Protein 8V1X (pdb70)

Structure (mmCIF, N/CA/C/O backbone):
data_8V1X
#
_entry.id   8V1X
#
_cell.length_a   49.635
_cell.length_b   103.546
_cell.length_c   148.316
_cell.angle_alpha   90.000
_cell.angle_beta   90.000
_cell.angle_gamma   90.000
#
_symmetry.space_group_name_H-M   'P 21 21 21'
#
loop_
_entity.id
_entity.type
_entity.pdbx_description
1 polymer 'Type I polyketide synthase'
2 non-polymer 'NADPH DIHYDRO-NICOTINAMIDE-ADENINE-DINUCLEOTIDE PHOSPHATE'
3 non-polymer GLYCEROL
4 non-polymer 2-[BIS-(2-HYDROXY-ETHYL)-AMINO]-2-HYDROXYMETHYL-PROPANE-1,3-DIOL
5 water water
#
loop_
_atom_site.group_PDB
_atom_site.id
_atom_site.type_symbol
_atom_site.label_atom_id
_atom_site.label_alt_id
_atom_site.label_comp_id
_atom_site.label_asym_id
_atom_site.label_entity_id
_atom_site.label_seq_id
_atom_site.pdbx_PDB_ins_code
_atom_site.Cartn_x
_atom_site.Cartn_y
_atom_site.Cartn_z
_atom_site.occupancy
_atom_site.B_iso_or_equiv
_atom_site.auth_seq_id
_atom_site.auth_comp_id
_atom_site.auth_asym_id
_atom_site.auth_atom_id
_atom_site.pdbx_PDB_model_num
ATOM 1 N N . GLY A 1 14 ? -23.53400 20.04200 -8.62500 1.000 70.39528 1765 GLY A N 1
ATOM 2 C CA . GLY A 1 14 ? -23.30000 19.68400 -10.01300 1.000 64.03136 1765 GLY A CA 1
ATOM 3 C C . GLY A 1 14 ? -23.00000 20.90100 -10.86300 1.000 60.45198 1765 GLY A C 1
ATOM 4 O O . GLY A 1 14 ? -23.58700 21.97200 -10.65900 1.000 62.26010 1765 GLY A O 1
ATOM 7 N N . VAL A 1 15 ? -22.06300 20.75000 -11.78600 1.000 45.84760 1766 VAL A N 1
ATOM 8 C CA . VAL A 1 15 ? -21.67300 21.83200 -12.67300 1.000 38.82308 1766 VAL A CA 1
ATOM 9 C C . VAL A 1 15 ? -22.63600 21.88500 -13.85200 1.000 44.49481 1766 VAL A C 1
ATOM 10 O O . VAL A 1 15 ? -22.94200 20.85400 -14.47500 1.000 44.63430 1766 VAL A O 1
ATOM 23 N N . ASP A 1 16 ? -23.08000 23.09700 -14.18500 1.000 42.34718 1767 ASP A N 1
ATOM 24 C CA . ASP A 1 16 ? -23.94100 23.33800 -15.33600 1.000 41.71026 1767 ASP A CA 1
ATOM 25 C C . ASP A 1 16 ? -23.04400 23.52300 -16.54200 1.000 38.03877 1767 ASP A C 1
ATOM 26 O O . ASP A 1 16 ? -22.66000 24.64600 -16.87500 1.000 36.51754 1767 ASP A O 1
ATOM 35 N N . PHE A 1 17 ? -22.72500 22.40200 -17.21900 1.000 38.95467 1768 PHE A N 1
ATOM 36 C CA . PHE A 1 17 ? -21.69700 22.45500 -18.25700 1.000 37.23868 1768 PHE A CA 1
ATOM 37 C C . PHE A 1 17 ? -22.20100 23.18800 -19.47800 1.000 36.04380 1768 PHE A C 1
ATOM 38 O O . PHE A 1 17 ? -21.40100 23.76000 -20.21400 1.000 35.16474 1768 PHE A O 1
ATOM 55 N N . ALA A 1 18 ? -23.51700 23.19100 -19.70900 1.000 38.00192 1769 ALA A N 1
ATOM 56 C CA . ALA A 1 18 ? -24.05000 23.96000 -20.83000 1.000 41.46550 1769 ALA A CA 1
ATOM 57 C C . ALA A 1 18 ? -23.77700 25.43400 -20.60100 1.000 39.91268 1769 ALA A C 1
ATOM 58 O O . ALA A 1 18 ? -23.48300 26.17100 -21.53600 1.000 39.10995 1769 ALA A O 1
ATOM 65 N N . ALA A 1 19 ? -23.78500 25.86200 -19.34700 1.000 39.38104 1770 ALA A N 1
ATOM 66 C CA . ALA A 1 19 ? -23.54200 27.25400 -19.02900 1.000 39.00468 1770 ALA A CA 1
ATOM 67 C C . ALA A 1 19 ? -22.06900 27.56800 -19.03600 1.000 38.49935 1770 ALA A C 1
ATOM 68 O O . ALA A 1 19 ? -21.71100 28.72600 -19.21700 1.000 42.86567 1770 ALA A O 1
ATOM 75 N N . GLU A 1 20 ? -21.20700 26.56400 -18.84900 1.000 35.32002 1771 GLU A N 1
ATOM 76 C CA . GLU A 1 20 ? -19.77700 26.82500 -18.90100 1.000 34.02250 1771 GLU A CA 1
ATOM 77 C C . GLU A 1 20 ? -19.28100 27.10900 -20.30800 1.000 34.89892 1771 GLU A C 1
ATOM 78 O O . GLU A 1 20 ? -18.19300 27.66000 -20.46200 1.000 34.21200 1771 GLU A O 1
ATOM 90 N N . VAL A 1 21 ? -20.03100 26.72300 -21.33500 1.000 32.44073 1772 VAL A N 1
ATOM 91 C CA . VAL A 1 21 ? -19.62700 26.95400 -22.71300 1.000 32.89342 1772 VAL A CA 1
ATOM 92 C C . VAL A 1 21 ? -19.99900 28.37300 -23.07400 1.000 39.60212 1772 VAL A C 1
ATOM 93 O O . VAL A 1 21 ? -21.12000 28.62700 -23.53000 1.000 41.14177 1772 VAL A O 1
ATOM 106 N N . ARG A 1 22 ? -19.09100 29.30400 -22.82300 1.000 36.60439 1773 ARG A N 1
ATOM 107 C CA . ARG A 1 22 ? -19.30300 30.69600 -23.17100 1.000 39.16785 1773 ARG A CA 1
ATOM 108 C C . ARG A 1 22 ? -17.93700 31.31200 -23.42500 1.000 38.54146 1773 ARG A C 1
ATOM 109 O O . ARG A 1 22 ? -16.95400 30.95100 -22.77100 1.000 36.49911 1773 ARG A O 1
ATOM 130 N N . LEU A 1 23 ? -17.87100 32.22100 -24.39000 1.000 35.79113 1774 LEU A N 1
ATOM 131 C CA . LEU A 1 23 ? -16.64700 32.94300 -24.69900 1.000 31.85119 1774 LEU A CA 1
ATOM 132 C C . LEU A 1 23 ? -16.94800 34.39800 -24.46500 1.000 27.73754 1774 LEU A C 1
ATOM 133 O O . LEU A 1 23 ? -17.95100 34.89200 -24.97200 1.000 28.39288 1774 LEU A O 1
ATOM 149 N N . ALA A 1 24 ? -16.09700 35.06900 -23.70500 1.000 27.16378 1775 ALA A N 1
ATOM 150 C CA . ALA A 1 24 ? -16.29100 36.48200 -23.40700 1.000 29.86937 1775 ALA A CA 1
ATOM 151 C C . ALA A 1 24 ? -16.47800 37.27100 -24.69500 1.000 29.87463 1775 ALA A C 1
ATOM 152 O O . ALA A 1 24 ? -15.78000 37.04600 -25.68600 1.000 31.30112 1775 ALA A O 1
ATOM 159 N N . ASP A 1 25 ? -17.46500 38.16200 -24.69300 1.000 31.66432 1776 ASP A N 1
ATOM 160 C CA . ASP A 1 25 ? -17.88500 38.85000 -25.91400 1.000 34.20673 1776 ASP A CA 1
ATOM 161 C C . ASP A 1 25 ? -16.82600 39.80300 -26.47700 1.000 36.54386 1776 ASP A C 1
ATOM 162 O O . ASP A 1 25 ? -17.03000 40.36500 -27.56300 1.000 39.07837 1776 ASP A O 1
ATOM 171 N N . ASP A 1 26 ? -15.74100 40.06400 -25.74800 1.000 33.40927 1777 ASP A N 1
ATOM 172 C CA . ASP A 1 26 ? -14.67300 40.89300 -26.29100 1.000 33.61719 1777 ASP A CA 1
ATOM 173 C C . ASP A 1 26 ? -13.71500 40.09900 -27.16000 1.000 32.59075 1777 ASP A C 1
ATOM 174 O O . ASP A 1 26 ? -12.85400 40.69400 -27.81300 1.000 31.66959 1777 ASP A O 1
ATOM 183 N N . VAL A 1 27 ? -13.85600 38.77800 -27.21300 1.000 31.89067 1778 VAL A N 1
ATOM 184 C CA . VAL A 1 27 ? -12.90600 37.93600 -27.92700 1.000 29.90622 1778 VAL A CA 1
ATOM 185 C C . VAL A 1 27 ? -13.48200 37.78800 -29.32500 1.000 30.19309 1778 VAL A C 1
ATOM 186 O O . VAL A 1 27 ? -14.35000 36.95700 -29.58900 1.000 28.81924 1778 VAL A O 1
ATOM 199 N N . ARG A 1 28 ? -13.01900 38.64400 -30.21900 1.000 31.77486 1779 ARG A N 1
ATOM 200 C CA . ARG A 1 28 ? -13.58100 38.73700 -31.55600 1.000 32.86973 1779 ARG A CA 1
ATOM 201 C C . ARG A 1 28 ? -12.47400 39.08900 -32.53200 1.000 33.03817 1779 ARG A C 1
ATOM 202 O O . ARG A 1 28 ? -11.43100 39.60100 -32.12900 1.000 31.17479 1779 ARG A O 1
ATOM 223 N N . PRO A 1 29 ? -12.68000 38.88200 -33.81800 1.000 34.57257 1780 PRO A N 1
ATOM 224 C CA . PRO A 1 29 ? -11.58100 39.14900 -34.75300 1.000 33.33031 1780 PRO A CA 1
ATOM 225 C C . PRO A 1 29 ? -11.31300 40.64800 -34.82200 1.000 35.10684 1780 PRO A C 1
ATOM 226 O O . PRO A 1 29 ? -12.22600 41.47400 -34.77500 1.000 36.88074 1780 PRO A O 1
ATOM 237 N N . ALA A 1 30 ? -10.03600 40.99400 -34.89400 1.000 34.80417 1781 ALA A N 1
ATOM 238 C CA . ALA A 1 30 ? -9.62200 42.35700 -35.18900 1.000 39.60475 1781 ALA A CA 1
ATOM 239 C C . ALA A 1 30 ? -9.91000 42.69000 -36.65800 1.000 39.30998 1781 ALA A C 1
ATOM 240 O O . ALA A 1 30 ? -10.35600 41.86400 -37.45000 1.000 40.75489 1781 ALA A O 1
ATOM 247 N N . ASP A 1 31 ? -9.64300 43.92300 -37.04200 1.000 41.53919 1782 ASP A N 1
ATOM 248 C CA . ASP A 1 31 ? -9.82500 44.26700 -38.44300 1.000 44.15793 1782 ASP A CA 1
ATOM 249 C C . ASP A 1 31 ? -8.93500 43.41900 -39.34200 1.000 43.73156 1782 ASP A C 1
ATOM 250 O O . ASP A 1 31 ? -9.35100 42.99900 -40.42000 1.000 45.54493 1782 ASP A O 1
ATOM 259 N N . GLU A 1 32 ? -7.72800 43.12100 -38.89700 1.000 44.87380 1783 GLU A N 1
ATOM 260 C CA . GLU A 1 32 ? -6.79600 42.27000 -39.62700 1.000 47.63466 1783 GLU A CA 1
ATOM 261 C C . GLU A 1 32 ? -6.82700 40.86200 -39.04100 1.000 44.97118 1783 GLU A C 1
ATOM 262 O O . GLU A 1 32 ? -6.56500 40.66900 -37.84200 1.000 41.26021 1783 GLU A O 1
ATOM 274 N N . VAL A 1 33 ? -7.15000 39.88600 -39.88800 1.000 42.06557 1784 VAL A N 1
ATOM 275 C CA . VAL A 1 33 ? -7.21200 38.48600 -39.49900 1.000 40.74962 1784 VAL A CA 1
ATOM 276 C C . VAL A 1 33 ? -6.25600 37.72900 -40.39400 1.000 38.63095 1784 VAL A C 1
ATOM 277 O O . VAL A 1 33 ? -6.49400 37.63000 -41.59600 1.000 39.63896 1784 VAL A O 1
ATOM 290 N N . ILE A 1 34 ? -5.19500 37.18200 -39.81700 1.000 39.66528 1785 ILE A N 1
ATOM 291 C CA . ILE A 1 34 ? -4.25500 36.32200 -40.51900 1.000 43.25519 1785 ILE A CA 1
ATOM 292 C C . ILE A 1 34 ? -4.61100 34.87300 -40.22900 1.000 44.18951 1785 ILE A C 1
ATOM 293 O O . ILE A 1 34 ? -4.75000 34.49200 -39.07300 1.000 35.87535 1785 ILE A O 1
ATOM 309 N N . THR A 1 35 ? -4.77000 34.06300 -41.26900 1.000 46.91615 1786 THR A N 1
ATOM 310 C CA . THR A 1 35 ? -5.20400 32.68100 -41.11400 1.000 50.15865 1786 THR A CA 1
ATOM 311 C C . THR A 1 35 ? -4.08400 31.67200 -41.27600 1.000 50.15075 1786 THR A C 1
ATOM 312 O O . THR A 1 35 ? -4.25400 30.53100 -40.85000 1.000 54.10122 1786 THR A O 1
ATOM 323 N N . THR A 1 36 ? -2.96200 32.04700 -41.87700 1.000 50.24287 1787 THR A N 1
ATOM 324 C CA . THR A 1 36 ? -1.80200 31.17700 -41.99100 1.000 55.55929 1787 THR A CA 1
ATOM 325 C C . THR A 1 36 ? -0.61700 31.77700 -41.25400 1.000 56.98841 1787 THR A C 1
ATOM 326 O O . THR A 1 36 ? -0.62200 32.94300 -40.86600 1.000 59.29395 1787 THR A O 1
ATOM 337 N N . ALA A 1 37 ? 0.40000 30.94800 -41.04000 1.000 61.26787 1788 ALA A N 1
ATOM 338 C CA . ALA A 1 37 ? 1.65100 31.38600 -40.44200 1.000 65.42100 1788 ALA A CA 1
ATOM 339 C C . ALA A 1 37 ? 2.81800 30.65700 -41.11100 1.000 63.51551 1788 ALA A C 1
ATOM 340 O O . ALA A 1 37 ? 3.52100 29.84100 -40.51300 1.000 62.82595 1788 ALA A O 1
ATOM 347 N N . ALA A 1 38 ? 2.98600 30.91000 -42.39900 1.000 61.15470 1789 ALA A N 1
ATOM 348 C CA . ALA A 1 38 ? 4.17400 30.46600 -43.09800 1.000 62.08902 1789 ALA A CA 1
ATOM 349 C C . ALA A 1 38 ? 5.31500 31.39400 -42.72900 1.000 59.32817 1789 ALA A C 1
ATOM 350 O O . ALA A 1 38 ? 5.15000 32.61400 -42.69700 1.000 64.02610 1789 ALA A O 1
ATOM 357 N N . ASP A 1 39 ? 6.46800 30.81900 -42.43200 1.000 57.13053 1790 ASP A N 1
ATOM 358 C CA . ASP A 1 39 ? 7.66900 31.58700 -42.11100 1.000 55.81722 1790 ASP A CA 1
ATOM 359 C C . ASP A 1 39 ? 7.38200 32.55800 -40.99000 1.000 49.59279 1790 ASP A C 1
ATOM 360 O O . ASP A 1 39 ? 7.61900 33.77600 -41.10000 1.000 46.71086 1790 ASP A O 1
ATOM 369 N N . PRO A 1 40 ? 6.85500 32.10200 -39.86900 1.000 45.90550 1791 PRO A N 1
ATOM 370 C CA . PRO A 1 40 ? 6.58500 33.01800 -38.76200 1.000 43.17360 1791 PRO A CA 1
ATOM 371 C C . PRO A 1 40 ? 7.86600 33.59700 -38.19600 1.000 44.13424 1791 PRO A C 1
ATOM 372 O O . PRO A 1 40 ? 8.91400 32.94000 -38.20000 1.000 42.18401 1791 PRO A O 1
ATOM 383 N N . LYS A 1 41 ? 7.76700 34.84100 -37.68600 1.000 39.76529 1792 LYS A N 1
ATOM 384 C CA . LYS A 1 41 ? 8.90300 35.48500 -37.03600 1.000 38.60726 1792 LYS A CA 1
ATOM 385 C C . LYS A 1 41 ? 8.80700 35.51500 -35.52000 1.000 36.05169 1792 LYS A C 1
ATOM 386 O O . LYS A 1 41 ? 9.84700 35.48300 -34.86400 1.000 36.35699 1792 LYS A O 1
ATOM 405 N N . GLU A 1 42 ? 7.59100 35.52100 -34.96100 1.000 34.53309 1793 GLU A N 1
ATOM 406 C CA . GLU A 1 42 ? 7.35300 35.53900 -33.51800 1.000 32.42494 1793 GLU A CA 1
ATOM 407 C C . GLU A 1 42 ? 6.27000 34.52300 -33.17500 1.000 29.71935 1793 GLU A C 1
ATOM 408 O O . GLU A 1 42 ? 5.18000 34.54000 -33.75000 1.000 30.40101 1793 GLU A O 1
ATOM 420 N N . ILE A 1 43 ? 6.57600 33.59600 -32.28600 1.000 28.69555 1794 ILE A N 1
ATOM 421 C CA . ILE A 1 43 ? 5.63300 32.53600 -31.94300 1.000 26.12155 1794 ILE A CA 1
ATOM 422 C C . ILE A 1 43 ? 5.41600 32.58100 -30.44600 1.000 28.09811 1794 ILE A C 1
ATOM 423 O O . ILE A 1 43 ? 6.37100 32.78400 -29.68800 1.000 31.04320 1794 ILE A O 1
ATOM 439 N N . LEU A 1 44 ? 4.17100 32.38200 -30.01800 1.000 25.88205 1795 LEU A N 1
ATOM 440 C CA . LEU A 1 44 ? 3.87900 32.14100 -28.60700 1.000 24.91878 1795 LEU A CA 1
ATOM 441 C C . LEU A 1 44 ? 3.56600 30.66400 -28.39200 1.000 27.27169 1795 LEU A C 1
ATOM 442 O O . LEU A 1 44 ? 2.67200 30.12500 -29.06300 1.000 25.51622 1795 LEU A O 1
ATOM 458 N N . LEU A 1 45 ? 4.30800 30.01800 -27.47700 1.000 25.43200 1796 LEU A N 1
ATOM 459 C CA . LEU A 1 45 ? 4.11200 28.62700 -27.10500 1.000 24.58189 1796 LEU A CA 1
ATOM 460 C C . LEU A 1 45 ? 3.79700 28.54900 -25.62200 1.000 23.80022 1796 LEU A C 1
ATOM 461 O O . LEU A 1 45 ? 4.51500 29.13800 -24.80400 1.000 26.69004 1796 LEU A O 1
ATOM 477 N N . THR A 1 46 ? 2.66300 27.94600 -25.28600 1.000 23.06066 1797 THR A N 1
ATOM 478 C CA . THR A 1 46 ? 2.33600 27.67500 -23.89300 1.000 24.35292 1797 THR A CA 1
ATOM 479 C C . THR A 1 46 ? 2.69000 26.21500 -23.56400 1.000 24.13447 1797 THR A C 1
ATOM 480 O O . THR A 1 46 ? 2.69200 25.33900 -24.43800 1.000 23.31332 1797 THR A O 1
ATOM 491 N N . GLY A 1 47 ? 3.08800 25.96800 -22.31400 1.000 26.13471 1798 GLY A N 1
ATOM 492 C CA . GLY A 1 47 ? 3.37300 24.60000 -21.93300 1.000 24.62137 1798 GLY A CA 1
ATOM 493 C C . GLY A 1 47 ? 4.73500 24.14000 -22.36500 1.000 24.13974 1798 GLY A C 1
ATOM 494 O O . GLY A 1 47 ? 4.98000 22.93300 -22.38500 1.000 27.74543 1798 GLY A O 1
ATOM 498 N N . ALA A 1 48 ? 5.65000 25.07000 -22.68500 1.000 24.43451 1799 ALA A N 1
ATOM 499 C CA . ALA A 1 48 ? 6.98700 24.65900 -23.11900 1.000 24.62137 1799 ALA A CA 1
ATOM 500 C C . ALA A 1 48 ? 7.81300 24.00800 -22.01800 1.000 27.67963 1799 ALA A C 1
ATOM 501 O O . ALA A 1 48 ? 8.81300 23.32900 -22.32400 1.000 27.32170 1799 ALA A O 1
ATOM 508 N N . SER A 1 49 ? 7.44200 24.21400 -20.75800 1.000 26.24525 1800 SER A N 1
ATOM 509 C CA . SER A 1 49 ? 8.14400 23.58200 -19.64600 1.000 28.64817 1800 SER A CA 1
ATOM 510 C C . SER A 1 49 ? 7.62600 22.16700 -19.33800 1.000 28.21391 1800 SER A C 1
ATOM 511 O O . SER A 1 49 ? 8.07100 21.56000 -18.35000 1.000 24.27396 1800 SER A O 1
ATOM 519 N N . GLY A 1 50 ? 6.77400 21.60200 -20.20500 1.000 27.81386 1801 GLY A N 1
ATOM 520 C CA . GLY A 1 50 ? 6.25300 20.27000 -20.04900 1.000 26.89533 1801 GLY A CA 1
ATOM 521 C C . GLY A 1 50 ? 6.75600 19.28900 -21.09500 1.000 26.95060 1801 GLY A C 1
ATOM 522 O O . GLY A 1 50 ? 7.78400 19.49600 -21.75000 1.000 24.31607 1801 GLY A O 1
ATOM 526 N N . PHE A 1 51 ? 6.05300 18.16100 -21.20200 1.000 27.59015 1802 PHE A N 1
ATOM 527 C CA . PHE A 1 51 ? 6.46500 17.01700 -22.00000 1.000 25.52674 1802 PHE A CA 1
ATOM 528 C C . PHE A 1 51 ? 6.33700 17.32800 -23.48100 1.000 26.37421 1802 PHE A C 1
ATOM 529 O O . PHE A 1 51 ? 7.33600 17.53100 -24.16400 1.000 25.61360 1802 PHE A O 1
ATOM 546 N N . LEU A 1 52 ? 5.11900 17.39700 -23.99700 1.000 24.54242 1803 LEU A N 1
ATOM 547 C CA . LEU A 1 52 ? 4.96000 17.73200 -25.40500 1.000 22.12107 1803 LEU A CA 1
ATOM 548 C C . LEU A 1 52 ? 5.56500 19.08700 -25.71000 1.000 25.52674 1803 LEU A C 1
ATOM 549 O O . LEU A 1 52 ? 6.10200 19.27500 -26.81600 1.000 24.65822 1803 LEU A O 1
ATOM 565 N N . GLY A 1 53 ? 5.56800 20.01000 -24.72700 1.000 22.41848 1804 GLY A N 1
ATOM 566 C CA . GLY A 1 53 ? 5.95700 21.37300 -25.03500 1.000 24.94510 1804 GLY A CA 1
ATOM 567 C C . GLY A 1 53 ? 7.43000 21.46200 -25.34200 1.000 24.11079 1804 GLY A C 1
ATOM 568 O O . GLY A 1 53 ? 7.86000 22.30200 -26.13400 1.000 24.50820 1804 GLY A O 1
ATOM 572 N N . ALA A 1 54 ? 8.22600 20.61100 -24.70600 1.000 22.47375 1805 ALA A N 1
ATOM 573 C CA . ALA A 1 54 ? 9.64900 20.60000 -24.97200 1.000 24.61874 1805 ALA A CA 1
ATOM 574 C C . ALA A 1 54 ? 9.88000 20.19600 -26.41200 1.000 24.62137 1805 ALA A C 1
ATOM 575 O O . ALA A 1 54 ? 10.74100 20.75100 -27.09000 1.000 26.19788 1805 ALA A O 1
ATOM 582 N N . PHE A 1 55 ? 9.11100 19.21900 -26.90200 1.000 21.00252 1806 PHE A N 1
ATOM 583 C CA . PHE A 1 55 ? 9.27300 18.76700 -28.27600 1.000 24.76613 1806 PHE A CA 1
ATOM 584 C C . PHE A 1 55 ? 8.65400 19.73700 -29.28100 1.000 23.72916 1806 PHE A C 1
ATOM 585 O O . PHE A 1 55 ? 9.19000 19.88800 -30.38900 1.000 24.96352 1806 PHE A O 1
ATOM 602 N N . LEU A 1 56 ? 7.58000 20.43300 -28.89900 1.000 24.28975 1807 LEU A N 1
ATOM 603 C CA . LEU A 1 56 ? 7.04900 21.47900 -29.76100 1.000 24.93457 1807 LEU A CA 1
ATOM 604 C C . LEU A 1 56 ? 8.06100 22.59000 -29.91000 1.000 24.54505 1807 LEU A C 1
ATOM 605 O O . LEU A 1 56 ? 8.24600 23.12100 -31.00800 1.000 25.88995 1807 LEU A O 1
ATOM 621 N N . LEU A 1 57 ? 8.69700 22.97300 -28.80000 1.000 25.09775 1808 LEU A N 1
ATOM 622 C CA . LEU A 1 57 ? 9.73500 23.99000 -28.83400 1.000 24.32397 1808 LEU A CA 1
ATOM 623 C C . LEU A 1 57 ? 10.88100 23.55600 -29.73700 1.000 26.75321 1808 LEU A C 1
ATOM 624 O O . LEU A 1 57 ? 11.32400 24.31100 -30.60100 1.000 28.71923 1808 LEU A O 1
ATOM 640 N N . ARG A 1 58 ? 11.36800 22.33000 -29.57300 1.000 24.31871 1809 ARG A N 1
ATOM 641 C CA . ARG A 1 58 ? 12.43600 21.85500 -30.45100 1.000 28.88767 1809 ARG A CA 1
ATOM 642 C C . ARG A 1 58 ? 12.02100 21.90400 -31.93100 1.000 29.20350 1809 ARG A C 1
ATOM 643 O O . ARG A 1 58 ? 12.79200 22.34000 -32.81200 1.000 29.66408 1809 ARG A O 1
ATOM 664 N N . ASP A 1 59 ? 10.81200 21.42700 -32.23000 1.000 28.64817 1810 ASP A N 1
ATOM 665 C CA . ASP A 1 59 ? 10.41100 21.33200 -33.62800 1.000 31.81171 1810 ASP A CA 1
ATOM 666 C C . ASP A 1 59 ? 10.20400 22.71400 -34.22000 1.000 29.71409 1810 ASP A C 1
ATOM 667 O O . ASP A 1 59 ? 10.47400 22.91700 -35.39800 1.000 31.21164 1810 ASP A O 1
ATOM 676 N N . LEU A 1 60 ? 9.74700 23.68600 -33.42400 1.000 28.23760 1811 LEU A N 1
ATOM 677 C CA . LEU A 1 60 ? 9.62200 25.03600 -33.96800 1.000 28.98505 1811 LEU A CA 1
ATOM 678 C C . LEU A 1 60 ? 10.99000 25.63200 -34.24400 1.000 31.01951 1811 LEU A C 1
ATOM 679 O O . LEU A 1 60 ? 11.16400 26.37500 -35.20800 1.000 31.58010 1811 LEU A O 1
ATOM 695 N N . MET A 1 61 ? 11.97600 25.29700 -33.42800 1.000 29.94043 1812 MET A N 1
ATOM 696 C CA . MET A 1 61 ? 13.34400 25.68900 -33.73200 1.000 33.88564 1812 MET A CA 1
ATOM 697 C C . MET A 1 61 ? 13.80400 25.09800 -35.06200 1.000 32.47231 1812 MET A C 1
ATOM 698 O O . MET A 1 61 ? 14.52800 25.74600 -35.82300 1.000 35.34898 1812 MET A O 1
ATOM 712 N N . ARG A 1 62 ? 13.41100 23.85900 -35.35300 1.000 33.26978 1813 ARG A N 1
ATOM 713 C CA . ARG A 1 62 ? 13.89800 23.18500 -36.54500 1.000 33.98565 1813 ARG A CA 1
ATOM 714 C C . ARG A 1 62 ? 13.12800 23.55800 -37.79900 1.000 35.15685 1813 ARG A C 1
ATOM 715 O O . ARG A 1 62 ? 13.66000 23.37300 -38.88600 1.000 39.33366 1813 ARG A O 1
ATOM 736 N N . THR A 1 63 ? 11.90900 24.07300 -37.66900 1.000 33.81195 1814 THR A N 1
ATOM 737 C CA . THR A 1 63 ? 11.00900 24.24700 -38.78600 1.000 33.76194 1814 THR A CA 1
ATOM 738 C C . THR A 1 63 ? 10.65700 25.70000 -39.05200 1.000 36.48332 1814 THR A C 1
ATOM 739 O O . THR A 1 63 ? 9.88500 25.97500 -39.98200 1.000 34.50151 1814 THR A O 1
ATOM 750 N N . THR A 1 64 ? 11.20200 26.63300 -38.27900 1.000 35.53321 1815 THR A N 1
ATOM 751 C CA . THR A 1 64 ? 11.01600 28.04800 -38.52700 1.000 33.02764 1815 THR A CA 1
ATOM 752 C C . THR A 1 64 ? 12.32300 28.76300 -38.22300 1.000 34.66468 1815 THR A C 1
ATOM 753 O O . THR A 1 64 ? 13.22600 28.19500 -37.60700 1.000 36.75704 1815 THR A O 1
ATOM 764 N N . THR A 1 65 ? 12.38000 30.05300 -38.55900 1.000 35.75165 1816 THR A N 1
ATOM 765 C CA . THR A 1 65 ? 13.44000 30.92400 -38.06300 1.000 35.01472 1816 THR A CA 1
ATOM 766 C C . THR A 1 65 ? 12.95200 31.86100 -36.95600 1.000 32.27755 1816 THR A C 1
ATOM 767 O O . THR A 1 65 ? 13.63100 32.83500 -36.63200 1.000 31.51167 1816 THR A O 1
ATOM 778 N N . ALA A 1 66 ? 11.79700 31.56900 -36.37500 1.000 35.77797 1817 ALA A N 1
ATOM 779 C CA . ALA A 1 66 ? 11.11800 32.47300 -35.46600 1.000 33.11976 1817 ALA A CA 1
ATOM 780 C C . ALA A 1 66 ? 11.73200 32.47500 -34.07300 1.000 37.41238 1817 ALA A C 1
ATOM 781 O O . ALA A 1 66 ? 12.30900 31.48400 -33.61200 1.000 35.44109 1817 ALA A O 1
ATOM 788 N N . ARG A 1 67 ? 11.57100 33.60500 -33.38600 1.000 36.85442 1818 ARG A N 1
ATOM 789 C CA . ARG A 1 67 ? 11.70600 33.63300 -31.93400 1.000 32.45389 1818 ARG A CA 1
ATOM 790 C C . ARG A 1 67 ? 10.47600 32.99800 -31.30400 1.000 31.56957 1818 ARG A C 1
ATOM 791 O O . ARG A 1 67 ? 9.35300 33.21400 -31.75600 1.000 32.55654 1818 ARG A O 1
ATOM 812 N N . VAL A 1 68 ? 10.68000 32.21200 -30.26300 1.000 27.90598 1819 VAL A N 1
ATOM 813 C CA . VAL A 1 68 ? 9.59300 31.46800 -29.63700 1.000 29.79041 1819 VAL A CA 1
ATOM 814 C C . VAL A 1 68 ? 9.46100 32.00800 -28.21800 1.000 30.70895 1819 VAL A C 1
ATOM 815 O O . VAL A 1 68 ? 10.33200 31.77300 -27.36800 1.000 31.33797 1819 VAL A O 1
ATOM 828 N N . HIS A 1 69 ? 8.41600 32.80000 -27.99100 1.000 29.41142 1820 HIS A N 1
ATOM 829 C CA . HIS A 1 69 ? 8.06500 33.28100 -26.66500 1.000 29.39300 1820 HIS A CA 1
ATOM 830 C C . HIS A 1 69 ? 7.34800 32.16100 -25.92600 1.000 28.66659 1820 HIS A C 1
ATOM 831 O O . HIS A 1 69 ? 6.32500 31.64400 -26.39800 1.000 28.90610 1820 HIS A O 1
ATOM 845 N N . CYS A 1 70 ? 7.90200 31.77300 -24.79200 1.000 27.45066 1821 CYS A N 1
ATOM 846 C CA . CYS A 1 70 ? 7.42000 30.65800 -23.97700 1.000 29.28772 1821 CYS A CA 1
ATOM 847 C C . CYS A 1 70 ? 6.79800 31.19300 -22.69200 1.000 27.77438 1821 CYS A C 1
ATOM 848 O O . CYS A 1 70 ? 7.49400 31.77100 -21.86200 1.000 27.55857 1821 CYS A O 1
ATOM 856 N N . LEU A 1 71 ? 5.49100 31.04200 -22.54800 1.000 26.28210 1822 LEU A N 1
ATOM 857 C CA . LEU A 1 71 ? 4.80700 31.37300 -21.30400 1.000 26.45844 1822 LEU A CA 1
ATOM 858 C C . LEU A 1 71 ? 5.17900 30.35000 -20.25500 1.000 26.81901 1822 LEU A C 1
ATOM 859 O O . LEU A 1 71 ? 4.85900 29.17400 -20.42600 1.000 25.22145 1822 LEU A O 1
ATOM 875 N N . VAL A 1 72 ? 5.84400 30.79400 -19.18800 1.000 25.70571 1823 VAL A N 1
ATOM 876 C CA . VAL A 1 72 ? 6.33400 29.94600 -18.11500 1.000 25.69782 1823 VAL A CA 1
ATOM 877 C C . VAL A 1 72 ? 6.03700 30.62900 -16.77700 1.000 27.60331 1823 VAL A C 1
ATOM 878 O O . VAL A 1 72 ? 6.27600 31.83200 -16.60100 1.000 28.72976 1823 VAL A O 1
ATOM 891 N N . ARG A 1 73 ? 5.53200 29.85600 -15.82400 1.000 25.46884 1824 ARG A N 1
ATOM 892 C CA . ARG A 1 73 ? 5.35900 30.33900 -14.45200 1.000 31.84329 1824 ARG A CA 1
ATOM 893 C C . ARG A 1 73 ? 6.69100 30.40100 -13.70700 1.000 35.05157 1824 ARG A C 1
ATOM 894 O O . ARG A 1 73 ? 7.57500 29.56700 -13.90600 1.000 35.20422 1824 ARG A O 1
ATOM 915 N N . GLY A 1 74 ? 6.82500 31.38600 -12.82700 1.000 40.14955 1825 GLY A N 1
ATOM 916 C CA . GLY A 1 74 ? 8.02000 31.46200 -12.00700 1.000 41.44444 1825 GLY A CA 1
ATOM 917 C C . GLY A 1 74 ? 8.14000 32.78900 -11.29900 1.000 44.49218 1825 GLY A C 1
ATOM 918 O O . GLY A 1 74 ? 7.40900 33.74800 -11.57700 1.000 43.33151 1825 GLY A O 1
ATOM 922 N N . ALA A 1 75 ? 9.11400 32.82500 -10.38300 1.000 48.96640 1826 ALA A N 1
ATOM 923 C CA . ALA A 1 75 ? 9.37100 34.02000 -9.59700 1.000 53.33271 1826 ALA A CA 1
ATOM 924 C C . ALA A 1 75 ? 9.93800 35.13000 -10.46700 1.000 52.33785 1826 ALA A C 1
ATOM 925 O O . ALA A 1 75 ? 9.52200 36.29000 -10.35800 1.000 55.05397 1826 ALA A O 1
ATOM 932 N N . ASP A 1 76 ? 10.90500 34.79800 -11.31900 1.000 47.41358 1827 ASP A N 1
ATOM 933 C CA . ASP A 1 76 ? 11.51400 35.76300 -12.22600 1.000 46.48189 1827 ASP A CA 1
ATOM 934 C C . ASP A 1 76 ? 11.89600 35.03800 -13.49900 1.000 43.38152 1827 ASP A C 1
ATOM 935 O O . ASP A 1 76 ? 11.89300 33.81000 -13.54400 1.000 38.52304 1827 ASP A O 1
ATOM 944 N N . GLU A 1 77 ? 12.23900 35.82700 -14.52400 1.000 45.65284 1828 GLU A N 1
ATOM 945 C CA . GLU A 1 77 ? 12.57900 35.27600 -15.82800 1.000 46.32134 1828 GLU A CA 1
ATOM 946 C C . GLU A 1 77 ? 13.72800 34.29600 -15.74400 1.000 43.29466 1828 GLU A C 1
ATOM 947 O O . GLU A 1 77 ? 13.69500 33.26300 -16.40400 1.000 37.33869 1828 GLU A O 1
ATOM 959 N N . ALA A 1 78 ? 14.76900 34.61700 -14.97400 1.000 40.63645 1829 ALA A N 1
ATOM 960 C CA . ALA A 1 78 ? 15.92500 33.73500 -14.88000 1.000 40.03901 1829 ALA A CA 1
ATOM 961 C C . ALA A 1 78 ? 15.54900 32.39400 -14.27400 1.000 39.56527 1829 ALA A C 1
ATOM 962 O O . ALA A 1 78 ? 15.96600 31.34800 -14.77500 1.000 39.66528 1829 ALA A O 1
ATOM 969 N N . ALA A 1 79 ? 14.74600 32.39300 -13.20900 1.000 41.30495 1830 ALA A N 1
ATOM 970 C CA . ALA A 1 79 ? 14.28700 31.12300 -12.64000 1.000 40.16008 1830 ALA A CA 1
ATOM 971 C C . ALA A 1 79 ? 13.38000 30.36400 -13.60000 1.000 36.47279 1830 ALA A C 1
ATOM 972 O O . ALA A 1 79 ? 13.48900 29.13300 -13.74200 1.000 38.02035 1830 ALA A O 1
ATOM 979 N N . ALA A 1 80 ? 12.47800 31.07900 -14.27800 1.000 35.30950 1831 ALA A N 1
ATOM 980 C CA . ALA A 1 80 ? 11.63800 30.41700 -15.27900 1.000 33.33821 1831 ALA A CA 1
ATOM 981 C C . ALA A 1 80 ? 12.47500 29.82700 -16.40600 1.000 32.11438 1831 ALA A C 1
ATOM 982 O O . ALA A 1 80 ? 12.26800 28.67800 -16.81000 1.000 32.20649 1831 ALA A O 1
ATOM 989 N N . MET A 1 81 ? 13.45500 30.58300 -16.90200 1.000 32.82236 1832 MET A N 1
ATOM 990 C CA . MET A 1 81 ? 14.33900 30.05000 -17.93800 1.000 34.99367 1832 MET A CA 1
ATOM 991 C C . MET A 1 81 ? 15.01200 28.75700 -17.49100 1.000 36.83073 1832 MET A C 1
ATOM 992 O O . MET A 1 81 ? 15.08300 27.79600 -18.26600 1.000 33.82511 1832 MET A O 1
ATOM 1006 N N . GLU A 1 82 ? 15.51400 28.71700 -16.24500 1.000 39.04152 1833 GLU A N 1
ATOM 1007 C CA . GLU A 1 82 ? 16.17800 27.51400 -15.75100 1.000 39.32314 1833 GLU A CA 1
ATOM 1008 C C . GLU A 1 82 ? 15.20500 26.34800 -15.66500 1.000 36.10696 1833 GLU A C 1
ATOM 1009 O O . GLU A 1 82 ? 15.58100 25.19900 -15.91900 1.000 33.36189 1833 GLU A O 1
ATOM 1021 N N . ARG A 1 83 ? 13.95400 26.61300 -15.29700 1.000 34.79101 1834 ARG A N 1
ATOM 1022 C CA . ARG A 1 83 ? 12.95200 25.55300 -15.32100 1.000 34.12251 1834 ARG A CA 1
ATOM 1023 C C . ARG A 1 83 ? 12.74300 25.02600 -16.74700 1.000 32.09595 1834 ARG A C 1
ATOM 1024 O O . ARG A 1 83 ? 12.77000 23.81500 -17.00000 1.000 29.74830 1834 ARG A O 1
ATOM 1045 N N . LEU A 1 84 ? 12.50100 25.92500 -17.69600 1.000 31.78276 1835 LEU A N 1
ATOM 1046 C CA . LEU A 1 84 ? 12.38500 25.50900 -19.08400 1.000 29.37194 1835 LEU A CA 1
ATOM 1047 C C . LEU A 1 84 ? 13.59500 24.69100 -19.49500 1.000 29.07454 1835 LEU A C 1
ATOM 1048 O O . LEU A 1 84 ? 13.44600 23.62400 -20.07400 1.000 29.22192 1835 LEU A O 1
ATOM 1064 N N . LYS A 1 85 ? 14.80100 25.16600 -19.18300 1.000 29.49038 1836 LYS A N 1
ATOM 1065 C CA . LYS A 1 85 ? 16.01700 24.46600 -19.58200 1.000 30.90371 1836 LYS A CA 1
ATOM 1066 C C . LYS A 1 85 ? 16.07700 23.08200 -18.96700 1.000 30.86423 1836 LYS A C 1
ATOM 1067 O O . LYS A 1 85 ? 16.27800 22.07700 -19.66600 1.000 30.31153 1836 LYS A O 1
ATOM 1086 N N . ALA A 1 86 ? 15.86500 23.00700 -17.65100 1.000 30.12730 1837 ALA A N 1
ATOM 1087 C CA . ALA A 1 86 ? 16.00500 21.72000 -16.98600 1.000 29.05875 1837 ALA A CA 1
ATOM 1088 C C . ALA A 1 86 ? 14.99800 20.71800 -17.53100 1.000 29.17192 1837 ALA A C 1
ATOM 1089 O O . ALA A 1 86 ? 15.28200 19.52100 -17.61200 1.000 27.00324 1837 ALA A O 1
ATOM 1096 N N . ASN A 1 87 ? 13.78800 21.16300 -17.83900 1.000 27.40065 1838 ASN A N 1
ATOM 1097 C CA . ASN A 1 87 ? 12.82100 20.25700 -18.45900 1.000 25.33988 1838 ASN A CA 1
ATOM 1098 C C . ASN A 1 87 ? 13.34200 19.75000 -19.80700 1.000 26.74531 1838 ASN A C 1
ATOM 1099 O O . ASN A 1 87 ? 13.32500 18.54800 -20.09900 1.000 28.24023 1838 ASN A O 1
ATOM 1110 N N . ALA A 1 88 ? 13.82700 20.66500 -20.64600 1.000 26.51897 1839 ALA A N 1
ATOM 1111 C CA . ALA A 1 88 ? 14.31100 20.26600 -21.96600 1.000 26.30842 1839 ALA A CA 1
ATOM 1112 C C . ALA A 1 88 ? 15.50500 19.33300 -21.84300 1.000 25.60307 1839 ALA A C 1
ATOM 1113 O O . ALA A 1 88 ? 15.65300 18.40100 -22.63600 1.000 29.08243 1839 ALA A O 1
ATOM 1120 N N . GLU A 1 89 ? 16.36600 19.57200 -20.85400 1.000 27.17168 1840 GLU A N 1
ATOM 1121 C CA . GLU A 1 89 ? 17.51700 18.70400 -20.64600 1.000 31.61432 1840 GLU A CA 1
ATOM 1122 C C . GLU A 1 89 ? 17.08300 17.31900 -20.17600 1.000 31.97225 1840 GLU A C 1
ATOM 1123 O O . GLU A 1 89 ? 17.71800 16.30700 -20.51200 1.000 30.06413 1840 GLU A O 1
ATOM 1135 N N . TRP A 1 90 ? 16.03700 17.25300 -19.35000 1.000 30.09835 1841 TRP A N 1
ATOM 1136 C CA . TRP A 1 90 ? 15.55500 15.94700 -18.90600 1.000 29.77989 1841 TRP A CA 1
ATOM 1137 C C . TRP A 1 90 ? 15.02900 15.14400 -20.08300 1.000 29.66145 1841 TRP A C 1
ATOM 1138 O O . TRP A 1 90 ? 15.28400 13.93600 -20.20500 1.000 26.90323 1841 TRP A O 1
ATOM 1159 N N . TYR A 1 91 ? 14.30000 15.80400 -20.96800 1.000 27.82176 1842 TYR A N 1
ATOM 1160 C CA . TYR A 1 91 ? 13.82700 15.15300 -22.18600 1.000 29.29562 1842 TYR A CA 1
ATOM 1161 C C . TYR A 1 91 ? 14.88300 15.09700 -23.28600 1.000 29.62724 1842 TYR A C 1
ATOM 1162 O O . TYR A 1 91 ? 14.61400 14.53300 -24.37100 1.000 28.85346 1842 TYR A O 1
ATOM 1180 N N . ARG A 1 92 ? 16.07600 15.64700 -23.01200 1.000 27.53488 1843 ARG A N 1
ATOM 1181 C CA . ARG A 1 92 ? 17.22600 15.47000 -23.88100 1.000 28.55869 1843 ARG A CA 1
ATOM 1182 C C . ARG A 1 92 ? 17.01700 16.15500 -25.21100 1.000 30.01939 1843 ARG A C 1
ATOM 1183 O O . ARG A 1 92 ? 17.49400 15.66300 -26.22800 1.000 32.13543 1843 ARG A O 1
ATOM 1204 N N . VAL A 1 93 ? 16.30300 17.28300 -25.19700 1.000 27.46119 1844 VAL A N 1
ATOM 1205 C CA . VAL A 1 93 ? 16.14100 18.10500 -26.39300 1.000 30.22731 1844 VAL A CA 1
ATOM 1206 C C . VAL A 1 93 ? 16.73700 19.49700 -26.27500 1.000 32.03542 1844 VAL A C 1
ATOM 1207 O O . VAL A 1 93 ? 16.72300 20.25100 -27.26900 1.000 33.24609 1844 VAL A O 1
ATOM 1220 N N . TRP A 1 94 ? 17.28100 19.86200 -25.11300 1.000 28.80609 1845 TRP A N 1
ATOM 1221 C CA . TRP A 1 94 ? 17.80600 21.21000 -24.96600 1.000 30.03781 1845 TRP A CA 1
ATOM 1222 C C . TRP A 1 94 ? 18.94100 21.44900 -25.93800 1.000 33.70930 1845 TRP A C 1
ATOM 1223 O O . TRP A 1 94 ? 19.09200 22.55400 -26.46000 1.000 35.73323 1845 TRP A O 1
ATOM 1244 N N . ASP A 1 95 ? 19.77300 20.43400 -26.16300 1.000 32.76972 1846 ASP A N 1
ATOM 1245 C CA . ASP A 1 95 ? 20.87700 20.57400 -27.10100 1.000 41.16283 1846 ASP A CA 1
ATOM 1246 C C . ASP A 1 95 ? 20.37800 20.87100 -28.50800 1.000 39.52842 1846 ASP A C 1
ATOM 1247 O O . ASP A 1 95 ? 21.11200 21.44100 -29.31200 1.000 36.94390 1846 ASP A O 1
ATOM 1256 N N . ASP A 1 96 ? 19.14400 20.50400 -28.82500 1.000 35.53847 1847 ASP A N 1
ATOM 1257 C CA . ASP A 1 96 ? 18.57800 20.77800 -30.12900 1.000 37.05971 1847 ASP A CA 1
ATOM 1258 C C . ASP A 1 96 ? 17.89200 22.13000 -30.17400 1.000 36.52280 1847 ASP A C 1
ATOM 1259 O O . ASP A 1 96 ? 17.33200 22.48400 -31.20600 1.000 38.41513 1847 ASP A O 1
ATOM 1268 N N . ILE A 1 97 ? 17.85700 22.86300 -29.06900 1.000 36.09117 1848 ILE A N 1
ATOM 1269 C CA . ILE A 1 97 ? 17.17700 24.14800 -28.99600 1.000 34.44624 1848 ILE A CA 1
ATOM 1270 C C . ILE A 1 97 ? 18.22500 25.24200 -29.03200 1.000 36.23066 1848 ILE A C 1
ATOM 1271 O O . ILE A 1 97 ? 19.31500 25.09300 -28.46700 1.000 37.81769 1848 ILE A O 1
ATOM 1287 N N . ASP A 1 98 ? 17.89400 26.35000 -29.69900 1.000 34.89366 1849 ASP A N 1
ATOM 1288 C CA . ASP A 1 98 ? 18.74900 27.53000 -29.79100 1.000 38.86519 1849 ASP A CA 1
ATOM 1289 C C . ASP A 1 98 ? 18.33000 28.51300 -28.71000 1.000 40.47591 1849 ASP A C 1
ATOM 1290 O O . ASP A 1 98 ? 17.31300 29.20100 -28.87500 1.000 42.23401 1849 ASP A O 1
ATOM 1299 N N . PRO A 1 99 ? 19.04500 28.60000 -27.58800 1.000 38.58884 1850 PRO A N 1
ATOM 1300 C CA . PRO A 1 99 ? 18.58700 29.48100 -26.49000 1.000 38.24669 1850 PRO A CA 1
ATOM 1301 C C . PRO A 1 99 ? 18.44700 30.94300 -26.90400 1.000 40.49959 1850 PRO A C 1
ATOM 1302 O O . PRO A 1 99 ? 17.64200 31.69200 -26.32400 1.000 40.43906 1850 PRO A O 1
ATOM 1313 N N . GLU A 1 100 ? 19.24800 31.38900 -27.87100 1.000 40.58381 1851 GLU A N 1
ATOM 1314 C CA . GLU A 1 100 ? 19.11400 32.75000 -28.36500 1.000 38.12036 1851 GLU A CA 1
ATOM 1315 C C . GLU A 1 100 ? 17.74900 33.02200 -28.97600 1.000 38.68095 1851 GLU A C 1
ATOM 1316 O O . GLU A 1 100 ? 17.32500 34.17300 -29.01100 1.000 41.73132 1851 GLU A O 1
ATOM 1328 N N . ARG A 1 101 ? 17.03200 31.99600 -29.41100 1.000 40.96807 1852 ARG A N 1
ATOM 1329 C CA . ARG A 1 101 ? 15.68200 32.14300 -29.94200 1.000 39.38104 1852 ARG A CA 1
ATOM 1330 C C . ARG A 1 101 ? 14.59200 31.85900 -28.91300 1.000 35.51742 1852 ARG A C 1
ATOM 1331 O O . ARG A 1 101 ? 13.40000 31.95200 -29.22900 1.000 34.64363 1852 ARG A O 1
ATOM 1352 N N . VAL A 1 102 ? 14.95700 31.53100 -27.69400 1.000 33.50139 1853 VAL A N 1
ATOM 1353 C CA . VAL A 1 102 ? 13.98500 31.30400 -26.64000 1.000 34.91734 1853 VAL A CA 1
ATOM 1354 C C . VAL A 1 102 ? 13.81800 32.58300 -25.84900 1.000 34.85944 1853 VAL A C 1
ATOM 1355 O O . VAL A 1 102 ? 14.80700 33.14500 -25.37100 1.000 36.98601 1853 VAL A O 1
ATOM 1368 N N . SER A 1 103 ? 12.57700 33.05600 -25.73700 1.000 35.39635 1854 SER A N 1
ATOM 1369 C CA . SER A 1 103 ? 12.24500 34.23200 -24.94800 1.000 35.91746 1854 SER A CA 1
ATOM 1370 C C . SER A 1 103 ? 11.21900 33.82700 -23.89700 1.000 37.54398 1854 SER A C 1
ATOM 1371 O O . SER A 1 103 ? 10.11200 33.39500 -24.23000 1.000 34.84628 1854 SER A O 1
ATOM 1379 N N . VAL A 1 104 ? 11.60400 33.91100 -22.63400 1.000 37.50713 1855 VAL A N 1
ATOM 1380 C CA . VAL A 1 104 ? 10.69500 33.57400 -21.54900 1.000 35.42004 1855 VAL A CA 1
ATOM 1381 C C . VAL A 1 104 ? 9.71100 34.71800 -21.33100 1.000 32.65655 1855 VAL A C 1
ATOM 1382 O O . VAL A 1 104 ? 10.10400 35.86900 -21.15700 1.000 35.11210 1855 VAL A O 1
ATOM 1395 N N . VAL A 1 105 ? 8.43300 34.39200 -21.31300 1.000 29.12718 1856 VAL A N 1
ATOM 1396 C CA . VAL A 1 105 ? 7.35700 35.30000 -20.96700 1.000 32.34598 1856 VAL A CA 1
ATOM 1397 C C . VAL A 1 105 ? 6.84200 34.83800 -19.60100 1.000 30.05624 1856 VAL A C 1
ATOM 1398 O O . VAL A 1 105 ? 6.15500 33.81400 -19.48000 1.000 28.48499 1856 VAL A O 1
ATOM 1411 N N . LEU A 1 106 ? 7.19600 35.56600 -18.55200 1.000 33.93828 1857 LEU A N 1
ATOM 1412 C CA . LEU A 1 106 ? 6.71600 35.23900 -17.21300 1.000 32.08279 1857 LEU A CA 1
ATOM 1413 C C . LEU A 1 106 ? 5.22600 35.47500 -17.14600 1.000 30.98003 1857 LEU A C 1
ATOM 1414 O O . LEU A 1 106 ? 4.78400 36.60000 -17.36400 1.000 29.76936 1857 LEU A O 1
ATOM 1430 N N . GLY A 1 107 ? 4.46600 34.44100 -16.81300 1.000 27.96125 1858 GLY A N 1
ATOM 1431 C CA . GLY A 1 107 ? 3.02600 34.56600 -16.68500 1.000 28.54816 1858 GLY A CA 1
ATOM 1432 C C . GLY A 1 107 ? 2.39400 33.27500 -16.20100 1.000 29.81936 1858 GLY A C 1
ATOM 1433 O O . GLY A 1 107 ? 3.07800 32.35700 -15.75900 1.000 32.66181 1858 GLY A O 1
ATOM 1437 N N . ASP A 1 108 ? 1.07000 33.21500 -16.27500 1.000 25.76098 1859 ASP A N 1
ATOM 1438 C CA . ASP A 1 108 ? 0.31500 32.13400 -15.66000 1.000 27.37960 1859 ASP A CA 1
ATOM 1439 C C . ASP A 1 108 ? -0.99900 31.98500 -16.39400 1.000 27.51646 1859 ASP A C 1
ATOM 1440 O O . ASP A 1 108 ? -1.79600 32.93200 -16.43400 1.000 25.45305 1859 ASP A O 1
ATOM 1449 N N . LEU A 1 109 ? -1.22700 30.78400 -16.93300 1.000 26.10839 1860 LEU A N 1
ATOM 1450 C CA . LEU A 1 109 ? -2.46600 30.53200 -17.65500 1.000 25.22671 1860 LEU A CA 1
ATOM 1451 C C . LEU A 1 109 ? -3.68100 30.74400 -16.77400 1.000 29.11928 1860 LEU A C 1
ATOM 1452 O O . LEU A 1 109 ? -4.78400 30.96500 -17.28600 1.000 27.71911 1860 LEU A O 1
ATOM 1468 N N . ALA A 1 110 ? -3.51300 30.61900 -15.46300 1.000 28.63501 1861 ALA A N 1
ATOM 1469 C CA . ALA A 1 110 ? -4.63800 30.67100 -14.52200 1.000 30.72474 1861 ALA A CA 1
ATOM 1470 C C . ALA A 1 110 ? -4.93500 32.07700 -14.02700 1.000 30.68526 1861 ALA A C 1
ATOM 1471 O O . ALA A 1 110 ? -5.77800 32.25900 -13.15900 1.000 32.13543 1861 ALA A O 1
ATOM 1478 N N . GLU A 1 111 ? -4.31500 33.09500 -14.56800 1.000 31.36429 1862 GLU A N 1
ATOM 1479 C CA . GLU A 1 111 ? -4.65900 34.42500 -14.10000 1.000 33.22240 1862 GLU A CA 1
ATOM 1480 C C . GLU A 1 111 ? -4.93300 35.38100 -15.24300 1.000 32.64865 1862 GLU A C 1
ATOM 1481 O O . GLU A 1 111 ? -4.66500 35.07000 -16.41500 1.000 31.07215 1862 GLU A O 1
ATOM 1493 N N . PRO A 1 112 ? -5.59300 36.50200 -14.94200 1.000 30.16414 1863 PRO A N 1
ATOM 1494 C CA . PRO A 1 112 ? -6.13900 37.32800 -16.01100 1.000 27.61384 1863 PRO A CA 1
ATOM 1495 C C . PRO A 1 112 ? -5.04500 37.82700 -16.92900 1.000 29.36668 1863 PRO A C 1
ATOM 1496 O O . PRO A 1 112 ? -3.95600 38.21300 -16.47900 1.000 28.66659 1863 PRO A O 1
ATOM 1507 N N . ARG A 1 113 ? -5.35900 37.80800 -18.23600 1.000 29.66145 1864 ARG A N 1
ATOM 1508 C CA . ARG A 1 113 ? -4.42600 38.25400 -19.27200 1.000 27.24274 1864 ARG A CA 1
ATOM 1509 C C . ARG A 1 113 ? -3.10900 37.52000 -19.13200 1.000 26.77163 1864 ARG A C 1
ATOM 1510 O O . ARG A 1 113 ? -2.02900 38.07700 -19.34000 1.000 28.10863 1864 ARG A O 1
ATOM 1531 N N . LEU A 1 114 ? -3.21500 36.25000 -18.75800 1.000 27.59805 1865 LEU A N 1
ATOM 1532 C CA . LEU A 1 114 ? -2.05900 35.35200 -18.65600 1.000 25.43989 1865 LEU A CA 1
ATOM 1533 C C . LEU A 1 114 ? -1.00100 35.85200 -17.68500 1.000 27.47961 1865 LEU A C 1
ATOM 1534 O O . LEU A 1 114 ? 0.18900 35.46400 -17.76200 1.000 27.55330 1865 LEU A O 1
ATOM 1550 N N . GLY A 1 115 ? -1.43500 36.65400 -16.72000 1.000 28.40867 1866 GLY A N 1
ATOM 1551 C CA . GLY A 1 115 ? -0.50900 37.15300 -15.73100 1.000 31.57221 1866 GLY A CA 1
ATOM 1552 C C . GLY A 1 115 ? 0.46800 38.15100 -16.25600 1.000 32.46968 1866 GLY A C 1
ATOM 1553 O O . GLY A 1 115 ? 1.39900 38.53200 -15.52800 1.000 33.74615 1866 GLY A O 1
ATOM 1557 N N . LEU A 1 116 ? 0.25600 38.61400 -17.47900 1.000 29.19824 1867 LEU A N 1
ATOM 1558 C CA . LEU A 1 116 ? 1.15700 39.58100 -18.09000 1.000 30.22731 1867 LEU A CA 1
ATOM 1559 C C . LEU A 1 116 ? 0.82600 41.00400 -17.66000 1.000 31.38797 1867 LEU A C 1
ATOM 1560 O O . LEU A 1 116 ? -0.29300 41.29300 -17.24000 1.000 30.49313 1867 LEU A O 1
ATOM 1576 N N . ASP A 1 117 ? 1.81800 41.89400 -17.75800 1.000 29.89569 1868 ASP A N 1
ATOM 1577 C CA . ASP A 1 117 ? 1.55000 43.30700 -17.62400 1.000 31.36692 1868 ASP A CA 1
ATOM 1578 C C . ASP A 1 117 ? 1.02000 43.84700 -18.94700 1.000 33.01975 1868 ASP A C 1
ATOM 1579 O O . ASP A 1 117 ? 0.99100 43.14800 -19.94400 1.000 27.82702 1868 ASP A O 1
ATOM 1588 N N . GLU A 1 118 ? 0.54800 45.09100 -18.93400 1.000 30.35101 1869 GLU A N 1
ATOM 1589 C CA . GLU A 1 118 ? -0.09200 45.64500 -20.11900 1.000 33.72246 1869 GLU A CA 1
ATOM 1590 C C . GLU A 1 118 ? 0.88500 45.65200 -21.28900 1.000 33.00396 1869 GLU A C 1
ATOM 1591 O O . GLU A 1 118 ? 0.56000 45.21500 -22.39900 1.000 31.56957 1869 GLU A O 1
ATOM 1603 N N . GLU A 1 119 ? 2.09200 46.16500 -21.05600 1.000 35.60164 1870 GLU A N 1
ATOM 1604 C CA . GLU A 1 119 ? 3.06200 46.26100 -22.13800 1.000 36.67019 1870 GLU A CA 1
ATOM 1605 C C . GLU A 1 119 ? 3.28700 44.90300 -22.79300 1.000 36.88600 1870 GLU A C 1
ATOM 1606 O O . GLU A 1 119 ? 3.31700 44.81000 -24.02700 1.000 38.18879 1870 GLU A O 1
ATOM 1618 N N . SER A 1 120 ? 3.42700 43.83000 -21.99400 1.000 33.28820 1871 SER A N 1
ATOM 1619 C CA . SER A 1 120 ? 3.74700 42.52700 -22.59100 1.000 34.75154 1871 SER A CA 1
ATOM 1620 C C . SER A 1 120 ? 2.54000 41.92300 -23.31200 1.000 31.94594 1871 SER A C 1
ATOM 1621 O O . SER A 1 120 ? 2.66000 41.33300 -24.39900 1.000 30.09571 1871 SER A O 1
ATOM 1629 N N . PHE A 1 121 ? 1.36900 42.02800 -22.69600 1.000 29.64040 1872 PHE A N 1
ATOM 1630 C CA . PHE A 1 121 ? 0.15900 41.53900 -23.33300 1.000 28.66133 1872 PHE A CA 1
ATOM 1631 C C . PHE A 1 121 ? -0.03700 42.22000 -24.66900 1.000 31.42219 1872 PHE A C 1
ATOM 1632 O O . PHE A 1 121 ? -0.21900 41.53600 -25.68400 1.000 29.35089 1872 PHE A O 1
ATOM 1649 N N . ASP A 1 122 ? -0.00900 43.57400 -24.68400 1.000 31.04846 1873 ASP A N 1
ATOM 1650 C CA . ASP A 1 122 ? -0.23400 44.31100 -25.92600 1.000 33.50402 1873 ASP A CA 1
ATOM 1651 C C . ASP A 1 122 ? 0.80200 43.94200 -26.98900 1.000 33.13555 1873 ASP A C 1
ATOM 1652 O O . ASP A 1 122 ? 0.47300 43.76800 -28.17400 1.000 35.15685 1873 ASP A O 1
ATOM 1661 N N . ALA A 1 123 ? 2.06400 43.83400 -26.59300 1.000 30.41680 1874 ALA A N 1
ATOM 1662 C CA . ALA A 1 123 ? 3.10400 43.56900 -27.57900 1.000 32.40389 1874 ALA A CA 1
ATOM 1663 C C . ALA A 1 123 ? 2.95100 42.17000 -28.17200 1.000 33.49086 1874 ALA A C 1
ATOM 1664 O O . ALA A 1 123 ? 3.06500 41.98300 -29.38800 1.000 33.46454 1874 ALA A O 1
ATOM 1671 N N . LEU A 1 124 ? 2.62000 41.18400 -27.34800 1.000 31.62748 1875 LEU A N 1
ATOM 1672 C CA . LEU A 1 124 ? 2.41800 39.85200 -27.89200 1.000 29.06664 1875 LEU A CA 1
ATOM 1673 C C . LEU A 1 124 ? 1.15600 39.82700 -28.74000 1.000 31.82487 1875 LEU A C 1
ATOM 1674 O O . LEU A 1 124 ? 1.12600 39.20000 -29.81200 1.000 30.27468 1875 LEU A O 1
ATOM 1690 N N . ALA A 1 125 ? 0.10900 40.52800 -28.29200 1.000 30.87212 1876 ALA A N 1
ATOM 1691 C CA . ALA A 1 125 ? -1.12300 40.50600 -29.05200 1.000 32.10385 1876 ALA A CA 1
ATOM 1692 C C . ALA A 1 125 ? -0.90700 41.10400 -30.41400 1.000 28.71923 1876 ALA A C 1
ATOM 1693 O O . ALA A 1 125 ? -1.52000 40.64800 -31.37700 1.000 29.85095 1876 ALA A O 1
ATOM 1700 N N . ARG A 1 126 ? -0.01300 42.09000 -30.51700 1.000 28.61659 1877 ARG A N 1
ATOM 1701 C CA . ARG A 1 126 ? 0.20300 42.81100 -31.77100 1.000 35.25949 1877 ARG A CA 1
ATOM 1702 C C . ARG A 1 126 ? 1.19600 42.11200 -32.68500 1.000 34.65679 1877 ARG A C 1
ATOM 1703 O O . ARG A 1 126 ? 1.10400 42.25800 -33.91800 1.000 34.87260 1877 ARG A O 1
ATOM 1724 N N . THR A 1 127 ? 2.17200 41.37800 -32.11500 1.000 33.05396 1878 THR A N 1
ATOM 1725 C CA . THR A 1 127 ? 3.30900 40.91000 -32.90300 1.000 33.29873 1878 THR A CA 1
ATOM 1726 C C . THR A 1 127 ? 3.46100 39.40200 -33.03400 1.000 33.69351 1878 THR A C 1
ATOM 1727 O O . THR A 1 127 ? 4.20700 38.96400 -33.92800 1.000 35.85167 1878 THR A O 1
ATOM 1738 N N . VAL A 1 128 ? 2.83200 38.59400 -32.17900 1.000 29.11928 1879 VAL A N 1
ATOM 1739 C CA . VAL A 1 128 ? 2.97700 37.15300 -32.37200 1.000 31.98541 1879 VAL A CA 1
ATOM 1740 C C . VAL A 1 128 ? 2.23300 36.77000 -33.64600 1.000 31.14321 1879 VAL A C 1
ATOM 1741 O O . VAL A 1 128 ? 1.10800 37.21100 -33.89100 1.000 32.60128 1879 VAL A O 1
ATOM 1754 N N . ASP A 1 129 ? 2.86900 35.96600 -34.47300 1.000 27.09009 1880 ASP A N 1
ATOM 1755 C CA . ASP A 1 129 ? 2.32600 35.52700 -35.74900 1.000 29.29562 1880 ASP A CA 1
ATOM 1756 C C . ASP A 1 129 ? 1.45000 34.27700 -35.63900 1.000 30.85896 1880 ASP A C 1
ATOM 1757 O O . ASP A 1 129 ? 0.63400 33.99600 -36.52800 1.000 30.46681 1880 ASP A O 1
ATOM 1766 N N . VAL A 1 130 ? 1.59600 33.51300 -34.57200 1.000 26.34790 1881 VAL A N 1
ATOM 1767 C CA . VAL A 1 130 ? 0.88600 32.24000 -34.40300 1.000 24.96352 1881 VAL A CA 1
ATOM 1768 C C . VAL A 1 130 ? 1.05900 31.78200 -32.97500 1.000 25.15565 1881 VAL A C 1
ATOM 1769 O O . VAL A 1 130 ? 2.10700 32.01900 -32.37000 1.000 27.16115 1881 VAL A O 1
ATOM 1782 N N . VAL A 1 131 ? 0.04300 31.13100 -32.43000 1.000 24.10026 1882 VAL A N 1
ATOM 1783 C CA . VAL A 1 131 ? 0.06300 30.64300 -31.05800 1.000 23.97919 1882 VAL A CA 1
ATOM 1784 C C . VAL A 1 131 ? -0.08000 29.13100 -31.09000 1.000 22.50270 1882 VAL A C 1
ATOM 1785 O O . VAL A 1 131 ? -0.98400 28.61300 -31.75400 1.000 23.72916 1882 VAL A O 1
ATOM 1798 N N . TYR A 1 132 ? 0.76200 28.42400 -30.32200 1.000 23.76074 1883 TYR A N 1
ATOM 1799 C CA . TYR A 1 132 ? 0.58300 26.99400 -30.06100 1.000 23.41860 1883 TYR A CA 1
ATOM 1800 C C . TYR A 1 132 ? 0.18600 26.89000 -28.60100 1.000 23.06592 1883 TYR A C 1
ATOM 1801 O O . TYR A 1 132 ? 1.02300 27.07000 -27.71300 1.000 21.06568 1883 TYR A O 1
ATOM 1819 N N . HIS A 1 133 ? -1.09600 26.62400 -28.36800 1.000 21.05252 1884 HIS A N 1
ATOM 1820 C CA . HIS A 1 133 ? -1.65300 26.58700 -27.02300 1.000 21.11832 1884 HIS A CA 1
ATOM 1821 C C . HIS A 1 133 ? -1.66200 25.15200 -26.50400 1.000 22.14213 1884 HIS A C 1
ATOM 1822 O O . HIS A 1 133 ? -2.63400 24.41700 -26.63800 1.000 20.24980 1884 HIS A O 1
ATOM 1836 N N . ASN A 1 134 ? -0.52500 24.74900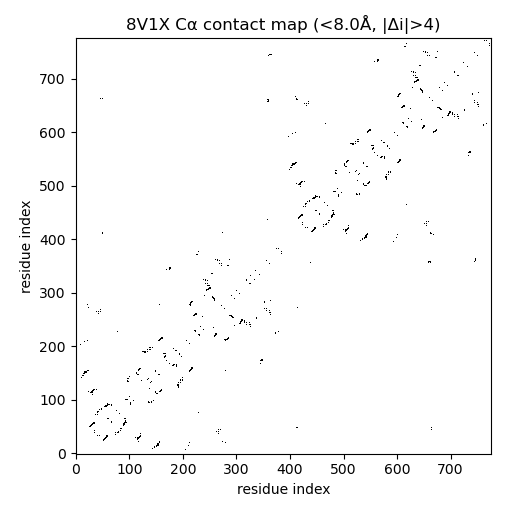 -25.95800 1.000 21.29203 1885 ASN A N 1
ATOM 1837 C CA . ASN A 1 134 ? -0.24000 23.40300 -25.51100 1.000 21.65523 1885 ASN A CA 1
ATOM 1838 C C . ASN A 1 134 ? -0.30300 23.28300 -23.98000 1.000 26.10050 1885 ASN A C 1
ATOM 1839 O O . ASN A 1 134 ? -0.56800 22.20000 -23.44100 1.000 23.16067 1885 ASN A O 1
ATOM 1850 N N . GLY A 1 135 ? -0.09400 24.37600 -23.25900 1.000 24.51083 1886 GLY A N 1
ATOM 1851 C CA . GLY A 1 135 ? -0.08400 24.29700 -21.81900 1.000 22.80273 1886 GLY A CA 1
ATOM 1852 C C . GLY A 1 135 ? -1.47700 24.04300 -21.27400 1.000 22.61324 1886 GLY A C 1
ATOM 1853 O O . GLY A 1 135 ? -2.48800 24.55100 -21.78000 1.000 20.38402 1886 GLY A O 1
ATOM 1857 N N . ALA A 1 136 ? -1.50500 23.23600 -20.21700 1.000 22.75273 1887 ALA A N 1
ATOM 1858 C CA . ALA A 1 136 ? -2.70700 22.91200 -19.48300 1.000 22.05264 1887 ALA A CA 1
ATOM 1859 C C . ALA A 1 136 ? -2.28100 22.20200 -18.22200 1.000 25.30567 1887 ALA A C 1
ATOM 1860 O O . ALA A 1 136 ? -1.17600 21.66800 -18.14700 1.000 22.94749 1887 ALA A O 1
ATOM 1867 N N . ARG A 1 137 ? -3.19300 22.12300 -17.26100 1.000 23.87918 1888 ARG A N 1
ATOM 1868 C CA . ARG A 1 137 ? -2.96000 21.34000 -16.03900 1.000 28.14811 1888 ARG A CA 1
ATOM 1869 C C . ARG A 1 137 ? -3.52600 19.93900 -16.22400 1.000 28.20338 1888 ARG A C 1
ATOM 1870 O O . ARG A 1 137 ? -4.73500 19.78700 -16.40800 1.000 26.60582 1888 ARG A O 1
ATOM 1891 N N . VAL A 1 138 ? -2.65300 18.94100 -16.31900 1.000 25.35041 1889 VAL A N 1
ATOM 1892 C CA . VAL A 1 138 ? -3.06900 17.57900 -16.61400 1.000 29.00348 1889 VAL A CA 1
ATOM 1893 C C . VAL A 1 138 ? -3.01500 16.81300 -15.30400 1.000 32.25913 1889 VAL A C 1
ATOM 1894 O O . VAL A 1 138 ? -1.95300 16.38100 -14.87400 1.000 37.94929 1889 VAL A O 1
ATOM 1907 N N . HIS A 1 139 ? -4.15400 16.66900 -14.64800 1.000 30.51682 1890 HIS A N 1
ATOM 1908 C CA . HIS A 1 139 ? -4.25200 15.94200 -13.39100 1.000 30.13256 1890 HIS A CA 1
ATOM 1909 C C . HIS A 1 139 ? -5.47600 15.06300 -13.48700 1.000 30.13519 1890 HIS A C 1
ATOM 1910 O O . HIS A 1 139 ? -6.57400 15.57200 -13.71600 1.000 29.21929 1890 HIS A O 1
ATOM 1924 N N . TRP A 1 140 ? -5.28600 13.76000 -13.30400 1.000 29.91938 1891 TRP A N 1
ATOM 1925 C CA . TRP A 1 140 ? -6.32300 12.80000 -13.60600 1.000 34.26200 1891 TRP A CA 1
ATOM 1926 C C . TRP A 1 140 ? -7.41200 12.75400 -12.54700 1.000 35.30950 1891 TRP A C 1
ATOM 1927 O O . TRP A 1 140 ? -8.45500 12.13900 -12.79800 1.000 33.96197 1891 TRP A O 1
ATOM 1948 N N . LEU A 1 141 ? -7.20900 13.38400 -11.38800 1.000 32.68813 1892 LEU A N 1
ATOM 1949 C CA . LEU A 1 141 ? -8.18900 13.31900 -10.32000 1.000 34.04092 1892 LEU A CA 1
ATOM 1950 C C . LEU A 1 141 ? -8.85300 14.65300 -10.00600 1.000 35.68323 1892 LEU A C 1
ATOM 1951 O O . LEU A 1 141 ? -9.98100 14.64900 -9.51500 1.000 36.10170 1892 LEU A O 1
ATOM 1967 N N . LEU A 1 142 ? -8.18300 15.77900 -10.22000 1.000 29.75357 1893 LEU A N 1
ATOM 1968 C CA . LEU A 1 142 ? -8.72500 17.04400 -9.74600 1.000 30.42733 1893 LEU A CA 1
ATOM 1969 C C . LEU A 1 142 ? -10.06300 17.32700 -10.43500 1.000 30.16941 1893 LEU A C 1
ATOM 1970 O O . LEU A 1 142 ? -10.22200 17.04600 -11.64100 1.000 27.63226 1893 LEU A O 1
ATOM 1986 N N . PRO A 1 143 ? -11.02100 17.94000 -9.72600 1.000 28.45604 1894 PRO A N 1
ATOM 1987 C CA . PRO A 1 143 ? -12.33200 18.20500 -10.32900 1.000 28.19549 1894 PRO A CA 1
ATOM 1988 C C . PRO A 1 143 ? -12.27000 19.33800 -11.33500 1.000 24.73191 1894 PRO A C 1
ATOM 1989 O O . PRO A 1 143 ? -11.34800 20.14900 -11.35600 1.000 25.92942 1894 PRO A O 1
ATOM 2000 N N . TYR A 1 144 ? -13.29600 19.39100 -12.17400 1.000 28.02704 1895 TYR A N 1
ATOM 2001 C CA . TYR A 1 144 ? -13.37300 20.44800 -13.17100 1.000 27.17694 1895 TYR A CA 1
ATOM 2002 C C . TYR A 1 144 ? -13.19700 21.82700 -12.53600 1.000 26.32421 1895 TYR A C 1
ATOM 2003 O O . TYR A 1 144 ? -12.48800 22.68300 -13.06600 1.000 25.36094 1895 TYR A O 1
ATOM 2021 N N . GLU A 1 145 ? -13.85200 22.06400 -11.40200 1.000 25.11091 1896 GLU A N 1
ATOM 2022 C CA . GLU A 1 145 ? -13.82900 23.39100 -10.79500 1.000 29.53512 1896 GLU A CA 1
ATOM 2023 C C . GLU A 1 145 ? -12.41200 23.87500 -10.52900 1.000 25.95574 1896 GLU A C 1
ATOM 2024 O O . GLU A 1 145 ? -12.11500 25.06200 -10.67400 1.000 26.34263 1896 GLU A O 1
ATOM 2036 N N . THR A 1 146 ? -11.51600 22.96900 -10.17900 1.000 26.90059 1897 THR A N 1
ATOM 2037 C CA . THR A 1 146 ? -10.15700 23.35000 -9.84400 1.000 28.26128 1897 THR A CA 1
ATOM 2038 C C . THR A 1 146 ? -9.32200 23.56200 -11.07400 1.000 25.29514 1897 THR A C 1
ATOM 2039 O O . THR A 1 146 ? -8.43600 24.39500 -11.03600 1.000 28.37445 1897 THR A O 1
ATOM 2050 N N . LEU A 1 147 ? -9.62000 22.86700 -12.17200 1.000 24.33186 1898 LEU A N 1
ATOM 2051 C CA . LEU A 1 147 ? -8.85000 22.93400 -13.40200 1.000 24.10289 1898 LEU A CA 1
ATOM 2052 C C . LEU A 1 147 ? -9.39800 23.98800 -14.35500 1.000 22.48691 1898 LEU A C 1
ATOM 2053 O O . LEU A 1 147 ? -8.76800 24.29000 -15.35500 1.000 23.24752 1898 LEU A O 1
ATOM 2069 N N . LYS A 1 148 ? -10.54000 24.58400 -14.06100 1.000 23.55019 1899 LYS A N 1
ATOM 2070 C CA . LYS A 1 148 ? -11.13700 25.52400 -15.00200 1.000 22.57376 1899 LYS A CA 1
ATOM 2071 C C . LYS A 1 148 ? -10.20600 26.70500 -15.28000 1.000 24.19237 1899 LYS A C 1
ATOM 2072 O O . LYS A 1 148 ? -10.04400 27.14300 -16.42700 1.000 22.78168 1899 LYS A O 1
ATOM 2091 N N . ALA A 1 149 ? -9.60600 27.26600 -14.24100 1.000 24.47399 1900 ALA A N 1
ATOM 2092 C CA . ALA A 1 149 ? -8.84900 28.50000 -14.45800 1.000 26.13208 1900 ALA A CA 1
ATOM 2093 C C . ALA A 1 149 ? -7.70400 28.28700 -15.45600 1.000 24.81877 1900 ALA A C 1
ATOM 2094 O O . ALA A 1 149 ? -7.46800 29.12700 -16.33200 1.000 24.74244 1900 ALA A O 1
ATOM 2101 N N . SER A 1 150 ? -6.95300 27.18800 -15.31800 1.000 22.76852 1901 SER A N 1
ATOM 2102 C CA . SER A 1 150 ? -5.82200 26.94800 -16.21700 1.000 24.72665 1901 SER A CA 1
ATOM 2103 C C . SER A 1 150 ? -6.27700 26.47200 -17.59100 1.000 24.60558 1901 SER A C 1
ATOM 2104 O O . SER A 1 150 ? -5.65700 26.77600 -18.62000 1.000 23.15804 1901 SER A O 1
ATOM 2112 N N . ASN A 1 151 ? -7.31700 25.66300 -17.62100 1.000 22.85011 1902 ASN A N 1
ATOM 2113 C CA . ASN A 1 151 ? -7.60400 24.89200 -18.82600 1.000 20.87619 1902 ASN A CA 1
ATOM 2114 C C . ASN A 1 151 ? -8.69200 25.51700 -19.67400 1.000 22.20529 1902 ASN A C 1
ATOM 2115 O O . ASN A 1 151 ? -8.68800 25.35200 -20.88700 1.000 21.67892 1902 ASN A O 1
ATOM 2126 N N . VAL A 1 152 ? -9.65600 26.17000 -19.05100 1.000 22.48427 1903 VAL A N 1
ATOM 2127 C CA . VAL A 1 152 ? -10.73500 26.83500 -19.76000 1.000 22.29741 1903 VAL A CA 1
ATOM 2128 C C . VAL A 1 152 ? -10.46900 28.32700 -19.81600 1.000 23.15541 1903 VAL A C 1
ATOM 2129 O O . VAL A 1 152 ? -10.2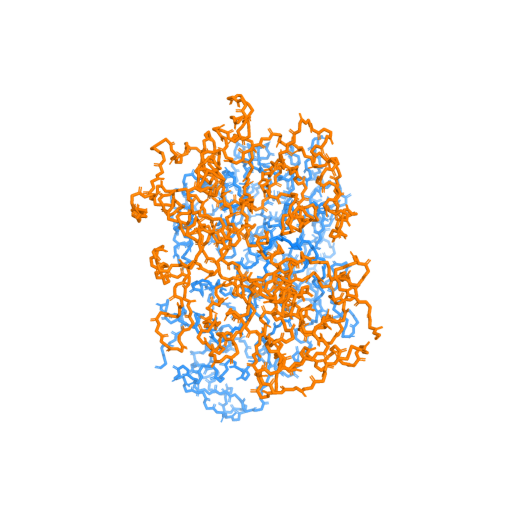8100 28.88900 -20.91100 1.000 22.41585 1903 VAL A O 1
ATOM 2142 N N . THR A 1 153 ? -10.45900 28.99300 -18.65400 1.000 23.11330 1904 THR A N 1
ATOM 2143 C CA . THR A 1 153 ? -10.23300 30.44300 -18.69900 1.000 24.65296 1904 THR A CA 1
ATOM 2144 C C . THR A 1 153 ? -8.87800 30.76800 -19.34000 1.000 24.84772 1904 THR A C 1
ATOM 2145 O O . THR A 1 153 ? -8.73600 31.76200 -20.07900 1.000 25.81362 1904 THR A O 1
ATOM 2156 N N . GLY A 1 154 ? -7.86600 29.94500 -19.04700 1.000 23.23963 1905 GLY A N 1
ATOM 2157 C CA . GLY A 1 154 ? -6.57300 30.13000 -19.67400 1.000 23.84760 1905 GLY A CA 1
ATOM 2158 C C . GLY A 1 154 ? -6.66100 30.02800 -21.18600 1.000 24.65032 1905 GLY A C 1
ATOM 2159 O O . GLY A 1 154 ? -5.96200 30.72600 -21.91700 1.000 21.63417 1905 GLY A O 1
ATOM 2163 N N . THR A 1 155 ? -7.50500 29.14000 -21.67700 1.000 23.62915 1906 THR A N 1
ATOM 2164 C CA . THR A 1 155 ? -7.67300 29.04200 -23.11300 1.000 24.25817 1906 THR A CA 1
ATOM 2165 C C . THR A 1 155 ? -8.37500 30.27400 -23.63600 1.000 22.30267 1906 THR A C 1
ATOM 2166 O O . THR A 1 155 ? -7.94400 30.85000 -24.63200 1.000 23.20278 1906 THR A O 1
ATOM 2177 N N . GLU A 1 156 ? -9.42300 30.72500 -22.95500 1.000 23.56072 1907 GLU A N 1
ATOM 2178 C CA . GLU A 1 156 ? -10.04800 31.98500 -23.33800 1.000 23.74758 1907 GLU A CA 1
ATOM 2179 C C . GLU A 1 156 ? -9.02300 33.12200 -23.35700 1.000 25.61097 1907 GLU A C 1
ATOM 2180 O O . GLU A 1 156 ? -9.03800 33.95100 -24.27300 1.000 22.91064 1907 GLU A O 1
ATOM 2192 N N . GLU A 1 157 ? -8.11300 33.17400 -22.37200 1.000 24.53715 1908 GLU A N 1
ATOM 2193 C CA . GLU A 1 157 ? -7.12600 34.25300 -22.35700 1.000 23.88444 1908 GLU A CA 1
ATOM 2194 C C . GLU A 1 157 ? -6.14900 34.14100 -23.52600 1.000 26.11629 1908 GLU A C 1
ATOM 2195 O O . GLU A 1 157 ? -5.74900 35.15000 -24.13100 1.000 24.44504 1908 GLU A O 1
ATOM 2207 N N . VAL A 1 158 ? -5.77100 32.92500 -23.87600 1.000 23.17646 1909 VAL A N 1
ATOM 2208 C CA . VAL A 1 158 ? -4.92300 32.75000 -25.04400 1.000 23.41860 1909 VAL A CA 1
ATOM 2209 C C . VAL A 1 158 ? -5.64700 33.20500 -26.29600 1.000 23.59493 1909 VAL A C 1
ATOM 2210 O O . VAL A 1 158 ? -5.06600 33.88300 -27.14500 1.000 24.78455 1909 VAL A O 1
ATOM 2223 N N . LEU A 1 159 ? -6.92700 32.85200 -26.42300 1.000 24.14237 1910 LEU A N 1
ATOM 2224 C CA . LEU A 1 159 ? -7.70900 33.28100 -27.57100 1.000 23.95814 1910 LEU A CA 1
ATOM 2225 C C . LEU A 1 159 ? -7.85000 34.79500 -27.59800 1.000 25.56886 1910 LEU A C 1
ATOM 2226 O O . LEU A 1 159 ? -7.80900 35.41600 -28.67700 1.000 25.62149 1910 LEU A O 1
ATOM 2242 N N . ARG A 1 160 ? -8.00800 35.40700 -26.40800 1.000 25.43726 1911 ARG A N 1
ATOM 2243 C CA . ARG A 1 160 ? -8.10800 36.85700 -26.32700 1.000 22.03685 1911 ARG A CA 1
ATOM 2244 C C . ARG A 1 160 ? -6.85600 37.49300 -26.90000 1.000 26.59793 1911 ARG A C 1
ATOM 2245 O O . ARG A 1 160 ? -6.93300 38.43100 -27.70600 1.000 26.70320 1911 ARG A O 1
ATOM 2266 N N . LEU A 1 161 ? -5.69300 37.01600 -26.46100 1.000 26.35316 1912 LEU A N 1
ATOM 2267 C CA . LEU A 1 161 ? -4.43000 37.57000 -26.92700 1.000 26.84532 1912 LEU A CA 1
ATOM 2268 C C . LEU A 1 161 ? -4.26400 37.38300 -28.43200 1.000 28.12179 1912 LEU A C 1
ATOM 2269 O O . LEU A 1 161 ? -3.87300 38.30500 -29.16400 1.000 26.15314 1912 LEU A O 1
ATOM 2285 N N . ALA A 1 162 ? -4.57200 36.19100 -28.92000 1.000 26.77689 1913 ALA A N 1
ATOM 2286 C CA . ALA A 1 162 ? -4.37200 35.95000 -30.34200 1.000 25.07406 1913 ALA A CA 1
ATOM 2287 C C . ALA A 1 162 ? -5.27900 36.84700 -31.16700 1.000 27.45592 1913 ALA A C 1
ATOM 2288 O O . ALA A 1 162 ? -4.88100 37.36500 -32.22200 1.000 29.79568 1913 ALA A O 1
ATOM 2295 N N . ALA A 1 163 ? -6.49100 37.07800 -30.67700 1.000 27.72964 1914 ALA A N 1
ATOM 2296 C CA . ALA A 1 163 ? -7.46900 37.82800 -31.45100 1.000 27.98757 1914 ALA A CA 1
ATOM 2297 C C . ALA A 1 163 ? -7.20800 39.32700 -31.43600 1.000 28.18233 1914 ALA A C 1
ATOM 2298 O O . ALA A 1 163 ? -7.49800 40.02400 -32.41000 1.000 29.84042 1914 ALA A O 1
ATOM 2305 N N . ARG A 1 164 ? -6.74200 39.84500 -30.31900 1.000 28.07442 1915 ARG A N 1
ATOM 2306 C CA . ARG A 1 164 ? -6.75500 41.28000 -30.11000 1.000 28.77187 1915 ARG A CA 1
ATOM 2307 C C . ARG A 1 164 ? -5.69500 41.97300 -30.96100 1.000 31.06951 1915 ARG A C 1
ATOM 2308 O O . ARG A 1 164 ? -4.59100 41.43600 -31.15400 1.000 29.32194 1915 ARG A O 1
ATOM 2329 N N . HIS A 1 165 ? -6.07300 43.16200 -31.49000 1.000 30.93266 1916 HIS A N 1
ATOM 2330 C CA . HIS A 1 165 ? -5.20800 44.06900 -32.25100 1.000 31.63537 1916 HIS A CA 1
ATOM 2331 C C . HIS A 1 165 ? -4.92100 43.58800 -33.66600 1.000 30.65104 1916 HIS A C 1
ATOM 2332 O O . HIS A 1 165 ? -5.17800 44.31400 -34.62900 1.000 33.55665 1916 HIS A O 1
ATOM 2346 N N . ARG A 1 166 ? -4.35500 42.38900 -33.78500 1.000 33.96723 1917 ARG A N 1
ATOM 2347 C CA . ARG A 1 166 ? -4.23200 41.64800 -35.03000 1.000 34.09883 1917 ARG A CA 1
ATOM 2348 C C . ARG A 1 166 ? -4.53400 40.19600 -34.71700 1.000 31.59063 1917 ARG A C 1
ATOM 2349 O O . ARG A 1 166 ? -3.90000 39.62900 -33.82500 1.000 31.02477 1917 ARG A O 1
ATOM 2370 N N . THR A 1 167 ? -5.46600 39.58500 -35.45900 1.000 32.98027 1918 THR A N 1
ATOM 2371 C CA . THR A 1 167 ? -5.91500 38.22500 -35.16900 1.000 31.14847 1918 THR A CA 1
ATOM 2372 C C . THR A 1 167 ? -4.99800 37.23900 -35.86400 1.000 29.65619 1918 THR A C 1
ATOM 2373 O O . THR A 1 167 ? -4.82000 37.31300 -37.07700 1.000 34.63310 1918 THR A O 1
ATOM 2384 N N . VAL A 1 168 ? -4.41700 36.32300 -35.09900 1.000 28.45078 1919 VAL A N 1
ATOM 2385 C CA . VAL A 1 168 ? -3.53500 35.31200 -35.67600 1.000 31.09847 1919 VAL A CA 1
ATOM 2386 C C . VAL A 1 168 ? -4.00400 33.93400 -35.23400 1.000 28.24812 1919 VAL A C 1
ATOM 2387 O O . VAL A 1 168 ? -4.81600 33.79100 -34.30900 1.000 26.05049 1919 VAL A O 1
ATOM 2400 N N . PRO A 1 169 ? -3.56400 32.89900 -35.91800 1.000 30.47734 1920 PRO A N 1
ATOM 2401 C CA . PRO A 1 169 ? -4.08600 31.55700 -35.60900 1.000 29.53249 1920 PRO A CA 1
ATOM 2402 C C . PRO A 1 169 ? -3.63700 31.00300 -34.26600 1.000 26.23472 1920 PRO A C 1
ATOM 2403 O O . PRO A 1 169 ? -2.52100 31.25400 -33.79400 1.000 25.14512 1920 PRO A O 1
ATOM 2414 N N . VAL A 1 170 ? -4.51400 30.18300 -33.67800 1.000 25.51622 1921 VAL A N 1
ATOM 2415 C CA . VAL A 1 170 ? -4.20100 29.43100 -32.47000 1.000 25.81099 1921 VAL A CA 1
ATOM 2416 C C . VAL A 1 170 ? -4.26200 27.97100 -32.83700 1.000 25.85573 1921 VAL A C 1
ATOM 2417 O O . VAL A 1 170 ? -5.20500 27.55100 -33.51300 1.000 25.05564 1921 VAL A O 1
ATOM 2430 N N . HIS A 1 171 ? -3.22300 27.22100 -32.46200 1.000 25.90047 1922 HIS A N 1
ATOM 2431 C CA . HIS A 1 171 ? -3.18700 25.77000 -32.60300 1.000 24.39240 1922 HIS A CA 1
ATOM 2432 C C . HIS A 1 171 ? -3.27200 25.17500 -31.21100 1.000 21.14990 1922 HIS A C 1
ATOM 2433 O O . HIS A 1 171 ? -2.31700 25.26200 -30.44100 1.000 21.36835 1922 HIS A O 1
ATOM 2447 N N . TYR A 1 172 ? -4.41800 24.57200 -30.90700 1.000 21.87894 1923 TYR A N 1
ATOM 2448 C CA . TYR A 1 172 ? -4.79300 24.12900 -29.57400 1.000 22.30531 1923 TYR A CA 1
ATOM 2449 C C . TYR A 1 172 ? -4.64000 22.62100 -29.41200 1.000 23.61862 1923 TYR A C 1
ATOM 2450 O O . TYR A 1 172 ? -5.16400 21.84300 -30.21800 1.000 23.46334 1923 TYR A O 1
ATOM 2468 N N . VAL A 1 173 ? -3.90900 22.21000 -28.38600 1.000 22.52375 1924 VAL A N 1
ATOM 2469 C CA . VAL A 1 173 ? -3.66300 20.79400 -28.16800 1.000 21.96316 1924 VAL A CA 1
ATOM 2470 C C . VAL A 1 173 ? -4.78800 20.28800 -27.30100 1.000 19.60498 1924 VAL A C 1
ATOM 2471 O O . VAL A 1 173 ? -4.97900 20.78100 -26.18700 1.000 20.08399 1924 VAL A O 1
ATOM 2484 N N . SER A 1 174 ? -5.53100 19.30100 -27.81700 1.000 20.15768 1925 SER A N 1
ATOM 2485 C CA . SER A 1 174 ? -6.59300 18.65600 -27.05300 1.000 20.07872 1925 SER A CA 1
ATOM 2486 C C . SER A 1 174 ? -6.38300 17.15800 -26.94200 1.000 22.81326 1925 SER A C 1
ATOM 2487 O O . SER A 1 174 ? -5.25300 16.68100 -27.11000 1.000 21.44731 1925 SER A O 1
ATOM 2495 N N . THR A 1 175 ? -7.44200 16.40900 -26.62100 1.000 20.59721 1926 THR A N 1
ATOM 2496 C CA . THR A 1 175 ? -7.30300 14.98000 -26.34900 1.000 24.53452 1926 THR A CA 1
ATOM 2497 C C . THR A 1 175 ? -8.44900 14.20500 -26.97400 1.000 23.00802 1926 THR A C 1
ATOM 2498 O O . THR A 1 175 ? -9.58900 14.66600 -26.96300 1.000 23.34490 1926 THR A O 1
ATOM 2509 N N . VAL A 1 176 ? -8.16600 13.00100 -27.47400 1.000 22.71062 1927 VAL A N 1
ATOM 2510 C CA . VAL A 1 176 ? -9.26400 12.16800 -27.95200 1.000 25.74256 1927 VAL A CA 1
ATOM 2511 C C . VAL A 1 176 ? -10.20400 11.78300 -26.82400 1.000 27.76649 1927 VAL A C 1
ATOM 2512 O O . VAL A 1 176 ? -11.25300 11.14700 -27.08100 1.000 28.47710 1927 VAL A O 1
ATOM 2525 N N . GLY A 1 177 ? -9.81800 12.08100 -25.57300 1.000 25.32409 1928 GLY A N 1
ATOM 2526 C CA . GLY A 1 177 ? -10.63700 11.76400 -24.41800 1.000 26.87954 1928 GLY A CA 1
ATOM 2527 C C . GLY A 1 177 ? -11.89000 12.60200 -24.28700 1.000 24.71875 1928 GLY A C 1
ATOM 2528 O O . GLY A 1 177 ? -12.73000 12.31700 -23.42900 1.000 27.53225 1928 GLY A O 1
ATOM 2532 N N . VAL A 1 178 ? -12.04600 13.62600 -25.12200 1.000 25.43989 1929 VAL A N 1
ATOM 2533 C CA . VAL A 1 178 ? -13.27600 14.40200 -25.10200 1.000 26.11103 1929 VAL A CA 1
ATOM 2534 C C . VAL A 1 178 ? -14.45000 13.59500 -25.61500 1.000 28.01915 1929 VAL A C 1
ATOM 2535 O O . VAL A 1 178 ? -15.60400 14.02300 -25.44500 1.000 28.04284 1929 VAL A O 1
ATOM 2548 N N . PHE A 1 179 ? -14.18300 12.43500 -26.22300 1.000 27.10325 1930 PHE A N 1
ATOM 2549 C CA . PHE A 1 179 ? -15.25200 11.56800 -26.70700 1.000 29.04822 1930 PHE A CA 1
ATOM 2550 C C . PHE A 1 179 ? -15.68200 10.62100 -25.60000 1.000 33.01185 1930 PHE A C 1
ATOM 2551 O O . PHE A 1 179 ? -14.83600 10.13400 -24.84700 1.000 31.19058 1930 PHE A O 1
ATOM 2568 N N . ASP A 1 180 ? -16.99300 10.37600 -25.50100 1.000 33.28294 1931 ASP A N 1
ATOM 2569 C CA . ASP A 1 180 ? -17.52500 9.35000 -24.61600 1.000 36.37015 1931 ASP A CA 1
ATOM 2570 C C . ASP A 1 180 ? -17.71600 8.06900 -25.41000 1.000 38.34407 1931 ASP A C 1
ATOM 2571 O O . ASP A 1 180 ? -18.81400 7.70400 -25.75700 1.000 37.21236 1931 ASP A O 1
ATOM 2580 N N . GLY A 1 181 ? -16.64200 7.40200 -25.71300 1.000 40.21798 1932 GLY A N 1
ATOM 2581 C CA . GLY A 1 181 ? -16.77400 6.16900 -26.43400 1.000 45.25016 1932 GLY A CA 1
ATOM 2582 C C . GLY A 1 181 ? -17.20700 6.39600 -27.86800 1.000 46.44767 1932 GLY A C 1
ATOM 2583 O O . GLY A 1 181 ? -17.26300 7.51600 -28.37600 1.000 43.19728 1932 GLY A O 1
ATOM 2587 N N . VAL A 1 182 ? -17.54400 5.28300 -28.51500 1.000 45.78970 1933 VAL A N 1
ATOM 2588 C CA . VAL A 1 182 ? -17.78700 5.28500 -29.95200 1.000 46.91089 1933 VAL A CA 1
ATOM 2589 C C . VAL A 1 182 ? -19.20800 5.76400 -30.24800 1.000 52.99846 1933 VAL A C 1
ATOM 2590 O O . VAL A 1 182 ? -20.15300 5.52000 -29.48500 1.000 52.75896 1933 VAL A O 1
ATOM 2603 N N . ARG A 1 183 ? -19.36000 6.46700 -31.37400 1.000 58.41227 1934 ARG A N 1
ATOM 2604 C CA . ARG A 1 183 ? -20.68600 6.89900 -31.80700 1.000 59.60715 1934 ARG A CA 1
ATOM 2605 C C . ARG A 1 183 ? -21.50700 5.70700 -32.28000 1.000 62.24694 1934 ARG A C 1
ATOM 2606 O O . ARG A 1 183 ? -22.56700 5.40800 -31.72400 1.000 61.13365 1934 ARG A O 1
ATOM 2627 N N . GLU A 1 184 ? -21.03900 5.02200 -33.31700 1.000 62.00217 1935 GLU A N 1
ATOM 2628 C CA . GLU A 1 184 ? -21.62700 3.77700 -33.77800 1.000 63.85766 1935 GLU A CA 1
ATOM 2629 C C . GLU A 1 184 ? -20.60100 2.66100 -33.62800 1.000 60.73623 1935 GLU A C 1
ATOM 2630 O O . GLU A 1 184 ? -19.44300 2.83400 -34.03700 1.000 57.69113 1935 GLU A O 1
ATOM 2642 N N . PRO A 1 185 ? -20.96400 1.53100 -33.02500 1.000 66.96329 1936 PRO A N 1
ATOM 2643 C CA . PRO A 1 185 ? -19.96900 0.48400 -32.76900 1.000 64.61038 1936 PRO A CA 1
ATOM 2644 C C . PRO A 1 185 ? -19.13100 0.17100 -33.99600 1.000 58.82284 1936 PRO A C 1
ATOM 2645 O O . PRO A 1 185 ? -19.64500 0.03800 -35.11500 1.000 54.20913 1936 PRO A O 1
ATOM 2656 N N . GLY A 1 186 ? -17.82300 0.05700 -33.77100 1.000 53.09058 1937 GLY A N 1
ATOM 2657 C CA . GLY A 1 186 ? -16.90400 -0.31300 -34.81900 1.000 55.20662 1937 GLY A CA 1
ATOM 2658 C C . GLY A 1 186 ? -16.56600 0.77700 -35.80700 1.000 51.99571 1937 GLY A C 1
ATOM 2659 O O . GLY A 1 186 ? -15.68100 0.57700 -36.65100 1.000 56.27517 1937 GLY A O 1
ATOM 2663 N N . VAL A 1 187 ? -17.22100 1.92700 -35.74000 1.000 45.18963 1938 VAL A N 1
ATOM 2664 C CA . VAL A 1 187 ? -16.97500 3.01800 -36.66500 1.000 40.57855 1938 VAL A CA 1
ATOM 2665 C C . VAL A 1 187 ? -15.95100 3.95800 -36.02100 1.000 38.69148 1938 VAL A C 1
ATOM 2666 O O . VAL A 1 187 ? -16.21300 4.45600 -34.92400 1.000 39.08100 1938 VAL A O 1
ATOM 2679 N N . PRO A 1 188 ? -14.82300 4.20800 -36.65700 1.000 39.30208 1939 PRO A N 1
ATOM 2680 C CA . PRO A 1 188 ? -13.85800 5.14500 -36.07500 1.000 34.25937 1939 PRO A CA 1
ATOM 2681 C C . PRO A 1 188 ? -14.47600 6.52400 -35.85800 1.000 35.87009 1939 PRO A C 1
ATOM 2682 O O . PRO A 1 188 ? -15.21800 7.05600 -36.70000 1.000 37.43870 1939 PRO A O 1
ATOM 2693 N N . LEU A 1 189 ? -14.14800 7.10900 -34.71000 1.000 35.08052 1940 LEU A N 1
ATOM 2694 C CA . LEU A 1 189 ? -14.67400 8.42900 -34.37900 1.000 35.93852 1940 LEU A CA 1
ATOM 2695 C C . LEU A 1 189 ? -14.09400 9.49800 -35.29800 1.000 35.33318 1940 LEU A C 1
ATOM 2696 O O . LEU A 1 189 ? -12.87100 9.61900 -35.42000 1.000 32.44336 1940 LEU A O 1
ATOM 2712 N N . ARG A 1 190 ? -14.97400 10.34500 -35.84400 1.000 36.24908 1941 ARG A N 1
ATOM 2713 C CA . ARG A 1 190 ? -14.60500 11.34500 -36.83100 1.000 37.15709 1941 ARG A CA 1
ATOM 2714 C C . ARG A 1 190 ? -14.38400 12.68500 -36.15400 1.000 33.38032 1941 ARG A C 1
ATOM 2715 O O . ARG A 1 190 ? -14.95100 12.99000 -35.09300 1.000 33.46191 1941 ARG A O 1
ATOM 2736 N N . VAL A 1 191 ? -13.58600 13.52200 -36.81900 1.000 32.04595 1942 VAL A N 1
ATOM 2737 C CA . VAL A 1 191 ? -13.29100 14.80800 -36.21000 1.000 33.18029 1942 VAL A CA 1
ATOM 2738 C C . VAL A 1 191 ? -14.55400 15.64000 -36.05900 1.000 34.39886 1942 VAL A C 1
ATOM 2739 O O . VAL A 1 191 ? -14.60700 16.52300 -35.20800 1.000 36.68861 1942 VAL A O 1
ATOM 2752 N N . THR A 1 192 ? -15.56400 15.38900 -36.86800 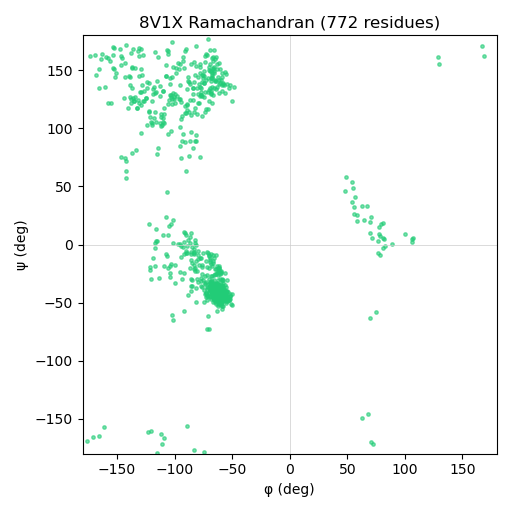1.000 35.17527 1943 THR A N 1
ATOM 2753 C CA . THR A 1 192 ? -16.81100 16.13000 -36.81600 1.000 38.96257 1943 THR A CA 1
ATOM 2754 C C . THR A 1 192 ? -17.83300 15.51900 -35.86800 1.000 37.24131 1943 THR A C 1
ATOM 2755 O O . THR A 1 192 ? -18.92100 16.08100 -35.71300 1.000 36.58860 1943 THR A O 1
ATOM 2766 N N . ASP A 1 193 ? -17.55300 14.36400 -35.28600 1.000 35.03841 1944 ASP A N 1
ATOM 2767 C CA . ASP A 1 193 ? -18.55400 13.70600 -34.47500 1.000 36.29909 1944 ASP A CA 1
ATOM 2768 C C . ASP A 1 193 ? -18.78400 14.48800 -33.18300 1.000 35.63848 1944 ASP A C 1
ATOM 2769 O O . ASP A 1 193 ? -17.88200 15.16600 -32.68100 1.000 34.66205 1944 ASP A O 1
ATOM 2778 N N . PRO A 1 194 ? -19.99000 14.43500 -32.63500 1.000 37.94666 1945 PRO A N 1
ATOM 2779 C CA . PRO A 1 194 ? -20.22600 15.10900 -31.35200 1.000 34.09093 1945 PRO A CA 1
ATOM 2780 C C . PRO A 1 194 ? -19.32600 14.55100 -30.26000 1.000 32.04595 1945 PRO A C 1
ATOM 2781 O O . PRO A 1 194 ? -19.05200 13.35200 -30.18800 1.000 34.97525 1945 PRO A O 1
ATOM 2792 N N . THR A 1 195 ? -18.86000 15.44600 -29.40800 1.000 31.14847 1946 THR A N 1
ATOM 2793 C CA . THR A 1 195 ? -18.05700 15.08600 -28.25300 1.000 31.84329 1946 THR A CA 1
ATOM 2794 C C . THR A 1 195 ? -18.91000 15.11400 -26.99500 1.000 32.28808 1946 THR A C 1
ATOM 2795 O O . THR A 1 195 ? -20.08200 15.48600 -27.01800 1.000 35.12263 1946 THR A O 1
ATOM 2806 N N . GLY A 1 196 ? -18.31400 14.69200 -25.88300 1.000 30.22204 1947 GLY A N 1
ATOM 2807 C CA . GLY A 1 196 ? -19.02400 14.68100 -24.62600 1.000 31.34060 1947 GLY A CA 1
ATOM 2808 C C . GLY A 1 196 ? -20.21200 13.75600 -24.65300 1.000 33.14871 1947 GLY A C 1
ATOM 2809 O O . GLY A 1 196 ? -20.21900 12.73800 -25.35700 1.000 34.70153 1947 GLY A O 1
ATOM 2813 N N . PRO A 1 197 ? -21.25600 14.09000 -23.89300 1.000 33.98039 1948 PRO A N 1
ATOM 2814 C CA . PRO A 1 197 ? -21.42900 15.29500 -23.06600 1.000 36.67282 1948 PRO A CA 1
ATOM 2815 C C . PRO A 1 197 ? -20.41700 15.33100 -21.92800 1.000 34.90418 1948 PRO A C 1
ATOM 2816 O O . PRO A 1 197 ? -19.86100 14.32100 -21.56200 1.000 35.40161 1948 PRO A O 1
ATOM 2827 N N . ALA A 1 198 ? -20.15500 16.50000 -21.34600 1.000 39.71266 1949 ALA A N 1
ATOM 2828 C CA . ALA A 1 198 ? -19.17000 16.58500 -20.26800 1.000 39.36788 1949 ALA A CA 1
ATOM 2829 C C . ALA A 1 198 ? -19.49100 15.61100 -19.14100 1.000 35.84114 1949 ALA A C 1
ATOM 2830 O O . ALA A 1 198 ? -18.58900 14.98100 -18.58100 1.000 34.78575 1949 ALA A O 1
ATOM 2837 N N . GLU A 1 199 ? -20.76800 15.47200 -18.79400 1.000 35.80956 1950 GLU A N 1
ATOM 2838 C CA . GLU A 1 199 ? -21.13900 14.64800 -17.65200 1.000 38.48093 1950 GLU A CA 1
ATOM 2839 C C . GLU A 1 199 ? -20.79800 13.19000 -17.88200 1.000 40.42064 1950 GLU A C 1
ATOM 2840 O O . GLU A 1 199 ? -20.67400 12.44600 -16.91200 1.000 42.04715 1950 GLU A O 1
ATOM 2852 N N . SER A 1 200 ? -20.63200 12.76000 -19.13600 1.000 35.97537 1951 SER A N 1
ATOM 2853 C CA . SER A 1 200 ? -20.26500 11.38500 -19.42700 1.000 35.94905 1951 SER A CA 1
ATOM 2854 C C . SER A 1 200 ? -18.76300 11.15200 -19.38500 1.000 35.17001 1951 SER A C 1
ATOM 2855 O O . SER A 1 200 ? -18.32800 10.01100 -19.48100 1.000 35.58321 1951 SER A O 1
ATOM 2863 N N . LEU A 1 201 ? -17.97100 12.17400 -19.26900 1.000 31.69064 1952 LEU A N 1
ATOM 2864 C CA . LEU A 1 201 ? -16.52400 12.03100 -19.24500 1.000 30.96687 1952 LEU A CA 1
ATOM 2865 C C . LEU A 1 201 ? -16.06200 11.78200 -17.82800 1.000 32.26439 1952 LEU A C 1
ATOM 2866 O O . LEU A 1 201 ? -16.60100 12.37300 -16.91000 1.000 32.35651 1952 LEU A O 1
ATOM 2882 N N . PRO A 1 202 ? -15.09400 10.88100 -17.64300 1.000 35.01736 1953 PRO A N 1
ATOM 2883 C CA . PRO A 1 202 ? -14.84600 10.33300 -16.30200 1.000 36.17539 1953 PRO A CA 1
ATOM 2884 C C . PRO A 1 202 ? -13.97700 11.19700 -15.41200 1.000 36.68861 1953 PRO A C 1
ATOM 2885 O O . PRO A 1 202 ? -13.82500 10.85500 -14.24400 1.000 41.79975 1953 PRO A O 1
ATOM 2896 N N . SER A 1 203 ? -13.37500 12.27300 -15.89800 1.000 31.85908 1954 SER A N 1
ATOM 2897 C CA . SER A 1 203 ? -12.50100 13.08200 -15.06100 1.000 29.91674 1954 SER A CA 1
ATOM 2898 C C . SER A 1 203 ? -12.73400 14.56800 -15.26400 1.000 27.96651 1954 SER A C 1
ATOM 2899 O O . SER A 1 203 ? -13.12500 15.02600 -16.35000 1.000 25.77414 1954 SER A O 1
ATOM 2907 N N . GLY A 1 204 ? -12.45300 15.32500 -14.19700 1.000 26.16366 1955 GLY A N 1
ATOM 2908 C CA . GLY A 1 204 ? -12.51300 16.76000 -14.31200 1.000 27.10062 1955 GLY A CA 1
ATOM 2909 C C . GLY A 1 204 ? -11.57500 17.23600 -15.38900 1.000 25.00826 1955 GLY A C 1
ATOM 2910 O O . GLY A 1 204 ? -11.85900 18.22100 -16.06800 1.000 25.16618 1955 GLY A O 1
ATOM 2914 N N . TYR A 1 205 ? -10.44700 16.54400 -15.57100 1.000 23.10540 1956 TYR A N 1
ATOM 2915 C CA . TYR A 1 205 ? -9.49700 16.97400 -16.59100 1.000 24.06078 1956 TYR A CA 1
ATOM 2916 C C . TYR A 1 205 ? -10.11300 16.86800 -17.98200 1.000 25.47937 1956 TYR A C 1
ATOM 2917 O O . TYR A 1 205 ? -10.07900 17.81600 -18.77900 1.000 25.18460 1956 TYR A O 1
ATOM 2935 N N . LEU A 1 206 ? -10.67100 15.70700 -18.31000 1.000 24.80297 1957 LEU A N 1
ATOM 2936 C CA . LEU A 1 206 ? -11.27800 15.58500 -19.63700 1.000 25.18986 1957 LEU A CA 1
ATOM 2937 C C . LEU A 1 206 ? -12.45200 16.55900 -19.80200 1.000 23.12119 1957 LEU A C 1
ATOM 2938 O O . LEU A 1 206 ? -12.65300 17.15700 -20.86600 1.000 23.31069 1957 LEU A O 1
ATOM 2954 N N . ARG A 1 207 ? -13.20800 16.77800 -18.74500 1.000 24.03183 1958 ARG A N 1
ATOM 2955 C CA . ARG A 1 207 ? -14.29200 17.76000 -18.81300 1.000 23.32122 1958 ARG A CA 1
ATOM 2956 C C . ARG A 1 207 ? -13.77200 19.18200 -19.09900 1.000 23.97919 1958 ARG A C 1
ATOM 2957 O O . ARG A 1 207 ? -14.34200 19.93800 -19.91100 1.000 25.03984 1958 ARG A O 1
ATOM 2978 N N . SER A 1 208 ? -12.64100 19.53500 -18.51700 1.000 23.63441 1959 SER A N 1
ATOM 2979 C CA . SER A 1 208 ? -12.08500 20.85000 -18.80400 1.000 22.87906 1959 SER A CA 1
ATOM 2980 C C . SER A 1 208 ? -11.65600 20.96900 -20.25900 1.000 21.82367 1959 SER A C 1
ATOM 2981 O O . SER A 1 208 ? -11.82500 22.03400 -20.87600 1.000 23.88444 1959 SER A O 1
ATOM 2989 N N . LYS A 1 209 ? -11.07300 19.90400 -20.81900 1.000 21.68944 1960 LYS A N 1
ATOM 2990 C CA . LYS A 1 209 ? -10.68400 19.95200 -22.22900 1.000 21.60259 1960 LYS A CA 1
ATOM 2991 C C . LYS A 1 209 ? -11.90500 20.01000 -23.14100 1.000 21.82893 1960 LYS A C 1
ATOM 2992 O O . LYS A 1 209 ? -11.88300 20.64800 -24.20400 1.000 24.19237 1960 LYS A O 1
ATOM 3011 N N . TRP A 1 210 ? -12.96400 19.32700 -22.74700 1.000 22.19213 1961 TRP A N 1
ATOM 3012 C CA . TRP A 1 210 ? -14.18600 19.36900 -23.51400 1.000 23.58177 1961 TRP A CA 1
ATOM 3013 C C . TRP A 1 210 ? -14.72800 20.77200 -23.53300 1.000 26.21630 1961 TRP A C 1
ATOM 3014 O O . TRP A 1 210 ? -15.09600 21.29100 -24.59200 1.000 27.28222 1961 TRP A O 1
ATOM 3035 N N . VAL A 1 211 ? -14.76300 21.41600 -22.36400 1.000 25.24513 1962 VAL A N 1
ATOM 3036 C CA . VAL A 1 211 ? -15.24500 22.79700 -22.29900 1.000 25.49779 1962 VAL A CA 1
ATOM 3037 C C . VAL A 1 211 ? -14.36400 23.70700 -23.15600 1.000 23.38438 1962 VAL A C 1
ATOM 3038 O O . VAL A 1 211 ? -14.86000 24.48100 -23.98400 1.000 22.19477 1962 VAL A O 1
ATOM 3051 N N . ALA A 1 212 ? -13.04200 23.57900 -23.02200 1.000 23.54756 1963 ALA A N 1
ATOM 3052 C CA . ALA A 1 212 ? -12.15300 24.39000 -23.84600 1.000 22.22635 1963 ALA A CA 1
ATOM 3053 C C . ALA A 1 212 ? -12.49800 24.23900 -25.31700 1.000 23.78443 1963 ALA A C 1
ATOM 3054 O O . ALA A 1 212 ? -12.61800 25.22900 -26.04300 1.000 27.04798 1963 ALA A O 1
ATOM 3061 N N . GLU A 1 213 ? -12.67200 23.00600 -25.77800 1.000 22.83958 1964 GLU A N 1
ATOM 3062 C CA . GLU A 1 213 ? -13.01500 22.79300 -27.18500 1.000 24.04499 1964 GLU A CA 1
ATOM 3063 C C . GLU A 1 213 ? -14.29600 23.52300 -27.57000 1.000 24.38713 1964 GLU A C 1
ATOM 3064 O O . GLU A 1 213 ? -14.40800 24.06900 -28.67600 1.000 26.10839 1964 GLU A O 1
ATOM 3076 N N . GLN A 1 214 ? -15.29900 23.44900 -26.69500 1.000 23.68968 1965 GLN A N 1
ATOM 3077 C CA . GLN A 1 214 ? -16.57700 24.10400 -26.92600 1.000 25.61097 1965 GLN A CA 1
ATOM 3078 C C . GLN A 1 214 ? -16.42500 25.62100 -26.93800 1.000 25.50043 1965 GLN A C 1
ATOM 3079 O O . GLN A 1 214 ? -17.06900 26.32300 -27.72900 1.000 29.24561 1965 GLN A O 1
ATOM 3093 N N . VAL A 1 215 ? -15.58200 26.14200 -26.06500 1.000 24.67401 1966 VAL A N 1
ATOM 3094 C CA . VAL A 1 215 ? -15.28100 27.56000 -26.09100 1.000 26.08734 1966 VAL A CA 1
ATOM 3095 C C . VAL A 1 215 ? -14.63600 27.89600 -27.41400 1.000 27.31643 1966 VAL A C 1
ATOM 3096 O O . VAL A 1 215 ? -14.96100 28.90500 -28.04800 1.000 25.73993 1966 VAL A O 1
ATOM 3109 N N . ILE A 1 216 ? -13.74600 27.02400 -27.88100 1.000 26.66109 1967 ILE A N 1
ATOM 3110 C CA . ILE A 1 216 ? -13.08900 27.26100 -29.16200 1.000 27.74543 1967 ILE A CA 1
ATOM 3111 C C . ILE A 1 216 ? -14.09500 27.21600 -30.32200 1.000 26.12418 1967 ILE A C 1
ATOM 3112 O O . ILE A 1 216 ? -14.01300 27.99600 -31.27300 1.000 27.14273 1967 ILE A O 1
ATOM 3128 N N . GLU A 1 217 ? -15.08900 26.34800 -30.24500 1.000 25.34251 1968 GLU A N 1
ATOM 3129 C CA . GLU A 1 217 ? -16.09100 26.35100 -31.29700 1.000 28.58501 1968 GLU A CA 1
ATOM 3130 C C . GLU A 1 217 ? -16.77700 27.70400 -31.38400 1.000 28.22707 1968 GLU A C 1
ATOM 3131 O O . GLU A 1 217 ? -17.07000 28.18600 -32.48300 1.000 31.66695 1968 GLU A O 1
ATOM 3143 N N . VAL A 1 218 ? -17.02700 28.35100 -30.24800 1.000 29.62197 1969 VAL A N 1
ATOM 3144 C CA . VAL A 1 218 ? -17.62800 29.68500 -30.30600 1.000 30.90371 1969 VAL A CA 1
ATOM 3145 C C . VAL A 1 218 ? -16.67500 30.65300 -31.00200 1.000 30.22994 1969 VAL A C 1
ATOM 3146 O O . VAL A 1 218 ? -17.07200 31.46000 -31.85800 1.000 31.44061 1969 VAL A O 1
ATOM 3159 N N . ALA A 1 219 ? -15.39300 30.58800 -30.62900 1.000 30.45892 1970 ALA A N 1
ATOM 3160 C CA . ALA A 1 219 ? -14.40800 31.44500 -31.26900 1.000 30.98266 1970 ALA A CA 1
ATOM 3161 C C . ALA A 1 219 ? -14.41800 31.22900 -32.76700 1.000 28.43236 1970 ALA A C 1
ATOM 3162 O O . ALA A 1 219 ? -14.38600 32.18600 -33.53800 1.000 30.56945 1970 ALA A O 1
ATOM 3169 N N . ARG A 1 220 ? -14.46700 29.97700 -33.19100 1.000 28.48763 1971 ARG A N 1
ATOM 3170 C CA . ARG A 1 220 ? -14.50200 29.68100 -34.60900 1.000 29.91674 1971 ARG A CA 1
ATOM 3171 C C . ARG A 1 220 ? -15.74100 30.25900 -35.22900 1.000 30.68789 1971 ARG A C 1
ATOM 3172 O O . ARG A 1 220 ? -15.67600 30.79000 -36.32900 1.000 29.37194 1971 ARG A O 1
ATOM 3193 N N . ASP A 1 221 ? -16.87800 30.17500 -34.54200 1.000 29.87200 1972 ASP A N 1
ATOM 3194 C CA . ASP A 1 221 ? -18.11200 30.70100 -35.11700 1.000 34.16199 1972 ASP A CA 1
ATOM 3195 C C . ASP A 1 221 ? -18.03100 32.20500 -35.31600 1.000 34.38307 1972 ASP A C 1
ATOM 3196 O O . ASP A 1 221 ? -18.77900 32.76400 -36.12700 1.000 33.22767 1972 ASP A O 1
ATOM 3205 N N . ARG A 1 222 ? -17.19000 32.88000 -34.53300 1.000 31.19058 1973 ARG A N 1
ATOM 3206 C CA . ARG A 1 222 ? -17.01900 34.31300 -34.64400 1.000 33.02764 1973 ARG A CA 1
ATOM 3207 C C . ARG A 1 222 ? -15.98800 34.69500 -35.67600 1.000 32.11964 1973 ARG A C 1
ATOM 3208 O O . ARG A 1 222 ? -15.74300 35.88600 -35.84200 1.000 32.98290 1973 ARG A O 1
ATOM 3229 N N . GLY A 1 223 ? -15.37600 33.74200 -36.37000 1.000 31.19058 1974 GLY A N 1
ATOM 3230 C CA . GLY A 1 223 ? -14.42600 34.08800 -37.40600 1.000 31.56694 1974 GLY A CA 1
ATOM 3231 C C . GLY A 1 223 ? -12.99000 33.97800 -36.96700 1.000 32.96185 1974 GLY A C 1
ATOM 3232 O O . GLY A 1 223 ? -12.09500 34.38200 -37.72200 1.000 32.14070 1974 GLY A O 1
ATOM 3236 N N . LEU A 1 224 ? -12.73600 33.41100 -35.75900 1.000 28.72186 1975 LEU A N 1
ATOM 3237 C CA . LEU A 1 224 ? -11.36500 33.35800 -35.25200 1.000 28.30339 1975 LEU A CA 1
ATOM 3238 C C . LEU A 1 224 ? -10.70300 32.09500 -35.72900 1.000 27.81386 1975 LEU A C 1
ATOM 3239 O O . LEU A 1 224 ? -11.30300 31.02100 -35.61000 1.000 30.52471 1975 LEU A O 1
ATOM 3255 N N . PRO A 1 225 ? -9.46300 32.17900 -36.23700 1.000 27.54804 1976 PRO A N 1
ATOM 3256 C CA . PRO A 1 225 ? -8.78900 30.98000 -36.75000 1.000 27.98230 1976 PRO A CA 1
ATOM 3257 C C . PRO A 1 225 ? -8.18400 30.16500 -35.61800 1.000 29.27456 1976 PRO A C 1
ATOM 3258 O O . PRO A 1 225 ? -7.18900 30.57300 -35.00200 1.000 30.63525 1976 PRO A O 1
ATOM 3269 N N . VAL A 1 226 ? -8.73500 28.96900 -35.38600 1.000 29.00611 1977 VAL A N 1
ATOM 3270 C CA . VAL A 1 226 ? -8.32500 28.06500 -34.31300 1.000 27.54541 1977 VAL A CA 1
ATOM 3271 C C . VAL A 1 226 ? -8.35800 26.63300 -34.85000 1.000 28.36656 1977 VAL A C 1
ATOM 3272 O O . VAL A 1 226 ? -9.41000 26.15400 -35.29000 1.000 26.27947 1977 VAL A O 1
ATOM 3285 N N . SER A 1 227 ? -7.19500 25.98000 -34.88000 1.000 26.42159 1978 SER A N 1
ATOM 3286 C CA . SER A 1 227 ? -7.10200 24.56100 -35.18000 1.000 26.45054 1978 SER A CA 1
ATOM 3287 C C . SER A 1 227 ? -6.98600 23.79800 -33.86800 1.000 25.70835 1978 SER A C 1
ATOM 3288 O O . SER A 1 227 ? -6.51100 24.33000 -32.85900 1.000 25.66097 1978 SER A O 1
ATOM 3296 N N . VAL A 1 228 ? -7.45900 22.55400 -33.87700 1.000 25.16354 1979 VAL A N 1
ATOM 3297 C CA . VAL A 1 228 ? -7.49600 21.68100 -32.69900 1.000 23.38438 1979 VAL A CA 1
ATOM 3298 C C . VAL A 1 228 ? -6.89000 20.34800 -33.08800 1.000 24.93457 1979 VAL A C 1
ATOM 3299 O O . VAL A 1 228 ? -7.24200 19.79600 -34.13100 1.000 26.60319 1979 VAL A O 1
ATOM 3312 N N . TYR A 1 229 ? -5.97900 19.86100 -32.27700 1.000 22.85274 1980 TYR A N 1
ATOM 3313 C CA . TYR A 1 229 ? -5.32800 18.57500 -32.43600 1.000 22.22109 1980 TYR A CA 1
ATOM 3314 C C . TYR A 1 229 ? -5.61600 17.69400 -31.21300 1.000 21.47626 1980 TYR A C 1
ATOM 3315 O O . TYR A 1 229 ? -5.07300 17.89300 -30.11500 1.000 24.27396 1980 TYR A O 1
ATOM 3333 N N . ARG A 1 230 ? -6.52500 16.75500 -31.38500 1.000 21.70523 1981 ARG A N 1
ATOM 3334 C CA . ARG A 1 230 ? -6.87400 15.82800 -30.31900 1.000 23.64494 1981 ARG A CA 1
ATOM 3335 C C . ARG A 1 230 ? -5.84500 14.71600 -30.31700 1.000 24.21606 1981 ARG A C 1
ATOM 3336 O O . ARG A 1 230 ? -5.75900 13.95400 -31.28800 1.000 24.57663 1981 ARG A O 1
ATOM 3357 N N . VAL A 1 231 ? -5.10100 14.59200 -29.21700 1.000 23.55019 1982 VAL A N 1
ATOM 3358 C CA . VAL A 1 231 ? -3.99500 13.64900 -29.12800 1.000 22.72641 1982 VAL A CA 1
ATOM 3359 C C . VAL A 1 231 ? -4.37600 12.48700 -28.22500 1.000 24.77665 1982 VAL A C 1
ATOM 3360 O O . VAL A 1 231 ? -5.16700 12.63200 -27.29600 1.000 24.44240 1982 VAL A O 1
ATOM 3373 N N . ASP A 1 232 ? -3.88900 11.30600 -28.55700 1.000 25.15038 1983 ASP A N 1
ATOM 3374 C CA . ASP A 1 232 ? -4.07700 10.13300 -27.70800 1.000 27.61384 1983 ASP A CA 1
ATOM 3375 C C . ASP A 1 232 ? -2.91400 10.05300 -26.71300 1.000 30.72210 1983 ASP A C 1
ATOM 3376 O O . ASP A 1 232 ? -2.21400 11.03600 -26.48800 1.000 32.09069 1983 ASP A O 1
ATOM 3385 N N . VAL A 1 233 ? -2.61200 8.86900 -26.19200 1.000 35.99905 1984 VAL A N 1
ATOM 3386 C CA . VAL A 1 233 ? -1.53900 8.71700 -25.21400 1.000 33.81721 1984 VAL A CA 1
ATOM 3387 C C . VAL A 1 233 ? -0.17700 8.90500 -25.88400 1.000 30.03255 1984 VAL A C 1
ATOM 3388 O O . VAL A 1 233 ? 0.10900 8.33500 -26.95000 1.000 30.86423 1984 VAL A O 1
ATOM 3401 N N . ILE A 1 234 ? 0.67000 9.73200 -25.27100 1.000 27.70595 1985 ILE A N 1
ATOM 3402 C CA . ILE A 1 234 ? 1.96200 10.08200 -25.84400 1.000 27.30064 1985 ILE A CA 1
ATOM 3403 C C . ILE A 1 234 ? 3.02600 9.24000 -25.16700 1.000 29.26667 1985 ILE A C 1
ATOM 3404 O O . ILE A 1 234 ? 3.08700 9.19400 -23.95100 1.000 29.82200 1985 ILE A O 1
ATOM 3420 N N . SER A 1 235 ? 3.86400 8.59800 -25.92400 1.000 22.84748 1986 SER A N 1
ATOM 3421 C CA . SER A 1 235 ? 4.97500 7.83400 -25.39100 1.000 25.72940 1986 SER A CA 1
ATOM 3422 C C . SER A 1 235 ? 6.26700 8.55600 -25.75100 1.000 24.49241 1986 SER A C 1
ATOM 3423 O O . SER A 1 235 ? 6.27200 9.63600 -26.31700 1.000 28.15074 1986 SER A O 1
ATOM 3431 N N . GLY A 1 236 ? 7.37500 7.92100 -25.48700 1.000 23.99235 1987 GLY A N 1
ATOM 3432 C CA . GLY A 1 236 ? 8.63900 8.59500 -25.61300 1.000 25.21881 1987 GLY A CA 1
ATOM 3433 C C . GLY A 1 236 ? 9.07700 8.85200 -27.04100 1.000 24.33976 1987 GLY A C 1
ATOM 3434 O O . GLY A 1 236 ? 8.53700 8.33400 -28.00400 1.000 24.52136 1987 GLY A O 1
ATOM 3438 N N . ASP A 1 237 ? 10.05400 9.74700 -27.18000 1.000 26.36369 1988 ASP A N 1
ATOM 3439 C CA . ASP A 1 237 ? 10.61100 10.04500 -28.50000 1.000 23.63968 1988 ASP A CA 1
ATOM 3440 C C . ASP A 1 237 ? 11.41900 8.86100 -29.00900 1.000 24.99247 1988 ASP A C 1
ATOM 3441 O O . ASP A 1 237 ? 11.96800 8.07600 -28.23100 1.000 25.19513 1988 ASP A O 1
ATOM 3450 N N . ARG A 1 238 ? 11.49400 8.75300 -30.33100 1.000 23.66073 1989 ARG A N 1
ATOM 3451 C CA . ARG A 1 238 ? 12.03400 7.58400 -30.98600 1.000 25.46358 1989 ARG A CA 1
ATOM 3452 C C . ARG A 1 238 ? 13.53900 7.57100 -30.95100 1.000 26.86638 1989 ARG A C 1
ATOM 3453 O O . ARG A 1 238 ? 14.12400 6.54800 -31.25300 1.000 27.80070 1989 ARG A O 1
ATOM 3474 N N . VAL A 1 239 ? 14.18100 8.67000 -30.58000 1.000 27.79017 1990 VAL A N 1
ATOM 3475 C CA . VAL A 1 239 ? 15.63800 8.78600 -30.61900 1.000 28.08758 1990 VAL A CA 1
ATOM 3476 C C . VAL A 1 239 ? 16.20100 8.36200 -29.27400 1.000 29.63250 1990 VAL A C 1
ATOM 3477 O O . VAL A 1 239 ? 17.06800 7.48100 -29.19200 1.000 30.68526 1990 VAL A O 1
ATOM 3490 N N . ASN A 1 240 ? 15.74100 9.03600 -28.21100 1.000 27.20589 1991 ASN A N 1
ATOM 3491 C CA . ASN A 1 240 ? 16.23500 8.76100 -26.87100 1.000 26.92691 1991 ASN A CA 1
ATOM 3492 C C . ASN A 1 240 ? 15.25600 8.01800 -25.97000 1.000 26.40843 1991 ASN A C 1
ATOM 3493 O O . ASN A 1 240 ? 15.62200 7.64700 -24.83600 1.000 28.45341 1991 ASN A O 1
ATOM 3504 N N . GLY A 1 241 ? 14.01000 7.87500 -26.39200 1.000 25.90574 1992 GLY A N 1
ATOM 3505 C CA . GLY A 1 241 ? 13.02800 7.20600 -25.57100 1.000 25.07406 1992 GLY A CA 1
ATOM 3506 C C . GLY A 1 241 ? 12.48900 8.05400 -24.45000 1.000 25.07669 1992 GLY A C 1
ATOM 3507 O O . GLY A 1 241 ? 11.88600 7.51900 -23.51600 1.000 25.75046 1992 GLY A O 1
ATOM 3511 N N . ALA A 1 242 ? 12.70600 9.36200 -24.50200 1.000 25.31883 1993 ALA A N 1
ATOM 3512 C CA . ALA A 1 242 ? 12.39200 10.22200 -23.35800 1.000 27.80333 1993 ALA A CA 1
ATOM 3513 C C . ALA A 1 242 ? 10.88800 10.39500 -23.22800 1.000 26.28473 1993 ALA A C 1
ATOM 3514 O O . ALA A 1 242 ? 10.23200 10.71200 -24.21400 1.000 26.26631 1993 ALA A O 1
ATOM 3521 N N . CYS A 1 243 ? 10.33700 10.21000 -22.01600 1.000 27.35065 1994 CYS A N 1
ATOM 3522 C CA . CYS A 1 243 ? 8.88500 10.18500 -21.82600 1.000 25.00563 1994 CYS A CA 1
ATOM 3523 C C . CYS A 1 243 ? 8.55300 10.61000 -20.40600 1.000 27.55594 1994 CYS A C 1
ATOM 3524 O O . CYS A 1 243 ? 9.36300 10.44400 -19.49400 1.000 26.84269 1994 CYS A O 1
ATOM 3532 N N . GLN A 1 244 ? 7.37200 11.18400 -20.23100 1.000 27.75070 1995 GLN A N 1
ATOM 3533 C CA . GLN A 1 244 ? 6.90900 11.50500 -18.90600 1.000 28.26392 1995 GLN A CA 1
ATOM 3534 C C . GLN A 1 244 ? 6.67600 10.20900 -18.14400 1.000 29.85621 1995 GLN A C 1
ATOM 3535 O O . GLN A 1 244 ? 6.54400 9.12800 -18.71900 1.000 28.65080 1995 GLN A O 1
ATOM 3549 N N . THR A 1 245 ? 6.63300 10.32200 -16.83700 1.000 31.77223 1996 THR A N 1
ATOM 3550 C CA . THR A 1 245 ? 6.61400 9.14200 -15.99300 1.000 30.95898 1996 THR A CA 1
ATOM 3551 C C . THR A 1 245 ? 5.21300 8.72900 -15.58300 1.000 36.13854 1996 THR A C 1
ATOM 3552 O O . THR A 1 245 ? 5.00700 7.54800 -15.30200 1.000 41.89976 1996 THR A O 1
ATOM 3563 N N . ARG A 1 246 ? 4.24200 9.64000 -15.57200 1.000 32.44073 1997 ARG A N 1
ATOM 3564 C CA . ARG A 1 246 ? 3.01000 9.42200 -14.82100 1.000 41.58393 1997 ARG A CA 1
ATOM 3565 C C . ARG A 1 246 ? 1.79500 9.11800 -15.70100 1.000 45.45019 1997 ARG A C 1
ATOM 3566 O O . ARG A 1 246 ? 0.69100 9.61100 -15.45200 1.000 55.52771 1997 ARG A O 1
ATOM 3587 N N . ASP A 1 247 ? 1.93400 8.25200 -16.68900 1.000 34.08567 1998 ASP A N 1
ATOM 3588 C CA . ASP A 1 247 ? 0.78900 7.92400 -17.52100 1.000 35.95957 1998 ASP A CA 1
ATOM 3589 C C . ASP A 1 247 ? 0.40800 6.46700 -17.33300 1.000 32.38546 1998 ASP A C 1
ATOM 3590 O O . ASP A 1 247 ? 1.19800 5.65000 -16.86500 1.000 26.87691 1998 ASP A O 1
ATOM 3599 N N . PHE A 1 248 ? -0.82400 6.15900 -17.72200 1.000 31.50378 1999 PHE A N 1
ATOM 3600 C CA . PHE A 1 248 ? -1.41600 4.85200 -17.44400 1.000 31.39587 1999 PHE A CA 1
ATOM 3601 C C . PHE A 1 248 ? -0.56200 3.71400 -18.00400 1.000 30.01676 1999 PHE A C 1
ATOM 3602 O O . PHE A 1 248 ? -0.42100 2.65800 -17.36500 1.000 27.86124 1999 PHE A O 1
ATOM 3619 N N . VAL A 1 249 ? 0.00900 3.90500 -19.19700 1.000 28.25076 2000 VAL A N 1
ATOM 3620 C CA . VAL A 1 249 ? 0.72200 2.80500 -19.82000 1.000 28.56132 2000 VAL A CA 1
ATOM 3621 C C . VAL A 1 249 ? 1.91100 2.40400 -18.96100 1.000 27.60594 2000 VAL A C 1
ATOM 3622 O O . VAL A 1 249 ? 2.06800 1.23800 -18.58700 1.000 29.56933 2000 VAL A O 1
ATOM 3635 N N . TRP A 1 250 ? 2.79500 3.34700 -18.68900 1.000 26.67425 2001 TRP A N 1
ATOM 3636 C CA . TRP A 1 250 ? 4.05700 3.01900 -18.04200 1.000 29.92727 2001 TRP A CA 1
ATOM 3637 C C . TRP A 1 250 ? 3.91600 2.76700 -16.55600 1.000 29.52196 2001 TRP A C 1
ATOM 3638 O O . TRP A 1 250 ? 4.71000 1.98400 -16.00100 1.000 28.17180 2001 TRP A O 1
ATOM 3659 N N . LEU A 1 251 ? 2.93800 3.39900 -15.90200 1.000 26.49002 2002 LEU A N 1
ATOM 3660 C CA . LEU A 1 251 ? 2.63400 2.97700 -14.54400 1.000 28.06652 2002 LEU A CA 1
ATOM 3661 C C . LEU A 1 251 ? 2.02500 1.56300 -14.50900 1.000 27.94809 2002 LEU A C 1
ATOM 3662 O O . LEU A 1 251 ? 2.25500 0.81600 -13.55700 1.000 28.22444 2002 LEU A O 1
ATOM 3678 N N . THR A 1 252 ? 1.21600 1.18000 -15.49600 1.000 26.69267 2003 THR A N 1
ATOM 3679 C CA . THR A 1 252 ? 0.75400 -0.20000 -15.54000 1.000 26.93218 2003 THR A CA 1
ATOM 3680 C C . THR A 1 252 ? 1.94400 -1.13600 -15.62000 1.000 27.32433 2003 THR A C 1
ATOM 3681 O O . THR A 1 252 ? 2.09100 -2.02700 -14.79500 1.000 27.76386 2003 THR A O 1
ATOM 3692 N N . LEU A 1 253 ? 2.83600 -0.91900 -16.58400 1.000 27.08483 2004 LEU A N 1
ATOM 3693 C CA . LEU A 1 253 ? 3.98700 -1.79800 -16.72400 1.000 27.36644 2004 LEU A CA 1
ATOM 3694 C C . LEU A 1 253 ? 4.86800 -1.71400 -15.49400 1.000 28.25865 2004 LEU A C 1
ATOM 3695 O O . LEU A 1 253 ? 5.40000 -2.72800 -15.04500 1.000 27.77965 2004 LEU A O 1
ATOM 3711 N N . LYS A 1 254 ? 5.02300 -0.52100 -14.91600 1.000 27.43487 2005 LYS A N 1
ATOM 3712 C CA . LYS A 1 254 ? 5.81600 -0.40400 -13.68600 1.000 27.35065 2005 LYS A CA 1
ATOM 3713 C C . LYS A 1 254 ? 5.20600 -1.23000 -12.55200 1.000 29.61145 2005 LYS A C 1
ATOM 3714 O O . LYS A 1 254 ? 5.90500 -1.95600 -11.82800 1.000 29.81936 2005 LYS A O 1
ATOM 3733 N N . GLY A 1 255 ? 3.89300 -1.12600 -12.38100 1.000 29.39826 2006 GLY A N 1
ATOM 3734 C CA . GLY A 1 255 ? 3.22900 -1.94800 -11.38100 1.000 30.02202 2006 GLY A CA 1
ATOM 3735 C C . GLY A 1 255 ? 3.47400 -3.43800 -11.55200 1.000 30.80896 2006 GLY A C 1
ATOM 3736 O O . GLY A 1 255 ? 3.70000 -4.16000 -10.57300 1.000 29.24035 2006 GLY A O 1
ATOM 3740 N N . LEU A 1 256 ? 3.34300 -3.93500 -12.78400 1.000 28.96926 2007 LEU A N 1
ATOM 3741 C CA . LEU A 1 256 ? 3.60900 -5.34600 -13.05000 1.000 28.12179 2007 LEU A CA 1
ATOM 3742 C C . LEU A 1 256 ? 5.03300 -5.69000 -12.65200 1.000 30.75369 2007 LEU A C 1
ATOM 3743 O O . LEU A 1 256 ? 5.27900 -6.70700 -12.00400 1.000 31.45904 2007 LEU A O 1
ATOM 3759 N N . ILE A 1 257 ? 6.00000 -4.85700 -13.05400 1.000 28.76134 2008 ILE A N 1
ATOM 3760 C CA . ILE A 1 257 ? 7.39300 -5.08600 -12.64200 1.000 31.14058 2008 ILE A CA 1
ATOM 3761 C C . ILE A 1 257 ? 7.50800 -5.17000 -11.11600 1.000 33.97513 2008 ILE A C 1
ATOM 3762 O O . ILE A 1 257 ? 8.12700 -6.09000 -10.55500 1.000 34.96209 2008 ILE A O 1
ATOM 3778 N N . GLN A 1 258 ? 6.89900 -4.21300 -10.42100 1.000 32.58812 2009 GLN A N 1
ATOM 3779 C CA . GLN A 1 258 ? 6.96200 -4.20500 -8.96300 1.000 36.31225 2009 GLN A CA 1
ATOM 3780 C C . GLN A 1 258 ? 6.29600 -5.44000 -8.37700 1.000 37.08866 2009 GLN A C 1
ATOM 3781 O O . GLN A 1 258 ? 6.79400 -6.02800 -7.40300 1.000 36.61755 2009 GLN A O 1
ATOM 3795 N N . ALA A 1 259 ? 5.11100 -5.78800 -8.88800 1.000 32.92763 2010 ALA A N 1
ATOM 3796 C CA . ALA A 1 259 ? 4.42800 -6.96700 -8.37200 1.000 34.03303 2010 ALA A CA 1
ATOM 3797 C C . ALA A 1 259 ? 5.15100 -8.24500 -8.75000 1.000 38.36776 2010 ALA A C 1
ATOM 3798 O O . ALA A 1 259 ? 4.80800 -9.31000 -8.23300 1.000 36.56754 2010 ALA A O 1
ATOM 3805 N N . ARG A 1 260 ? 6.10100 -8.16100 -9.68200 1.000 37.50450 2011 ARG A N 1
ATOM 3806 C CA . ARG A 1 260 ? 6.87000 -9.30400 -10.16500 1.000 40.69172 2011 ARG A CA 1
ATOM 3807 C C . ARG A 1 260 ? 5.95400 -10.40500 -10.68600 1.000 40.23114 2011 ARG A C 1
ATOM 3808 O O . ARG A 1 260 ? 6.33400 -11.56900 -10.72200 1.000 41.53393 2011 ARG A O 1
ATOM 3829 N N . SER A 1 261 ? 4.75800 -10.02600 -11.13600 1.000 38.10194 2012 SER A N 1
ATOM 3830 C CA . SER A 1 261 ? 3.78300 -10.98800 -11.61100 1.000 37.77821 2012 SER A CA 1
ATOM 3831 C C . SER A 1 261 ? 2.70500 -10.27900 -12.42800 1.000 35.39898 2012 SER A C 1
ATOM 3832 O O . SER A 1 261 ? 2.54600 -9.04700 -12.39800 1.000 31.82750 2012 SER A O 1
ATOM 3840 N N . VAL A 1 262 ? 1.96700 -11.09300 -13.17500 1.000 35.80692 2013 VAL A N 1
ATOM 3841 C CA . VAL A 1 262 ? 0.86200 -10.59600 -13.99400 1.000 34.01987 2013 VAL A CA 1
ATOM 3842 C C . VAL A 1 262 ? -0.30200 -11.54900 -13.90500 1.000 31.31165 2013 VAL A C 1
ATOM 3843 O O . VAL A 1 262 ? -0.13200 -12.78100 -13.80600 1.000 38.22037 2013 VAL A O 1
ATOM 3856 N N . PRO A 1 263 ? -1.51800 -11.03400 -13.93800 1.000 32.10911 2014 PRO A N 1
ATOM 3857 C CA . PRO A 1 263 ? -2.68800 -11.89500 -13.79500 1.000 33.72246 2014 PRO A CA 1
ATOM 3858 C C . PRO A 1 263 ? -2.86800 -12.77400 -15.02000 1.000 35.39635 2014 PRO A C 1
ATOM 3859 O O . PRO A 1 263 ? -2.76800 -12.30200 -16.14700 1.000 35.69639 2014 PRO A O 1
ATOM 3870 N N . LYS A 1 264 ? -3.10300 -14.05800 -14.78100 1.000 41.03913 2015 LYS A N 1
ATOM 3871 C CA . LYS A 1 264 ? -3.30900 -15.02800 -15.84500 1.000 43.44468 2015 LYS A CA 1
ATOM 3872 C C . LYS A 1 264 ? -4.51300 -14.66300 -16.70000 1.000 47.11354 2015 LYS A C 1
ATOM 3873 O O . LYS A 1 264 ? -5.46500 -14.02700 -16.24900 1.000 50.38499 2015 LYS A O 1
ATOM 3892 N N . GLY A 1 265 ? -4.45600 -15.06200 -17.95400 1.000 55.46191 2016 GLY A N 1
ATOM 3893 C CA . GLY A 1 265 ? -5.55200 -14.82700 -18.87100 1.000 61.71266 2016 GLY A CA 1
ATOM 3894 C C . GLY A 1 265 ? -6.09300 -13.41600 -18.88100 1.000 52.90898 2016 GLY A C 1
ATOM 3895 O O . GLY A 1 265 ? -7.30300 -13.20400 -18.81500 1.000 56.42255 2016 GLY A O 1
ATOM 3899 N N . THR A 1 266 ? -5.20100 -12.44400 -18.92900 1.000 44.19477 2017 THR A N 1
ATOM 3900 C CA . THR A 1 266 ? -5.56800 -11.03500 -18.96100 1.000 43.30519 2017 THR A CA 1
ATOM 3901 C C . THR A 1 266 ? -4.81700 -10.39400 -20.11700 1.000 43.00516 2017 THR A C 1
ATOM 3902 O O . THR A 1 266 ? -3.58300 -10.38700 -20.13000 1.000 46.70823 2017 THR A O 1
ATOM 3913 N N . GLU A 1 267 ? -5.55900 -9.83800 -21.06100 1.000 40.84700 2018 GLU A N 1
ATOM 3914 C CA . GLU A 1 267 ? -4.97700 -9.24300 -22.27700 1.000 38.26775 2018 GLU A CA 1
ATOM 3915 C C . GLU A 1 267 ? -5.53400 -7.84500 -22.47500 1.000 38.30722 2018 GLU A C 1
ATOM 3916 O O . GLU A 1 267 ? -6.62300 -7.57800 -22.00200 1.000 35.84377 2018 GLU A O 1
ATOM 3928 N N . GLY A 1 268 ? -4.75600 -6.98300 -23.09600 1.000 36.86758 2019 GLY A N 1
ATOM 3929 C CA . GLY A 1 268 ? -5.16000 -5.65200 -23.47100 1.000 35.28318 2019 GLY A CA 1
ATOM 3930 C C . GLY A 1 268 ? -4.15300 -5.11600 -24.45800 1.000 34.04356 2019 GLY A C 1
ATOM 3931 O O . GLY A 1 268 ? -3.37800 -5.87600 -25.04500 1.000 34.49887 2019 GLY A O 1
ATOM 3935 N N . ARG A 1 269 ? -4.19500 -3.80000 -24.67100 1.000 30.79053 2020 ARG A N 1
ATOM 3936 C CA . ARG A 1 269 ? -3.24000 -3.18400 -25.58500 1.000 31.13794 2020 ARG A CA 1
ATOM 3937 C C . ARG A 1 269 ? -2.99700 -1.72900 -25.19800 1.000 31.90383 2020 ARG A C 1
ATOM 3938 O O . ARG A 1 269 ? -3.68600 -1.16400 -24.35000 1.000 33.12239 2020 ARG A O 1
ATOM 3959 N N . PHE A 1 270 ? -1.98100 -1.13500 -25.82700 1.000 29.58776 2021 PHE A N 1
ATOM 3960 C CA . PHE A 1 270 ? -1.64300 0.26800 -25.64700 1.000 31.30639 2021 PHE A CA 1
ATOM 3961 C C . PHE A 1 270 ? -1.31000 0.84400 -27.01100 1.000 29.76409 2021 PHE A C 1
ATOM 3962 O O . PHE A 1 270 ? -0.49800 0.26300 -27.75600 1.000 29.01927 2021 PHE A O 1
ATOM 3979 N N . HIS A 1 271 ? -2.00600 1.93100 -27.36600 1.000 28.30076 2022 HIS A N 1
ATOM 3980 C CA . HIS A 1 271 ? -1.75700 2.59900 -28.64500 1.000 29.94043 2022 HIS A CA 1
ATOM 3981 C C . HIS A 1 271 ? -0.71100 3.69100 -28.46300 1.000 31.61958 2022 HIS A C 1
ATOM 3982 O O . HIS A 1 271 ? -1.04600 4.82600 -28.22900 1.000 40.31799 2022 HIS A O 1
ATOM 3996 N N . LEU A 1 272 ? 0.57000 3.37400 -28.58000 1.000 31.72486 2023 LEU A N 1
ATOM 3997 C CA . LEU A 1 272 ? 1.61800 4.33600 -28.23300 1.000 32.21176 2023 LEU A CA 1
ATOM 3998 C C . LEU A 1 272 ? 1.84600 5.32900 -29.36200 1.000 32.16701 2023 LEU A C 1
ATOM 3999 O O . LEU A 1 272 ? 1.95600 4.95100 -30.53000 1.000 27.80070 2023 LEU A O 1
ATOM 4015 N N . LEU A 1 273 ? 1.94600 6.60400 -29.01100 1.000 27.77701 2024 LEU A N 1
ATOM 4016 C CA . LEU A 1 273 ? 2.15100 7.67200 -29.98100 1.000 27.70859 2024 LEU A CA 1
ATOM 4017 C C . LEU A 1 273 ? 3.40800 8.41900 -29.57000 1.000 27.31643 2024 LEU A C 1
ATOM 4018 O O . LEU A 1 273 ? 3.37500 9.24700 -28.65100 1.000 25.60044 2024 LEU A O 1
ATOM 4034 N N . PRO A 1 274 ? 4.51900 8.19900 -30.22500 1.000 25.12143 2025 PRO A N 1
ATOM 4035 C CA . PRO A 1 274 ? 5.75300 8.89000 -29.81600 1.000 25.95574 2025 PRO A CA 1
ATOM 4036 C C . PRO A 1 274 ? 5.64600 10.41500 -29.84200 1.000 25.87415 2025 PRO A C 1
ATOM 4037 O O . PRO A 1 274 ? 5.17900 11.02700 -30.80600 1.000 28.55869 2025 PRO A O 1
ATOM 4048 N N . VAL A 1 275 ? 6.21700 11.03600 -28.81000 1.000 24.11079 2026 VAL A N 1
ATOM 4049 C CA . VAL A 1 275 ? 6.03000 12.46600 -28.60300 1.000 25.23987 2026 VAL A CA 1
ATOM 4050 C C . VAL A 1 275 ? 6.59300 13.26100 -29.77300 1.000 25.15302 2026 VAL A C 1
ATOM 4051 O O . VAL A 1 275 ? 6.03400 14.29400 -30.15100 1.000 26.96113 2026 VAL A O 1
ATOM 4064 N N . ASP A 1 276 ? 7.68900 12.79200 -30.38000 1.000 24.99247 2027 ASP A N 1
ATOM 4065 C CA . ASP A 1 276 ? 8.28000 13.53300 -31.48600 1.000 24.44504 2027 ASP A CA 1
ATOM 4066 C C . ASP A 1 276 ? 7.48300 13.36900 -32.76800 1.000 26.47423 2027 ASP A C 1
ATOM 4067 O O . ASP A 1 276 ? 7.59800 14.19900 -33.69100 1.000 26.44264 2027 ASP A O 1
ATOM 4076 N N . TYR A 1 277 ? 6.63100 12.35500 -32.83400 1.000 26.31368 2028 TYR A N 1
ATOM 4077 C CA . TYR A 1 277 ? 5.65300 12.34700 -33.91300 1.000 26.03996 2028 TYR A CA 1
ATOM 4078 C C . TYR A 1 277 ? 4.59500 13.40400 -33.65300 1.000 26.28736 2028 TYR A C 1
ATOM 4079 O O . TYR A 1 277 ? 4.19000 14.14500 -34.55500 1.000 23.08171 2028 TYR A O 1
ATOM 4097 N N . VAL A 1 278 ? 4.12000 13.48100 -32.42000 1.000 23.95287 2029 VAL A N 1
ATOM 4098 C CA . VAL A 1 278 ? 3.04500 14.42100 -32.11900 1.000 24.32660 2029 VAL A CA 1
ATOM 4099 C C . VAL A 1 278 ? 3.50500 15.85100 -32.38000 1.000 23.64231 2029 VAL A C 1
ATOM 4100 O O . VAL A 1 278 ? 2.76000 16.66200 -32.95500 1.000 23.63441 2029 VAL A O 1
ATOM 4113 N N . SER A 1 279 ? 4.72700 16.19800 -31.92400 1.000 22.32373 2030 SER A N 1
ATOM 4114 C CA . SER A 1 279 ? 5.19400 17.56900 -32.10000 1.000 24.21080 2030 SER A CA 1
ATOM 4115 C C . SER A 1 279 ? 5.35000 17.88900 -33.57000 1.000 26.47686 2030 SER A C 1
ATOM 4116 O O . SER A 1 279 ? 4.97600 18.98200 -34.02100 1.000 28.04020 2030 SER A O 1
ATOM 4124 N N . ALA A 1 280 ? 5.94600 16.96000 -34.32500 1.000 23.82654 2031 ALA A N 1
ATOM 4125 C CA . ALA A 1 280 ? 6.15400 17.18700 -35.74800 1.000 26.53476 2031 ALA A CA 1
ATOM 4126 C C . ALA A 1 280 ? 4.83600 17.27300 -36.49100 1.000 24.57137 2031 ALA A C 1
ATOM 4127 O O . ALA A 1 280 ? 4.70200 18.06500 -37.42300 1.000 25.28461 2031 ALA A O 1
ATOM 4134 N N . ALA A 1 281 ? 3.86100 16.46500 -36.09000 1.000 23.51071 2032 ALA A N 1
ATOM 4135 C CA . ALA A 1 281 ? 2.57300 16.45900 -36.75600 1.000 27.77701 2032 ALA A CA 1
ATOM 4136 C C . ALA A 1 281 ? 1.86300 17.76500 -36.52400 1.000 22.98960 2032 ALA A C 1
ATOM 4137 O O . ALA A 1 281 ? 1.40600 18.39400 -37.46900 1.000 25.78993 2032 ALA A O 1
ATOM 4144 N N . ILE A 1 282 ? 1.78700 18.20100 -35.27200 1.000 24.60032 2033 ILE A N 1
ATOM 4145 C CA . ILE A 1 282 ? 1.06200 19.42000 -34.97100 1.000 23.04487 2033 ILE A CA 1
ATOM 4146 C C . ILE A 1 282 ? 1.70200 20.58100 -35.67200 1.000 26.41106 2033 ILE A C 1
ATOM 4147 O O . ILE A 1 282 ? 1.00200 21.40800 -36.24700 1.000 24.44240 2033 ILE A O 1
ATOM 4163 N N . THR A 1 283 ? 3.02700 20.71100 -35.57700 1.000 24.07131 2034 THR A N 1
ATOM 4164 C CA . THR A 1 283 ? 3.65400 21.85100 -36.22700 1.000 26.56108 2034 THR A CA 1
ATOM 4165 C C . THR A 1 283 ? 3.56200 21.73600 -37.74500 1.000 31.45114 2034 THR A C 1
ATOM 4166 O O . THR A 1 283 ? 3.23500 22.71300 -38.43100 1.000 28.85346 2034 THR A O 1
ATOM 4177 N N . GLY A 1 284 ? 3.72300 20.52400 -38.27100 1.000 29.81410 2035 GLY A N 1
ATOM 4178 C CA . GLY A 1 284 ? 3.65000 20.33300 -39.70400 1.000 30.49839 2035 GLY A CA 1
ATOM 4179 C C . GLY A 1 284 ? 2.26900 20.62800 -40.23500 1.000 31.71433 2035 GLY A C 1
ATOM 4180 O O . GLY A 1 284 ? 2.12000 21.36200 -41.20500 1.000 34.75943 2035 GLY A O 1
ATOM 4184 N N . ILE A 1 285 ? 1.23500 20.06300 -39.61400 1.000 29.10086 2036 ILE A N 1
ATOM 4185 C CA . ILE A 1 285 ? -0.10900 20.35000 -40.10600 1.000 27.14536 2036 ILE A CA 1
ATOM 4186 C C . ILE A 1 285 ? -0.37500 21.86000 -40.06900 1.000 30.07992 2036 ILE A C 1
ATOM 4187 O O . ILE A 1 285 ? -1.01700 22.42900 -40.96900 1.000 29.39037 2036 ILE A O 1
ATOM 4203 N N . SER A 1 286 ? 0.12400 22.53600 -39.01900 1.000 29.82200 2037 SER A N 1
ATOM 4204 C CA . SER A 1 286 ? -0.16000 23.95800 -38.81800 1.000 28.73502 2037 SER A CA 1
ATOM 4205 C C . SER A 1 286 ? 0.35300 24.82200 -39.95700 1.000 34.61994 2037 SER A C 1
ATOM 4206 O O . SER A 1 286 ? -0.13600 25.94300 -40.12900 1.000 36.16749 2037 SER A O 1
ATOM 4214 N N . ARG A 1 287 ? 1.28600 24.31300 -40.76600 1.000 39.47052 2038 ARG A N 1
ATOM 4215 C CA . ARG A 1 287 ? 1.74700 25.02900 -41.95100 1.000 41.45760 2038 ARG A CA 1
ATOM 4216 C C . ARG A 1 287 ? 1.17600 24.50200 -43.26600 1.000 42.50246 2038 ARG A C 1
ATOM 4217 O O . ARG A 1 287 ? 1.30800 25.16900 -44.28900 1.000 41.52603 2038 ARG A O 1
ATOM 4238 N N . GLN A 1 288 ? 0.62300 23.29800 -43.28600 1.000 43.73945 2039 GLN A N 1
ATOM 4239 C CA . GLN A 1 288 ? 0.06500 22.75300 -44.50900 1.000 41.85765 2039 GLN A CA 1
ATOM 4240 C C . GLN A 1 288 ? -1.10800 23.63400 -44.93900 1.000 46.55032 2039 GLN A C 1
ATOM 4241 O O . GLN A 1 288 ? -1.76100 24.27500 -44.09400 1.000 47.34778 2039 GLN A O 1
ATOM 4255 N N . PRO A 1 289 ? -1.38800 23.70200 -46.24400 1.000 55.10661 2040 PRO A N 1
ATOM 4256 C CA . PRO A 1 289 ? -2.44900 24.59600 -46.71400 1.000 50.02968 2040 PRO A CA 1
ATOM 4257 C C . PRO A 1 289 ? -3.81400 24.00600 -46.42900 1.000 49.25064 2040 PRO A C 1
ATOM 4258 O O . PRO A 1 289 ? -4.00900 22.78600 -46.42600 1.000 47.73467 2040 PRO A O 1
ATOM 4269 N N . GLY A 1 290 ? -4.75200 24.89600 -46.13400 1.000 47.09775 2041 GLY A N 1
ATOM 4270 C CA . GLY A 1 290 ? -6.12800 24.47900 -45.93800 1.000 48.30842 2041 GLY A CA 1
ATOM 4271 C C . GLY A 1 290 ? -6.38700 23.68900 -44.67300 1.000 41.35233 2041 GLY A C 1
ATOM 4272 O O . GLY A 1 290 ? -7.34200 22.90000 -44.61900 1.000 40.08902 2041 GLY A O 1
ATOM 4276 N N . THR A 1 291 ? -5.54100 23.84900 -43.65800 1.000 41.03124 2042 THR A N 1
ATOM 4277 C CA . THR A 1 291 ? -5.75100 23.17900 -42.38200 1.000 35.60164 2042 THR A CA 1
ATOM 4278 C C . THR A 1 291 ? -6.23900 24.11900 -41.28500 1.000 36.68598 2042 THR A C 1
ATOM 4279 O O . THR A 1 291 ? -6.84000 23.66600 -40.31800 1.000 33.20135 2042 THR A O 1
ATOM 4290 N N . VAL A 1 292 ? -6.04600 25.42200 -41.42600 1.000 39.18101 2043 VAL A N 1
ATOM 4291 C CA . VAL A 1 292 ? -6.42400 26.32800 -40.35800 1.000 35.53584 2043 VAL A CA 1
ATOM 4292 C C . VAL A 1 292 ? -7.91800 26.21300 -40.12000 1.000 33.68035 2043 VAL A C 1
ATOM 4293 O O . VAL A 1 292 ? -8.71900 26.16600 -41.06000 1.000 34.13567 2043 VAL A O 1
ATOM 4306 N N . GLY A 1 293 ? -8.30000 26.20100 -38.85800 1.000 34.68311 2044 GLY A N 1
ATOM 4307 C CA . GLY A 1 293 ? -9.68700 26.20400 -38.46900 1.000 33.53823 2044 GLY A CA 1
ATOM 4308 C C . GLY A 1 293 ? -10.27300 24.83000 -38.35300 1.000 34.30411 2044 GLY A C 1
ATOM 4309 O O . GLY A 1 293 ? -11.47100 24.72500 -38.06700 1.000 35.56479 2044 GLY A O 1
ATOM 4313 N N . ARG A 1 294 ? -9.48200 23.78600 -38.60900 1.000 29.11665 2045 ARG A N 1
ATOM 4314 C CA . ARG A 1 294 ? -9.95200 22.41400 -38.63900 1.000 30.64052 2045 ARG A CA 1
ATOM 4315 C C . ARG A 1 294 ? -9.47100 21.67800 -37.39700 1.000 30.66157 2045 ARG A C 1
ATOM 4316 O O . ARG A 1 294 ? -8.63100 22.15300 -36.62500 1.000 29.40616 2045 ARG A O 1
ATOM 4337 N N . THR A 1 295 ? -10.04600 20.51200 -37.18900 1.000 30.48787 2046 THR A N 1
ATOM 4338 C CA . THR A 1 295 ? -9.71500 19.65700 -36.05800 1.000 26.35842 2046 THR A CA 1
ATOM 4339 C C . THR A 1 295 ? -9.10200 18.39100 -36.59900 1.000 27.54541 2046 THR A C 1
ATOM 4340 O O . THR A 1 295 ? -9.54500 17.91900 -37.61900 1.000 26.72689 2046 THR A O 1
ATOM 4351 N N . PHE A 1 296 ? -8.07600 17.86800 -35.94800 1.000 28.60343 2047 PHE A N 1
ATOM 4352 C CA . PHE A 1 296 ? -7.32200 16.70000 -36.38100 1.000 25.83731 2047 PHE A CA 1
ATOM 4353 C C . PHE A 1 296 ? -7.17600 15.69500 -35.24200 1.000 24.56084 2047 PHE A C 1
ATOM 4354 O O . PHE A 1 296 ? -7.05200 16.07600 -34.08200 1.000 22.86853 2047 PHE A O 1
ATOM 4371 N N . HIS A 1 297 ? -7.18500 14.40700 -35.56400 1.000 24.12921 2048 HIS A N 1
ATOM 4372 C CA . HIS A 1 297 ? -6.94900 13.33900 -34.59500 1.000 25.04774 2048 HIS A CA 1
ATOM 4373 C C . HIS A 1 297 ? -5.53100 12.78900 -34.79000 1.000 24.96878 2048 HIS A C 1
ATOM 4374 O O . HIS A 1 297 ? -5.14000 12.41300 -35.90800 1.000 27.75333 2048 HIS A O 1
ATOM 4388 N N . LEU A 1 298 ? -4.78800 12.72300 -33.70100 1.000 23.47124 2049 LEU A N 1
ATOM 4389 C CA . LEU A 1 298 ? -3.45200 12.14400 -33.65500 1.000 25.48990 2049 LEU A CA 1
ATOM 4390 C C . LEU A 1 298 ? -3.60600 10.87900 -32.82400 1.000 24.41082 2049 LEU A C 1
ATOM 4391 O O . LEU A 1 298 ? -3.73700 10.94200 -31.59800 1.000 24.80034 2049 LEU A O 1
ATOM 4407 N N . PHE A 1 299 ? -3.49600 9.72900 -33.48100 1.000 27.95072 2050 PHE A N 1
ATOM 4408 C CA . PHE A 1 299 ? -3.81600 8.46400 -32.83500 1.000 27.49277 2050 PHE A CA 1
ATOM 4409 C C . PHE A 1 299 ? -3.15500 7.36700 -33.62200 1.000 27.30064 2050 PHE A C 1
ATOM 4410 O O . PHE A 1 299 ? -3.21400 7.39400 -34.83000 1.000 26.25315 2050 PHE A O 1
ATOM 4427 N N . ASN A 1 300 ? -2.52300 6.43200 -32.94200 1.000 26.62951 2051 ASN A N 1
ATOM 4428 C CA . ASN A 1 300 ? -1.82300 5.31800 -33.57300 1.000 25.94522 2051 ASN A CA 1
ATOM 4429 C C . ASN A 1 300 ? -2.79300 4.15700 -33.70900 1.000 29.60355 2051 ASN A C 1
ATOM 4430 O O . ASN A 1 300 ? -3.23600 3.58200 -32.70900 1.000 27.46645 2051 ASN A O 1
ATOM 4441 N N . GLN A 1 301 ? -3.13000 3.81500 -34.94300 1.000 29.50617 2052 GLN A N 1
ATOM 4442 C CA . GLN A 1 301 ? -3.95300 2.63000 -35.18100 1.000 31.38797 2052 GLN A CA 1
ATOM 4443 C C . GLN A 1 301 ? -3.26600 1.36900 -34.67700 1.000 31.15900 2052 GLN A C 1
ATOM 4444 O O . GLN A 1 301 ? -3.92900 0.37400 -34.38300 1.000 32.82499 2052 GLN A O 1
ATOM 4458 N N . SER A 1 302 ? -1.94400 1.35200 -34.67500 1.000 30.37206 2053 SER A N 1
ATOM 4459 C CA . SER A 1 302 ? -1.20800 0.17700 -34.25100 1.000 30.07203 2053 SER A CA 1
ATOM 4460 C C . SER A 1 302 ? -1.04100 0.20900 -32.74000 1.000 26.97429 2053 SER A C 1
ATOM 4461 O O . SER A 1 302 ? -1.13500 1.25200 -32.09800 1.000 28.01125 2053 SER A O 1
ATOM 4469 N N . SER A 1 303 ? -0.85700 -0.96700 -32.16200 1.000 32.23808 2054 SER A N 1
ATOM 4470 C CA . SER A 1 303 ? -0.78800 -1.06000 -30.71900 1.000 30.77474 2054 SER A CA 1
ATOM 4471 C C . SER A 1 303 ? 0.18500 -2.15700 -30.32800 1.000 34.61731 2054 SER A C 1
ATOM 4472 O O . SER A 1 303 ? 0.51800 -3.02700 -31.13300 1.000 30.74842 2054 SER A O 1
ATOM 4480 N N . LEU A 1 304 ? 0.65000 -2.09800 -29.07500 1.000 34.20147 2055 LEU A N 1
ATOM 4481 C CA . LEU A 1 304 ? 1.40300 -3.18300 -28.45500 1.000 35.69902 2055 LEU A CA 1
ATOM 4482 C C . LEU A 1 304 ? 0.47200 -3.86000 -27.45900 1.000 33.68035 2055 LEU A C 1
ATOM 4483 O O . LEU A 1 304 ? -0.07100 -3.18000 -26.58400 1.000 35.19369 2055 LEU A O 1
ATOM 4499 N N . ALA A 1 305 ? 0.23000 -5.16400 -27.63900 1.000 34.78312 2056 ALA A N 1
ATOM 4500 C CA . ALA A 1 305 ? -0.61800 -5.92000 -26.72300 1.000 35.83851 2056 ALA A CA 1
ATOM 4501 C C . ALA A 1 305 ? 0.04300 -6.02400 -25.34600 1.000 36.37541 2056 ALA A C 1
ATOM 4502 O O . ALA A 1 305 ? 1.26900 -5.96000 -25.19800 1.000 35.53584 2056 ALA A O 1
ATOM 4509 N N . LEU A 1 306 ? -0.78500 -6.14800 -24.31500 1.000 33.58034 2057 LEU A N 1
ATOM 4510 C CA . LEU A 1 306 ? -0.23600 -6.27100 -22.96800 1.000 33.13818 2057 LEU A CA 1
ATOM 4511 C C . LEU A 1 306 ? 0.69700 -7.46700 -22.89200 1.000 32.39599 2057 LEU A C 1
ATOM 4512 O O . LEU A 1 306 ? 1.80500 -7.36900 -22.35700 1.000 32.79604 2057 LEU A O 1
ATOM 4528 N N . SER A 1 307 ? 0.29500 -8.57700 -23.51100 1.000 31.79329 2058 SER A N 1
ATOM 4529 C CA . SER A 1 307 ? 1.12800 -9.77100 -23.52300 1.000 33.55929 2058 SER A CA 1
ATOM 4530 C C . SER A 1 307 ? 2.44900 -9.51700 -24.22900 1.000 36.89390 2058 SER A C 1
ATOM 4531 O O . SER A 1 307 ? 3.47800 -10.08200 -23.83800 1.000 33.35400 2058 SER A O 1
ATOM 4539 N N . GLN A 1 308 ? 2.45000 -8.66300 -25.26600 1.000 36.00432 2059 GLN A N 1
ATOM 4540 C CA . GLN A 1 308 ? 3.70400 -8.35200 -25.94900 1.000 37.38080 2059 GLN A CA 1
ATOM 4541 C C . GLN A 1 308 ? 4.64000 -7.58100 -25.02800 1.000 32.55917 2059 GLN A C 1
ATOM 4542 O O . GLN A 1 308 ? 5.83500 -7.87400 -24.94600 1.000 33.05133 2059 GLN A O 1
ATOM 4556 N N . CYS A 1 309 ? 4.11400 -6.56800 -24.34900 1.000 29.28772 2060 CYS A N 1
ATOM 4557 C CA . CYS A 1 309 ? 4.91300 -5.81900 -23.39100 1.000 31.49062 2060 CYS A CA 1
ATOM 4558 C C . CYS A 1 309 ? 5.49500 -6.73100 -22.32300 1.000 31.92751 2060 CYS A C 1
ATOM 4559 O O . CYS A 1 309 ? 6.67400 -6.61800 -21.98200 1.000 32.66707 2060 CYS A O 1
ATOM 4567 N N . VAL A 1 310 ? 4.67300 -7.60400 -21.74500 1.000 29.98781 2061 VAL A N 1
ATOM 4568 C CA . VAL A 1 310 ? 5.16600 -8.53000 -20.72800 1.000 30.81159 2061 VAL A CA 1
ATOM 4569 C C . VAL A 1 310 ? 6.25300 -9.42700 -21.29800 1.000 33.48559 2061 VAL A C 1
ATOM 4570 O O . VAL A 1 310 ? 7.27700 -9.66700 -20.65000 1.000 36.64387 2061 VAL A O 1
ATOM 4583 N N . GLU A 1 311 ? 6.05800 -9.94400 -22.51400 1.000 33.49349 2062 GLU A N 1
ATOM 4584 C CA . GLU A 1 311 ? 7.09700 -10.79500 -23.07900 1.000 38.88361 2062 GLU A CA 1
ATOM 4585 C C . GLU A 1 311 ? 8.37400 -9.99800 -23.26300 1.000 33.73299 2062 GLU A C 1
ATOM 4586 O O . GLU A 1 311 ? 9.46300 -10.48700 -22.98100 1.000 36.11486 2062 GLU A O 1
ATOM 4598 N N . LEU A 1 312 ? 8.26500 -8.78400 -23.79300 1.000 36.15433 2063 LEU A N 1
ATOM 4599 C CA . LEU A 1 312 ? 9.43300 -7.91500 -23.95100 1.000 34.77522 2063 LEU A CA 1
ATOM 4600 C C . LEU A 1 312 ? 10.13500 -7.66300 -22.61100 1.000 37.68873 2063 LEU A C 1
ATOM 4601 O O . LEU A 1 312 ? 11.36600 -7.77800 -22.49900 1.000 38.50988 2063 LEU A O 1
ATOM 4617 N N . LEU A 1 313 ? 9.36500 -7.34400 -21.56600 1.000 33.28294 2064 LEU A N 1
ATOM 4618 C CA . LEU A 1 313 ? 9.98300 -7.13700 -20.25900 1.000 32.82499 2064 LEU A CA 1
ATOM 4619 C C . LEU A 1 313 ? 10.66000 -8.41800 -19.76700 1.000 35.63848 2064 LEU A C 1
ATOM 4620 O O . LEU A 1 313 ? 11.77600 -8.37600 -19.22700 1.000 36.04906 2064 LEU A O 1
ATOM 4636 N N . ARG A 1 314 ? 10.01500 -9.57300 -19.96400 1.000 34.10935 2065 ARG A N 1
ATOM 4637 C CA . ARG A 1 314 ? 10.64300 -10.81800 -19.54800 1.000 37.18867 2065 ARG A CA 1
ATOM 4638 C C . ARG A 1 314 ? 11.98100 -11.00900 -20.24500 1.000 41.71026 2065 ARG A C 1
ATOM 4639 O O . ARG A 1 314 ? 12.95300 -11.48400 -19.63500 1.00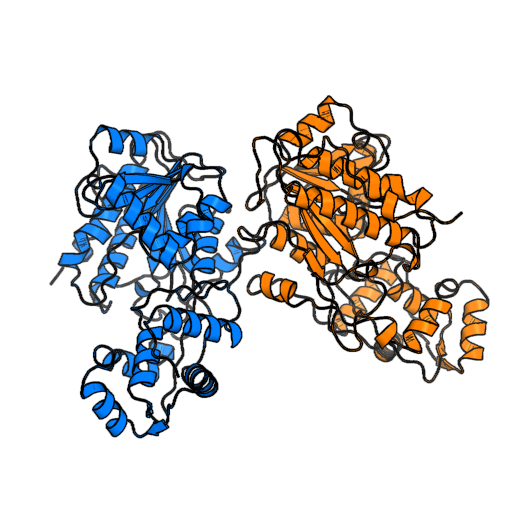0 40.80226 2065 ARG A O 1
ATOM 4660 N N . SER A 1 315 ? 12.03300 -10.67800 -21.54100 1.000 42.05504 2066 SER A N 1
ATOM 4661 C CA . SER A 1 315 ? 13.27100 -10.81800 -22.30500 1.000 45.85023 2066 SER A CA 1
ATOM 4662 C C . SER A 1 315 ? 14.35100 -9.86400 -21.80700 1.000 45.74759 2066 SER A C 1
ATOM 4663 O O . SER A 1 315 ? 15.54200 -10.15200 -21.95300 1.000 42.46299 2066 SER A O 1
ATOM 4671 N N . LEU A 1 316 ? 13.96200 -8.74200 -21.20300 1.000 43.51311 2067 LEU A N 1
ATOM 4672 C CA . LEU A 1 316 ? 14.92600 -7.83000 -20.60600 1.000 41.92082 2067 LEU A CA 1
ATOM 4673 C C . LEU A 1 316 ? 15.40000 -8.29600 -19.23700 1.000 44.73957 2067 LEU A C 1
ATOM 4674 O O . LEU A 1 316 ? 16.27700 -7.65900 -18.62900 1.000 44.71589 2067 LEU A O 1
ATOM 4690 N N . GLY A 1 317 ? 14.82200 -9.36800 -18.72000 1.000 41.84975 2068 GLY A N 1
ATOM 4691 C CA . GLY A 1 317 ? 15.24600 -9.91200 -17.45200 1.000 38.02561 2068 GLY A CA 1
ATOM 4692 C C . GLY A 1 317 ? 14.30600 -9.70000 -16.29200 1.000 38.87045 2068 GLY A C 1
ATOM 4693 O O . GLY A 1 317 ? 14.67100 -10.03400 -15.16800 1.000 37.25973 2068 GLY A O 1
ATOM 4697 N N . TYR A 1 318 ? 13.12600 -9.14200 -16.51100 1.000 36.20697 2069 TYR A N 1
ATOM 4698 C CA . TYR A 1 318 ? 12.20200 -8.89600 -15.41700 1.000 34.93840 2069 TYR A CA 1
ATOM 4699 C C . TYR A 1 318 ? 11.41400 -10.15500 -15.10400 1.000 36.47279 2069 TYR A C 1
ATOM 4700 O O . TYR A 1 318 ? 10.98600 -10.87000 -16.00500 1.000 39.37051 2069 TYR A O 1
ATOM 4718 N N . GLU A 1 319 ? 11.21100 -10.40600 -13.82400 1.000 37.03076 2070 GLU A N 1
ATOM 4719 C CA . GLU A 1 319 ? 10.41000 -11.52600 -13.35600 1.000 43.63155 2070 GLU A CA 1
ATOM 4720 C C . GLU A 1 319 ? 8.95000 -11.10300 -13.38900 1.000 42.00240 2070 GLU A C 1
ATOM 4721 O O . GLU A 1 319 ? 8.54200 -10.20400 -12.65400 1.000 40.46011 2070 GLU A O 1
ATOM 4733 N N . LEU A 1 320 ? 8.16500 -11.73500 -14.25500 1.000 42.48404 2071 LEU A N 1
ATOM 4734 C CA . LEU A 1 320 ? 6.72600 -11.50500 -14.33200 1.000 41.35496 2071 LEU A CA 1
ATOM 4735 C C . LEU A 1 320 ? 6.00900 -12.85700 -14.38700 1.000 44.05265 2071 LEU A C 1
ATOM 4736 O O . LEU A 1 320 ? 5.61400 -13.30800 -15.46600 1.000 43.91316 2071 LEU A O 1
ATOM 4752 N N . ASP A 1 321 ? 5.82300 -13.48100 -13.22300 1.000 45.41334 2072 ASP A N 1
ATOM 4753 C CA . ASP A 1 321 ? 5.13800 -14.76100 -13.16700 1.000 50.06127 2072 ASP A CA 1
ATOM 4754 C C . ASP A 1 321 ? 3.64200 -14.57300 -13.37000 1.000 46.83193 2072 ASP A C 1
ATOM 4755 O O . ASP A 1 321 ? 3.06100 -13.57400 -12.96800 1.000 45.08962 2072 ASP A O 1
ATOM 4764 N N . GLU A 1 322 ? 3.02600 -15.53300 -14.03600 1.000 47.17408 2073 GLU A N 1
ATOM 4765 C CA . GLU A 1 322 ? 1.58600 -15.52500 -14.25500 1.000 47.57413 2073 GLU A CA 1
ATOM 4766 C C . GLU A 1 322 ? 0.90900 -16.12100 -13.02300 1.000 47.71362 2073 GLU A C 1
ATOM 4767 O O . GLU A 1 322 ? 1.21100 -17.25600 -12.61300 1.000 44.63693 2073 GLU A O 1
ATOM 4779 N N . VAL A 1 323 ? -0.01300 -15.36900 -12.42900 1.000 42.22875 2074 VAL A N 1
ATOM 4780 C CA . VAL A 1 323 ? -0.71200 -15.81900 -11.23200 1.000 46.16869 2074 VAL A CA 1
ATOM 4781 C C . VAL A 1 323 ? -2.18700 -15.49700 -11.36600 1.000 45.83444 2074 VAL A C 1
ATOM 4782 O O . VAL A 1 323 ? -2.60300 -14.77900 -12.26600 1.000 42.50510 2074 VAL A O 1
ATOM 4795 N N . ASP A 1 324 ? -2.98300 -16.05700 -10.46900 1.000 44.66851 2075 ASP A N 1
ATOM 4796 C CA . ASP A 1 324 ? -4.41500 -15.80300 -10.50700 1.000 49.56121 2075 ASP A CA 1
ATOM 4797 C C . ASP A 1 324 ? -4.71500 -14.33900 -10.17700 1.000 47.73730 2075 ASP A C 1
ATOM 4798 O O . ASP A 1 324 ? -3.90800 -13.62300 -9.55300 1.000 43.22887 2075 ASP A O 1
ATOM 4807 N N . TRP A 1 325 ? -5.89900 -13.89100 -10.61600 1.000 44.24478 2076 TRP A N 1
ATOM 4808 C CA . TRP A 1 325 ? -6.24100 -12.47900 -10.46300 1.000 43.00516 2076 TRP A CA 1
ATOM 4809 C C . TRP A 1 325 ? -6.20600 -12.05100 -8.99300 1.000 43.00779 2076 TRP A C 1
ATOM 4810 O O . TRP A 1 325 ? -5.66900 -10.98200 -8.65700 1.000 39.03363 2076 TRP A O 1
ATOM 4831 N N . ASP A 1 326 ? -6.77600 -12.87700 -8.10300 1.000 45.05803 2077 ASP A N 1
ATOM 4832 C CA . ASP A 1 326 ? -6.87400 -12.50900 -6.69000 1.000 43.77367 2077 ASP A CA 1
ATOM 4833 C C . ASP A 1 326 ? -5.49400 -12.41000 -6.05600 1.000 40.94175 2077 ASP A C 1
ATOM 4834 O O . ASP A 1 326 ? -5.17300 -11.42600 -5.39300 1.000 41.52603 2077 ASP A O 1
ATOM 4843 N N . THR A 1 327 ? -4.64800 -13.40700 -6.27900 1.000 41.34443 2078 THR A N 1
ATOM 4844 C CA . THR A 1 327 ? -3.28400 -13.32900 -5.78200 1.000 39.48631 2078 THR A CA 1
ATOM 4845 C C . THR A 1 327 ? -2.60200 -12.06500 -6.27000 1.000 39.45736 2078 THR A C 1
ATOM 4846 O O . THR A 1 327 ? -1.85000 -11.42700 -5.52200 1.000 34.48308 2078 THR A O 1
ATOM 4857 N N . TRP A 1 328 ? -2.82500 -11.70900 -7.54200 1.000 35.82535 2079 TRP A N 1
ATOM 4858 C CA . TRP A 1 328 ? -2.15100 -10.55900 -8.13300 1.000 32.99080 2079 TRP A CA 1
ATOM 4859 C C . TRP A 1 328 ? -2.65000 -9.27200 -7.50900 1.000 32.63549 2079 TRP A C 1
ATOM 4860 O O . TRP A 1 328 ? -1.84000 -8.42200 -7.10400 1.000 34.51993 2079 TRP A O 1
ATOM 4881 N N . THR A 1 329 ? -3.98100 -9.13100 -7.38500 1.000 31.20111 2080 THR A N 1
ATOM 4882 C CA . THR A 1 329 ? -4.51300 -7.88400 -6.85700 1.000 32.86973 2080 THR A CA 1
ATOM 4883 C C . THR A 1 329 ? -4.16500 -7.71000 -5.38500 1.000 34.83049 2080 THR A C 1
ATOM 4884 O O . THR A 1 329 ? -4.03200 -6.57700 -4.90900 1.000 36.80441 2080 THR A O 1
ATOM 4895 N N . GLN A 1 330 ? -4.05500 -8.80500 -4.63800 1.000 35.24370 2081 GLN A N 1
ATOM 4896 C CA . GLN A 1 330 ? -3.58400 -8.68900 -3.25700 1.000 37.03865 2081 GLN A CA 1
ATOM 4897 C C . GLN A 1 330 ? -2.13000 -8.21400 -3.20000 1.000 37.48607 2081 GLN A C 1
ATOM 4898 O O . GLN A 1 330 ? -1.75100 -7.47200 -2.28600 1.000 34.69100 2081 GLN A O 1
ATOM 4912 N N . VAL A 1 331 ? -1.29600 -8.63100 -4.15600 1.000 33.36716 2082 VAL A N 1
ATOM 4913 C CA . VAL A 1 331 ? 0.06200 -8.09000 -4.22000 1.000 35.59901 2082 VAL A CA 1
ATOM 4914 C C . VAL A 1 331 ? 0.03400 -6.59700 -4.51200 1.000 35.89904 2082 VAL A C 1
ATOM 4915 O O . VAL A 1 331 ? 0.70800 -5.80800 -3.83500 1.000 36.93864 2082 VAL A O 1
ATOM 4928 N N . VAL A 1 332 ? -0.77600 -6.18100 -5.49100 1.000 33.02764 2083 VAL A N 1
ATOM 4929 C CA . VAL A 1 332 ? -0.80900 -4.77100 -5.86800 1.000 33.20135 2083 VAL A CA 1
ATOM 4930 C C . VAL A 1 332 ? -1.34200 -3.90400 -4.73800 1.000 34.26990 2083 VAL A C 1
ATOM 4931 O O . VAL A 1 332 ? -0.80400 -2.82000 -4.47100 1.000 36.27803 2083 VAL A O 1
ATOM 4944 N N . THR A 1 333 ? -2.38600 -4.36200 -4.04400 1.000 35.54900 2084 THR A N 1
ATOM 4945 C CA . THR A 1 333 ? -2.99400 -3.57000 -2.97900 1.000 38.03351 2084 THR A CA 1
ATOM 4946 C C . THR A 1 333 ? -2.25100 -3.69900 -1.65400 1.000 39.39420 2084 THR A C 1
ATOM 4947 O O . THR A 1 333 ? -2.67000 -3.11400 -0.64300 1.000 37.78085 2084 THR A O 1
ATOM 4958 N N . SER A 1 334 ? -1.16900 -4.46600 -1.61300 1.000 38.23353 2085 SER A N 1
ATOM 4959 C CA . SER A 1 334 ? -0.46600 -4.63000 -0.34100 1.000 40.04691 2085 SER A CA 1
ATOM 4960 C C . SER A 1 334 ? 0.43200 -3.43400 -0.02900 1.000 43.04990 2085 SER A C 1
ATOM 4961 O O . SER A 1 334 ? 0.87300 -3.29500 1.12400 1.000 41.88660 2085 SER A O 1
ATOM 4969 N N . GLY A 1 335 ? 0.66100 -2.55300 -1.01300 1.000 39.73634 2086 GLY A N 1
ATOM 4970 C CA . GLY A 1 335 ? 1.42900 -1.33500 -0.81900 1.000 38.97573 2086 GLY A CA 1
ATOM 4971 C C . GLY A 1 335 ? 2.53000 -1.12000 -1.85000 1.000 38.53883 2086 GLY A C 1
ATOM 4972 O O . GLY A 1 335 ? 3.02000 -2.07100 -2.48400 1.000 40.68383 2086 GLY A O 1
ATOM 4976 N N . ASP A 1 336 ? 2.91500 0.14300 -2.04300 1.000 37.62293 2087 ASP A N 1
ATOM 4977 C CA . ASP A 1 336 ? 4.09200 0.50300 -2.84100 1.000 34.73838 2087 ASP A CA 1
ATOM 4978 C C . ASP A 1 336 ? 4.01900 -0.08800 -4.24400 1.000 37.14130 2087 ASP A C 1
ATOM 4979 O O . ASP A 1 336 ? 4.96900 -0.67000 -4.76600 1.000 35.77534 2087 ASP A O 1
ATOM 4988 N N . ASN A 1 337 ? 2.88100 0.09400 -4.88800 1.000 31.58800 2088 ASN A N 1
ATOM 4989 C CA . ASN A 1 337 ? 2.71900 -0.40600 -6.25000 1.000 34.21726 2088 ASN A CA 1
ATOM 4990 C C . ASN A 1 337 ? 2.04900 0.66500 -7.08000 1.000 33.02764 2088 ASN A C 1
ATOM 4991 O O . ASN A 1 337 ? 1.01700 1.19600 -6.65900 1.000 34.03040 2088 ASN A O 1
ATOM 5002 N N . ALA A 1 338 ? 2.68100 1.03000 -8.20700 1.000 30.55630 2089 ALA A N 1
ATOM 5003 C CA . ALA A 1 338 ? 2.17300 2.10300 -9.05700 1.000 35.42267 2089 ALA A CA 1
ATOM 5004 C C . ALA A 1 338 ? 0.79600 1.81300 -9.62500 1.000 33.84353 2089 ALA A C 1
ATOM 5005 O O . ALA A 1 338 ? 0.12000 2.74900 -10.03700 1.000 34.56204 2089 ALA A O 1
ATOM 5012 N N . LEU A 1 339 ? 0.36600 0.55000 -9.67200 1.000 32.90921 2090 LEU A N 1
ATOM 5013 C CA . LEU A 1 339 ? -0.94400 0.21600 -10.23400 1.000 34.22252 2090 LEU A CA 1
ATOM 5014 C C . LEU A 1 339 ? -2.09200 0.39900 -9.23800 1.000 36.80968 2090 LEU A C 1
ATOM 5015 O O . LEU A 1 339 ? -3.26100 0.45200 -9.65600 1.000 37.01760 2090 LEU A O 1
ATOM 5031 N N . LEU A 1 340 ? -1.79700 0.47400 -7.93900 1.000 35.64375 2091 LEU A N 1
ATOM 5032 C CA . LEU A 1 340 ? -2.85600 0.44100 -6.93300 1.000 37.22288 2091 LEU A CA 1
ATOM 5033 C C . LEU A 1 340 ? -3.96000 1.44200 -7.24200 1.000 38.92309 2091 LEU A C 1
ATOM 5034 O O . LEU A 1 340 ? -5.13900 1.04700 -7.24500 1.000 38.44671 2091 LEU A O 1
ATOM 5050 N N . PRO A 1 341 ? -3.66800 2.73100 -7.47700 1.000 39.93637 2092 PRO A N 1
ATOM 5051 C CA . PRO A 1 341 ? -4.74700 3.68000 -7.81800 1.000 42.45509 2092 PRO A CA 1
ATOM 5052 C C . PRO A 1 341 ? -5.34600 3.46500 -9.19800 1.000 39.34945 2092 PRO A C 1
ATOM 5053 O O . PRO A 1 341 ? -6.38100 4.07900 -9.51000 1.000 38.90993 2092 PRO A O 1
ATOM 5064 N N . LEU A 1 342 ? -4.75100 2.60300 -10.02300 1.000 37.61240 2093 LEU A N 1
ATOM 5065 C CA . LEU A 1 342 ? -5.22500 2.36500 -11.38000 1.000 36.22276 2093 LEU A CA 1
ATOM 5066 C C . LEU A 1 342 ? -5.84500 0.98900 -11.57600 1.000 35.74376 2093 LEU A C 1
ATOM 5067 O O . LEU A 1 342 ? -6.19300 0.62000 -12.71200 1.000 31.39061 2093 LEU A O 1
ATOM 5083 N N . LEU A 1 343 ? -6.03500 0.24200 -10.49800 1.000 33.68035 2094 LEU A N 1
ATOM 5084 C CA . LEU A 1 343 ? -6.56400 -1.10900 -10.62800 1.000 36.69651 2094 LEU A CA 1
ATOM 5085 C C . LEU A 1 343 ? -7.89300 -1.11600 -11.36000 1.000 34.18831 2094 LEU A C 1
ATOM 5086 O O . LEU A 1 343 ? -8.12400 -1.94300 -12.24300 1.000 33.52507 2094 LEU A O 1
ATOM 5102 N N . ASP A 1 344 ? -8.78800 -0.20500 -11.01100 1.000 34.13304 2095 ASP A N 1
ATOM 5103 C CA . ASP A 1 344 ? -10.08200 -0.17300 -11.68700 1.000 36.29646 2095 ASP A CA 1
ATOM 5104 C C . ASP A 1 344 ? -9.89800 0.06500 -13.17900 1.000 36.06748 2095 ASP A C 1
ATOM 5105 O O . ASP A 1 344 ? -10.49900 -0.62600 -14.00900 1.000 33.46717 2095 ASP A O 1
ATOM 5114 N N . ALA A 1 345 ? -9.05200 1.03600 -13.53700 1.000 33.45401 2096 ALA A N 1
ATOM 5115 C CA . ALA A 1 345 ? -8.80100 1.31900 -14.94400 1.000 34.26727 2096 ALA A CA 1
ATOM 5116 C C . ALA A 1 345 ? -8.13000 0.15200 -15.64000 1.000 33.19082 2096 ALA A C 1
ATOM 5117 O O . ALA A 1 345 ? -8.45000 -0.16500 -16.79800 1.000 33.93828 2096 ALA A O 1
ATOM 5124 N N . PHE A 1 346 ? -7.20000 -0.50700 -14.95800 1.000 30.83001 2097 PHE A N 1
ATOM 5125 C CA . PHE A 1 346 ? -6.54800 -1.65900 -15.57500 1.000 31.98541 2097 PHE A CA 1
ATOM 5126 C C . PHE A 1 346 ? -7.55800 -2.78900 -15.81300 1.000 31.91435 2097 PHE A C 1
ATOM 5127 O O . PHE A 1 346 ? -7.49400 -3.52200 -16.81800 1.000 30.51155 2097 PHE A O 1
ATOM 5144 N N . GLU A 1 347 ? -8.52400 -2.92600 -14.90900 1.000 32.54074 2098 GLU A N 1
ATOM 5145 C CA . GLU A 1 347 ? -9.49300 -4.00800 -15.06200 1.000 33.00659 2098 GLU A CA 1
ATOM 5146 C C . GLU A 1 347 ? -10.45800 -3.70000 -16.19700 1.000 34.85681 2098 GLU A C 1
ATOM 5147 O O . GLU A 1 347 ? -10.82800 -4.58700 -16.99500 1.000 34.81470 2098 GLU A O 1
ATOM 5159 N N . MET A 1 348 ? -10.89200 -2.44200 -16.26200 1.000 31.18269 2099 MET A N 1
ATOM 5160 C CA . MET A 1 348 ? -11.77000 -2.03100 -17.34700 1.000 36.89653 2099 MET A CA 1
ATOM 5161 C C . MET A 1 348 ? -11.07200 -2.18500 -18.69000 1.000 32.05648 2099 MET A C 1
ATOM 5162 O O . MET A 1 348 ? -11.65000 -2.72300 -19.63900 1.000 36.83073 2099 MET A O 1
ATOM 5176 N N . MET A 1 349 ? -9.81200 -1.76400 -18.77900 1.000 32.34335 2100 MET A N 1
ATOM 5177 C CA . MET A 1 349 ? -9.09800 -1.82900 -20.04900 1.000 31.67748 2100 MET A CA 1
ATOM 5178 C C . MET A 1 349 ? -8.90900 -3.26700 -20.50200 1.000 34.06987 2100 MET A C 1
ATOM 5179 O O . MET A 1 349 ? -9.00800 -3.56000 -21.69900 1.000 34.32517 2100 MET A O 1
ATOM 5193 N N . THR A 1 350 ? -8.66400 -4.19100 -19.56200 1.000 32.18017 2101 THR A N 1
ATOM 5194 C CA . THR A 1 350 ? -8.41100 -5.56300 -19.98800 1.000 31.12742 2101 THR A CA 1
ATOM 5195 C C . THR A 1 350 ? -9.69100 -6.33600 -20.19800 1.000 33.40401 2101 THR A C 1
ATOM 5196 O O . THR A 1 350 ? -9.75400 -7.17900 -21.09100 1.000 35.33845 2101 THR A O 1
ATOM 5207 N N . SER A 1 351 ? -10.73600 -6.02100 -19.45900 1.000 34.51730 2102 SER A N 1
ATOM 5208 C CA . SER A 1 351 ? -11.96800 -6.79600 -19.57800 1.000 35.54900 2102 SER A CA 1
ATOM 5209 C C . SER A 1 351 ? -12.81100 -6.34500 -20.76000 1.000 38.36249 2102 SER A C 1
ATOM 5210 O O . SER A 1 351 ? -13.60000 -7.13800 -21.26100 1.000 37.31763 2102 SER A O 1
ATOM 5218 N N . ASP A 1 352 ? -12.63700 -5.11000 -21.24500 1.000 34.38307 2103 ASP A N 1
ATOM 5219 C CA . ASP A 1 352 ? -13.34300 -4.63000 -22.43700 1.000 35.09631 2103 ASP A CA 1
ATOM 5220 C C . ASP A 1 352 ? -12.41400 -3.67100 -23.17200 1.000 34.30148 2103 ASP A C 1
ATOM 5221 O O . ASP A 1 352 ? -12.59700 -2.45000 -23.16400 1.000 36.57807 2103 ASP A O 1
ATOM 5230 N N . THR A 1 353 ? -11.41300 -4.23200 -23.84900 1.000 32.01436 2104 THR A N 1
ATOM 5231 C CA . THR A 1 353 ? -10.37200 -3.39000 -24.42600 1.000 32.24071 2104 THR A CA 1
ATOM 5232 C C . THR A 1 353 ? -10.91500 -2.57800 -25.59600 1.000 35.75165 2104 THR A C 1
ATOM 5233 O O . THR A 1 353 ? -10.59700 -1.39000 -25.74200 1.000 34.25148 2104 THR A O 1
ATOM 5244 N N . ASP A 1 354 ? -11.74100 -3.19900 -26.43800 1.000 34.78312 2105 ASP A N 1
ATOM 5245 C CA . ASP A 1 354 ? -12.29900 -2.46100 -27.56000 1.000 37.39659 2105 ASP A CA 1
ATOM 5246 C C . ASP A 1 354 ? -13.15600 -1.30800 -27.05900 1.000 36.75967 2105 ASP A C 1
ATOM 5247 O O . ASP A 1 354 ? -13.18600 -0.23200 -27.66900 1.000 36.88337 2105 ASP A O 1
ATOM 5256 N N . GLY A 1 355 ? -13.88500 -1.53000 -25.96400 1.000 34.93314 2106 GLY A N 1
ATOM 5257 C CA . GLY A 1 355 ? -14.66600 -0.46300 -25.36400 1.000 40.07323 2106 GLY A CA 1
ATOM 5258 C C . GLY A 1 355 ? -13.78900 0.59000 -24.71000 1.000 35.80692 2106 GLY A C 1
ATOM 5259 O O . GLY A 1 355 ? -14.09500 1.78400 -24.74700 1.000 36.60439 2106 GLY A O 1
ATOM 5263 N N . PHE A 1 356 ? -12.66100 0.17400 -24.15500 1.000 35.92010 2107 PHE A N 1
ATOM 5264 C CA . PHE A 1 356 ? -11.78000 1.10500 -23.45900 1.000 32.79077 2107 PHE A CA 1
ATOM 5265 C C . PHE A 1 356 ? -11.07100 2.02600 -24.44400 1.000 36.77020 2107 PHE A C 1
ATOM 5266 O O . PHE A 1 356 ? -10.88400 3.21500 -24.16500 1.000 31.92225 2107 PHE A O 1
ATOM 5283 N N . TYR A 1 357 ? -10.66900 1.49100 -25.60700 1.000 35.84640 2108 TYR A N 1
ATOM 5284 C CA . TYR A 1 357 ? -10.00900 2.27000 -26.65500 1.000 33.36716 2108 TYR A CA 1
ATOM 5285 C C . TYR A 1 357 ? -10.86000 2.37900 -27.92200 1.000 36.60439 2108 TYR A C 1
ATOM 5286 O O . TYR A 1 357 ? -10.67900 1.62400 -28.90400 1.000 33.66983 2108 TYR A O 1
ATOM 5304 N N . PRO A 1 358 ? -11.80400 3.31200 -27.95900 1.000 38.19405 2109 PRO A N 1
ATOM 5305 C CA . PRO A 1 358 ? -12.65000 3.41100 -29.14700 1.000 36.06222 2109 PRO A CA 1
ATOM 5306 C C . PRO A 1 358 ? -11.81000 3.67000 -30.37700 1.000 35.83851 2109 PRO A C 1
ATOM 5307 O O . PRO A 1 358 ? -10.76700 4.34600 -30.30500 1.000 33.53560 2109 PRO A O 1
ATOM 5318 N N . PRO A 1 359 ? -12.22400 3.16300 -31.53900 1.000 35.28581 2110 PRO A N 1
ATOM 5319 C CA . PRO A 1 359 ? -11.46200 3.44700 -32.76100 1.000 30.91686 2110 PRO A CA 1
ATOM 5320 C C . PRO A 1 359 ? -11.58900 4.92300 -33.10700 1.000 32.81709 2110 PRO A C 1
ATOM 5321 O O . PRO A 1 359 ? -12.64600 5.52300 -32.90700 1.000 32.09069 2110 PRO A O 1
ATOM 5332 N N . ILE A 1 360 ? -10.50000 5.49700 -33.62100 1.000 32.97764 2111 ILE A N 1
ATOM 5333 C CA . ILE A 1 360 ? -10.37300 6.91700 -33.90600 1.000 32.25913 2111 ILE A CA 1
ATOM 5334 C C . ILE A 1 360 ? -9.97900 7.09800 -35.36200 1.000 31.91962 2111 ILE A C 1
ATOM 5335 O O . ILE A 1 360 ? -8.96600 6.55800 -35.80100 1.000 30.53261 2111 ILE A O 1
ATOM 5351 N N . ASP A 1 361 ? -10.74200 7.89300 -36.09100 1.000 31.23796 2112 ASP A N 1
ATOM 5352 C CA . ASP A 1 361 ? -10.42300 8.18800 -37.47800 1.000 31.61432 2112 ASP A CA 1
ATOM 5353 C C . ASP A 1 361 ? -9.27900 9.19400 -37.58400 1.000 32.76182 2112 ASP A C 1
ATOM 5354 O O . ASP A 1 361 ? -9.33500 10.27200 -36.99600 1.000 30.97477 2112 ASP A O 1
ATOM 5363 N N . THR A 1 362 ? -8.24600 8.86000 -38.35700 1.000 33.16450 2113 THR A N 1
ATOM 5364 C CA . THR A 1 362 ? -7.10300 9.75100 -38.54000 1.000 29.89569 2113 THR A CA 1
ATOM 5365 C C . THR A 1 362 ? -6.87500 10.09400 -40.00400 1.000 35.74113 2113 THR A C 1
ATOM 5366 O O . THR A 1 362 ? -5.80300 10.57800 -40.38000 1.000 34.09619 2113 THR A O 1
ATOM 5377 N N . ALA A 1 363 ? -7.87600 9.87600 -40.84700 1.000 39.90215 2114 ALA A N 1
ATOM 5378 C CA . ALA A 1 363 ? -7.66500 10.04000 -42.28500 1.000 41.98398 2114 ALA A CA 1
ATOM 5379 C C . ALA A 1 363 ? -7.28100 11.47900 -42.63800 1.000 38.26775 2114 ALA A C 1
ATOM 5380 O O . ALA A 1 363 ? -6.38300 11.71400 -43.45600 1.000 37.80453 2114 ALA A O 1
ATOM 5387 N N . GLU A 1 364 ? -7.97200 12.45500 -42.06500 1.000 38.24932 2115 GLU A N 1
ATOM 5388 C CA . GLU A 1 364 ? -7.61300 13.84700 -42.31700 1.000 40.68909 2115 GLU A CA 1
ATOM 5389 C C . GLU A 1 364 ? -6.16200 14.12500 -41.92200 1.000 37.53608 2115 GLU A C 1
ATOM 5390 O O . GLU A 1 364 ? -5.50300 14.99800 -42.51400 1.000 34.01724 2115 GLU A O 1
ATOM 5402 N N . THR A 1 365 ? -5.66200 13.40700 -40.90800 1.000 34.96998 2116 THR A N 1
ATOM 5403 C CA . THR A 1 365 ? -4.30700 13.61500 -40.41500 1.000 31.13005 2116 THR A CA 1
ATOM 5404 C C . THR A 1 365 ? -3.28200 13.03000 -41.36800 1.000 32.79341 2116 THR A C 1
ATOM 5405 O O . THR A 1 365 ? -2.30500 13.69600 -41.71600 1.000 31.81697 2116 THR A O 1
ATOM 5416 N N . VAL A 1 366 ? -3.47800 11.77700 -41.78000 1.000 32.47495 2117 VAL A N 1
ATOM 5417 C CA . VAL A 1 366 ? -2.57900 11.18200 -42.76900 1.000 34.44624 2117 VAL A CA 1
ATOM 5418 C C . VAL A 1 366 ? -2.58300 12.00200 -44.06200 1.000 35.17527 2117 VAL A C 1
ATOM 5419 O O . VAL A 1 366 ? -1.53700 12.21500 -44.69700 1.000 33.14345 2117 VAL A O 1
ATOM 5432 N N . ALA A 1 367 ? -3.75900 12.47800 -44.47200 1.000 35.02525 2118 ALA A N 1
ATOM 5433 C CA . ALA A 1 367 ? -3.84100 13.23800 -45.71600 1.000 35.46478 2118 ALA A CA 1
ATOM 5434 C C . ALA A 1 367 ? -3.09600 14.55900 -45.58700 1.000 37.34395 2118 ALA A C 1
ATOM 5435 O O . ALA A 1 367 ? -2.33300 14.95100 -46.48000 1.000 33.91459 2118 ALA A O 1
ATOM 5442 N N . ALA A 1 368 ? -3.25400 15.24400 -44.44800 1.000 34.61204 2119 ALA A N 1
ATOM 5443 C CA . ALA A 1 368 ? -2.58300 16.52800 -44.31400 1.000 34.22779 2119 ALA A CA 1
ATOM 5444 C C . ALA A 1 368 ? -1.07100 16.36000 -44.24100 1.000 35.20685 2119 ALA A C 1
ATOM 5445 O O . ALA A 1 368 ? -0.32600 17.26800 -44.63100 1.000 34.81733 2119 ALA A O 1
ATOM 5452 N N . LEU A 1 369 ? -0.60100 15.21000 -43.75600 1.000 33.89880 2120 LEU A N 1
ATOM 5453 C CA . LEU A 1 369 ? 0.82500 14.95600 -43.62500 1.000 33.59877 2120 LEU A CA 1
ATOM 5454 C C . LEU A 1 369 ? 1.40900 14.26600 -44.85000 1.000 35.47531 2120 LEU A C 1
ATOM 5455 O O . LEU A 1 369 ? 2.61600 14.01300 -44.87800 1.000 31.83013 2120 LEU A O 1
ATOM 5471 N N . GLU A 1 370 ? 0.60100 14.01900 -45.87900 1.000 32.55654 2121 GLU A N 1
ATOM 5472 C CA . GLU A 1 370 ? 1.11600 13.43200 -47.11100 1.000 38.19932 2121 GLU A CA 1
ATOM 5473 C C . GLU A 1 370 ? 2.34400 14.20700 -47.59000 1.000 41.28127 2121 GLU A C 1
ATOM 5474 O O . GLU A 1 370 ? 2.28600 15.42700 -47.79900 1.000 37.74400 2121 GLU A O 1
ATOM 5486 N N . GLY A 1 371 ? 3.46300 13.50300 -47.76600 1.000 38.12562 2122 GLY A N 1
ATOM 5487 C CA . GLY A 1 371 ? 4.63500 14.11100 -48.37500 1.000 35.15685 2122 GLY A CA 1
ATOM 5488 C C . GLY A 1 371 ? 5.50900 14.91800 -47.43600 1.000 37.42291 2122 GLY A C 1
ATOM 5489 O O . GLY A 1 371 ? 6.56500 15.41200 -47.86800 1.000 35.69639 2122 GLY A O 1
ATOM 5493 N N . THR A 1 372 ? 5.12900 15.02900 -46.15900 1.000 33.15924 2123 THR A N 1
ATOM 5494 C CA . THR A 1 372 ? 5.89800 15.81000 -45.20300 1.000 33.78037 2123 THR A CA 1
ATOM 5495 C C . THR A 1 372 ? 7.07300 15.04800 -44.61600 1.000 32.50653 2123 THR A C 1
ATOM 5496 O O . THR A 1 372 ? 7.84300 15.61900 -43.84100 1.000 32.54074 2123 THR A O 1
ATOM 5507 N N . GLY A 1 373 ? 7.23300 13.77900 -44.96200 1.000 32.42757 2124 GLY A N 1
ATOM 5508 C CA . GLY A 1 373 ? 8.19200 12.93700 -44.27900 1.000 32.30651 2124 GLY A CA 1
ATOM 5509 C C . GLY A 1 373 ? 7.81100 12.55300 -42.85300 1.000 31.51167 2124 GLY A C 1
ATOM 5510 O O . GLY A 1 373 ? 8.62600 11.96800 -42.12600 1.000 33.20924 2124 GLY A O 1
ATOM 5514 N N . ILE A 1 374 ? 6.61900 12.91700 -42.39600 1.000 30.44576 2125 ILE A N 1
ATOM 5515 C CA . ILE A 1 374 ? 6.23400 12.74400 -40.99400 1.000 30.29047 2125 ILE A CA 1
ATOM 5516 C C . ILE A 1 374 ? 5.37000 11.50600 -40.87300 1.000 29.30615 2125 ILE A C 1
ATOM 5517 O O . ILE A 1 374 ? 4.37200 11.37000 -41.60300 1.000 31.55378 2125 ILE A O 1
ATOM 5533 N N . GLY A 1 375 ? 5.75400 10.60500 -39.96200 1.000 29.92727 2126 GLY A N 1
ATOM 5534 C CA . GLY A 1 375 ? 5.03400 9.35600 -39.77900 1.000 28.23233 2126 GLY A CA 1
ATOM 5535 C C . GLY A 1 375 ? 5.22000 8.76500 -38.39800 1.000 27.24274 2126 GLY A C 1
ATOM 5536 O O . GLY A 1 375 ? 6.19800 9.04500 -37.69800 1.000 27.57699 2126 GLY A O 1
ATOM 5540 N N . ILE A 1 376 ? 4.27400 7.92800 -38.01000 1.000 26.61109 2127 ILE A N 1
ATOM 5541 C CA . ILE A 1 376 ? 4.37600 7.29300 -36.70100 1.000 23.70021 2127 ILE A CA 1
ATOM 5542 C C . ILE A 1 376 ? 5.40100 6.17700 -36.78400 1.000 26.22946 2127 ILE A C 1
ATOM 5543 O O . ILE A 1 376 ? 5.30100 5.35400 -37.69400 1.000 25.06880 2127 ILE A O 1
ATOM 5559 N N . PRO A 1 377 ? 6.38100 6.11700 -35.89200 1.000 26.54002 2128 PRO A N 1
ATOM 5560 C CA . PRO A 1 377 ? 7.31300 4.99500 -35.95300 1.000 25.96627 2128 PRO A CA 1
ATOM 5561 C C . PRO A 1 377 ? 6.63400 3.69600 -35.63900 1.000 26.79269 2128 PRO A C 1
ATOM 5562 O O . PRO A 1 377 ? 5.61000 3.65300 -34.96400 1.000 28.33761 2128 PRO A O 1
ATOM 5573 N N . VAL A 1 378 ? 7.18600 2.62900 -36.19000 1.000 27.70332 2129 VAL A N 1
ATOM 5574 C CA . VAL A 1 378 ? 6.73200 1.29500 -35.83400 1.000 30.02465 2129 VAL A CA 1
ATOM 5575 C C . VAL A 1 378 ? 7.04700 1.03900 -34.37400 1.000 27.34275 2129 VAL A C 1
ATOM 5576 O O . VAL A 1 378 ? 8.13000 1.40600 -33.90000 1.000 27.37960 2129 VAL A O 1
ATOM 5589 N N . LEU A 1 379 ? 6.14000 0.35200 -33.66900 1.000 28.23760 2130 LEU A N 1
ATOM 5590 C CA . LEU A 1 379 ? 6.37300 -0.02200 -32.27200 1.000 28.66396 2130 LEU A CA 1
ATOM 5591 C C . LEU A 1 379 ? 7.19000 -1.30900 -32.23100 1.000 30.90371 2130 LEU A C 1
ATOM 5592 O O . LEU A 1 379 ? 6.69500 -2.42100 -32.02500 1.000 33.83827 2130 LEU A O 1
ATOM 5608 N N . THR A 1 380 ? 8.49300 -1.13600 -32.35400 1.000 28.19549 2131 THR A N 1
ATOM 5609 C CA . THR A 1 380 ? 9.40500 -2.25700 -32.41700 1.000 30.83001 2131 THR A CA 1
ATOM 5610 C C . THR A 1 380 ? 9.90000 -2.64700 -31.03200 1.000 30.44049 2131 THR A C 1
ATOM 5611 O O . THR A 1 380 ? 9.79600 -1.89100 -30.05500 1.000 27.08746 2131 THR A O 1
ATOM 5622 N N . ARG A 1 381 ? 10.51500 -3.83100 -30.98000 1.000 31.42745 2132 ARG A N 1
ATOM 5623 C CA . ARG A 1 381 ? 11.24400 -4.23500 -29.77800 1.000 33.23556 2132 ARG A CA 1
ATOM 5624 C C . ARG A 1 381 ? 12.29900 -3.19500 -29.41600 1.000 31.86961 2132 ARG A C 1
ATOM 5625 O O . ARG A 1 381 ? 12.44100 -2.81100 -28.26200 1.000 30.92213 2132 ARG A O 1
ATOM 5646 N N . GLU A 1 382 ? 13.02300 -2.69400 -30.40700 1.000 32.50127 2133 GLU A N 1
ATOM 5647 C CA . GLU A 1 382 ? 14.05900 -1.69700 -30.14600 1.000 33.31715 2133 GLU A CA 1
ATOM 5648 C C . GLU A 1 382 ? 13.47500 -0.43300 -29.53400 1.000 30.09308 2133 GLU A C 1
ATOM 5649 O O . GLU A 1 382 ? 14.01900 0.11500 -28.57400 1.000 31.13268 2133 GLU A O 1
ATOM 5661 N N . LEU A 1 383 ? 12.34500 0.01600 -30.05600 1.000 28.23760 2134 LEU A N 1
ATOM 5662 C CA . LEU A 1 383 ? 11.70400 1.21100 -29.52900 1.000 28.46920 2134 LEU A CA 1
ATOM 5663 C C . LEU A 1 383 ? 11.30900 0.98000 -28.09000 1.000 27.20063 2134 LEU A C 1
ATOM 5664 O O . LEU A 1 383 ? 11.65200 1.75700 -27.19800 1.000 27.12430 2134 LEU A O 1
ATOM 5680 N N . PHE A 1 384 ? 10.67500 -0.15600 -27.83400 1.000 27.13483 2135 PHE A N 1
ATOM 5681 C CA . PHE A 1 384 ? 10.24900 -0.48000 -26.48100 1.000 26.83743 2135 PHE A CA 1
ATOM 5682 C C . PHE A 1 384 ? 11.43200 -0.55400 -25.52400 1.000 27.00850 2135 PHE A C 1
ATOM 5683 O O . PHE A 1 384 ? 11.38400 -0.04800 -24.39900 1.000 27.41645 2135 PHE A O 1
ATOM 5700 N N . GLU A 1 385 ? 12.52600 -1.10400 -25.98700 1.000 26.91639 2136 GLU A N 1
ATOM 5701 C CA . GLU A 1 385 ? 13.68800 -1.23200 -25.13800 1.000 29.20087 2136 GLU A CA 1
ATOM 5702 C C . GLU A 1 385 ? 14.28100 0.12600 -24.83800 1.000 30.25889 2136 GLU A C 1
ATOM 5703 O O . GLU A 1 385 ? 14.77300 0.36100 -23.73100 1.000 30.20625 2136 GLU A O 1
ATOM 5715 N N . LYS A 1 386 ? 14.24600 1.03100 -25.81100 1.000 29.09559 2137 LYS A N 1
ATOM 5716 C CA . LYS A 1 386 ? 14.67900 2.40800 -25.56500 1.000 29.24561 2137 LYS A CA 1
ATOM 5717 C C . LYS A 1 386 ? 13.82800 3.05700 -24.48500 1.000 27.78754 2137 LYS A C 1
ATOM 5718 O O . LYS A 1 386 ? 14.33700 3.77900 -23.61500 1.000 27.85071 2137 LYS A O 1
ATOM 5737 N N . TYR A 1 387 ? 12.51700 2.82000 -24.54400 1.000 26.52686 2138 TYR A N 1
ATOM 5738 C CA . TYR A 1 387 ? 11.60600 3.38500 -23.55400 1.000 25.52148 2138 TYR A CA 1
ATOM 5739 C C . TYR A 1 387 ? 11.96900 2.90600 -22.13200 1.000 27.95335 2138 TYR A C 1
ATOM 5740 O O . TYR A 1 387 ? 12.07200 3.68600 -21.17600 1.000 29.02190 2138 TYR A O 1
ATOM 5758 N N . VAL A 1 388 ? 12.12000 1.60300 -21.97900 1.000 25.71361 2139 VAL A N 1
ATOM 5759 C CA . VAL A 1 388 ? 12.47700 1.05100 -20.69900 1.000 26.10576 2139 VAL A CA 1
ATOM 5760 C C . VAL A 1 388 ? 13.84300 1.54600 -20.29600 1.000 28.74818 2139 VAL A C 1
ATOM 5761 O O . VAL A 1 388 ? 14.07900 1.83600 -19.11500 1.000 29.91148 2139 VAL A O 1
ATOM 5774 N N . ALA A 1 389 ? 14.78700 1.59800 -21.24300 1.000 27.56383 2140 ALA A N 1
ATOM 5775 C CA . ALA A 1 389 ? 16.12800 2.04300 -20.86600 1.000 29.75883 2140 ALA A CA 1
ATOM 5776 C C . ALA A 1 389 ? 16.10000 3.48200 -20.34800 1.000 30.49050 2140 ALA A C 1
ATOM 5777 O O . ALA A 1 389 ? 16.76400 3.82600 -19.36900 1.000 33.87775 2140 ALA A O 1
ATOM 5784 N N . PHE A 1 390 ? 15.26100 4.31600 -20.93500 1.000 28.47710 2141 PHE A N 1
ATOM 5785 C CA . PHE A 1 390 ? 15.18300 5.68600 -20.46300 1.000 28.68239 2141 PHE A CA 1
ATOM 5786 C C . PHE A 1 390 ? 14.67900 5.74000 -19.01700 1.000 29.22719 2141 PHE A C 1
ATOM 5787 O O . PHE A 1 390 ? 15.26400 6.40400 -18.14900 1.000 31.11689 2141 PHE A O 1
ATOM 5804 N N . PHE A 1 391 ? 13.60400 5.02300 -18.73100 1.000 27.86913 2142 PHE A N 1
ATOM 5805 C CA . PHE A 1 391 ? 13.05400 5.03800 -17.38600 1.000 29.87990 2142 PHE A CA 1
ATOM 5806 C C . PHE A 1 391 ? 14.03500 4.43400 -16.37800 1.000 33.15398 2142 PHE A C 1
ATOM 5807 O O . PHE A 1 391 ? 14.14700 4.92600 -15.24400 1.000 33.80142 2142 PHE A O 1
ATOM 5824 N N . VAL A 1 392 ? 14.77100 3.38100 -16.77300 1.000 29.78778 2143 VAL A N 1
ATOM 5825 C CA . VAL A 1 392 ? 15.74400 2.79400 -15.86100 1.000 31.56957 2143 VAL A CA 1
ATOM 5826 C C . VAL A 1 392 ? 16.87800 3.77500 -15.58100 1.000 34.27253 2143 VAL A C 1
ATOM 5827 O O . VAL A 1 392 ? 17.30000 3.94000 -14.43700 1.000 37.65978 2143 VAL A O 1
ATOM 5840 N N . GLU A 1 393 ? 17.40100 4.43100 -16.61000 1.000 36.82810 2144 GLU A N 1
ATOM 5841 C CA . GLU A 1 393 ? 18.47800 5.38100 -16.37400 1.000 37.55713 2144 GLU A CA 1
ATOM 5842 C C . GLU A 1 393 ? 18.00000 6.53500 -15.50600 1.000 37.24131 2144 GLU A C 1
ATOM 5843 O O . GLU A 1 393 ? 18.74400 7.03100 -14.66100 1.000 36.18855 2144 GLU A O 1
ATOM 5855 N N . GLU A 1 394 ? 16.76500 6.98600 -15.70100 1.000 34.78049 2145 GLU A N 1
ATOM 5856 C CA . GLU A 1 394 ? 16.23800 8.13400 -14.97400 1.000 37.90191 2145 GLU A CA 1
ATOM 5857 C C . GLU A 1 394 ? 15.62300 7.73400 -13.64200 1.000 39.00994 2145 GLU A C 1
ATOM 5858 O O . GLU A 1 394 ? 14.99300 8.56400 -12.99600 1.000 35.52531 2145 GLU A O 1
ATOM 5870 N N . GLY A 1 395 ? 15.74200 6.47000 -13.24300 1.000 37.56240 2146 GLY A N 1
ATOM 5871 C CA . GLY A 1 395 ? 15.30100 6.04500 -11.92500 1.000 39.19944 2146 GLY A CA 1
ATOM 5872 C C . GLY A 1 395 ? 13.82400 5.77200 -11.78200 1.000 37.25973 2146 GLY A C 1
ATOM 5873 O O . GLY A 1 395 ? 13.36000 5.47500 -10.67500 1.000 42.74723 2146 GLY A O 1
ATOM 5877 N N . HIS A 1 396 ? 13.07400 5.82600 -12.86400 1.000 34.78312 2147 HIS A N 1
ATOM 5878 C CA . HIS A 1 396 ? 11.63300 5.62000 -12.77800 1.000 35.10421 2147 HIS A CA 1
ATOM 5879 C C . HIS A 1 396 ? 11.24500 4.14500 -12.82000 1.000 32.32756 2147 HIS A C 1
ATOM 5880 O O . HIS A 1 396 ? 10.29100 3.74700 -12.14300 1.000 31.73538 2147 HIS A O 1
ATOM 5894 N N . PHE A 1 397 ? 11.96200 3.32300 -13.60600 1.000 31.93804 2148 PHE A N 1
ATOM 5895 C CA . PHE A 1 397 ? 11.79000 1.87800 -13.58900 1.000 31.15637 2148 PHE A CA 1
ATOM 5896 C C . PHE A 1 397 ? 12.93800 1.21700 -12.83500 1.000 34.56730 2148 PHE A C 1
ATOM 5897 O O . PHE A 1 397 ? 14.11000 1.59500 -13.01200 1.000 36.92811 2148 PHE A O 1
ATOM 5914 N N . PRO A 1 398 ? 12.67400 0.22200 -12.00100 1.000 36.62808 2149 PRO A N 1
ATOM 5915 C CA . PRO A 1 398 ? 13.78100 -0.53300 -11.40600 1.000 39.84688 2149 PRO A CA 1
ATOM 5916 C C . PRO A 1 398 ? 14.50800 -1.31600 -12.47700 1.000 38.47567 2149 PRO A C 1
ATOM 5917 O O . PRO A 1 398 ? 13.92600 -1.70700 -13.48900 1.000 40.88648 2149 PRO A O 1
ATOM 5928 N N . ALA A 1 399 ? 15.79700 -1.54600 -12.24600 1.000 41.83396 2150 ALA A N 1
ATOM 5929 C CA . ALA A 1 399 ? 16.56000 -2.42300 -13.13000 1.000 48.04787 2150 ALA A CA 1
ATOM 5930 C C . ALA A 1 399 ? 16.02000 -3.85300 -13.06000 1.000 47.21356 2150 ALA A C 1
ATOM 5931 O O . ALA A 1 399 ? 15.30700 -4.22800 -12.12500 1.000 44.94749 2150 ALA A O 1
ATOM 5938 N N . ALA A 1 400 ? 16.35400 -4.65400 -14.07400 1.000 47.60834 2151 ALA A N 1
ATOM 5939 C CA . ALA A 1 400 ? 15.90000 -6.04000 -14.09200 1.000 49.45593 2151 ALA A CA 1
ATOM 5940 C C . ALA A 1 400 ? 16.61400 -6.84900 -13.02000 1.000 59.02287 2151 ALA A C 1
ATOM 5941 O O . ALA A 1 400 ? 17.84000 -6.76300 -12.89100 1.000 57.11737 2151 ALA A O 1
ATOM 5948 N N . PRO B 1 13 ? 47.00000 7.14600 -68.85700 1.000 68.42399 1764 PRO B N 1
ATOM 5949 C CA . PRO B 1 13 ? 47.66900 7.64900 -67.63100 1.000 68.20291 1764 PRO B CA 1
ATOM 5950 C C . PRO B 1 13 ? 46.71100 7.65400 -66.44300 1.000 63.79975 1764 PRO B C 1
ATOM 5951 O O . PRO B 1 13 ? 45.71500 8.36900 -66.48900 1.000 65.63155 1764 PRO B O 1
ATOM 5962 N N . GLY B 1 14 ? 47.01700 6.85600 -65.41400 1.000 54.50127 1765 GLY B N 1
ATOM 5963 C CA . GLY B 1 14 ? 46.15300 6.70100 -64.26500 1.000 52.13257 1765 GLY B CA 1
ATOM 5964 C C . GLY B 1 14 ? 45.88900 8.00600 -63.55200 1.000 54.12754 1765 GLY B C 1
ATOM 5965 O O . GLY B 1 14 ? 46.83100 8.74900 -63.26000 1.000 55.9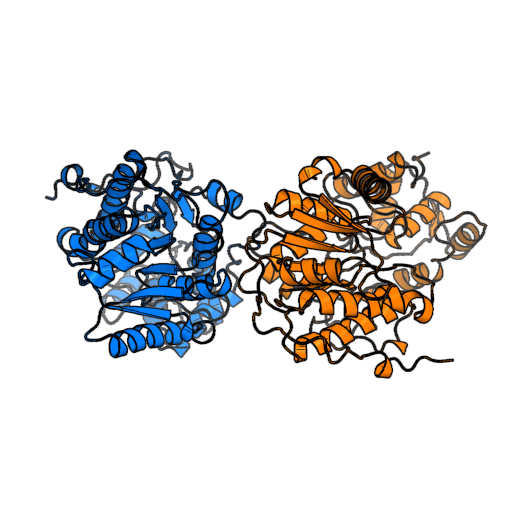8040 1765 GLY B O 1
ATOM 5969 N N . VAL B 1 15 ? 44.62600 8.28400 -63.25000 1.000 52.70632 1766 VAL B N 1
ATOM 5970 C CA . VAL B 1 15 ? 44.24800 9.51100 -62.55300 1.000 51.19035 1766 VAL B CA 1
ATOM 5971 C C . VAL B 1 15 ? 44.53000 9.39500 -61.05900 1.000 50.64555 1766 VAL B C 1
ATOM 5972 O O . VAL B 1 15 ? 44.23000 8.36900 -60.43500 1.000 48.70058 1766 VAL B O 1
ATOM 5985 N N . ASP B 1 16 ? 45.07000 10.46800 -60.47300 1.000 50.01916 1767 ASP B N 1
ATOM 5986 C CA . ASP B 1 16 ? 45.23700 10.58200 -59.02100 1.000 50.24023 1767 ASP B CA 1
ATOM 5987 C C . ASP B 1 16 ? 43.92300 11.02900 -58.39200 1.000 47.24777 1767 ASP B C 1
ATOM 5988 O O . ASP B 1 16 ? 43.66000 12.22000 -58.20300 1.000 42.94199 1767 ASP B O 1
ATOM 5997 N N . PHE B 1 17 ? 43.08200 10.05700 -58.04900 1.000 44.25004 1768 PHE B N 1
ATOM 5998 C CA . PHE B 1 17 ? 41.73200 10.39900 -57.61000 1.000 41.76817 1768 PHE B CA 1
ATOM 5999 C C . PHE B 1 17 ? 41.72900 11.07000 -56.24400 1.000 41.62341 1768 PHE B C 1
ATOM 6000 O O . PHE B 1 17 ? 40.86200 11.90600 -55.95600 1.000 40.86806 1768 PHE B O 1
ATOM 6017 N N . ALA B 1 18 ? 42.70000 10.74300 -55.40200 1.000 45.36070 1769 ALA B N 1
ATOM 6018 C CA . ALA B 1 18 ? 42.85900 11.47400 -54.15200 1.000 46.99511 1769 ALA B CA 1
ATOM 6019 C C . ALA B 1 18 ? 42.91900 12.97400 -54.41100 1.000 48.08998 1769 ALA B C 1
ATOM 6020 O O . ALA B 1 18 ? 42.24300 13.76900 -53.74200 1.000 46.77140 1769 ALA B O 1
ATOM 6027 N N . ALA B 1 19 ? 43.71800 13.38300 -55.40000 1.000 47.32673 1770 ALA B N 1
ATOM 6028 C CA . ALA B 1 19 ? 43.85400 14.81100 -55.68100 1.000 47.35305 1770 ALA B CA 1
ATOM 6029 C C . ALA B 1 19 ? 42.59000 15.40900 -56.28400 1.000 44.38953 1770 ALA B C 1
ATOM 6030 O O . ALA B 1 19 ? 42.41100 16.62700 -56.22800 1.000 44.86591 1770 ALA B O 1
ATOM 6037 N N . GLU B 1 20 ? 41.70600 14.58900 -56.85200 1.000 42.03662 1771 GLU B N 1
ATOM 6038 C CA . GLU B 1 20 ? 40.47700 15.11700 -57.43100 1.000 41.46813 1771 GLU B CA 1
ATOM 6039 C C . GLU B 1 20 ? 39.49500 15.55600 -56.37500 1.000 36.69387 1771 GLU B C 1
ATOM 6040 O O . GLU B 1 20 ? 38.53400 16.24100 -56.70400 1.000 38.48619 1771 GLU B O 1
ATOM 6052 N N . VAL B 1 21 ? 39.70200 15.17700 -55.12000 1.000 40.30220 1772 VAL B N 1
ATOM 6053 C CA . VAL B 1 21 ? 38.79100 15.55800 -54.04700 1.000 40.44169 1772 VAL B CA 1
ATOM 6054 C C . VAL B 1 21 ? 39.22200 16.92600 -53.53700 1.000 42.34455 1772 VAL B C 1
ATOM 6055 O O . VAL B 1 21 ? 40.14700 17.05000 -52.73100 1.000 42.10242 1772 VAL B O 1
ATOM 6068 N N . ARG B 1 22 ? 38.57200 17.96100 -54.04200 1.000 40.02059 1773 ARG B N 1
ATOM 6069 C CA . ARG B 1 22 ? 38.85200 19.31600 -53.60900 1.000 42.00240 1773 ARG B CA 1
ATOM 6070 C C . ARG B 1 22 ? 37.57900 20.12700 -53.76000 1.000 41.13651 1773 ARG B C 1
ATOM 6071 O O . ARG B 1 22 ? 36.78600 19.89300 -54.66900 1.000 42.09189 1773 ARG B O 1
ATOM 6092 N N . LEU B 1 23 ? 37.39800 21.09500 -52.88100 1.000 41.95240 1774 LEU B N 1
ATOM 6093 C CA .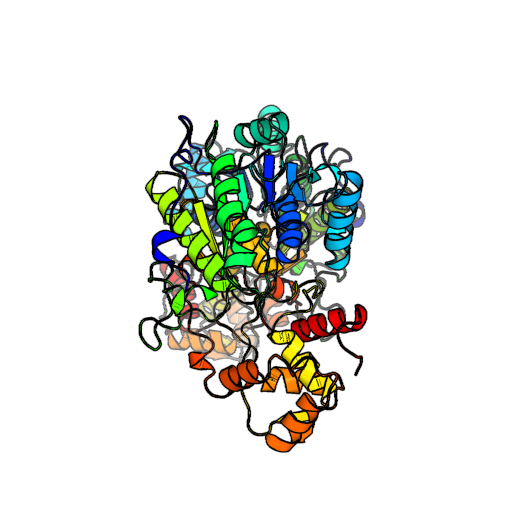 LEU B 1 23 ? 36.25200 21.99000 -52.91900 1.000 39.60738 1774 LEU B CA 1
ATOM 6094 C C . LEU B 1 23 ? 36.78900 23.39700 -52.83900 1.000 40.21798 1774 LEU B C 1
ATOM 6095 O O . LEU B 1 23 ? 37.62500 23.67900 -51.97800 1.000 38.32828 1774 LEU B O 1
ATOM 6111 N N . ALA B 1 24 ? 36.32200 24.26500 -53.73600 1.000 42.64195 1775 ALA B N 1
ATOM 6112 C CA . ALA B 1 24 ? 36.76600 25.65500 -53.74200 1.000 45.86076 1775 ALA B CA 1
ATOM 6113 C C . ALA B 1 24 ? 36.61200 26.27600 -52.35300 1.000 42.79724 1775 ALA B C 1
ATOM 6114 O O . ALA B 1 24 ? 35.63200 26.04700 -51.63700 1.000 40.12060 1775 ALA B O 1
ATOM 6121 N N . ASP B 1 25 ? 37.62200 27.03100 -51.95300 1.000 40.78647 1776 ASP B N 1
ATOM 6122 C CA . ASP B 1 25 ? 37.69600 27.50700 -50.58100 1.000 45.61336 1776 ASP B CA 1
ATOM 6123 C C . ASP B 1 25 ? 36.59200 28.48100 -50.26100 1.000 46.44504 1776 ASP B C 1
ATOM 6124 O O . ASP B 1 25 ? 36.34700 28.71900 -49.07400 1.000 46.13974 1776 ASP B O 1
ATOM 6133 N N . ASP B 1 26 ? 35.90000 29.00600 -51.29100 1.000 45.85550 1777 ASP B N 1
ATOM 6134 C CA . ASP B 1 26 ? 34.81300 29.94300 -51.06300 1.000 46.12395 1777 ASP B CA 1
ATOM 6135 C C . ASP B 1 26 ? 33.50900 29.23700 -50.70300 1.000 45.17384 1777 ASP B C 1
ATOM 6136 O O . ASP B 1 26 ? 32.57300 29.87700 -50.21300 1.000 42.91830 1777 ASP B O 1
ATOM 6145 N N . VAL B 1 27 ? 33.43200 27.93300 -50.91400 1.000 39.52053 1778 VAL B N 1
ATOM 6146 C CA . VAL B 1 27 ? 32.20600 27.20000 -50.64600 1.000 38.64411 1778 VAL B CA 1
ATOM 6147 C C . VAL B 1 27 ? 32.15700 26.90400 -49.15100 1.000 40.43116 1778 VAL B C 1
ATOM 6148 O O . VAL B 1 27 ? 32.66700 25.87800 -48.68300 1.000 39.60738 1778 VAL B O 1
ATOM 6161 N N . ARG B 1 28 ? 31.48200 27.77900 -48.41000 1.000 40.36273 1779 ARG B N 1
ATOM 6162 C CA . ARG B 1 28 ? 31.47600 27.81200 -46.96000 1.000 44.38690 1779 ARG B CA 1
ATOM 6163 C C . ARG B 1 28 ? 30.10300 28.28500 -46.52400 1.000 41.48919 1779 ARG B C 1
ATOM 6164 O O . ARG B 1 28 ? 29.41700 28.96800 -47.28800 1.000 42.10242 1779 ARG B O 1
ATOM 6185 N N . PRO B 1 29 ? 29.66100 27.92800 -45.33200 1.000 41.75237 1780 PRO B N 1
ATOM 6186 C CA . PRO B 1 29 ? 28.32600 28.35700 -44.91600 1.000 37.12550 1780 PRO B CA 1
ATOM 6187 C C . PRO B 1 29 ? 28.25800 29.86600 -44.80400 1.000 39.74687 1780 PRO B C 1
ATOM 6188 O O . PRO B 1 29 ? 29.19000 30.51800 -44.34700 1.000 41.55498 1780 PRO B O 1
ATOM 6199 N N . ALA B 1 30 ? 27.13500 30.42100 -45.22400 1.000 43.92895 1781 ALA B N 1
ATOM 6200 C CA . ALA B 1 30 ? 26.90700 31.85100 -45.08600 1.000 47.68466 1781 ALA B CA 1
ATOM 6201 C C . ALA B 1 30 ? 26.59700 32.20900 -43.63900 1.000 49.99810 1781 ALA B C 1
ATOM 6202 O O . ALA B 1 30 ? 26.59800 31.35900 -42.74000 1.000 48.54793 1781 ALA B O 1
ATOM 6209 N N . ASP B 1 31 ? 26.34300 33.50300 -43.41300 1.000 49.57436 1782 ASP B N 1
ATOM 6210 C CA . ASP B 1 31 ? 25.97800 33.94600 -42.07700 1.000 53.33534 1782 ASP B CA 1
ATOM 6211 C C . ASP B 1 31 ? 24.66100 33.32300 -41.65000 1.000 54.96975 1782 ASP B C 1
ATOM 6212 O O . ASP B 1 31 ? 24.49500 32.96000 -40.47800 1.000 55.05397 1782 ASP B O 1
ATOM 6221 N N . GLU B 1 32 ? 23.71300 33.20800 -42.58200 1.000 49.85598 1783 GLU B N 1
ATOM 6222 C CA . GLU B 1 32 ? 22.42200 32.57900 -42.33700 1.000 48.49002 1783 GLU B CA 1
ATOM 6223 C C . GLU B 1 32 ? 22.46700 31.17600 -42.90300 1.000 46.63717 1783 GLU B C 1
ATOM 6224 O O . GLU B 1 32 ? 22.79700 30.99500 -44.07600 1.000 41.22863 1783 GLU B O 1
ATOM 6236 N N . VAL B 1 33 ? 22.16100 30.19300 -42.06700 1.000 42.96568 1784 VAL B N 1
ATOM 6237 C CA . VAL B 1 33 ? 22.21800 28.79300 -42.44400 1.000 41.03650 1784 VAL B CA 1
ATOM 6238 C C . VAL B 1 33 ? 20.88000 28.18700 -42.09300 1.000 39.10995 1784 VAL B C 1
ATOM 6239 O O . VAL B 1 33 ? 20.47100 28.23000 -40.93300 1.000 40.40221 1784 VAL B O 1
ATOM 6252 N N . ILE B 1 34 ? 20.23100 27.59800 -43.08100 1.000 35.51478 1785 ILE B N 1
ATOM 6253 C CA . ILE B 1 34 ? 18.98600 26.86600 -42.93900 1.000 37.91770 1785 ILE B CA 1
ATOM 6254 C C . ILE B 1 34 ? 19.30700 25.39200 -43.13700 1.000 36.75177 1785 ILE B C 1
ATOM 6255 O O . ILE B 1 34 ? 19.72000 24.99100 -44.23400 1.000 37.44923 1785 ILE B O 1
ATOM 6271 N N . THR B 1 35 ? 19.09200 24.57300 -42.09900 1.000 36.97285 1786 THR B N 1
ATOM 6272 C CA . THR B 1 35 ? 19.51900 23.16800 -42.16700 1.000 39.63370 1786 THR B CA 1
ATOM 6273 C C . THR B 1 35 ? 18.42100 22.21500 -42.62300 1.000 36.36489 1786 THR B C 1
ATOM 6274 O O . THR B 1 35 ? 18.69200 21.04200 -42.84200 1.000 37.33079 1786 THR B O 1
ATOM 6285 N N . THR B 1 36 ? 17.18900 22.66900 -42.69500 1.000 37.07550 1787 THR B N 1
ATOM 6286 C CA . THR B 1 36 ? 16.03700 21.87000 -43.03700 1.000 33.93302 1787 THR B CA 1
ATOM 6287 C C . THR B 1 36 ? 15.26800 22.56600 -44.13700 1.000 37.70189 1787 THR B C 1
ATOM 6288 O O . THR B 1 36 ? 15.47500 23.74400 -44.40600 1.000 39.53632 1787 THR B O 1
ATOM 6299 N N . ALA B 1 37 ? 14.32700 21.83900 -44.72300 1.000 36.29909 1788 ALA B N 1
ATOM 6300 C CA . ALA B 1 37 ? 13.49700 22.33500 -45.79000 1.000 35.86219 1788 ALA B CA 1
ATOM 6301 C C . ALA B 1 37 ? 12.09700 21.77300 -45.60300 1.000 36.49648 1788 ALA B C 1
ATOM 6302 O O . ALA B 1 37 ? 11.53500 21.10900 -46.47000 1.000 35.74639 1788 ALA B O 1
ATOM 6309 N N . ALA B 1 38 ? 11.53000 22.05600 -44.44400 1.000 34.78575 1789 ALA B N 1
ATOM 6310 C CA . ALA B 1 38 ? 10.25600 21.44700 -44.09100 1.000 38.48356 1789 ALA B CA 1
ATOM 6311 C C . ALA B 1 38 ? 9.09300 22.04000 -44.86400 1.000 41.90239 1789 ALA B C 1
ATOM 6312 O O . ALA B 1 38 ? 8.09600 21.34500 -45.07900 1.000 39.74424 1789 ALA B O 1
ATOM 6319 N N . ASP B 1 39 ? 9.20800 23.30000 -45.29200 1.000 42.47615 1790 ASP B N 1
ATOM 6320 C CA . ASP B 1 39 ? 8.14700 24.01200 -46.00500 1.000 41.02071 1790 ASP B CA 1
ATOM 6321 C C . ASP B 1 39 ? 8.76100 24.88500 -47.08900 1.000 40.87595 1790 ASP B C 1
ATOM 6322 O O . ASP B 1 39 ? 8.78600 26.11900 -46.98600 1.000 41.57077 1790 ASP B O 1
ATOM 6331 N N . PRO B 1 40 ? 9.26300 24.27100 -48.15600 1.000 37.73347 1791 PRO B N 1
ATOM 6332 C CA . PRO B 1 40 ? 9.92600 25.04700 -49.21100 1.000 37.74137 1791 PRO B CA 1
ATOM 6333 C C . PRO B 1 40 ? 8.94100 25.74300 -50.13300 1.000 39.02047 1791 PRO B C 1
ATOM 6334 O O . PRO B 1 40 ? 7.83700 25.26800 -50.39100 1.000 41.02071 1791 PRO B O 1
ATOM 6345 N N . LYS B 1 41 ? 9.35900 26.90400 -50.61400 1.000 38.60200 1792 LYS B N 1
ATOM 6346 C CA . LYS B 1 41 ? 8.60100 27.69100 -51.57100 1.000 41.92082 1792 LYS B CA 1
ATOM 6347 C C . LYS B 1 41 ? 9.36200 27.94200 -52.85500 1.000 40.65224 1792 LYS B C 1
ATOM 6348 O O . LYS B 1 41 ? 8.72700 28.16100 -53.88100 1.000 42.08663 1792 LYS B O 1
ATOM 6367 N N . GLU B 1 42 ? 10.68900 27.85700 -52.83800 1.000 38.26775 1793 GLU B N 1
ATOM 6368 C CA . GLU B 1 42 ? 11.52400 28.01600 -54.01900 1.000 39.33366 1793 GLU B CA 1
ATOM 6369 C C . GLU B 1 42 ? 12.51700 26.86600 -54.01700 1.000 35.93326 1793 GLU B C 1
ATOM 6370 O O . GLU B 1 42 ? 13.33300 26.76000 -53.10000 1.000 39.22312 1793 GLU B O 1
ATOM 6382 N N . ILE B 1 43 ? 12.46100 26.01800 -55.03900 1.000 36.19381 1794 ILE B N 1
ATOM 6383 C CA . ILE B 1 43 ? 13.28800 24.81900 -55.11000 1.000 32.51179 1794 ILE B CA 1
ATOM 6384 C C . ILE B 1 43 ? 14.13100 24.84800 -56.37700 1.000 34.08040 1794 ILE B C 1
ATOM 6385 O O . ILE B 1 43 ? 13.64100 25.20700 -57.45200 1.000 34.66731 1794 ILE B O 1
ATOM 6401 N N . LEU B 1 44 ? 15.38700 24.44600 -56.25800 1.000 28.52184 1795 LEU B N 1
ATOM 6402 C CA . LEU B 1 44 ? 16.20700 24.17100 -57.42000 1.000 29.28246 1795 LEU B CA 1
ATOM 6403 C C . LEU B 1 44 ? 16.31600 22.67300 -57.63100 1.000 29.77989 1795 LEU B C 1
ATOM 6404 O O . LEU B 1 44 ? 16.70000 21.94300 -56.71100 1.000 30.82212 1795 LEU B O 1
ATOM 6420 N N . LEU B 1 45 ? 16.02200 22.22800 -58.85300 1.000 30.33522 1796 LEU B N 1
ATOM 6421 C CA . LEU B 1 45 ? 16.13500 20.82900 -59.23400 1.000 30.61157 1796 LEU B CA 1
ATOM 6422 C C . LEU B 1 45 ? 16.99400 20.75900 -60.48500 1.000 30.07992 1796 LEU B C 1
ATOM 6423 O O . LEU B 1 45 ? 16.69000 21.40100 -61.50200 1.000 30.40365 1796 LEU B O 1
ATOM 6439 N N . THR B 1 46 ? 18.05900 19.99200 -60.40200 1.000 28.04547 1797 THR B N 1
ATOM 6440 C CA . THR B 1 46 ? 18.85400 19.64100 -61.55900 1.000 29.80357 1797 THR B CA 1
ATOM 6441 C C . THR B 1 46 ? 18.40500 18.28200 -62.06100 1.000 30.51155 1797 THR B C 1
ATOM 6442 O O . THR B 1 46 ? 17.91100 17.46500 -61.28800 1.000 32.06437 1797 THR B O 1
ATOM 6453 N N . GLY B 1 47 ? 18.55500 18.05300 -63.36100 1.000 32.83815 1798 GLY B N 1
ATOM 6454 C CA . GLY B 1 47 ? 18.19700 16.77600 -63.93700 1.000 30.98266 1798 GLY B CA 1
ATOM 6455 C C . GLY B 1 47 ? 16.73400 16.55400 -64.18800 1.000 31.83276 1798 GLY B C 1
ATOM 6456 O O . GLY B 1 47 ? 16.33000 15.40800 -64.42300 1.000 28.96663 1798 GLY B O 1
ATOM 6460 N N . ALA B 1 48 ? 15.93900 17.62400 -64.20600 1.000 30.92739 1799 ALA B N 1
ATOM 6461 C CA . ALA B 1 48 ? 14.49600 17.49200 -64.34900 1.000 31.94857 1799 ALA B CA 1
ATOM 6462 C C . ALA B 1 48 ? 14.07500 16.95000 -65.70000 1.000 30.90371 1799 ALA B C 1
ATOM 6463 O O . ALA B 1 48 ? 12.91800 16.54800 -65.83900 1.000 30.04044 1799 ALA B O 1
ATOM 6470 N N . SER B 1 49 ? 14.95900 16.96600 -66.69900 1.000 31.66169 1800 SER B N 1
ATOM 6471 C CA . SER B 1 49 ? 14.65300 16.43300 -68.02300 1.000 27.84281 1800 SER B CA 1
ATOM 6472 C C . SER B 1 49 ? 15.05200 14.96800 -68.16200 1.000 32.98027 1800 SER B C 1
ATOM 6473 O O . SER B 1 49 ? 15.03800 14.44600 -69.27000 1.000 29.13770 1800 SER B O 1
ATOM 6481 N N . GLY B 1 50 ? 15.40400 14.30200 -67.06400 1.000 29.52196 1801 GLY B N 1
ATOM 6482 C CA . GLY B 1 50 ? 15.74500 12.90100 -67.06800 1.000 30.79843 1801 GLY B CA 1
ATOM 6483 C C . GLY B 1 50 ? 14.69500 12.03900 -66.38900 1.000 28.32445 1801 GLY B C 1
ATOM 6484 O O . GLY B 1 50 ? 13.58900 12.49000 -66.06700 1.000 26.14261 1801 GLY B O 1
ATOM 6488 N N . PHE B 1 51 ? 15.09600 10.78300 -66.12400 1.000 27.63489 1802 PHE B N 1
ATOM 6489 C CA . PHE B 1 51 ? 14.20900 9.74500 -65.60200 1.000 28.38235 1802 PHE B CA 1
ATOM 6490 C C . PHE B 1 51 ? 13.81000 10.03700 -64.15400 1.000 26.74794 1802 PHE B C 1
ATOM 6491 O O . PHE B 1 51 ? 12.67500 10.44300 -63.87300 1.000 25.54780 1802 PHE B O 1
ATOM 6508 N N . LEU B 1 52 ? 14.73000 9.86100 -63.21000 1.000 25.40305 1803 LEU B N 1
ATOM 6509 C CA . LEU B 1 52 ? 14.36700 10.18900 -61.82700 1.000 25.48727 1803 LEU B CA 1
ATOM 6510 C C . LEU B 1 52 ? 13.90300 11.64900 -61.70800 1.000 25.66887 1803 LEU B C 1
ATOM 6511 O O . LEU B 1 52 ? 12.96800 11.97600 -60.95700 1.000 25.21881 1803 LEU B O 1
ATOM 6527 N N . GLY B 1 53 ? 14.56000 12.54300 -62.44400 1.000 26.20577 1804 GLY B N 1
ATOM 6528 C CA . GLY B 1 53 ? 14.24700 13.96100 -62.33800 1.000 27.75859 1804 GLY B CA 1
ATOM 6529 C C . GLY B 1 53 ? 12.80000 14.27800 -62.64300 1.000 27.70859 1804 GLY B C 1
ATOM 6530 O O . GLY B 1 53 ? 12.19600 15.16500 -62.02700 1.000 27.34012 1804 GLY B O 1
ATOM 6534 N N . ALA B 1 54 ? 12.22500 13.55400 -63.59300 1.000 25.93206 1805 ALA B N 1
ATOM 6535 C CA . ALA B 1 54 ? 10.82900 13.76200 -63.92500 1.000 28.27444 1805 ALA B CA 1
ATOM 6536 C C . ALA B 1 54 ? 9.95700 13.42200 -62.73000 1.000 27.54014 1805 ALA B C 1
ATOM 6537 O O . ALA B 1 54 ? 8.98800 14.11800 -62.42100 1.000 28.52710 1805 ALA B O 1
ATOM 6544 N N . PHE B 1 55 ? 10.30200 12.36300 -62.02900 1.000 25.45832 1806 PHE B N 1
ATOM 6545 C CA . PHE B 1 55 ? 9.49600 11.92500 -60.88800 1.000 25.51885 1806 PHE B CA 1
ATOM 6546 C C . PHE B 1 55 ? 9.77900 12.74700 -59.63300 1.000 28.16917 1806 PHE B C 1
ATOM 6547 O O . PHE B 1 55 ? 8.86100 13.04400 -58.85200 1.000 25.70835 1806 PHE B O 1
ATOM 6564 N N . LEU B 1 56 ? 11.01400 13.20700 -59.46300 1.000 26.47686 1807 LEU B N 1
ATOM 6565 C CA . LEU B 1 56 ? 11.26200 14.20400 -58.43000 1.000 27.02429 1807 LEU B CA 1
ATOM 6566 C C . LEU B 1 56 ? 10.43800 15.45400 -58.68800 1.000 26.88217 1807 LEU B C 1
ATOM 6567 O O . LEU B 1 56 ? 9.82000 16.00100 -57.76900 1.000 25.38462 1807 LEU B O 1
ATOM 6583 N N . LEU B 1 57 ? 10.43000 15.93700 -59.93800 1.000 27.72701 1808 LEU B N 1
ATOM 6584 C CA . LEU B 1 57 ? 9.65200 17.13500 -60.25400 1.000 28.89294 1808 LEU B CA 1
ATOM 6585 C C . LEU B 1 57 ? 8.17100 16.92800 -59.92200 1.000 30.49313 1808 LEU B C 1
ATOM 6586 O O . LEU B 1 57 ? 7.52100 17.78100 -59.29800 1.000 30.75632 1808 LEU B O 1
ATOM 6602 N N . ARG B 1 58 ? 7.61400 15.79900 -60.34700 1.000 29.31141 1809 ARG B N 1
ATOM 6603 C CA . ARG B 1 58 ? 6.19700 15.56900 -60.13300 1.000 28.82188 1809 ARG B CA 1
ATOM 6604 C C . ARG B 1 58 ? 5.88800 15.49600 -58.65800 1.000 26.08997 1809 ARG B C 1
ATOM 6605 O O . ARG B 1 58 ? 4.87400 16.04600 -58.22700 1.000 28.87715 1809 ARG B O 1
ATOM 6626 N N . ASP B 1 59 ? 6.71900 14.77300 -57.87800 1.000 26.18472 1810 ASP B N 1
ATOM 6627 C CA . ASP B 1 59 ? 6.46000 14.64700 -56.44800 1.000 27.26643 1810 ASP B CA 1
ATOM 6628 C C . ASP B 1 59 ? 6.52300 16.00500 -55.78000 1.000 26.84006 1810 ASP B C 1
ATOM 6629 O O . ASP B 1 59 ? 5.73400 16.29400 -54.88600 1.000 27.29801 1810 ASP B O 1
ATOM 6638 N N . LEU B 1 60 ? 7.44500 16.86100 -56.21400 1.000 27.78754 1811 LEU B N 1
ATOM 6639 C CA . LEU B 1 60 ? 7.53000 18.19900 -55.65000 1.000 28.38235 1811 LEU B CA 1
ATOM 6640 C C . LEU B 1 60 ? 6.28600 18.98800 -55.97100 1.000 28.67712 1811 LEU B C 1
ATOM 6641 O O . LEU B 1 60 ? 5.79200 19.73400 -55.13100 1.000 28.65870 1811 LEU B O 1
ATOM 6657 N N . MET B 1 61 ? 5.75000 18.80500 -57.17200 1.000 30.74579 1812 MET B N 1
ATOM 6658 C CA . MET B 1 61 ? 4.51500 19.47700 -57.56400 1.000 31.89856 1812 MET B CA 1
ATOM 6659 C C . MET B 1 61 ? 3.35500 18.97800 -56.71500 1.000 31.90119 1812 MET B C 1
ATOM 6660 O O . MET B 1 61 ? 2.49900 19.75800 -56.28200 1.000 32.67234 1812 MET B O 1
ATOM 6674 N N . ARG B 1 62 ? 3.33200 17.68100 -56.43500 1.000 27.80597 1813 ARG B N 1
ATOM 6675 C CA . ARG B 1 62 ? 2.21400 17.12800 -55.68500 1.000 31.32744 1813 ARG B CA 1
ATOM 6676 C C . ARG B 1 62 ? 2.26200 17.50700 -54.20400 1.000 33.33294 1813 ARG B C 1
ATOM 6677 O O . ARG B 1 62 ? 1.21500 17.66100 -53.57200 1.000 31.80381 1813 ARG B O 1
ATOM 6698 N N . THR B 1 63 ? 3.45700 17.61900 -53.61800 1.000 31.34060 1814 THR B N 1
ATOM 6699 C CA . THR B 1 63 ? 3.59500 17.66700 -52.17300 1.000 31.84856 1814 THR B CA 1
ATOM 6700 C C . THR B 1 63 ? 3.96900 19.02800 -51.62500 1.000 34.18305 1814 THR B C 1
ATOM 6701 O O . THR B 1 63 ? 3.96200 19.19500 -50.41300 1.000 35.72534 1814 THR B O 1
ATOM 6712 N N . THR B 1 64 ? 4.29400 19.99700 -52.46300 1.000 36.06222 1815 THR B N 1
ATOM 6713 C CA . THR B 1 64 ? 4.63100 21.33800 -52.02100 1.000 34.00145 1815 THR B CA 1
ATOM 6714 C C . THR B 1 64 ? 3.84500 22.34400 -52.83600 1.000 35.94378 1815 THR B C 1
ATOM 6715 O O . THR B 1 64 ? 3.22200 21.99900 -53.85300 1.000 34.85155 1815 THR B O 1
ATOM 6726 N N . THR B 1 65 ? 3.89600 23.59900 -52.37300 1.000 34.98577 1816 THR B N 1
ATOM 6727 C CA . THR B 1 65 ? 3.37700 24.72900 -53.13000 1.000 36.82547 1816 THR B CA 1
ATOM 6728 C C . THR B 1 65 ? 4.51100 25.51500 -53.76800 1.000 38.23616 1816 THR B C 1
ATOM 6729 O O . THR B 1 65 ? 4.33600 26.67900 -54.14200 1.000 41.09966 1816 THR B O 1
ATOM 6740 N N . ALA B 1 66 ? 5.69000 24.91400 -53.86200 1.000 35.93326 1817 ALA B N 1
ATOM 6741 C CA . ALA B 1 66 ? 6.87600 25.66400 -54.24900 1.000 40.24956 1817 ALA B CA 1
ATOM 6742 C C . ALA B 1 66 ? 6.97900 25.84500 -55.76700 1.000 37.11234 1817 ALA B C 1
ATOM 6743 O O . ALA B 1 66 ? 6.44600 25.06300 -56.55400 1.000 35.24370 1817 ALA B O 1
ATOM 6750 N N . ARG B 1 67 ? 7.66000 26.91300 -56.16500 1.000 35.68059 1818 ARG B N 1
ATOM 6751 C CA . ARG B 1 67 ? 8.15100 27.04000 -57.52300 1.000 39.34419 1818 ARG B CA 1
ATOM 6752 C C . ARG B 1 67 ? 9.39800 26.17700 -57.65900 1.000 35.79903 1818 ARG B C 1
ATOM 6753 O O . ARG B 1 67 ? 10.26300 26.15500 -56.78100 1.000 37.44923 1818 ARG B O 1
ATOM 6774 N N . VAL B 1 68 ? 9.48200 25.44500 -58.74300 1.000 33.74352 1819 VAL B N 1
ATOM 6775 C CA . VAL B 1 68 ? 10.60600 24.55900 -58.96900 1.000 32.19597 1819 VAL B CA 1
ATOM 6776 C C . VAL B 1 68 ? 11.41300 25.12300 -60.13600 1.000 34.21463 1819 VAL B C 1
ATOM 6777 O O . VAL B 1 68 ? 11.05700 24.97900 -61.30800 1.000 35.90694 1819 VAL B O 1
ATOM 6790 N N . HIS B 1 69 ? 12.52100 25.76500 -59.81800 1.000 34.24621 1820 HIS B N 1
ATOM 6791 C CA . HIS B 1 69 ? 13.52200 26.14100 -60.81100 1.000 36.35436 1820 HIS B CA 1
ATOM 6792 C C . HIS B 1 69 ? 14.23300 24.89700 -61.32700 1.000 34.54888 1820 HIS B C 1
ATOM 6793 O O . HIS B 1 69 ? 14.79700 24.13500 -60.53300 1.000 34.25674 1820 HIS B O 1
ATOM 6807 N N . CYS B 1 70 ? 14.20800 24.68300 -62.64500 1.000 33.74089 1821 CYS B N 1
ATOM 6808 C CA . CYS B 1 70 ? 14.74300 23.46800 -63.25900 1.000 32.52495 1821 CYS B CA 1
ATOM 6809 C C . CYS B 1 70 ? 15.89200 23.83700 -64.17200 1.000 33.45664 1821 CYS B C 1
ATOM 6810 O O . CYS B 1 70 ? 15.69800 24.57400 -65.13900 1.000 35.45951 1821 CYS B O 1
ATOM 6818 N N . LEU B 1 71 ? 17.08600 23.39400 -63.81300 1.000 32.23281 1822 LEU B N 1
ATOM 6819 C CA . LEU B 1 71 ? 18.27800 23.60700 -64.61800 1.000 33.20135 1822 LEU B CA 1
ATOM 6820 C C . LEU B 1 71 ? 18.18900 22.71100 -65.83200 1.000 31.38008 1822 LEU B C 1
ATOM 6821 O O . LEU B 1 71 ? 18.20300 21.48900 -65.70200 1.000 32.59075 1822 LEU B O 1
ATOM 6837 N N . VAL B 1 72 ? 18.11700 23.31500 -67.01200 1.000 31.82750 1823 VAL B N 1
ATOM 6838 C CA . VAL B 1 72 ? 17.94600 22.57000 -68.25700 1.000 34.96209 1823 VAL B CA 1
ATOM 6839 C C . VAL B 1 72 ? 18.83400 23.17700 -69.34000 1.000 36.17539 1823 VAL B C 1
ATOM 6840 O O . VAL B 1 72 ? 18.94800 24.40200 -69.46000 1.000 36.16749 1823 VAL B O 1
ATOM 6853 N N . ARG B 1 73 ? 19.48000 22.31700 -70.11300 1.000 37.17551 1824 ARG B N 1
ATOM 6854 C CA . ARG B 1 73 ? 20.26300 22.77300 -71.24600 1.000 39.53632 1824 ARG B CA 1
ATOM 6855 C C . ARG B 1 73 ? 19.35300 23.06300 -72.43400 1.000 41.67342 1824 ARG B C 1
ATOM 6856 O O . ARG B 1 73 ? 18.33000 22.40800 -72.63100 1.000 42.26823 1824 ARG B O 1
ATOM 6877 N N . GLY B 1 74 ? 19.70100 24.08600 -73.19900 1.000 39.88110 1825 GLY B N 1
ATOM 6878 C CA . GLY B 1 74 ? 18.92500 24.39300 -74.38300 1.000 43.35257 1825 GLY B CA 1
ATOM 6879 C C . GLY B 1 74 ? 19.27100 25.72900 -74.99300 1.000 48.89007 1825 GLY B C 1
ATOM 6880 O O . GLY B 1 74 ? 19.89000 26.57900 -74.34400 1.000 51.97465 1825 GLY B O 1
ATOM 6884 N N . ALA B 1 75 ? 18.88100 25.92100 -76.25300 1.000 54.14333 1826 ALA B N 1
ATOM 6885 C CA . ALA B 1 75 ? 19.15600 27.19300 -76.90500 1.000 59.50187 1826 ALA B CA 1
ATOM 6886 C C . ALA B 1 75 ? 18.35100 28.32700 -76.28300 1.000 54.39863 1826 ALA B C 1
ATOM 6887 O O . ALA B 1 75 ? 18.80800 29.48000 -76.28600 1.000 51.43511 1826 ALA B O 1
ATOM 6894 N N . ASP B 1 76 ? 17.15000 28.02900 -75.78100 1.000 48.45318 1827 ASP B N 1
ATOM 6895 C CA . ASP B 1 76 ? 16.25600 29.04700 -75.25100 1.000 48.70321 1827 ASP B CA 1
ATOM 6896 C C . ASP B 1 76 ? 15.27000 28.38700 -74.30200 1.000 48.88744 1827 ASP B C 1
ATOM 6897 O O . ASP B 1 76 ? 15.07500 27.17000 -74.33100 1.000 47.95049 1827 ASP B O 1
ATOM 6906 N N . GLU B 1 77 ? 14.66000 29.21300 -73.44400 1.000 51.90622 1828 GLU B N 1
ATOM 6907 C CA . GLU B 1 77 ? 13.74600 28.68400 -72.43500 1.000 51.29299 1828 GLU B CA 1
ATOM 6908 C C . GLU B 1 77 ? 12.60600 27.93200 -73.08300 1.000 45.67916 1828 GLU B C 1
ATOM 6909 O O . GLU B 1 77 ? 12.18800 26.89100 -72.57300 1.000 43.82368 1828 GLU B O 1
ATOM 6921 N N . ALA B 1 78 ? 12.09100 28.43700 -74.20900 1.000 44.73168 1829 ALA B N 1
ATOM 6922 C CA . ALA B 1 78 ? 10.98700 27.75700 -74.88600 1.000 45.33175 1829 ALA B CA 1
ATOM 6923 C C . ALA B 1 78 ? 11.38700 26.34800 -75.30200 1.000 46.69507 1829 ALA B C 1
ATOM 6924 O O . ALA B 1 78 ? 10.67100 25.38000 -75.02800 1.000 44.05791 1829 ALA B O 1
ATOM 6931 N N . ALA B 1 79 ? 12.53200 26.22100 -75.97200 1.000 48.84270 1830 ALA B N 1
ATOM 6932 C CA . ALA B 1 79 ? 13.06800 24.91200 -76.32200 1.000 44.01844 1830 ALA B CA 1
ATOM 6933 C C . ALA B 1 79 ? 13.27700 24.06100 -75.07800 1.000 44.43954 1830 ALA B C 1
ATOM 6934 O O . ALA B 1 79 ? 12.87100 22.89000 -75.02200 1.000 41.89186 1830 ALA B O 1
ATOM 6941 N N . ALA B 1 80 ? 13.86100 24.65200 -74.03700 1.000 45.70811 1831 ALA B N 1
ATOM 6942 C CA . ALA B 1 80 ? 14.14600 23.86800 -72.83900 1.000 43.33414 1831 ALA B CA 1
ATOM 6943 C C . ALA B 1 80 ? 12.86900 23.41300 -72.14100 1.000 40.58908 1831 ALA B C 1
ATOM 6944 O O . ALA B 1 80 ? 12.81000 22.30400 -71.62100 1.000 41.12072 1831 ALA B O 1
ATOM 6951 N N . MET B 1 81 ? 11.84500 24.25300 -72.09300 1.000 40.66014 1832 MET B N 1
ATOM 6952 C CA . MET B 1 81 ? 10.58700 23.83100 -71.49200 1.000 40.85227 1832 MET B CA 1
ATOM 6953 C C . MET B 1 81 ? 9.94600 22.72400 -72.30800 1.000 41.90502 1832 MET B C 1
ATOM 6954 O O . MET B 1 81 ? 9.32100 21.82100 -71.74000 1.000 37.19130 1832 MET B O 1
ATOM 6968 N N . GLU B 1 82 ? 10.03400 22.79700 -73.64000 1.000 41.36549 1833 GLU B N 1
ATOM 6969 C CA . GLU B 1 82 ? 9.49100 21.70700 -74.44800 1.000 46.52137 1833 GLU B CA 1
ATOM 6970 C C . GLU B 1 82 ? 10.22100 20.39400 -74.14600 1.000 44.38164 1833 GLU B C 1
ATOM 6971 O O . GLU B 1 82 ? 9.59700 19.33400 -74.05400 1.000 42.73933 1833 GLU B O 1
ATOM 6983 N N . ARG B 1 83 ? 11.54500 20.43700 -74.00900 1.000 43.77630 1834 ARG B N 1
ATOM 6984 C CA . ARG B 1 83 ? 12.29800 19.22100 -73.71000 1.000 40.40221 1834 ARG B CA 1
ATOM 6985 C C . ARG B 1 83 ? 11.87700 18.63200 -72.37000 1.000 40.02059 1834 ARG B C 1
ATOM 6986 O O . ARG B 1 83 ? 11.72600 17.41100 -72.22900 1.000 36.60439 1834 ARG B O 1
ATOM 7007 N N . LEU B 1 84 ? 11.71400 19.49000 -71.36200 1.000 39.59159 1835 LEU B N 1
ATOM 7008 C CA . LEU B 1 84 ? 11.23800 19.03700 -70.05800 1.000 37.58345 1835 LEU B CA 1
ATOM 7009 C C . LEU B 1 84 ? 9.83300 18.45900 -70.17400 1.000 37.06234 1835 LEU B C 1
ATOM 7010 O O . LEU B 1 84 ? 9.53500 17.39300 -69.62100 1.000 35.91220 1835 LEU B O 1
ATOM 7026 N N . LYS B 1 85 ? 8.95200 19.15800 -70.89500 1.000 37.01496 1836 LYS B N 1
ATOM 7027 C CA . LYS B 1 85 ? 7.59700 18.66400 -71.09700 1.000 34.63047 1836 LYS B CA 1
ATOM 7028 C C . LYS B 1 85 ? 7.60300 17.30200 -71.77600 1.000 38.28880 1836 LYS B C 1
ATOM 7029 O O . LYS B 1 85 ? 7.01700 16.34100 -71.27100 1.000 37.94666 1836 LYS B O 1
ATOM 7048 N N . ALA B 1 86 ? 8.25800 17.20500 -72.93900 1.000 36.21750 1837 ALA B N 1
ATOM 7049 C CA . ALA B 1 86 ? 8.24900 15.96600 -73.70300 1.000 37.02812 1837 ALA B CA 1
ATOM 7050 C C . ALA B 1 86 ? 8.76500 14.82600 -72.86200 1.000 34.74101 1837 ALA B C 1
ATOM 7051 O O . ALA B 1 86 ? 8.17700 13.73900 -72.85800 1.000 36.25171 1837 ALA B O 1
ATOM 7058 N N . ASN B 1 87 ? 9.82200 15.07800 -72.08000 1.000 31.81171 1838 ASN B N 1
ATOM 7059 C CA . ASN B 1 87 ? 10.32700 14.05200 -71.17200 1.000 30.92476 1838 ASN B CA 1
ATOM 7060 C C . ASN B 1 87 ? 9.25600 13.63600 -70.15900 1.000 32.41441 1838 ASN B C 1
ATOM 7061 O O . ASN B 1 87 ? 8.99800 12.45000 -69.95100 1.000 30.01149 1838 ASN B O 1
ATOM 7072 N N . ALA B 1 88 ? 8.62000 14.60500 -69.51000 1.000 33.98565 1839 ALA B N 1
ATOM 7073 C CA . ALA B 1 88 ? 7.58400 14.28100 -68.53800 1.000 32.61707 1839 ALA B CA 1
ATOM 7074 C C . ALA B 1 88 ? 6.43600 13.54000 -69.19800 1.000 33.88564 1839 ALA B C 1
ATOM 7075 O O . ALA B 1 88 ? 5.87600 12.59700 -68.61600 1.000 32.86973 1839 ALA B O 1
ATOM 7082 N N . GLU B 1 89 ? 6.07900 13.94100 -70.42200 1.000 32.21176 1840 GLU B N 1
ATOM 7083 C CA . GLU B 1 89 ? 5.01900 13.23100 -71.13500 1.000 32.98027 1840 GLU B CA 1
ATOM 7084 C C . GLU B 1 89 ? 5.41000 11.78100 -71.40000 1.000 34.89366 1840 GLU B C 1
ATOM 7085 O O . GLU B 1 89 ? 4.59900 10.86300 -71.25200 1.000 33.89091 1840 GLU B O 1
ATOM 7097 N N . TRP B 1 90 ? 6.65500 11.56000 -71.80000 1.000 33.39085 1841 TRP B N 1
ATOM 7098 C CA . TRP B 1 90 ? 7.11800 10.20700 -72.05800 1.000 34.70679 1841 TRP B CA 1
ATOM 7099 C C . TRP B 1 90 ? 7.04200 9.35400 -70.79600 1.000 31.30902 1841 TRP B C 1
ATOM 7100 O O . TRP B 1 90 ? 6.64400 8.19000 -70.85900 1.000 33.91986 1841 TRP B O 1
ATOM 7121 N N . TYR B 1 91 ? 7.42200 9.90600 -69.64500 1.000 31.78539 1842 TYR B N 1
ATOM 7122 C CA . TYR B 1 91 ? 7.29200 9.17800 -68.38300 1.000 31.31428 1842 TYR B CA 1
ATOM 7123 C C . TYR B 1 91 ? 5.87800 9.26000 -67.80500 1.000 32.55127 1842 TYR B C 1
ATOM 7124 O O . TYR B 1 91 ? 5.61700 8.70200 -66.72900 1.000 31.61958 1842 TYR B O 1
ATOM 7142 N N . ARG B 1 92 ? 4.94600 9.89000 -68.53400 1.000 32.35125 1843 ARG B N 1
ATOM 7143 C CA . ARG B 1 92 ? 3.53100 9.88900 -68.18100 1.000 31.22743 1843 ARG B CA 1
ATOM 7144 C C . ARG B 1 92 ? 3.27500 10.55400 -66.84200 1.000 33.18819 1843 ARG B C 1
ATOM 7145 O O . ARG B 1 92 ? 2.38200 10.13800 -66.10600 1.000 33.38295 1843 ARG B O 1
ATOM 7166 N N . VAL B 1 93 ? 4.06800 11.56800 -66.50600 1.000 28.40867 1844 VAL B N 1
ATOM 7167 C CA . VAL B 1 93 ? 3.85800 12.34400 -65.29300 1.000 33.59087 1844 VAL B CA 1
ATOM 7168 C C . VAL B 1 93 ? 3.51900 13.80100 -65.57400 1.000 35.45425 1844 VAL B C 1
ATOM 7169 O O . VAL B 1 93 ? 3.37200 14.58900 -64.63200 1.000 35.90957 1844 VAL B O 1
ATOM 7182 N N . TRP B 1 94 ? 3.38400 14.19100 -66.83200 1.000 33.85143 1845 TRP B N 1
ATOM 7183 C CA . TRP B 1 94 ? 3.16900 15.60400 -67.12700 1.000 36.99654 1845 TRP B CA 1
ATOM 7184 C C . TRP B 1 94 ? 1.88400 16.12600 -66.48300 1.000 37.97824 1845 TRP B C 1
ATOM 7185 O O . TRP B 1 94 ? 1.83200 17.27300 -66.00700 1.000 33.59087 1845 TRP B O 1
ATOM 7206 N N . ASP B 1 95 ? 0.83000 15.30900 -66.47200 1.000 37.78085 1846 ASP B N 1
ATOM 7207 C CA . ASP B 1 95 ? -0.44800 15.79300 -65.95800 1.000 41.45497 1846 ASP B CA 1
ATOM 7208 C C . ASP B 1 95 ? -0.36500 16.12900 -64.47400 1.000 42.58142 1846 ASP B C 1
ATOM 7209 O O . ASP B 1 95 ? -1.19600 16.88400 -63.95600 1.000 42.25507 1846 ASP B O 1
ATOM 7218 N N . ASP B 1 96 ? 0.61200 15.58000 -63.77200 1.000 39.34682 1847 ASP B N 1
ATOM 7219 C CA . ASP B 1 96 ? 0.80800 15.90600 -62.37000 1.000 42.63669 1847 ASP B CA 1
ATOM 7220 C C . ASP B 1 96 ? 1.71300 17.11000 -62.17400 1.000 38.17037 1847 ASP B C 1
ATOM 7221 O O . ASP B 1 96 ? 2.02500 17.45900 -61.03900 1.000 35.93326 1847 ASP B O 1
ATOM 7230 N N . ILE B 1 97 ? 2.13400 17.75300 -63.24500 1.000 36.10959 1848 ILE B N 1
ATOM 7231 C CA . ILE B 1 97 ? 3.06900 18.85800 -63.18600 1.000 34.96209 1848 ILE B CA 1
ATOM 7232 C C . ILE B 1 97 ? 2.31800 20.11700 -63.55400 1.000 37.31237 1848 ILE B C 1
ATOM 7233 O O . ILE B 1 97 ? 1.57800 20.13200 -64.53300 1.000 39.01520 1848 ILE B O 1
ATOM 7249 N N . ASP B 1 98 ? 2.49000 21.15600 -62.75800 1.000 36.57544 1849 ASP B N 1
ATOM 7250 C CA . ASP B 1 98 ? 1.87700 22.44400 -63.02300 1.000 37.62030 1849 ASP B CA 1
ATOM 7251 C C . ASP B 1 98 ? 2.85200 23.31800 -63.78300 1.000 39.77319 1849 ASP B C 1
ATOM 7252 O O . ASP B 1 98 ? 3.81900 23.80900 -63.18500 1.000 41.39444 1849 ASP B O 1
ATOM 7261 N N . PRO B 1 99 ? 2.62300 23.57500 -65.06900 1.000 40.46801 1850 PRO B N 1
ATOM 7262 C CA . PRO B 1 99 ? 3.56700 24.40800 -65.81800 1.000 43.33677 1850 PRO B CA 1
ATOM 7263 C C . PRO B 1 99 ? 3.79500 25.75600 -65.16800 1.000 43.69471 1850 PRO B C 1
ATOM 7264 O O . PRO B 1 99 ? 4.92600 26.25400 -65.21000 1.000 43.76051 1850 PRO B O 1
ATOM 7275 N N . GLU B 1 100 ? 2.75200 26.36100 -64.56400 1.000 43.86315 1851 GLU B N 1
ATOM 7276 C CA . GLU B 1 100 ? 2.88900 27.69600 -63.97200 1.000 49.98757 1851 GLU B CA 1
ATOM 7277 C C . GLU B 1 100 ? 3.92400 27.71500 -62.85600 1.000 46.10026 1851 GLU B C 1
ATOM 7278 O O . GLU B 1 100 ? 4.42800 28.79000 -62.49400 1.000 42.82092 1851 GLU B O 1
ATOM 7290 N N . ARG B 1 101 ? 4.24000 26.54700 -62.29700 1.000 39.77582 1852 ARG B N 1
ATOM 7291 C CA . ARG B 1 101 ? 5.18500 26.44000 -61.19900 1.000 41.69974 1852 ARG B CA 1
ATOM 7292 C C . ARG B 1 101 ? 6.55700 25.97900 -61.65900 1.000 42.02872 1852 ARG B C 1
ATOM 7293 O O . ARG B 1 101 ? 7.45200 25.79800 -60.81800 1.000 40.18903 1852 ARG B O 1
ATOM 7314 N N . VAL B 1 102 ? 6.74400 25.76600 -62.96000 1.000 39.95216 1853 VAL B N 1
ATOM 7315 C CA . VAL B 1 102 ? 8.04600 25.41700 -63.51200 1.000 37.56240 1853 VAL B CA 1
ATOM 7316 C C . VAL B 1 102 ? 8.72500 26.67100 -64.04000 1.000 38.00719 1853 VAL B C 1
ATOM 7317 O O . VAL B 1 102 ? 8.15100 27.41500 -64.84600 1.000 40.92596 1853 VAL B O 1
ATOM 7330 N N . SER B 1 103 ? 9.93800 26.92000 -63.56700 1.000 37.91507 1854 SER B N 1
ATOM 7331 C CA . SER B 1 103 ? 10.76000 28.05200 -63.99500 1.000 38.19142 1854 SER B CA 1
ATOM 7332 C C . SER B 1 103 ? 12.02800 27.45300 -64.59600 1.000 39.44683 1854 SER B C 1
ATOM 7333 O O . SER B 1 103 ? 12.86500 26.88700 -63.88300 1.000 38.85729 1854 SER B O 1
ATOM 7341 N N . VAL B 1 104 ? 12.12800 27.47400 -65.91300 1.000 38.14668 1855 VAL B N 1
ATOM 7342 C CA . VAL B 1 104 ? 13.31300 26.94800 -66.57300 1.000 37.97824 1855 VAL B CA 1
ATOM 7343 C C . VAL B 1 104 ? 14.49800 27.84300 -66.26100 1.000 37.52818 1855 VAL B C 1
ATOM 7344 O O . VAL B 1 104 ? 14.42800 29.06100 -66.43700 1.000 40.67330 1855 VAL B O 1
ATOM 7357 N N . VAL B 1 105 ? 15.58900 27.24600 -65.82300 1.000 35.57532 1856 VAL B N 1
ATOM 7358 C CA . VAL B 1 105 ? 16.85900 27.92300 -65.61000 1.000 31.72222 1856 VAL B CA 1
ATOM 7359 C C . VAL B 1 105 ? 17.80300 27.37500 -66.67800 1.000 35.95168 1856 VAL B C 1
ATOM 7360 O O . VAL B 1 105 ? 18.27500 26.23300 -66.59500 1.000 35.89378 1856 VAL B O 1
ATOM 7373 N N . LEU B 1 106 ? 18.03400 28.16700 -67.71700 1.000 38.48093 1857 LEU B N 1
ATOM 7374 C CA . LEU B 1 106 ? 18.87200 27.77700 -68.84400 1.000 37.10971 1857 LEU B CA 1
ATOM 7375 C C . LEU B 1 106 ? 20.33000 27.81300 -68.41300 1.000 40.23904 1857 LEU B C 1
ATOM 7376 O O . LEU B 1 106 ? 20.89300 28.88200 -68.14500 1.000 40.27062 1857 LEU B O 1
ATOM 7392 N N . GLY B 1 107 ? 20.95300 26.64800 -68.37700 1.000 39.27313 1858 GLY B N 1
ATOM 7393 C CA . GLY B 1 107 ? 22.32600 26.56700 -67.93200 1.000 41.39180 1858 GLY B CA 1
ATOM 7394 C C . GLY B 1 107 ? 22.89500 25.18700 -68.19000 1.000 40.36273 1858 GLY B C 1
ATOM 7395 O O . GLY B 1 107 ? 22.32800 24.39600 -68.93800 1.000 39.30208 1858 GLY B O 1
ATOM 7399 N N . ASP B 1 108 ? 24.03200 24.90500 -67.55500 1.000 36.73862 1859 ASP B N 1
ATOM 7400 C CA . ASP B 1 108 ? 24.81000 23.70700 -67.86200 1.000 39.35735 1859 ASP B CA 1
ATOM 7401 C C . ASP B 1 108 ? 25.68900 23.39100 -66.66900 1.000 34.44097 1859 ASP B C 1
ATOM 7402 O O . ASP B 1 108 ? 26.52500 24.20500 -66.26600 1.000 37.04655 1859 ASP B O 1
ATOM 7411 N N . LEU B 1 109 ? 25.50900 22.19800 -66.12900 1.000 31.62484 1860 LEU B N 1
ATOM 7412 C CA . LEU B 1 109 ? 26.32700 21.73200 -65.02600 1.000 34.56730 1860 LEU B CA 1
ATOM 7413 C C . LEU B 1 109 ? 27.80400 21.79300 -65.33600 1.000 35.83061 1860 LEU B C 1
ATOM 7414 O O . LEU B 1 109 ? 28.62500 21.96600 -64.41800 1.000 36.20960 1860 LEU B O 1
ATOM 7430 N N . ALA B 1 110 ? 28.16300 21.62700 -66.60800 1.000 35.81219 1861 ALA B N 1
ATOM 7431 C CA . ALA B 1 110 ? 29.55900 21.53300 -66.99100 1.000 36.60965 1861 ALA B CA 1
ATOM 7432 C C . ALA B 1 110 ? 30.22700 22.88900 -67.06800 1.000 42.70512 1861 ALA B C 1
ATOM 7433 O O . ALA B 1 110 ? 31.44800 22.94700 -67.25700 1.000 43.29730 1861 ALA B O 1
ATOM 7440 N N . GLU B 1 111 ? 29.45500 23.96600 -66.96400 1.000 40.29957 1862 GLU B N 1
ATOM 7441 C CA . GLU B 1 111 ? 29.95500 25.28600 -67.27100 1.000 44.16582 1862 GLU B CA 1
ATOM 7442 C C . GLU B 1 111 ? 30.13500 26.08100 -65.98400 1.000 45.40544 1862 GLU B C 1
ATOM 7443 O O . GLU B 1 111 ? 29.48600 25.77300 -64.97000 1.000 40.29694 1862 GLU B O 1
ATOM 7455 N N . PRO B 1 112 ? 31.04600 27.06800 -65.98900 1.000 47.14249 1863 PRO B N 1
ATOM 7456 C CA . PRO B 1 112 ? 31.24800 27.89000 -64.78700 1.000 46.54505 1863 PRO B CA 1
ATOM 7457 C C . PRO B 1 112 ? 29.94900 28.54300 -64.36500 1.000 47.06354 1863 PRO B C 1
ATOM 7458 O O . PRO B 1 112 ? 29.19600 29.05000 -65.20000 1.000 45.15541 1863 PRO B O 1
ATOM 7469 N N . ARG B 1 113 ? 29.70000 28.51900 -63.05100 1.000 47.20829 1864 ARG B N 1
ATOM 7470 C CA . ARG B 1 113 ? 28.50400 29.10700 -62.46500 1.000 45.32122 1864 ARG B CA 1
ATOM 7471 C C . ARG B 1 113 ? 27.24000 28.53900 -63.09300 1.000 42.87883 1864 ARG B C 1
ATOM 7472 O O . ARG B 1 113 ? 26.22000 29.23500 -63.19300 1.000 39.68897 1864 ARG B O 1
ATOM 7493 N N . LEU B 1 114 ? 27.30100 27.27000 -63.49600 1.000 39.98374 1865 LEU B N 1
ATOM 7494 C CA . LEU B 1 114 ? 26.17300 26.55600 -64.07700 1.000 37.61767 1865 LEU B CA 1
ATOM 7495 C C . LEU B 1 114 ? 25.73900 27.16100 -65.40200 1.000 42.99463 1865 LEU B C 1
ATOM 7496 O O . LEU B 1 114 ? 24.60500 26.93900 -65.84500 1.000 41.91818 1865 LEU B O 1
ATOM 7512 N N . GLY B 1 115 ? 26.63100 27.91100 -66.05100 1.000 43.76314 1866 GLY B N 1
ATOM 7513 C CA . GLY B 1 115 ? 26.28900 28.58300 -67.28900 1.000 43.93948 1866 GLY B CA 1
ATOM 7514 C C . GLY B 1 115 ? 25.47400 29.84700 -67.10700 1.000 46.81351 1866 GLY B C 1
ATOM 7515 O O . GLY B 1 115 ? 25.00200 30.43200 -68.10300 1.000 45.36070 1866 GLY B O 1
ATOM 7519 N N . LEU B 1 116 ? 25.28500 30.28700 -65.86400 1.000 42.42088 1867 LEU B N 1
ATOM 7520 C CA . LEU B 1 116 ? 24.46900 31.46200 -65.59400 1.000 47.14249 1867 LEU B CA 1
ATOM 7521 C C . LEU B 1 116 ? 25.34800 32.69800 -65.48900 1.000 48.70321 1867 LEU B C 1
ATOM 7522 O O . LEU B 1 116 ? 26.53300 32.61600 -65.17500 1.000 49.88493 1867 LEU B O 1
ATOM 7538 N N . ASP B 1 117 ? 24.75000 33.85400 -65.75000 1.000 47.56360 1868 ASP B N 1
ATOM 7539 C CA . ASP B 1 117 ? 25.41400 35.10200 -65.43600 1.000 56.65679 1868 ASP B CA 1
ATOM 7540 C C . ASP B 1 117 ? 25.53900 35.24800 -63.91700 1.000 58.60439 1868 ASP B C 1
ATOM 7541 O O . ASP B 1 117 ? 24.84600 34.58700 -63.12400 1.000 53.60116 1868 ASP B O 1
ATOM 7550 N N . GLU B 1 118 ? 26.46300 36.11800 -63.51800 1.000 59.75453 1869 GLU B N 1
ATOM 7551 C CA . GLU B 1 118 ? 26.71500 36.32400 -62.10000 1.000 62.01533 1869 GLU B CA 1
ATOM 7552 C C . GLU B 1 118 ? 25.42900 36.66900 -61.36700 1.000 58.07275 1869 GLU B C 1
ATOM 7553 O O . GLU B 1 118 ? 25.17600 36.16000 -60.27000 1.000 53.65380 1869 GLU B O 1
ATOM 7565 N N . GLU B 1 119 ? 24.58100 37.49900 -61.97800 1.000 57.94905 1870 GLU B N 1
ATOM 7566 C CA . GLU B 1 119 ? 23.40600 37.99800 -61.27400 1.000 59.56504 1870 GLU B CA 1
ATOM 7567 C C . GLU B 1 119 ? 22.38500 36.90400 -61.07900 1.000 55.62246 1870 GLU B C 1
ATOM 7568 O O . GLU B 1 119 ? 21.81500 36.78000 -59.99400 1.000 54.94606 1870 GLU B O 1
ATOM 7580 N N . SER B 1 120 ? 22.13000 36.10400 -62.11500 1.000 54.36968 1871 SER B N 1
ATOM 7581 C CA . SER B 1 120 ? 21.11900 35.05200 -61.98700 1.000 57.16212 1871 SER B CA 1
ATOM 7582 C C . SER B 1 120 ? 21.57300 33.95300 -61.03500 1.000 51.26404 1871 SER B C 1
ATOM 7583 O O . SER B 1 120 ? 20.76500 33.41800 -60.25800 1.000 50.95874 1871 SER B O 1
ATOM 7591 N N . PHE B 1 121 ? 22.85900 33.59100 -61.08900 1.000 48.99008 1872 PHE B N 1
ATOM 7592 C CA . PHE B 1 121 ? 23.39100 32.59700 -60.14900 1.000 47.35041 1872 PHE B CA 1
ATOM 7593 C C . PHE B 1 121 ? 23.20900 33.06400 -58.70100 1.000 46.71350 1872 PHE B C 1
ATOM 7594 O O . PHE B 1 121 ? 22.82700 32.28200 -57.81700 1.000 42.34192 1872 PHE B O 1
ATOM 7611 N N . ASP B 1 122 ? 23.44000 34.35200 -58.44900 1.000 53.68802 1873 ASP B N 1
ATOM 7612 C CA . ASP B 1 122 ? 23.33700 34.87200 -57.09300 1.000 53.24323 1873 ASP B CA 1
ATOM 7613 C C . ASP B 1 122 ? 21.88600 34.98200 -56.62900 1.000 51.02717 1873 ASP B C 1
ATOM 7614 O O . ASP B 1 122 ? 21.60300 34.82000 -55.43400 1.000 47.99523 1873 ASP B O 1
ATOM 7623 N N . ALA B 1 123 ? 20.95400 35.26700 -57.54400 1.000 49.03219 1874 ALA B N 1
ATOM 7624 C CA . ALA B 1 123 ? 19.55000 35.35400 -57.15000 1.000 46.12658 1874 ALA B CA 1
ATOM 7625 C C . ALA B 1 123 ? 19.04600 33.99300 -56.71300 1.000 46.13448 1874 ALA B C 1
ATOM 7626 O O . ALA B 1 123 ? 18.36100 33.86600 -55.69900 1.000 43.60786 1874 ALA B O 1
ATOM 7633 N N . LEU B 1 124 ? 19.41100 32.95600 -57.44500 1.000 47.62150 1875 LEU B N 1
ATOM 7634 C CA . LEU B 1 124 ? 19.07600 31.61300 -57.00400 1.000 45.59231 1875 LEU B CA 1
ATOM 7635 C C . LEU B 1 124 ? 19.74200 31.28900 -55.67500 1.000 45.77917 1875 LEU B C 1
ATOM 7636 O O . LEU B 1 124 ? 19.14600 30.63300 -54.81400 1.000 45.47387 1875 LEU B O 1
ATOM 7652 N N . ALA B 1 125 ? 20.99200 31.70700 -55.50300 1.000 45.54230 1876 ALA B N 1
ATOM 7653 C CA . ALA B 1 125 ? 21.72600 31.31900 -54.30900 1.000 46.67402 1876 ALA B CA 1
ATOM 7654 C C . ALA B 1 125 ? 21.06700 31.85800 -53.04200 1.000 48.78743 1876 ALA B C 1
ATOM 7655 O O . ALA B 1 125 ? 21.27100 31.31500 -51.95400 1.000 46.76087 1876 ALA B O 1
ATOM 7662 N N . ARG B 1 126 ? 20.29100 32.92700 -53.15700 1.000 54.11175 1877 ARG B N 1
ATOM 7663 C CA . ARG B 1 126 ? 19.75800 33.60300 -51.98900 1.000 55.84617 1877 ARG B CA 1
ATOM 7664 C C . ARG B 1 126 ? 18.23900 33.53100 -51.91000 1.000 53.55642 1877 ARG B C 1
ATOM 7665 O O . ARG B 1 126 ? 17.65800 34.04200 -50.94600 1.000 53.93541 1877 ARG B O 1
ATOM 7686 N N . THR B 1 127 ? 17.58500 32.83800 -52.84700 1.000 50.43236 1878 THR B N 1
ATOM 7687 C CA . THR B 1 127 ? 16.14300 32.62100 -52.78100 1.000 46.25028 1878 THR B CA 1
ATOM 7688 C C . THR B 1 127 ? 15.74700 31.14900 -52.73300 1.000 42.59984 1878 THR B C 1
ATOM 7689 O O . THR B 1 127 ? 14.71800 30.82100 -52.13500 1.000 41.64973 1878 THR B O 1
ATOM 7700 N N . VAL B 1 128 ? 16.54200 30.25400 -53.32300 1.000 40.27062 1879 VAL B N 1
ATOM 7701 C CA . VAL B 1 128 ? 16.21600 28.82800 -53.30000 1.000 42.94725 1879 VAL B CA 1
ATOM 7702 C C . VAL B 1 128 ? 16.21800 28.32400 -51.86700 1.000 39.77582 1879 VAL B C 1
ATOM 7703 O O . VAL B 1 128 ? 17.10500 28.66200 -51.07500 1.000 43.03148 1879 VAL B O 1
ATOM 7716 N N . ASP B 1 129 ? 15.19500 27.53000 -51.52100 1.000 39.19417 1880 ASP B N 1
ATOM 7717 C CA . ASP B 1 129 ? 15.01300 27.01600 -50.16500 1.000 39.05731 1880 ASP B CA 1
ATOM 7718 C C . ASP B 1 129 ? 15.66000 25.66400 -49.97400 1.000 38.01772 1880 ASP B C 1
ATOM 7719 O O . ASP B 1 129 ? 15.95100 25.29300 -48.83600 1.000 34.30148 1880 ASP B O 1
ATOM 7728 N N . VAL B 1 130 ? 15.84900 24.90800 -51.05800 1.000 33.00396 1881 VAL B N 1
ATOM 7729 C CA . VAL B 1 130 ? 16.42700 23.57500 -51.00700 1.000 32.50127 1881 VAL B CA 1
ATOM 7730 C C . VAL B 1 130 ? 16.81200 23.20500 -52.42600 1.000 30.24310 1881 VAL B C 1
ATOM 7731 O O . VAL B 1 130 ? 16.17700 23.65500 -53.37900 1.000 30.96687 1881 VAL B O 1
ATOM 7744 N N . VAL B 1 131 ? 17.82700 22.36800 -52.56900 1.000 28.65080 1882 VAL B N 1
ATOM 7745 C CA . VAL B 1 131 ? 18.34100 21.92800 -53.85300 1.000 27.95335 1882 VAL B CA 1
ATOM 7746 C C . VAL B 1 131 ? 18.31300 20.41000 -53.90200 1.000 29.05085 1882 VAL B C 1
ATOM 7747 O O . VAL B 1 131 ? 18.64400 19.72700 -52.92400 1.000 28.05336 1882 VAL B O 1
ATOM 7760 N N . TYR B 1 132 ? 17.85100 19.89000 -55.00900 1.000 27.76649 1883 TYR B N 1
ATOM 7761 C CA . TYR B 1 132 ? 17.93600 18.45200 -55.30800 1.000 26.68215 1883 TYR B CA 1
ATOM 7762 C C . TYR B 1 132 ? 18.90700 18.29300 -56.48400 1.000 26.11892 1883 TYR B C 1
ATOM 7763 O O . TYR B 1 132 ? 18.58400 18.63400 -57.63400 1.000 28.04547 1883 TYR B O 1
ATOM 7781 N N . HIS B 1 133 ? 20.11800 17.83900 -56.18800 1.000 23.16067 1884 HIS B N 1
ATOM 7782 C CA . HIS B 1 133 ? 21.13300 17.72400 -57.21600 1.000 24.82666 1884 HIS B CA 1
ATOM 7783 C C . HIS B 1 133 ? 21.06600 16.30700 -57.74100 1.000 26.92691 1884 HIS B C 1
ATOM 7784 O O . HIS B 1 133 ? 21.77400 15.42100 -57.26900 1.000 25.71361 1884 HIS B O 1
ATOM 7798 N N . ASN B 1 134 ? 20.22700 16.12900 -58.75800 1.000 26.46896 1885 ASN B N 1
ATOM 7799 C CA . ASN B 1 134 ? 19.93800 14.86900 -59.39200 1.000 28.13758 1885 ASN B CA 1
ATOM 7800 C C . ASN B 1 134 ? 20.52000 14.76100 -60.80000 1.000 31.52220 1885 ASN B C 1
ATOM 7801 O O . ASN B 1 134 ? 20.69800 13.64800 -61.30000 1.000 30.07992 1885 ASN B O 1
ATOM 7812 N N . GLY B 1 135 ? 20.86200 15.88300 -61.42200 1.000 27.95598 1886 GLY B N 1
ATOM 7813 C CA . GLY B 1 135 ? 21.38600 15.85300 -62.74200 1.000 28.42709 1886 GLY B CA 1
ATOM 7814 C C . GLY B 1 135 ? 22.83100 15.38500 -62.77600 1.000 27.50330 1886 GLY B C 1
ATOM 7815 O O . GLY B 1 135 ? 23.65600 15.75900 -61.94200 1.000 26.13998 1886 GLY B O 1
ATOM 7819 N N . ALA B 1 136 ? 23.14700 14.62400 -63.81800 1.000 30.07992 1887 ALA B N 1
ATOM 7820 C CA . ALA B 1 136 ? 24.50000 14.15700 -64.04300 1.000 27.11904 1887 ALA B CA 1
ATOM 7821 C C . ALA B 1 136 ? 24.52500 13.46600 -65.38600 1.000 30.50366 1887 ALA B C 1
ATOM 7822 O O . ALA B 1 136 ? 23.48300 13.07800 -65.90500 1.000 30.20099 1887 ALA B O 1
ATOM 7829 N N . ARG B 1 137 ? 25.72100 13.29900 -65.94300 1.000 29.20877 1888 ARG B N 1
ATOM 7830 C CA . ARG B 1 137 ? 25.88300 12.61500 -67.22200 1.000 36.61228 1888 ARG B CA 1
ATOM 7831 C C . ARG B 1 137 ? 26.09300 11.14000 -66.90000 1.000 35.16737 1888 ARG B C 1
ATOM 7832 O O . ARG B 1 137 ? 27.06800 10.78000 -66.23600 1.000 32.61444 1888 ARG B O 1
ATOM 7853 N N . VAL B 1 138 ? 25.12900 10.30300 -67.28100 1.000 36.41226 1889 VAL B N 1
ATOM 7854 C CA . VAL B 1 138 ? 25.14800 8.86900 -66.97700 1.000 39.79688 1889 VAL B CA 1
ATOM 7855 C C . VAL B 1 138 ? 25.50600 8.14700 -68.27300 1.000 45.12910 1889 VAL B C 1
ATOM 7856 O O . VAL B 1 138 ? 24.64900 7.90900 -69.13100 1.000 46.65296 1889 VAL B O 1
ATOM 7869 N N . HIS B 1 139 ? 26.78500 7.84900 -68.45900 1.000 37.04655 1890 HIS B N 1
ATOM 7870 C CA . HIS B 1 139 ? 27.25000 7.11400 -69.62400 1.000 37.49134 1890 HIS B CA 1
ATOM 7871 C C . HIS B 1 139 ? 28.16900 6.03400 -69.11000 1.000 33.64088 1890 HIS B C 1
ATOM 7872 O O . HIS B 1 139 ? 29.18500 6.34000 -68.48200 1.000 33.82511 1890 HIS B O 1
ATOM 7886 N N . TRP B 1 140 ? 27.79500 4.78200 -69.34000 1.000 34.67258 1891 TRP B N 1
ATOM 7887 C CA . TRP B 1 140 ? 28.47700 3.67300 -68.68700 1.000 35.80692 1891 TRP B CA 1
ATOM 7888 C C . TRP B 1 140 ? 29.86900 3.43400 -69.23600 1.000 37.74400 1891 TRP B C 1
ATOM 7889 O O . TRP B 1 140 ? 30.59900 2.61700 -68.67200 1.000 40.60224 1891 TRP B O 1
ATOM 7910 N N . LEU B 1 141 ? 30.26100 4.13200 -70.30100 1.000 37.03602 1892 LEU B N 1
ATOM 7911 C CA . LEU B 1 141 ? 31.54000 3.88900 -70.92900 1.000 40.91806 1892 LEU B CA 1
ATOM 7912 C C . LEU B 1 141 ? 32.46300 5.10600 -70.98100 1.000 39.77056 1892 LEU B C 1
ATOM 7913 O O . LEU B 1 141 ? 33.66100 4.94200 -71.22000 1.000 43.40520 1892 LEU B O 1
ATOM 7929 N N . LEU B 1 142 ? 31.96000 6.30300 -70.84500 1.000 37.94139 1893 LEU B N 1
ATOM 7930 C CA . LEU B 1 142 ? 32.83000 7.46400 -70.96600 1.000 34.15936 1893 LEU B CA 1
ATOM 7931 C C . LEU B 1 142 ? 33.81300 7.53500 -69.79600 1.000 36.05959 1893 LEU B C 1
ATOM 7932 O O . LEU B 1 142 ? 33.44000 7.26900 -68.63000 1.000 32.61707 1893 LEU B O 1
ATOM 7948 N N . PRO B 1 143 ? 35.04600 7.97500 -70.04700 1.000 33.46717 1894 PRO B N 1
ATOM 7949 C CA . PRO B 1 143 ? 36.01100 8.08600 -68.94300 1.000 33.16450 1894 PRO B CA 1
ATOM 7950 C C . PRO B 1 143 ? 35.69800 9.22700 -67.98900 1.000 32.07227 1894 PRO B C 1
ATOM 7951 O O . PRO B 1 143 ? 34.98400 10.17600 -68.30200 1.000 33.89617 1894 PRO B O 1
ATOM 7962 N N . TYR B 1 144 ? 36.30800 9.15300 -66.81100 1.000 32.14070 1895 TYR B N 1
ATOM 7963 C CA . TYR B 1 144 ? 36.06100 10.16600 -65.78900 1.000 33.45927 1895 TYR B CA 1
ATOM 7964 C C . TYR B 1 144 ? 36.37500 11.57800 -66.28100 1.000 32.73024 1895 TYR B C 1
ATOM 7965 O O . TYR B 1 144 ? 35.61700 12.51800 -66.00800 1.000 32.80130 1895 TYR B O 1
ATOM 7983 N N . GLU B 1 145 ? 37.48400 11.74200 -66.99900 1.000 34.70942 1896 GLU B N 1
ATOM 7984 C CA . GLU B 1 145 ? 37.86900 13.06300 -67.47300 1.000 39.21523 1896 GLU B CA 1
ATOM 7985 C C . GLU B 1 145 ? 36.74500 13.70100 -68.27600 1.000 40.30220 1896 GLU B C 1
ATOM 7986 O O . GLU B 1 145 ? 36.51900 14.91200 -68.17700 1.000 39.47052 1896 GLU B O 1
ATOM 7998 N N . THR B 1 146 ? 36.05000 12.91200 -69.10900 1.000 37.65188 1897 THR B N 1
ATOM 7999 C CA . THR B 1 146 ? 34.95400 13.47200 -69.89300 1.000 36.55965 1897 THR B CA 1
ATOM 8000 C C . THR B 1 146 ? 33.77400 13.84700 -69.00700 1.000 35.76481 1897 THR B C 1
ATOM 8001 O O . THR B 1 146 ? 33.10400 14.85600 -69.24500 1.000 38.49935 1897 THR B O 1
ATOM 8012 N N . LEU B 1 147 ? 33.50100 13.06300 -67.98600 1.000 32.68813 1898 LEU B N 1
ATOM 8013 C CA . LEU B 1 147 ? 32.32100 13.27400 -67.16200 1.000 31.35639 1898 LEU B CA 1
ATOM 8014 C C . LEU B 1 147 ? 32.56100 14.20000 -65.98100 1.000 31.91698 1898 LEU B C 1
ATOM 8015 O O . LEU B 1 147 ? 31.59100 14.59200 -65.32600 1.000 30.90897 1898 LEU B O 1
ATOM 8031 N N . LYS B 1 148 ? 33.80900 14.60200 -65.72300 1.000 35.16737 1899 LYS B N 1
ATOM 8032 C CA . LYS B 1 148 ? 34.10500 15.35600 -64.50000 1.000 29.74041 1899 LYS B CA 1
ATOM 8033 C C . LYS B 1 148 ? 33.38500 16.70000 -64.46400 1.000 31.90119 1899 LYS B C 1
ATOM 8034 O O . LYS B 1 148 ? 32.84700 17.09100 -63.43300 1.000 30.76685 1899 LYS B O 1
ATOM 8053 N N . ALA B 1 149 ? 33.38700 17.43700 -65.56600 1.000 32.78025 1900 ALA B N 1
ATOM 8054 C CA . ALA B 1 149 ? 32.83000 18.78100 -65.53600 1.000 34.72258 1900 ALA B CA 1
ATOM 8055 C C . ALA B 1 149 ? 31.37900 18.75400 -65.10300 1.000 34.18831 1900 ALA B C 1
ATOM 8056 O O . ALA B 1 149 ? 30.96500 19.51900 -64.21300 1.000 33.27241 1900 ALA B O 1
ATOM 8063 N N . SER B 1 150 ? 30.59900 17.84400 -65.69400 1.000 32.74866 1901 SER B N 1
ATOM 8064 C CA . SER B 1 150 ? 29.17600 17.76500 -65.36300 1.000 31.37218 1901 SER B CA 1
ATOM 8065 C C . SER B 1 150 ? 28.93500 17.17100 -63.98700 1.000 34.56467 1901 SER B C 1
ATOM 8066 O O . SER B 1 150 ? 28.02200 17.60600 -63.27000 1.000 32.68287 1901 SER B O 1
ATOM 8074 N N . ASN B 1 151 ? 29.67400 16.12000 -63.63800 1.000 28.29287 1902 ASN B N 1
ATOM 8075 C CA . ASN B 1 151 ? 29.34700 15.34200 -62.45000 1.000 27.55594 1902 ASN B CA 1
ATOM 8076 C C . ASN B 1 151 ? 30.09400 15.77600 -61.20300 1.000 28.21391 1902 ASN B C 1
ATOM 8077 O O . ASN B 1 151 ? 29.63000 15.54200 -60.08800 1.000 28.57974 1902 ASN B O 1
ATOM 8088 N N . VAL B 1 152 ? 31.28900 16.29600 -61.35400 1.000 26.99534 1903 VAL B N 1
ATOM 8089 C CA . VAL B 1 152 ? 32.06900 16.78200 -60.21600 1.000 28.99032 1903 VAL B CA 1
ATOM 8090 C C . VAL B 1 152 ? 32.01300 18.31600 -60.13200 1.000 32.88289 1903 VAL B C 1
ATOM 8091 O O . VAL B 1 152 ? 31.53700 18.86700 -59.14300 1.000 29.80621 1903 VAL B O 1
ATOM 8104 N N . THR B 1 153 ? 32.48100 19.00900 -61.15700 1.000 31.22743 1904 THR B N 1
ATOM 8105 C CA . THR B 1 153 ? 32.52200 20.46500 -61.05600 1.000 32.65128 1904 THR B CA 1
ATOM 8106 C C . THR B 1 153 ? 31.11300 21.04200 -60.94000 1.000 34.64363 1904 THR B C 1
ATOM 8107 O O . THR B 1 153 ? 30.87700 22.04200 -60.24800 1.000 33.37505 1904 THR B O 1
ATOM 8118 N N . GLY B 1 154 ? 30.15700 20.43700 -61.61200 1.000 31.10373 1905 GLY B N 1
ATOM 8119 C CA . GLY B 1 154 ? 28.80400 20.92800 -61.47400 1.000 32.72234 1905 GLY B CA 1
ATOM 8120 C C . GLY B 1 154 ? 28.26300 20.72700 -60.08000 1.000 30.02465 1905 GLY B C 1
ATOM 8121 O O . GLY B 1 154 ? 27.45800 21.53900 -59.60000 1.000 29.91674 1905 GLY B O 1
ATOM 8125 N N . THR B 1 155 ? 28.72100 19.66400 -59.40400 1.000 28.97453 1906 THR B N 1
ATOM 8126 C CA . THR B 1 155 ? 28.34500 19.45400 -58.01600 1.000 30.25889 1906 THR B CA 1
ATOM 8127 C C . THR B 1 155 ? 28.96400 20.53500 -57.13900 1.000 29.78778 1906 THR B C 1
ATOM 8128 O O . THR B 1 155 ? 28.28400 21.13900 -56.30700 1.000 29.78515 1906 THR B O 1
ATOM 8139 N N . GLU B 1 156 ? 30.22900 20.86900 -57.37400 1.000 32.46442 1907 GLU B N 1
ATOM 8140 C CA . GLU B 1 156 ? 30.82600 21.99000 -56.65600 1.000 32.50390 1907 GLU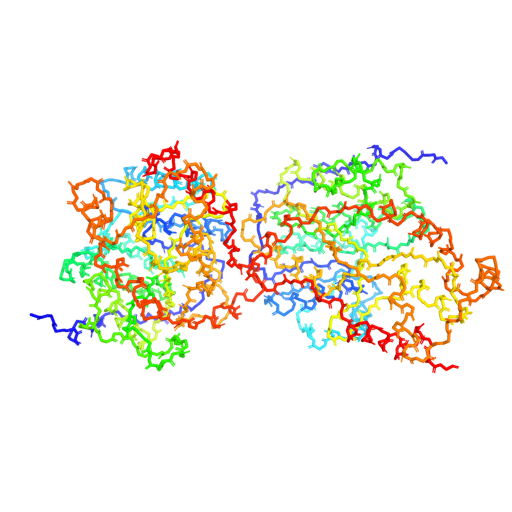 B CA 1
ATOM 8141 C C . GLU B 1 156 ? 30.01700 23.26300 -56.89800 1.000 35.54374 1907 GLU B C 1
ATOM 8142 O O . GLU B 1 156 ? 29.71400 24.02100 -55.96100 1.000 32.07753 1907 GLU B O 1
ATOM 8154 N N . GLU B 1 157 ? 29.65200 23.51400 -58.16100 1.000 34.93050 1908 GLU B N 1
ATOM 8155 C CA . GLU B 1 157 ? 28.90100 24.72600 -58.47700 1.000 36.02800 1908 GLU B CA 1
ATOM 8156 C C . GLU B 1 157 ? 27.53700 24.72800 -57.79800 1.000 33.50928 1908 GLU B C 1
ATOM 8157 O O . GLU B 1 157 ? 27.06100 25.76400 -57.31900 1.000 36.04643 1908 GLU B O 1
ATOM 8169 N N . VAL B 1 158 ? 26.88300 23.57800 -57.75800 1.000 31.88277 1909 VAL B N 1
ATOM 8170 C CA . VAL B 1 158 ? 25.61900 23.47600 -57.03900 1.000 29.01664 1909 VAL B CA 1
ATOM 8171 C C . VAL B 1 158 ? 25.81300 23.69600 -55.54900 1.000 31.88540 1909 VAL B C 1
ATOM 8172 O O . VAL B 1 158 ? 25.02200 24.38800 -54.89500 1.000 33.63824 1909 VAL B O 1
ATOM 8185 N N . LEU B 1 159 ? 26.85200 23.10400 -54.98600 1.000 29.93254 1910 LEU B N 1
ATOM 8186 C CA . LEU B 1 159 ? 27.13400 23.36000 -53.58400 1.000 30.73526 1910 LEU B CA 1
ATOM 8187 C C . LEU B 1 159 ? 27.43400 24.83400 -53.33800 1.000 33.34610 1910 LEU B C 1
ATOM 8188 O O . LEU B 1 159 ? 27.07000 25.36800 -52.27700 1.000 33.04344 1910 LEU B O 1
ATOM 8204 N N . ARG B 1 160 ? 28.09200 25.50000 -54.30100 1.000 33.72510 1911 ARG B N 1
ATOM 8205 C CA . ARG B 1 160 ? 28.36300 26.92900 -54.18300 1.000 32.99343 1911 ARG B CA 1
ATOM 8206 C C . ARG B 1 160 ? 27.08300 27.72900 -54.15700 1.000 34.26200 1911 ARG B C 1
ATOM 8207 O O . ARG B 1 160 ? 26.93000 28.64100 -53.35500 1.000 34.75154 1911 ARG B O 1
ATOM 8228 N N . LEU B 1 161 ? 26.17900 27.45300 -55.07600 1.000 32.81446 1912 LEU B N 1
ATOM 8229 C CA . LEU B 1 161 ? 24.90300 28.16100 -55.09500 1.000 35.40688 1912 LEU B CA 1
ATOM 8230 C C . LEU B 1 161 ? 24.11900 27.94300 -53.79900 1.000 34.62520 1912 LEU B C 1
ATOM 8231 O O . LEU B 1 161 ? 23.61300 28.89200 -53.19000 1.000 37.42554 1912 LEU B O 1
ATOM 8247 N N . ALA B 1 162 ? 24.05200 26.70300 -53.32700 1.000 32.33282 1913 ALA B N 1
ATOM 8248 C CA . ALA B 1 162 ? 23.29900 26.41700 -52.10500 1.000 32.36704 1913 ALA B CA 1
ATOM 8249 C C . ALA B 1 162 ? 23.86500 27.12800 -50.88900 1.000 34.49887 1913 ALA B C 1
ATOM 8250 O O . ALA B 1 162 ? 23.11500 27.54700 -49.99600 1.000 34.41992 1913 ALA B O 1
ATOM 8257 N N . ALA B 1 163 ? 25.18700 27.25500 -50.82700 1.000 37.43870 1914 ALA B N 1
ATOM 8258 C CA . ALA B 1 163 ? 25.81400 27.84800 -49.65000 1.000 38.36776 1914 ALA B CA 1
ATOM 8259 C C . ALA B 1 163 ? 25.77500 29.37300 -49.67600 1.000 38.95204 1914 ALA B C 1
ATOM 8260 O O . ALA B 1 163 ? 25.60000 30.01300 -48.63900 1.000 38.90730 1914 ALA B O 1
ATOM 8267 N N . ARG B 1 164 ? 25.93500 29.98100 -50.83600 1.000 40.51802 1915 ARG B N 1
ATOM 8268 C CA . ARG B 1 164 ? 26.21100 31.41200 -50.87700 1.000 43.09201 1915 ARG B CA 1
ATOM 8269 C C . ARG B 1 164 ? 25.02400 32.24300 -50.39400 1.000 43.63418 1915 ARG B C 1
ATOM 8270 O O . ARG B 1 164 ? 23.86800 31.89700 -50.61600 1.000 41.99451 1915 ARG B O 1
ATOM 8291 N N . HIS B 1 165 ? 25.32300 33.34300 -49.71400 1.000 46.89510 1916 HIS B N 1
ATOM 8292 C CA . HIS B 1 165 ? 24.32900 34.31900 -49.27300 1.000 48.15051 1916 HIS B CA 1
ATOM 8293 C C . HIS B 1 165 ? 23.42700 33.78900 -48.17600 1.000 45.44755 1916 HIS B C 1
ATOM 8294 O O . HIS B 1 165 ? 23.42800 34.32800 -47.07900 1.000 48.68478 1916 HIS B O 1
ATOM 8308 N N . ARG B 1 166 ? 22.64500 32.76300 -48.46200 1.000 49.44803 1917 ARG B N 1
ATOM 8309 C CA . ARG B 1 166 ? 21.90100 32.00800 -47.46700 1.000 45.46071 1917 ARG B CA 1
ATOM 8310 C C . ARG B 1 166 ? 22.14600 30.53800 -47.73500 1.000 45.01329 1917 ARG B C 1
ATOM 8311 O O . ARG B 1 166 ? 21.87700 30.06300 -48.84400 1.000 43.75261 1917 ARG B O 1
ATOM 8332 N N . THR B 1 167 ? 22.63500 29.81700 -46.72800 1.000 44.14477 1918 THR B N 1
ATOM 8333 C CA . THR B 1 167 ? 22.93100 28.39700 -46.88600 1.000 40.23377 1918 THR B CA 1
ATOM 8334 C C . THR B 1 167 ? 21.65900 27.60000 -46.67200 1.000 37.59135 1918 THR B C 1
ATOM 8335 O O . THR B 1 167 ? 20.94700 27.81100 -45.68300 1.000 39.22049 1918 THR B O 1
ATOM 8346 N N . VAL B 1 168 ? 21.36700 26.71400 -47.61600 1.000 34.77259 1919 VAL B N 1
ATOM 8347 C CA . VAL B 1 168 ? 20.19700 25.84800 -47.57900 1.000 33.62245 1919 VAL B CA 1
ATOM 8348 C C . VAL B 1 168 ? 20.63600 24.42000 -47.89100 1.000 31.01424 1919 VAL B C 1
ATOM 8349 O O . VAL B 1 168 ? 21.74600 24.19100 -48.40900 1.000 33.43559 1919 VAL B O 1
ATOM 8362 N N . PRO B 1 169 ? 19.79100 23.42800 -47.64300 1.000 33.09344 1920 PRO B N 1
ATOM 8363 C CA . PRO B 1 169 ? 20.24300 22.04200 -47.84000 1.000 29.44827 1920 PRO B CA 1
ATOM 8364 C C . PRO B 1 169 ? 20.34700 21.64400 -49.28800 1.000 32.18281 1920 PRO B C 1
ATOM 8365 O O . PRO B 1 169 ? 19.54700 22.08100 -50.11200 1.000 30.71421 1920 PRO B O 1
ATOM 8376 N N . VAL B 1 170 ? 21.29100 20.72800 -49.55700 1.000 29.77725 1921 VAL B N 1
ATOM 8377 C CA . VAL B 1 170 ? 21.41000 20.02000 -50.82600 1.000 31.61432 1921 VAL B CA 1
ATOM 8378 C C . VAL B 1 170 ? 21.08900 18.54100 -50.59400 1.000 30.98529 1921 VAL B C 1
ATOM 8379 O O . VAL B 1 170 ? 21.54200 17.92100 -49.61800 1.000 27.71385 1921 VAL B O 1
ATOM 8392 N N . HIS B 1 171 ? 20.31100 17.97100 -51.50600 1.000 27.47961 1922 HIS B N 1
ATOM 8393 C CA . HIS B 1 171 ? 20.01000 16.54000 -51.50100 1.000 27.26906 1922 HIS B CA 1
ATOM 8394 C C . HIS B 1 171 ? 20.55200 15.95800 -52.79900 1.000 27.06640 1922 HIS B C 1
ATOM 8395 O O . HIS B 1 171 ? 20.04000 16.22900 -53.89700 1.000 26.12945 1922 HIS B O 1
ATOM 8409 N N . TYR B 1 172 ? 21.61000 15.18400 -52.65800 1.000 25.08722 1923 TYR B N 1
ATOM 8410 C CA . TYR B 1 172 ? 22.37000 14.70300 -53.78600 1.000 24.51610 1923 TYR B CA 1
ATOM 8411 C C . TYR B 1 172 ? 22.00600 13.25000 -54.08900 1.000 26.88743 1923 TYR B C 1
ATOM 8412 O O . TYR B 1 172 ? 21.97500 12.39000 -53.19100 1.000 22.80273 1923 TYR B O 1
ATOM 8430 N N . VAL B 1 173 ? 21.71000 12.98000 -55.35100 1.000 24.48715 1924 VAL B N 1
ATOM 8431 C CA . VAL B 1 173 ? 21.39100 11.63200 -55.75600 1.000 23.70021 1924 VAL B CA 1
ATOM 8432 C C . VAL B 1 173 ? 22.69100 10.93800 -56.13700 1.000 26.63740 1924 VAL B C 1
ATOM 8433 O O . VAL B 1 173 ? 23.41700 11.39600 -57.03200 1.000 24.90825 1924 VAL B O 1
ATOM 8446 N N . SER B 1 174 ? 23.00600 9.83700 -55.43600 1.000 25.34251 1925 SER B N 1
ATOM 8447 C CA . SER B 1 174 ? 24.23500 9.10800 -55.73700 1.000 24.09763 1925 SER B CA 1
ATOM 8448 C C . SER B 1 174 ? 23.82300 7.70700 -56.11700 1.000 26.84269 1925 SER B C 1
ATOM 8449 O O . SER B 1 174 ? 22.66800 7.49800 -56.51800 1.000 26.37685 1925 SER B O 1
ATOM 8457 N N . THR B 1 175 ? 24.77000 6.77200 -56.03600 1.000 23.75022 1926 THR B N 1
ATOM 8458 C CA . THR B 1 175 ? 24.57400 5.39600 -56.45600 1.000 25.18460 1926 THR B CA 1
ATOM 8459 C C . THR B 1 175 ? 25.32100 4.45700 -55.51700 1.000 23.94234 1926 THR B C 1
ATOM 8460 O O . THR B 1 175 ? 26.43100 4.75900 -55.06200 1.000 22.43690 1926 THR B O 1
ATOM 8471 N N . VAL B 1 176 ? 24.72000 3.29300 -55.26500 1.000 22.33162 1927 VAL B N 1
ATOM 8472 C CA . VAL B 1 176 ? 25.37300 2.26300 -54.47700 1.000 23.67126 1927 VAL B CA 1
ATOM 8473 C C . VAL B 1 176 ? 26.58700 1.71700 -55.17300 1.000 25.21881 1927 VAL B C 1
ATOM 8474 O O . VAL B 1 176 ? 27.36900 0.95700 -54.55300 1.000 23.80285 1927 VAL B O 1
ATOM 8487 N N . GLY B 1 177 ? 26.75200 2.05900 -56.45400 1.000 23.75022 1928 GLY B N 1
ATOM 8488 C CA . GLY B 1 177 ? 27.94400 1.63000 -57.18200 1.000 26.52423 1928 GLY B CA 1
ATOM 8489 C C . GLY B 1 177 ? 29.24600 2.27300 -56.71800 1.000 28.51658 1928 GLY B C 1
ATOM 8490 O O . GLY B 1 177 ? 30.32500 1.88200 -57.19300 1.000 31.46167 1928 GLY B O 1
ATOM 8494 N N . VAL B 1 178 ? 29.17800 3.26800 -55.83000 1.000 27.50593 1929 VAL B N 1
ATOM 8495 C CA . VAL B 1 178 ? 30.42300 3.82100 -55.32000 1.000 27.76386 1929 VAL B CA 1
ATOM 8496 C C . VAL B 1 178 ? 31.15100 2.84800 -54.40900 1.000 29.84305 1929 VAL B C 1
ATOM 8497 O O . VAL B 1 178 ? 32.30900 3.11200 -54.04700 1.000 29.77725 1929 VAL B O 1
ATOM 8510 N N . PHE B 1 179 ? 30.49800 1.74200 -54.03200 1.000 29.62987 1930 PHE B N 1
ATOM 8511 C CA . PHE B 1 179 ? 31.11200 0.68500 -53.24200 1.000 28.95610 1930 PHE B CA 1
ATOM 8512 C C . PHE B 1 179 ? 31.83300 -0.31400 -54.14500 1.000 33.67772 1930 PHE B C 1
ATOM 8513 O O . PHE B 1 179 ? 31.30600 -0.71400 -55.17800 1.000 30.61946 1930 PHE B O 1
ATOM 8530 N N . ASP B 1 180 ? 33.02500 -0.73900 -53.72700 1.000 33.91459 1931 ASP B N 1
ATOM 8531 C CA . ASP B 1 180 ? 33.80000 -1.76900 -54.41400 1.000 37.93613 1931 ASP B CA 1
ATOM 8532 C C . ASP B 1 180 ? 33.42300 -3.13000 -53.85300 1.000 38.74149 1931 ASP B C 1
ATOM 8533 O O . ASP B 1 180 ? 34.22800 -3.81500 -53.23400 1.000 43.97633 1931 ASP B O 1
ATOM 8542 N N . GLY B 1 181 ? 32.17700 -3.47900 -54.04500 1.000 39.53106 1932 GLY B N 1
ATOM 8543 C CA . GLY B 1 181 ? 31.66900 -4.73300 -53.53300 1.000 42.24454 1932 GLY B CA 1
ATOM 8544 C C . GLY B 1 181 ? 31.50000 -4.71900 -52.02500 1.000 43.31572 1932 GLY B C 1
ATOM 8545 O O . GLY B 1 181 ? 31.65300 -3.70900 -51.35900 1.000 40.23114 1932 GLY B O 1
ATOM 8549 N N . VAL B 1 182 ? 31.20600 -5.90100 -51.48900 1.000 45.15278 1933 VAL B N 1
ATOM 8550 C CA . VAL B 1 182 ? 30.95200 -6.03400 -50.06100 1.000 43.58417 1933 VAL B CA 1
ATOM 8551 C C . VAL B 1 182 ? 32.23000 -5.77800 -49.26400 1.000 46.95300 1933 VAL B C 1
ATOM 8552 O O . VAL B 1 182 ? 33.33700 -6.12800 -49.67300 1.000 52.26942 1933 VAL B O 1
ATOM 8565 N N . ARG B 1 183 ? 32.07500 -5.18700 -48.09100 1.000 45.98446 1934 ARG B N 1
ATOM 8566 C CA . ARG B 1 183 ? 33.23500 -4.84800 -47.27600 1.000 49.34013 1934 ARG B CA 1
ATOM 8567 C C . ARG B 1 183 ? 33.72600 -6.05600 -46.49600 1.000 51.89833 1934 ARG B C 1
ATOM 8568 O O . ARG B 1 183 ? 34.92200 -6.36100 -46.51400 1.000 55.77511 1934 ARG B O 1
ATOM 8589 N N . GLU B 1 184 ? 32.82100 -6.74900 -45.80200 1.000 49.44277 1935 GLU B N 1
ATOM 8590 C CA . GLU B 1 184 ? 33.10300 -8.06300 -45.24100 1.000 50.36393 1935 GLU B CA 1
ATOM 8591 C C . GLU B 1 184 ? 32.01700 -9.03400 -45.68000 1.000 50.24287 1935 GLU B C 1
ATOM 8592 O O . GLU B 1 184 ? 30.82000 -8.68900 -45.63800 1.000 45.77654 1935 GLU B O 1
ATOM 8604 N N . PRO B 1 185 ? 32.39100 -10.25700 -46.07000 1.000 58.86758 1936 PRO B N 1
ATOM 8605 C CA . PRO B 1 185 ? 31.41400 -11.17000 -46.68300 1.000 58.34121 1936 PRO B CA 1
ATOM 8606 C C . PRO B 1 185 ? 30.17900 -11.38500 -45.81800 1.000 53.54853 1936 PRO B C 1
ATOM 8607 O O . PRO B 1 185 ? 30.25700 -11.54900 -44.59900 1.000 51.09297 1936 PRO B O 1
ATOM 8618 N N . GLY B 1 186 ? 29.02300 -11.38500 -46.47100 1.000 49.33223 1937 GLY B N 1
ATOM 8619 C CA . GLY B 1 186 ? 27.76900 -11.57800 -45.79300 1.000 48.86902 1937 GLY B CA 1
ATOM 8620 C C . GLY B 1 186 ? 27.21500 -10.37600 -45.06000 1.000 47.13986 1937 GLY B C 1
ATOM 8621 O O . GLY B 1 186 ? 26.07600 -10.44400 -44.58900 1.000 51.58250 1937 GLY B O 1
ATOM 8625 N N . VAL B 1 187 ? 27.96600 -9.29100 -44.92600 1.000 45.22384 1938 VAL B N 1
ATOM 8626 C CA . VAL B 1 187 ? 27.57100 -8.15600 -44.09400 1.000 42.26033 1938 VAL B CA 1
ATOM 8627 C C . VAL B 1 187 ? 27.04300 -7.05700 -45.01100 1.000 41.16809 1938 VAL B C 1
ATOM 8628 O O . VAL B 1 187 ? 27.79800 -6.57000 -45.85800 1.000 38.97309 1938 VAL B O 1
ATOM 8641 N N . PRO B 1 188 ? 25.80200 -6.61100 -44.85200 1.000 36.24119 1939 PRO B N 1
ATOM 8642 C CA . PRO B 1 188 ? 25.29800 -5.55200 -45.73100 1.000 33.69615 1939 PRO B CA 1
ATOM 8643 C C . PRO B 1 188 ? 26.10500 -4.28000 -45.58200 1.000 36.26751 1939 PRO B C 1
ATOM 8644 O O . PRO B 1 188 ? 26.54000 -3.92300 -44.47800 1.000 34.15936 1939 PRO B O 1
ATOM 8655 N N . LEU B 1 189 ? 26.31000 -3.61700 -46.72500 1.000 30.19836 1940 LEU B N 1
ATOM 8656 C CA . LEU B 1 189 ? 27.08700 -2.39100 -46.77100 1.000 33.47770 1940 LEU B CA 1
ATOM 8657 C C . LEU B 1 189 ? 26.35700 -1.28800 -46.01000 1.000 34.16199 1940 LEU B C 1
ATOM 8658 O O . LEU B 1 189 ? 25.17100 -1.01600 -46.26900 1.000 30.73526 1940 LEU B O 1
ATOM 8674 N N . ARG B 1 190 ? 27.08500 -0.64400 -45.09100 1.000 34.75417 1941 ARG B N 1
ATOM 8675 C CA . ARG B 1 190 ? 26.55100 0.41400 -44.24700 1.000 34.95682 1941 ARG B CA 1
ATOM 8676 C C . ARG B 1 190 ? 26.75200 1.78700 -44.87400 1.000 28.77450 1941 ARG B C 1
ATOM 8677 O O . ARG B 1 190 ? 27.70900 2.03600 -45.63300 1.000 29.57986 1941 ARG B O 1
ATOM 8698 N N . VAL B 1 191 ? 25.84300 2.70400 -44.52500 1.000 29.93780 1942 VAL B N 1
ATOM 8699 C CA . VAL B 1 191 ? 25.99600 4.06400 -45.04300 1.000 29.53512 1942 VAL B CA 1
ATOM 8700 C C . VAL B 1 191 ? 27.33300 4.65600 -44.60000 1.000 31.99594 1942 VAL B C 1
ATOM 8701 O O . VAL B 1 191 ? 27.86300 5.57600 -45.24100 1.000 33.85669 1942 VAL B O 1
ATOM 8714 N N . THR B 1 192 ? 27.87800 4.14600 -43.51000 1.000 30.00886 1943 THR B N 1
ATOM 8715 C CA . THR B 1 192 ? 29.14600 4.58300 -42.95800 1.000 35.08579 1943 THR B CA 1
ATOM 8716 C C . THR B 1 192 ? 30.36600 3.83200 -43.50300 1.000 36.75441 1943 THR B C 1
ATOM 8717 O O . THR B 1 192 ? 31.50700 4.19800 -43.16100 1.000 34.78838 1943 THR B O 1
ATOM 8728 N N . ASP B 1 193 ? 30.17500 2.77000 -44.28900 1.000 30.20889 1944 ASP B N 1
ATOM 8729 C CA . ASP B 1 193 ? 31.32000 2.02000 -44.76500 1.000 31.30112 1944 ASP B CA 1
ATOM 8730 C C . ASP B 1 193 ? 32.14900 2.83700 -45.76100 1.000 31.95120 1944 ASP B C 1
ATOM 8731 O O . ASP B 1 193 ? 31.62300 3.67700 -46.49700 1.000 29.23245 1944 ASP B O 1
ATOM 8740 N N . PRO B 1 194 ? 33.45200 2.59900 -45.81000 1.000 34.04356 1945 PRO B N 1
ATOM 8741 C CA . PRO B 1 194 ? 34.28200 3.27900 -46.81900 1.000 34.82523 1945 PRO B CA 1
ATOM 8742 C C . PRO B 1 194 ? 33.81300 2.96700 -48.22100 1.000 32.88289 1945 PRO B C 1
ATOM 8743 O O . PRO B 1 194 ? 33.32900 1.87700 -48.48900 1.000 33.29083 1945 PRO B O 1
ATOM 8754 N N . THR B 1 195 ? 33.90100 3.95300 -49.10700 1.000 33.06186 1946 THR B N 1
ATOM 8755 C CA . THR B 1 195 ? 33.55700 3.75900 -50.50500 1.000 31.94594 1946 THR B CA 1
ATOM 8756 C C . THR B 1 195 ? 34.82600 3.69700 -51.34100 1.000 33.62772 1946 THR B C 1
ATOM 8757 O O . THR B 1 195 ? 35.91600 4.03700 -50.88700 1.000 34.62257 1946 THR B O 1
ATOM 8768 N N . GLY B 1 196 ? 34.69300 3.20800 -52.55800 1.000 31.09320 1947 GLY B N 1
ATOM 8769 C CA . GLY B 1 196 ? 35.83100 3.14200 -53.43400 1.000 32.18807 1947 GLY B CA 1
ATOM 8770 C C . GLY B 1 196 ? 36.85600 2.13600 -52.97100 1.000 32.75656 1947 GLY B C 1
ATOM 8771 O O . GLY B 1 196 ? 36.52100 1.08100 -52.41700 1.000 29.03506 1947 GLY B O 1
ATOM 8775 N N . PRO B 1 197 ? 38.13800 2.43200 -53.19900 1.000 34.22779 1948 PRO B N 1
ATOM 8776 C CA . PRO B 1 197 ? 38.69700 3.61800 -53.87000 1.000 35.80429 1948 PRO B CA 1
ATOM 8777 C C . PRO B 1 197 ? 38.23700 3.74100 -55.33200 1.000 37.67820 1948 PRO B C 1
ATOM 8778 O O . PRO B 1 197 ? 37.81000 2.78400 -55.97900 1.000 35.77271 1948 PRO B O 1
ATOM 8789 N N . ALA B 1 198 ? 38.27100 4.96100 -55.85700 1.000 41.01544 1949 ALA B N 1
ATOM 8790 C CA . ALA B 1 198 ? 37.84700 5.17400 -57.23400 1.000 38.73359 1949 ALA B CA 1
ATOM 8791 C C . ALA B 1 198 ? 38.53000 4.20400 -58.18000 1.000 39.68371 1949 ALA B C 1
ATOM 8792 O O . ALA B 1 198 ? 37.87100 3.63000 -59.04200 1.000 41.66815 1949 ALA B O 1
ATOM 8799 N N . GLU B 1 199 ? 39.83600 3.97800 -58.00500 1.000 40.23640 1950 GLU B N 1
ATOM 8800 C CA . GLU B 1 199 ? 40.60300 3.14100 -58.92600 1.000 43.45521 1950 GLU B CA 1
ATOM 8801 C C . GLU B 1 199 ? 40.00100 1.74800 -59.05300 1.000 45.15278 1950 GLU B C 1
ATOM 8802 O O . GLU B 1 199 ? 40.20700 1.06900 -60.06600 1.000 44.66062 1950 GLU B O 1
ATOM 8814 N N . SER B 1 200 ? 39.27100 1.29800 -58.04300 1.000 42.66564 1951 SER B N 1
ATOM 8815 C CA . SER B 1 200 ? 38.68500 -0.03100 -58.05900 1.000 45.12383 1951 SER B CA 1
ATOM 8816 C C . SER B 1 200 ? 37.27200 -0.03500 -58.60600 1.000 44.94486 1951 SER B C 1
ATOM 8817 O O . SER B 1 200 ? 36.68100 -1.10400 -58.71700 1.000 43.71577 1951 SER B O 1
ATOM 8825 N N . LEU B 1 201 ? 36.72200 1.11900 -58.95600 1.000 40.62329 1952 LEU B N 1
ATOM 8826 C CA . LEU B 1 201 ? 35.38600 1.16000 -59.53900 1.000 36.41752 1952 LEU B CA 1
ATOM 8827 C C . LEU B 1 201 ? 35.47100 1.01200 -61.05800 1.000 39.94163 1952 LEU B C 1
ATOM 8828 O O . LEU B 1 201 ? 36.41700 1.52500 -61.67800 1.000 37.08076 1952 LEU B O 1
ATOM 8844 N N . PRO B 1 202 ? 34.50000 0.32400 -61.67200 1.000 35.60164 1953 PRO B N 1
ATOM 8845 C CA . PRO B 1 202 ? 34.71200 -0.19300 -63.02800 1.000 37.92823 1953 PRO B CA 1
ATOM 8846 C C . PRO B 1 202 ? 34.45700 0.79800 -64.15800 1.000 38.44935 1953 PRO B C 1
ATOM 8847 O O . PRO B 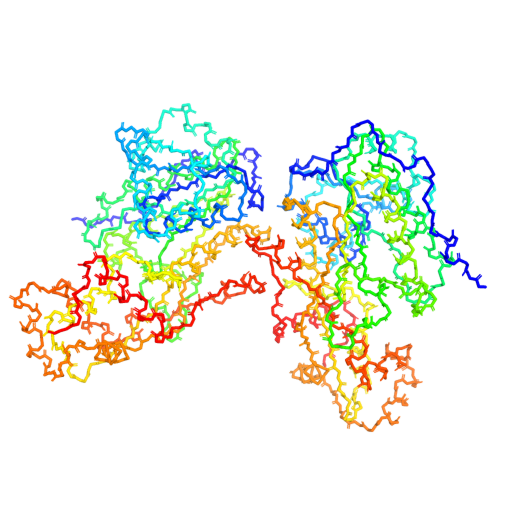1 202 ? 34.75100 0.45400 -65.32000 1.000 42.70512 1953 PRO B O 1
ATOM 8858 N N . SER B 1 203 ? 33.94600 2.00200 -63.88600 1.000 31.50115 1954 SER B N 1
ATOM 8859 C CA . SER B 1 203 ? 33.61300 2.90700 -64.98300 1.000 33.75931 1954 SER B CA 1
ATOM 8860 C C . SER B 1 203 ? 33.92300 4.33300 -64.60700 1.000 31.43272 1954 SER B C 1
ATOM 8861 O O . SER B 1 203 ? 33.96500 4.67700 -63.43400 1.000 32.90131 1954 SER B O 1
ATOM 8869 N N . GLY B 1 204 ? 34.14200 5.17100 -65.62500 1.000 31.73802 1955 GLY B N 1
ATOM 8870 C CA . GLY B 1 204 ? 34.31600 6.58700 -65.36000 1.000 31.31691 1955 GLY B CA 1
ATOM 8871 C C . GLY B 1 204 ? 33.11100 7.18900 -64.67000 1.000 26.77689 1955 GLY B C 1
ATOM 8872 O O . GLY B 1 204 ? 33.23300 8.12600 -63.86500 1.000 30.17204 1955 GLY B O 1
ATOM 8876 N N . TYR B 1 205 ? 31.92000 6.71800 -65.01700 1.000 27.04798 1956 TYR B N 1
ATOM 8877 C CA . TYR B 1 205 ? 30.72300 7.28000 -64.40000 1.000 26.38211 1956 TYR B CA 1
ATOM 8878 C C . TYR B 1 205 ? 30.76400 7.08700 -62.89600 1.000 27.67437 1956 TYR B C 1
ATOM 8879 O O . TYR B 1 205 ? 30.60000 8.03500 -62.12200 1.000 28.08495 1956 TYR B O 1
ATOM 8897 N N . LEU B 1 206 ? 30.99200 5.85900 -62.45800 1.000 28.19285 1957 LEU B N 1
ATOM 8898 C CA . LEU B 1 206 ? 30.98100 5.59600 -61.01700 1.000 30.04308 1957 LEU B CA 1
ATOM 8899 C C . LEU B 1 206 ? 32.13700 6.31500 -60.33400 1.000 28.29813 1957 LEU B C 1
ATOM 8900 O O . LEU B 1 206 ? 32.04000 6.73000 -59.17900 1.000 26.89796 1957 LEU B O 1
ATOM 8916 N N . ARG B 1 207 ? 33.26400 6.43000 -61.01500 1.000 26.37158 1958 ARG B N 1
ATOM 8917 C CA . ARG B 1 207 ? 34.37900 7.13200 -60.40400 1.000 28.79819 1958 ARG B CA 1
ATOM 8918 C C . ARG B 1 207 ? 34.02000 8.60100 -60.21400 1.000 27.33486 1958 ARG B C 1
ATOM 8919 O O . ARG B 1 207 ? 34.38800 9.21200 -59.20700 1.000 29.24035 1958 ARG B O 1
ATOM 8940 N N . SER B 1 208 ? 33.25300 9.17300 -61.15300 1.000 31.45640 1959 SER B N 1
ATOM 8941 C CA . SER B 1 208 ? 32.85900 10.57100 -61.02900 1.000 30.44576 1959 SER B CA 1
ATOM 8942 C C . SER B 1 208 ? 31.87900 10.73800 -59.88000 1.000 28.10337 1959 SER B C 1
ATOM 8943 O O . SER B 1 208 ? 31.89900 11.76800 -59.19200 1.000 26.51107 1959 SER B O 1
ATOM 8951 N N . LYS B 1 209 ? 31.01600 9.74100 -59.65100 1.000 27.89019 1960 LYS B N 1
ATOM 8952 C CA . LYS B 1 209 ? 30.07700 9.83700 -58.53800 1.000 28.23496 1960 LYS B CA 1
ATOM 8953 C C . LYS B 1 209 ? 30.81000 9.68200 -57.21900 1.000 27.62700 1960 LYS B C 1
ATOM 8954 O O . LYS B 1 209 ? 30.49700 10.35000 -56.23300 1.000 26.88217 1960 LYS B O 1
ATOM 8973 N N . TRP B 1 210 ? 31.82100 8.82300 -57.18900 1.000 27.49540 1961 TRP B N 1
ATOM 8974 C CA . TRP B 1 210 ? 32.63500 8.71400 -55.98800 1.000 25.03984 1961 TRP B CA 1
ATOM 8975 C C . TRP B 1 210 ? 33.27500 10.05300 -55.66200 1.000 28.19549 1961 TRP B C 1
ATOM 8976 O O . TRP B 1 210 ? 33.25200 10.48600 -54.51100 1.000 27.09799 1961 TRP B O 1
ATOM 8997 N N . VAL B 1 211 ? 33.89500 10.70200 -56.65300 1.000 28.70344 1962 VAL B N 1
ATOM 8998 C CA . VAL B 1 211 ? 34.54800 11.98000 -56.40500 1.000 25.70835 1962 VAL B CA 1
ATOM 8999 C C . VAL B 1 211 ? 33.52800 12.96600 -55.88900 1.000 28.22180 1962 VAL B C 1
ATOM 9000 O O . VAL B 1 211 ? 33.75900 13.65700 -54.89600 1.000 29.43248 1962 VAL B O 1
ATOM 9013 N N . ALA B 1 212 ? 32.35700 12.99500 -56.51600 1.000 29.15613 1963 ALA B N 1
ATOM 9014 C CA . ALA B 1 212 ? 31.30900 13.91700 -56.09700 1.000 28.56132 1963 ALA B CA 1
ATOM 9015 C C . ALA B 1 212 ? 30.99400 13.74900 -54.63100 1.000 28.56658 1963 ALA B C 1
ATOM 9016 O O . ALA B 1 212 ? 30.86900 14.72900 -53.88100 1.000 27.95335 1963 ALA B O 1
ATOM 9023 N N . GLU B 1 213 ? 30.80700 12.50200 -54.22100 1.000 27.70595 1964 GLU B N 1
ATOM 9024 C CA . GLU B 1 213 ? 30.55100 12.24600 -52.81300 1.000 27.72438 1964 GLU B CA 1
ATOM 9025 C C . GLU B 1 213 ? 31.68000 12.79300 -51.95800 1.000 30.80896 1964 GLU B C 1
ATOM 9026 O O . GLU B 1 213 ? 31.43500 13.34700 -50.89300 1.000 29.40879 1964 GLU B O 1
ATOM 9038 N N . GLN B 1 214 ? 32.92700 12.60400 -52.38300 1.000 29.98517 1965 GLN B N 1
ATOM 9039 C CA . GLN B 1 214 ? 34.05600 13.04000 -51.56800 1.000 30.41944 1965 GLN B CA 1
ATOM 9040 C C . GLN B 1 214 ? 34.11000 14.56000 -51.49100 1.000 33.02764 1965 GLN B C 1
ATOM 9041 O O . GLN B 1 214 ? 34.44000 15.13500 -50.44600 1.000 32.12754 1965 GLN B O 1
ATOM 9055 N N . VAL B 1 215 ? 33.80800 15.23400 -52.59600 1.000 33.19345 1966 VAL B N 1
ATOM 9056 C CA . VAL B 1 215 ? 33.66800 16.68600 -52.54200 1.000 33.15134 1966 VAL B CA 1
ATOM 9057 C C . VAL B 1 215 ? 32.56500 17.06800 -51.56200 1.000 31.44851 1966 VAL B C 1
ATOM 9058 O O . VAL B 1 215 ? 32.70100 18.02300 -50.78600 1.000 30.85896 1966 VAL B O 1
ATOM 9071 N N . ILE B 1 216 ? 31.46000 16.31900 -51.57400 1.000 29.77989 1967 ILE B N 1
ATOM 9072 C CA . ILE B 1 216 ? 30.36600 16.60500 -50.64800 1.000 29.66145 1967 ILE B CA 1
ATOM 9073 C C . ILE B 1 216 ? 30.81900 16.40400 -49.19500 1.000 33.37769 1967 ILE B C 1
ATOM 9074 O O . ILE B 1 216 ? 30.42500 17.13700 -48.26800 1.000 33.23820 1967 ILE B O 1
ATOM 9090 N N . GLU B 1 217 ? 31.69100 15.43800 -48.97200 1.000 34.76996 1968 GLU B N 1
ATOM 9091 C CA . GLU B 1 217 ? 32.17800 15.25000 -47.60700 1.000 34.67258 1968 GLU B CA 1
ATOM 9092 C C . GLU B 1 217 ? 32.96000 16.45800 -47.15300 1.000 37.42817 1968 GLU B C 1
ATOM 9093 O O . GLU B 1 217 ? 32.92000 16.80800 -45.96700 1.000 36.30698 1968 GLU B O 1
ATOM 9105 N N . VAL B 1 218 ? 33.67300 17.11000 -48.07600 1.000 35.88325 1969 VAL B N 1
ATOM 9106 C CA . VAL B 1 218 ? 34.37600 18.32200 -47.69400 1.000 35.04104 1969 VAL B CA 1
ATOM 9107 C C . VAL B 1 218 ? 33.37400 19.40200 -47.31000 1.000 38.41250 1969 VAL B C 1
ATOM 9108 O O . VAL B 1 218 ? 33.55300 20.12400 -46.31600 1.000 38.65200 1969 VAL B O 1
ATOM 9121 N N . ALA B 1 219 ? 32.31200 19.54200 -48.09700 1.000 32.95395 1970 ALA B N 1
ATOM 9122 C CA . ALA B 1 219 ? 31.31500 20.56400 -47.80900 1.000 34.08567 1970 ALA B CA 1
ATOM 9123 C C . ALA B 1 219 ? 30.67200 20.30300 -46.46100 1.000 35.72797 1970 ALA B C 1
ATOM 9124 O O . ALA B 1 219 ? 30.46600 21.23000 -45.66600 1.000 35.59637 1970 ALA B O 1
ATOM 9131 N N . ARG B 1 220 ? 30.37000 19.03200 -46.18000 1.000 36.95706 1971 ARG B N 1
ATOM 9132 C CA . ARG B 1 220 ? 29.77700 18.66700 -44.89500 1.000 36.53596 1971 ARG B CA 1
ATOM 9133 C C . ARG B 1 220 ? 30.68300 19.04500 -43.73400 1.000 36.08591 1971 ARG B C 1
ATOM 9134 O O . ARG B 1 220 ? 30.21900 19.59000 -42.73000 1.000 38.28880 1971 ARG B O 1
ATOM 9155 N N . ASP B 1 221 ? 31.98100 18.75900 -43.85300 1.000 38.11773 1972 ASP B N 1
ATOM 9156 C CA . ASP B 1 221 ? 32.89900 19.03200 -42.76000 1.000 47.08196 1972 ASP B CA 1
ATOM 9157 C C . ASP B 1 221 ? 33.03400 20.52400 -42.54700 1.000 43.67103 1972 ASP B C 1
ATOM 9158 O O . ASP B 1 221 ? 33.30600 20.95700 -41.43700 1.000 43.16833 1972 ASP B O 1
ATOM 9167 N N . ARG B 1 222 ? 32.83000 21.32400 -43.58400 1.000 37.62030 1973 ARG B N 1
ATOM 9168 C CA . ARG B 1 222 ? 32.83100 22.76800 -43.42100 1.000 39.45210 1973 ARG B CA 1
ATOM 9169 C C . ARG B 1 222 ? 31.55200 23.27600 -42.76800 1.000 38.28880 1973 ARG B C 1
ATOM 9170 O O . ARG B 1 222 ? 31.45200 24.47800 -42.49000 1.000 38.29407 1973 ARG B O 1
ATOM 9191 N N . GLY B 1 223 ? 30.56400 22.40700 -42.56900 1.000 37.50713 1974 GLY B N 1
ATOM 9192 C CA . GLY B 1 223 ? 29.31300 22.78400 -41.95500 1.000 32.92763 1974 GLY B CA 1
ATOM 9193 C C . GLY B 1 223 ? 28.11500 22.88700 -42.86300 1.000 34.30411 1974 GLY B C 1
ATOM 9194 O O . GLY B 1 223 ? 27.06400 23.34000 -42.40600 1.000 34.14620 1974 GLY B O 1
ATOM 9198 N N . LEU B 1 224 ? 28.23700 22.54200 -44.12900 1.000 32.02489 1975 LEU B N 1
ATOM 9199 C CA . LEU B 1 224 ? 27.12900 22.70000 -45.07500 1.000 31.90119 1975 LEU B CA 1
ATOM 9200 C C . LEU B 1 224 ? 26.20500 21.48800 -44.98700 1.000 33.61192 1975 LEU B C 1
ATOM 9201 O O . LEU B 1 224 ? 26.69000 20.33700 -44.93200 1.000 29.78515 1975 LEU B O 1
ATOM 9217 N N . PRO B 1 225 ? 24.86500 21.72700 -44.94600 1.000 33.40401 1976 PRO B N 1
ATOM 9218 C CA . PRO B 1 225 ? 23.90300 20.61600 -44.90800 1.000 29.78778 1976 PRO B CA 1
ATOM 9219 C C . PRO B 1 225 ? 23.75600 19.95800 -46.27500 1.000 30.09835 1976 PRO B C 1
ATOM 9220 O O . PRO B 1 225 ? 23.17900 20.52600 -47.20200 1.000 32.29861 1976 PRO B O 1
ATOM 9231 N N . VAL B 1 226 ? 24.24300 18.73000 -46.37100 1.000 30.81685 1977 VAL B N 1
ATOM 9232 C CA . VAL B 1 226 ? 24.15400 17.98600 -47.61900 1.000 27.31380 1977 VAL B CA 1
ATOM 9233 C C . VAL B 1 226 ? 23.77300 16.54800 -47.28300 1.000 31.82750 1977 VAL B C 1
ATOM 9234 O O . VAL B 1 226 ? 24.46500 15.89000 -46.50900 1.000 29.35352 1977 VAL B O 1
ATOM 9247 N N . SER B 1 227 ? 22.66100 16.07000 -47.81800 1.000 29.42195 1978 SER B N 1
ATOM 9248 C CA . SER B 1 227 ? 22.28500 14.66800 -47.71200 1.000 30.39312 1978 SER B CA 1
ATOM 9249 C C . SER B 1 227 ? 22.62100 13.95800 -49.02000 1.000 28.24023 1978 SER B C 1
ATOM 9250 O O . SER B 1 227 ? 22.65000 14.56800 -50.09500 1.000 28.49815 1978 SER B O 1
ATOM 9258 N N . VAL B 1 228 ? 22.87400 12.66000 -48.91400 1.000 27.71648 1979 VAL B N 1
ATOM 9259 C CA . VAL B 1 228 ? 23.25400 11.81700 -50.03600 1.000 25.71361 1979 VAL B CA 1
ATOM 9260 C C . VAL B 1 228 ? 22.31100 10.62500 -50.07100 1.000 26.40843 1979 VAL B C 1
ATOM 9261 O O . VAL B 1 228 ? 22.02800 10.02900 -49.03000 1.000 25.47937 1979 VAL B O 1
ATOM 9274 N N . TYR B 1 229 ? 21.76400 10.32200 -51.23500 1.000 24.43977 1980 TYR B N 1
ATOM 9275 C CA . TYR B 1 229 ? 20.86900 9.17500 -51.39600 1.000 25.71624 1980 TYR B CA 1
ATOM 9276 C C . TYR B 1 229 ? 21.48400 8.23600 -52.42900 1.000 24.42661 1980 TYR B C 1
ATOM 9277 O O . TYR B 1 229 ? 21.46500 8.52800 -53.63200 1.000 21.78419 1980 TYR B O 1
ATOM 9295 N N . ARG B 1 230 ? 22.03900 7.12500 -51.94000 1.000 24.66348 1981 ARG B N 1
ATOM 9296 C CA . ARG B 1 230 ? 22.71200 6.15300 -52.78900 1.000 25.74256 1981 ARG B CA 1
ATOM 9297 C C . ARG B 1 230 ? 21.62800 5.23400 -53.30200 1.000 24.76086 1981 ARG B C 1
ATOM 9298 O O . ARG B 1 230 ? 21.04700 4.49200 -52.49800 1.000 22.87906 1981 ARG B O 1
ATOM 9319 N N . VAL B 1 231 ? 21.34000 5.29600 -54.62000 1.000 25.34514 1982 VAL B N 1
ATOM 9320 C CA . VAL B 1 231 ? 20.23800 4.54900 -55.22200 1.000 24.60821 1982 VAL B CA 1
ATOM 9321 C C . VAL B 1 231 ? 20.77400 3.41000 -56.05500 1.000 24.48188 1982 VAL B C 1
ATOM 9322 O O . VAL B 1 231 ? 21.82600 3.54800 -56.66700 1.000 25.42936 1982 VAL B O 1
ATOM 9335 N N . ASP B 1 232 ? 20.04700 2.29700 -56.06500 1.000 25.26619 1983 ASP B N 1
ATOM 9336 C CA . ASP B 1 232 ? 20.33900 1.12100 -56.86500 1.000 25.14249 1983 ASP B CA 1
ATOM 9337 C C . ASP B 1 232 ? 19.76500 1.38600 -58.24500 1.000 28.01125 1983 ASP B C 1
ATOM 9338 O O . ASP B 1 232 ? 19.26800 2.47700 -58.51900 1.000 30.25889 1983 ASP B O 1
ATOM 9347 N N . VAL B 1 233 ? 19.84800 0.40800 -59.14100 1.000 32.32230 1984 VAL B N 1
ATOM 9348 C CA . VAL B 1 233 ? 19.24400 0.54600 -60.45800 1.000 33.50139 1984 VAL B CA 1
ATOM 9349 C C . VAL B 1 233 ? 17.73400 0.72200 -60.32500 1.000 30.30627 1984 VAL B C 1
ATOM 9350 O O . VAL B 1 233 ? 17.04000 -0.10300 -59.71800 1.000 27.78754 1984 VAL B O 1
ATOM 9363 N N . ILE B 1 234 ? 17.21500 1.71600 -60.99000 1.000 27.61910 1985 ILE B N 1
ATOM 9364 C CA . ILE B 1 234 ? 15.83700 2.16200 -60.83600 1.000 25.40041 1985 ILE B CA 1
ATOM 9365 C C . ILE B 1 234 ? 14.97400 1.51700 -61.90400 1.000 26.90586 1985 ILE B C 1
ATOM 9366 O O . ILE B 1 234 ? 15.37900 1.44700 -63.05900 1.000 28.08495 1985 ILE B O 1
ATOM 9382 N N . SER B 1 235 ? 13.78200 1.05400 -61.53700 1.000 22.69219 1986 SER B N 1
ATOM 9383 C CA . SER B 1 235 ? 12.82500 0.47000 -62.47300 1.000 23.10803 1986 SER B CA 1
ATOM 9384 C C . SER B 1 235 ? 11.58700 1.33900 -62.54900 1.000 22.20003 1986 SER B C 1
ATOM 9385 O O . SER B 1 235 ? 11.52100 2.41000 -61.96800 1.000 24.89509 1986 SER B O 1
ATOM 9393 N N . GLY B 1 236 ? 10.63600 0.92100 -63.35000 1.000 24.96089 1987 GLY B N 1
ATOM 9394 C CA . GLY B 1 236 ? 9.51500 1.77800 -63.68600 1.000 24.20817 1987 GLY B CA 1
ATOM 9395 C C . GLY B 1 236 ? 8.60600 2.10400 -62.51600 1.000 26.11103 1987 GLY B C 1
ATOM 9396 O O . GLY B 1 236 ? 8.60400 1.45000 -61.48800 1.000 23.16857 1987 GLY B O 1
ATOM 9400 N N . ASP B 1 237 ? 7.72900 3.08300 -62.73200 1.000 27.12694 1988 ASP B N 1
ATOM 9401 C CA . ASP B 1 237 ? 6.80500 3.48800 -61.69700 1.000 26.25052 1988 ASP B CA 1
ATOM 9402 C C . ASP B 1 237 ? 5.66300 2.49600 -61.60500 1.000 27.75070 1988 ASP B C 1
ATOM 9403 O O . ASP B 1 237 ? 5.36700 1.77600 -62.54400 1.000 26.65320 1988 ASP B O 1
ATOM 9412 N N . ARG B 1 238 ? 5.04100 2.43700 -60.43600 1.000 27.22168 1989 ARG B N 1
ATOM 9413 C CA . ARG B 1 238 ? 4.05600 1.39500 -60.14700 1.000 29.05348 1989 ARG B CA 1
ATOM 9414 C C . ARG B 1 238 ? 2.72100 1.66100 -60.83200 1.000 29.34826 1989 ARG B C 1
ATOM 9415 O O . ARG B 1 238 ? 1.90600 0.76100 -60.96300 1.000 30.62472 1989 ARG B O 1
ATOM 9436 N N . VAL B 1 239 ? 2.45400 2.88400 -61.23900 1.000 29.94043 1990 VAL B N 1
ATOM 9437 C CA . VAL B 1 239 ? 1.15200 3.19500 -61.80600 1.000 30.27731 1990 VAL B CA 1
ATOM 9438 C C . VAL B 1 239 ? 1.13100 2.94200 -63.31100 1.000 32.48547 1990 VAL B C 1
ATOM 9439 O O . VAL B 1 239 ? 0.20800 2.30900 -63.82600 1.000 32.79341 1990 VAL B O 1
ATOM 9452 N N . ASN B 1 240 ? 2.17900 3.34600 -64.02500 1.000 31.65380 1991 ASN B N 1
ATOM 9453 C CA . ASN B 1 240 ? 2.20000 3.26600 -65.47200 1.000 32.39862 1991 ASN B CA 1
ATOM 9454 C C . ASN B 1 240 ? 3.31100 2.37800 -66.00400 1.000 31.50641 1991 ASN B C 1
ATOM 9455 O O . ASN B 1 240 ? 3.31500 2.08700 -67.20700 1.000 28.67712 1991 ASN B O 1
ATOM 9466 N N . GLY B 1 241 ? 4.26800 1.97000 -65.17200 1.000 27.86387 1992 GLY B N 1
ATOM 9467 C CA . GLY B 1 241 ? 5.37000 1.18400 -65.68200 1.000 26.87691 1992 GLY B CA 1
ATOM 9468 C C . GLY B 1 241 ? 6.43200 1.97000 -66.41100 1.000 26.58213 1992 GLY B C 1
ATOM 9469 O O . GLY B 1 241 ? 7.30900 1.36200 -67.02400 1.000 26.74268 1992 GLY B O 1
ATOM 9473 N N . ALA B 1 242 ? 6.37800 3.29800 -66.37600 1.000 27.25853 1993 ALA B N 1
ATOM 9474 C CA . ALA B 1 242 ? 7.29500 4.10800 -67.16800 1.000 29.32457 1993 ALA B CA 1
ATOM 9475 C C . ALA B 1 242 ? 8.71700 3.98800 -66.64000 1.000 27.41645 1993 ALA B C 1
ATOM 9476 O O . ALA B 1 242 ? 8.96200 4.15000 -65.44500 1.000 26.60582 1993 ALA B O 1
ATOM 9483 N N . CYS B 1 243 ? 9.66000 3.71300 -67.52900 1.000 28.06915 1994 CYS B N 1
ATOM 9484 C CA . CYS B 1 243 ? 11.02500 3.43600 -67.12200 1.000 27.76122 1994 CYS B CA 1
ATOM 9485 C C . CYS B 1 243 ? 11.96200 3.81200 -68.24800 1.000 27.88755 1994 CYS B C 1
ATOM 9486 O O . CYS B 1 243 ? 11.57500 3.75400 -69.39800 1.000 30.00886 1994 CYS B O 1
ATOM 9494 N N . GLN B 1 244 ? 13.18900 4.20200 -67.93000 1.000 28.74292 1995 GLN B N 1
ATOM 9495 C CA . GLN B 1 244 ? 14.15400 4.46700 -68.99000 1.000 32.18807 1995 GLN B CA 1
ATOM 9496 C C . GLN B 1 244 ? 14.53800 3.16400 -69.66100 1.000 33.25136 1995 GLN B C 1
ATOM 9497 O O . GLN B 1 244 ? 14.23400 2.08400 -69.16600 1.000 33.34347 1995 GLN B O 1
ATOM 9511 N N . THR B 1 245 ? 15.20000 3.26300 -70.80700 1.000 34.39886 1996 THR B N 1
ATOM 9512 C CA . THR B 1 245 ? 15.34000 2.10300 -71.68800 1.000 34.82523 1996 THR B CA 1
ATOM 9513 C C . THR B 1 245 ? 16.68900 1.40400 -71.57300 1.000 38.98625 1996 THR B C 1
ATOM 9514 O O . THR B 1 245 ? 16.79500 0.22100 -71.93800 1.000 43.18676 1996 THR B O 1
ATOM 9525 N N . ARG B 1 246 ? 17.69700 2.06700 -71.00700 1.000 35.37529 1997 ARG B N 1
ATOM 9526 C CA . ARG B 1 246 ? 19.06500 1.61100 -71.18600 1.000 41.56551 1997 ARG B CA 1
ATOM 9527 C C . ARG B 1 246 ? 19.68400 0.97800 -69.93400 1.000 41.77080 1997 ARG B C 1
ATOM 9528 O O . ARG B 1 246 ? 20.90800 0.87600 -69.85000 1.000 47.13197 1997 ARG B O 1
ATOM 9549 N N . ASP B 1 247 ? 18.89700 0.45600 -69.01300 1.000 35.97800 1998 ASP B N 1
ATOM 9550 C CA . ASP B 1 247 ? 19.52800 -0.12600 -67.83400 1.000 35.01209 1998 ASP B CA 1
ATOM 9551 C C . ASP B 1 247 ? 19.78100 -1.62800 -67.99600 1.000 32.40652 1998 ASP B C 1
ATOM 9552 O O . ASP B 1 247 ? 19.17900 -2.32100 -68.81700 1.000 34.05408 1998 ASP B O 1
ATOM 9561 N N . PHE B 1 248 ? 20.72700 -2.11200 -67.19700 1.000 33.03817 1999 PHE B N 1
ATOM 9562 C CA . PHE B 1 248 ? 21.17200 -3.50200 -67.28100 1.000 31.49851 1999 PHE B CA 1
ATOM 9563 C C . PHE B 1 248 ? 20.02000 -4.47800 -67.22900 1.000 28.02441 1999 PHE B C 1
ATOM 9564 O O . PHE B 1 248 ? 19.97700 -5.43200 -68.00600 1.000 31.31165 1999 PHE B O 1
ATOM 9581 N N . VAL B 1 249 ? 19.05500 -4.23800 -66.35200 1.000 26.37158 2000 VAL B N 1
ATOM 9582 C CA . VAL B 1 249 ? 17.97900 -5.21100 -66.16400 1.000 26.62951 2000 VAL B CA 1
ATOM 9583 C C . VAL B 1 249 ? 17.18000 -5.37800 -67.46100 1.000 30.42733 2000 VAL B C 1
ATOM 9584 O O . VAL B 1 249 ? 16.97300 -6.48500 -67.99000 1.000 30.13256 2000 VAL B O 1
ATOM 9597 N N . TRP B 1 250 ? 16.72100 -4.27700 -68.01100 1.000 29.39563 2001 TRP B N 1
ATOM 9598 C CA . TRP B 1 250 ? 15.77500 -4.41800 -69.12400 1.000 30.42207 2001 TRP B CA 1
ATOM 9599 C C . TRP B 1 250 ? 16.46000 -4.65800 -70.46500 1.000 28.25865 2001 TRP B C 1
ATOM 9600 O O . TRP B 1 250 ? 15.82900 -5.20600 -71.38800 1.000 28.20338 2001 TRP B O 1
ATOM 9621 N N . LEU B 1 251 ? 17.73900 -4.29300 -70.57600 1.000 27.41381 2002 LEU B N 1
ATOM 9622 C CA . LEU B 1 251 ? 18.50400 -4.68400 -71.74700 1.000 29.37457 2002 LEU B CA 1
ATOM 9623 C C . LEU B 1 251 ? 18.83000 -6.16900 -71.69300 1.000 31.31691 2002 LEU B C 1
ATOM 9624 O O . LEU B 1 251 ? 18.85000 -6.83300 -72.73300 1.000 28.36656 2002 LEU B O 1
ATOM 9640 N N . THR B 1 252 ? 19.01200 -6.71600 -70.48800 1.000 29.60355 2003 THR B N 1
ATOM 9641 C CA . THR B 1 252 ? 19.16700 -8.15300 -70.34000 1.000 27.74280 2003 THR B CA 1
ATOM 9642 C C . THR B 1 252 ? 17.92200 -8.85900 -70.82700 1.000 28.43499 2003 THR B C 1
ATOM 9643 O O . THR B 1 252 ? 17.99900 -9.77200 -71.65400 1.000 27.33749 2003 THR B O 1
ATOM 9654 N N . LEU B 1 253 ? 16.75800 -8.44200 -70.33900 1.000 26.29526 2004 LEU B N 1
ATOM 9655 C CA . LEU B 1 253 ? 15.53700 -9.11500 -70.74600 1.000 24.50294 2004 LEU B CA 1
ATOM 9656 C C . LEU B 1 253 ? 15.22100 -8.86800 -72.22300 1.000 26.61635 2004 LEU B C 1
ATOM 9657 O O . LEU B 1 253 ? 14.71500 -9.75900 -72.90600 1.000 28.48499 2004 LEU B O 1
ATOM 9673 N N . LYS B 1 254 ? 15.52700 -7.68100 -72.73700 1.000 26.66372 2005 LYS B N 1
ATOM 9674 C CA . LYS B 1 254 ? 15.36600 -7.42300 -74.15800 1.000 28.11390 2005 LYS B CA 1
ATOM 9675 C C . LYS B 1 254 ? 16.23800 -8.34900 -74.96500 1.000 28.53763 2005 LYS B C 1
ATOM 9676 O O . LYS B 1 254 ? 15.80100 -8.89600 -75.97700 1.000 31.63011 2005 LYS B O 1
ATOM 9695 N N . GLY B 1 255 ? 17.46300 -8.58100 -74.50800 1.000 28.87715 2006 GLY B N 1
ATOM 9696 C CA . GLY B 1 255 ? 18.34300 -9.47200 -75.24500 1.000 29.37457 2006 GLY B CA 1
ATOM 9697 C C . GLY B 1 255 ? 17.84600 -10.90700 -75.24500 1.000 30.00097 2006 GLY B C 1
ATOM 9698 O O . GLY B 1 255 ? 17.97100 -11.63000 -76.23800 1.000 32.20123 2006 GLY B O 1
ATOM 9702 N N . LEU B 1 256 ? 17.30200 -11.35300 -74.12400 1.000 27.88492 2007 LEU B N 1
ATOM 9703 C CA . LEU B 1 256 ? 16.73700 -12.69000 -74.10700 1.000 27.48751 2007 LEU B CA 1
ATOM 9704 C C . LEU B 1 256 ? 15.62600 -12.81500 -75.13700 1.000 29.71146 2007 LEU B C 1
ATOM 9705 O O . LEU B 1 256 ? 15.60200 -13.76000 -75.92900 1.000 31.06951 2007 LEU B O 1
ATOM 9721 N N . ILE B 1 257 ? 14.69500 -11.86300 -75.13600 1.000 28.10863 2008 ILE B N 1
ATOM 9722 C CA . ILE B 1 257 ? 13.61400 -11.84400 -76.12300 1.000 30.61420 2008 ILE B CA 1
ATOM 9723 C C . ILE B 1 257 ? 14.16800 -11.87300 -77.55500 1.000 32.64865 2008 ILE B C 1
ATOM 9724 O O . ILE B 1 257 ? 13.73500 -12.67200 -78.41100 1.000 31.52483 2008 ILE B O 1
ATOM 9740 N N . GLN B 1 258 ? 15.14400 -11.00300 -77.82700 1.000 30.83528 2009 GLN B N 1
ATOM 9741 C CA . GLN B 1 258 ? 15.72600 -10.94600 -79.15500 1.000 32.65392 2009 GLN B CA 1
ATOM 9742 C C . GLN B 1 258 ? 16.35000 -12.28100 -79.49600 1.000 35.03315 2009 GLN B C 1
ATOM 9743 O O . GLN B 1 258 ? 16.20900 -12.76600 -80.62400 1.000 37.03339 2009 GLN B O 1
ATOM 9757 N N . ALA B 1 259 ? 17.09300 -12.86600 -78.55900 1.000 34.38307 2010 ALA B N 1
ATOM 9758 C CA . ALA B 1 259 ? 17.70300 -14.17400 -78.81100 1.000 34.39886 2010 ALA B CA 1
ATOM 9759 C C . ALA B 1 259 ? 16.68400 -15.29900 -78.88200 1.000 35.56216 2010 ALA B C 1
ATOM 9760 O O . ALA B 1 259 ? 17.01000 -16.39500 -79.36400 1.000 37.53345 2010 ALA B O 1
ATOM 9767 N N . ARG B 1 260 ? 15.46300 -15.04900 -78.42200 1.000 35.00946 2011 ARG B N 1
ATOM 9768 C CA . ARG B 1 260 ? 14.40100 -16.03500 -78.42400 1.000 37.78085 2011 ARG B CA 1
ATOM 9769 C C . ARG B 1 260 ? 14.80200 -17.26500 -77.64600 1.000 37.28079 2011 ARG B C 1
ATOM 9770 O O . ARG B 1 260 ? 14.23800 -18.33200 -77.84700 1.000 39.48368 2011 ARG B O 1
ATOM 9791 N N . SER B 1 261 ? 15.78900 -17.13500 -76.76900 1.000 36.20697 2012 SER B N 1
ATOM 9792 C CA . SER B 1 261 ? 16.32000 -18.26900 -76.02800 1.000 35.09368 2012 SER B CA 1
ATOM 9793 C C . SER B 1 261 ? 17.04900 -17.76900 -74.79600 1.000 36.40173 2012 SER B C 1
ATOM 9794 O O . SER B 1 261 ? 17.43500 -16.60300 -74.71500 1.000 31.24059 2012 SER B O 1
ATOM 9802 N N . VAL B 1 262 ? 17.23600 -18.67800 -73.84300 1.000 35.86746 2013 VAL B N 1
ATOM 9803 C CA . VAL B 1 262 ? 17.91400 -18.38300 -72.57700 1.000 34.38833 2013 VAL B CA 1
ATOM 9804 C C . VAL B 1 262 ? 18.84700 -19.51000 -72.26400 1.000 36.27277 2013 VAL B C 1
ATOM 9805 O O . VAL B 1 262 ? 18.64500 -20.65800 -72.72700 1.000 34.44887 2013 VAL B O 1
ATOM 9818 N N . PRO B 1 263 ? 19.92600 -19.23900 -71.52800 1.000 32.53022 2014 PRO B N 1
ATOM 9819 C CA . PRO B 1 263 ? 20.94000 -20.26000 -71.25100 1.000 34.30938 2014 PRO B CA 1
ATOM 9820 C C . PRO B 1 263 ? 20.48300 -21.17600 -70.12300 1.000 34.74364 2014 PRO B C 1
ATOM 9821 O O . PRO B 1 263 ? 20.02600 -20.72100 -69.06800 1.000 35.93589 2014 PRO B O 1
ATOM 9832 N N . LYS B 1 264 ? 20.56400 -22.47700 -70.38000 1.000 41.09703 2015 LYS B N 1
ATOM 9833 C CA . LYS B 1 264 ? 20.11600 -23.47000 -69.42200 1.000 41.23126 2015 LYS B CA 1
ATOM 9834 C C . LYS B 1 264 ? 20.98900 -23.44700 -68.16800 1.000 44.29742 2015 LYS B C 1
ATOM 9835 O O . LYS B 1 264 ? 22.18200 -23.15200 -68.20600 1.000 42.74197 2015 LYS B O 1
ATOM 9854 N N . GLY B 1 265 ? 20.37500 -23.75200 -67.03700 1.000 46.06342 2016 GLY B N 1
ATOM 9855 C CA . GLY B 1 265 ? 21.12700 -23.85400 -65.80000 1.000 51.35616 2016 GLY B CA 1
ATOM 9856 C C . GLY B 1 265 ? 21.64100 -22.52900 -65.28000 1.000 45.05540 2016 GLY B C 1
ATOM 9857 O O . GLY B 1 265 ? 22.58500 -22.48000 -64.49800 1.000 49.95862 2016 GLY B O 1
ATOM 9861 N N . THR B 1 266 ? 21.07200 -21.44100 -65.73000 1.000 43.36046 2017 THR B N 1
ATOM 9862 C CA . THR B 1 266 ? 21.56600 -20.12700 -65.40200 1.000 38.09141 2017 THR B CA 1
ATOM 9863 C C . THR B 1 266 ? 20.52300 -19.44100 -64.53400 1.000 38.98099 2017 THR B C 1
ATOM 9864 O O . THR B 1 266 ? 19.35300 -19.33100 -64.92100 1.000 39.28103 2017 THR B O 1
ATOM 9875 N N . GLU B 1 267 ? 20.95600 -18.93100 -63.39000 1.000 35.10684 2018 GLU B N 1
ATOM 9876 C CA . GLU B 1 267 ? 20.05600 -18.20300 -62.51300 1.000 35.45951 2018 GLU B CA 1
ATOM 9877 C C . GLU B 1 267 ? 20.69400 -16.92400 -62.00600 1.000 34.09619 2018 GLU B C 1
ATOM 9878 O O . GLU B 1 267 ? 21.92100 -16.82800 -61.87100 1.000 33.40927 2018 GLU B O 1
ATOM 9890 N N . GLY B 1 268 ? 19.83000 -15.96000 -61.72100 1.000 31.81434 2019 GLY B N 1
ATOM 9891 C CA . GLY B 1 268 ? 20.24600 -14.70000 -61.15600 1.000 34.36465 2019 GLY B CA 1
ATOM 9892 C C . GLY B 1 268 ? 19.08300 -13.98300 -60.52500 1.000 28.61396 2019 GLY B C 1
ATOM 9893 O O . GLY B 1 268 ? 18.06900 -14.59500 -60.20200 1.000 28.27971 2019 GLY B O 1
ATOM 9897 N N . ARG B 1 269 ? 19.19400 -12.66300 -60.38700 1.000 25.16618 2020 ARG B N 1
ATOM 9898 C CA . ARG B 1 269 ? 18.07900 -11.91600 -59.78500 1.000 25.56359 2020 ARG B CA 1
ATOM 9899 C C . ARG B 1 269 ? 18.22400 -10.44000 -60.08200 1.000 28.04284 2020 ARG B C 1
ATOM 9900 O O . ARG B 1 269 ? 19.29000 -10.00500 -60.51900 1.000 28.77450 2020 ARG B O 1
ATOM 9921 N N . PHE B 1 270 ? 17.10200 -9.71200 -59.97600 1.000 24.35029 2021 PHE B N 1
ATOM 9922 C CA . PHE B 1 270 ? 17.07100 -8.27800 -60.19600 1.000 23.82391 2021 PHE B CA 1
ATOM 9923 C C . PHE B 1 270 ? 16.34100 -7.64100 -59.02600 1.000 24.31871 2021 PHE B C 1
ATOM 9924 O O . PHE B 1 270 ? 15.16600 -7.95000 -58.78500 1.000 24.19237 2021 PHE B O 1
ATOM 9941 N N . HIS B 1 271 ? 17.03200 -6.73000 -58.33200 1.000 24.22133 2022 HIS B N 1
ATOM 9942 C CA . HIS B 1 271 ? 16.47100 -6.01300 -57.19200 1.000 24.80824 2022 HIS B CA 1
ATOM 9943 C C . HIS B 1 271 ? 15.77200 -4.77500 -57.72500 1.000 23.42649 2022 HIS B C 1
ATOM 9944 O O . HIS B 1 271 ? 16.25400 -3.65400 -57.61400 1.000 24.78981 2022 HIS B O 1
ATOM 9958 N N . LEU B 1 272 ? 14.60100 -4.97600 -58.29900 1.000 21.91052 2023 LEU B N 1
ATOM 9959 C CA . LEU B 1 272 ? 13.90900 -3.85600 -58.93600 1.000 23.84496 2023 LEU B CA 1
ATOM 9960 C C . LEU B 1 272 ? 13.48100 -2.78700 -57.92800 1.000 24.52662 2023 LEU B C 1
ATOM 9961 O O . LEU B 1 272 ? 12.98600 -3.07400 -56.83800 1.000 20.86566 2023 LEU B O 1
ATOM 9977 N N . LEU B 1 273 ? 13.71900 -1.53900 -58.27500 1.000 21.67102 2024 LEU B N 1
ATOM 9978 C CA . LEU B 1 273 ? 13.48700 -0.42300 -57.36600 1.000 24.01077 2024 LEU B CA 1
ATOM 9979 C C . LEU B 1 273 ? 12.65500 0.61100 -58.11200 1.000 23.09487 2024 LEU B C 1
ATOM 9980 O O . LEU B 1 273 ? 13.19800 1.43800 -58.85200 1.000 22.96854 2024 LEU B O 1
ATOM 9996 N N . PRO B 1 274 ? 11.33800 0.59900 -57.94600 1.000 24.13447 2025 PRO B N 1
ATOM 9997 C CA . PRO B 1 274 ? 10.49000 1.52400 -58.71400 1.000 22.27109 2025 PRO B CA 1
ATOM 9998 C C . PRO B 1 274 ? 10.84200 2.98200 -58.47100 1.000 24.40029 2025 PRO B C 1
ATOM 9999 O O . PRO B 1 274 ? 11.03600 3.42800 -57.33200 1.000 21.23412 2025 PRO B O 1
ATOM 10010 N N . VAL B 1 275 ? 10.86400 3.73500 -59.57600 1.000 22.93170 2026 VAL B N 1
ATOM 10011 C CA . VAL B 1 275 ? 11.35000 5.11000 -59.55800 1.000 23.32648 2026 VAL B CA 1
ATOM 10012 C C . VAL B 1 275 ? 10.48300 5.97800 -58.63900 1.000 23.62652 2026 VAL B C 1
ATOM 10013 O O . VAL B 1 275 ? 10.96700 6.94500 -58.04300 1.000 23.80285 2026 VAL B O 1
ATOM 10026 N N . ASP B 1 276 ? 9.19900 5.65900 -58.51600 1.000 23.25805 2027 ASP B N 1
ATOM 10027 C CA . ASP B 1 276 ? 8.28800 6.47900 -57.74300 1.000 23.41333 2027 ASP B CA 1
ATOM 10028 C C . ASP B 1 276 ? 8.42200 6.23900 -56.25000 1.000 26.91112 2027 ASP B C 1
ATOM 10029 O O . ASP B 1 276 ? 8.05100 7.11200 -55.46500 1.000 25.85573 2027 ASP B O 1
ATOM 10038 N N . TYR B 1 277 ? 9.02300 5.13200 -55.83400 1.000 25.68203 2028 TYR B N 1
ATOM 10039 C CA . TYR B 1 277 ? 9.47100 5.02300 -54.45100 1.000 24.95036 2028 TYR B CA 1
ATOM 10040 C C . TYR B 1 277 ? 10.72100 5.86300 -54.23500 1.000 22.62903 2028 TYR B C 1
ATOM 10041 O O . TYR B 1 277 ? 10.84600 6.58100 -53.23300 1.000 21.76050 2028 TYR B O 1
ATOM 10059 N N . VAL B 1 278 ? 11.62100 5.86500 -55.20900 1.000 22.83432 2029 VAL B N 1
ATOM 10060 C CA . VAL B 1 278 ? 12.84900 6.62200 -55.02200 1.000 23.80549 2029 VAL B CA 1
ATOM 10061 C C . VAL B 1 278 ? 12.54800 8.10900 -54.89400 1.000 23.43965 2029 VAL B C 1
ATOM 10062 O O . VAL B 1 278 ? 13.11500 8.79300 -54.03400 1.000 24.46609 2029 VAL B O 1
ATOM 10075 N N . SER B 1 279 ? 11.71200 8.65000 -55.79100 1.000 22.13950 2030 SER B N 1
ATOM 10076 C CA . SER B 1 279 ? 11.40900 10.07500 -55.72800 1.000 23.08435 2030 SER B CA 1
ATOM 10077 C C . SER B 1 279 ? 10.60800 10.40900 -54.47700 1.000 23.82917 2030 SER B C 1
ATOM 10078 O O . SER B 1 279 ? 10.82400 11.46000 -53.83700 1.000 25.00037 2030 SER B O 1
ATOM 10086 N N . ALA B 1 280 ? 9.67300 9.52900 -54.10800 1.000 23.45544 2031 ALA B N 1
ATOM 10087 C CA . ALA B 1 280 ? 8.86000 9.84900 -52.93900 1.000 25.21618 2031 ALA B CA 1
ATOM 10088 C C . ALA B 1 280 ? 9.69900 9.82700 -51.65700 1.000 25.82678 2031 ALA B C 1
ATOM 10089 O O . ALA B 1 280 ? 9.47500 10.62300 -50.72600 1.000 25.73993 2031 ALA B O 1
ATOM 10096 N N . ALA B 1 281 ? 10.68600 8.94500 -51.62600 1.000 22.23688 2032 ALA B N 1
ATOM 10097 C CA . ALA B 1 281 ? 11.54200 8.80100 -50.46200 1.000 26.10050 2032 ALA B CA 1
ATOM 10098 C C . ALA B 1 281 ? 12.49300 9.97700 -50.34500 1.000 24.77665 2032 ALA B C 1
ATOM 10099 O O . ALA B 1 281 ? 12.70300 10.51800 -49.23900 1.000 24.14500 2032 ALA B O 1
ATOM 10106 N N . ILE B 1 282 ? 13.10900 10.35800 -51.47200 1.000 22.69746 2033 ILE B N 1
ATOM 10107 C CA . ILE B 1 282 ? 14.05000 11.46700 -51.42800 1.000 20.68669 2033 ILE B CA 1
ATOM 10108 C C . ILE B 1 282 ? 13.32600 12.72800 -51.01700 1.000 25.47411 2033 ILE B C 1
ATOM 10109 O O . ILE B 1 282 ? 13.80000 13.47400 -50.16000 1.000 25.96890 2033 ILE B O 1
ATOM 10125 N N . THR B 1 283 ? 12.16200 12.98200 -51.60500 1.000 24.89246 2034 THR B N 1
ATOM 10126 C CA . THR B 1 283 ? 11.47400 14.22500 -51.29600 1.000 24.71875 2034 THR B CA 1
ATOM 10127 C C . THR B 1 283 ? 10.93800 14.21500 -49.87300 1.000 26.44001 2034 THR B C 1
ATOM 10128 O O . THR B 1 283 ? 11.00500 15.22500 -49.14800 1.000 28.00862 2034 THR B O 1
ATOM 10139 N N . GLY B 1 284 ? 10.38600 13.08600 -49.45600 1.000 26.14261 2035 GLY B N 1
ATOM 10140 C CA . GLY B 1 284 ? 9.83300 13.02900 -48.11300 1.000 28.34814 2035 GLY B CA 1
ATOM 10141 C C . GLY B 1 284 ? 10.90500 13.11700 -47.03700 1.000 26.92954 2035 GLY B C 1
ATOM 10142 O O . GLY B 1 284 ? 10.74600 13.81700 -46.03500 1.000 27.94019 2035 GLY B O 1
ATOM 10146 N N . ILE B 1 285 ? 12.00200 12.38700 -47.21000 1.000 25.63728 2036 ILE B N 1
ATOM 10147 C CA . ILE B 1 285 ? 13.07500 12.48100 -46.23200 1.000 26.66109 2036 ILE B CA 1
ATOM 10148 C C . ILE B 1 285 ? 13.62600 13.89600 -46.19200 1.000 30.28521 2036 ILE B C 1
ATOM 10149 O O . ILE B 1 285 ? 13.90700 14.44300 -45.10300 1.000 31.76170 2036 ILE B O 1
ATOM 10165 N N . SER B 1 286 ? 13.75700 14.52500 -47.37900 1.000 28.97979 2037 SER B N 1
ATOM 10166 C CA . SER B 1 286 ? 14.33800 15.86000 -47.43500 1.000 30.07466 2037 SER B CA 1
ATOM 10167 C C . SER B 1 286 ? 13.52600 16.84500 -46.60600 1.000 32.86183 2037 SER B C 1
ATOM 10168 O O . SER B 1 286 ? 14.03700 17.90300 -46.22300 1.000 30.87739 2037 SER B O 1
ATOM 10176 N N . ARG B 1 287 ? 12.25600 16.54300 -46.36700 1.000 30.98529 2038 ARG B N 1
ATOM 10177 C CA . ARG B 1 287 ? 11.37200 17.48600 -45.70100 1.000 33.50665 2038 ARG B CA 1
ATOM 10178 C C . ARG B 1 287 ? 11.27400 17.26100 -44.18100 1.000 34.70942 2038 ARG B C 1
ATOM 10179 O O . ARG B 1 287 ? 10.59900 18.03400 -43.45300 1.000 33.29610 2038 ARG B O 1
ATOM 10200 N N . GLN B 1 288 ? 11.97400 16.29000 -43.68700 1.000 33.40927 2039 GLN B N 1
ATOM 10201 C CA . GLN B 1 288 ? 11.82100 15.88700 -42.30500 1.000 32.15386 2039 GLN B CA 1
ATOM 10202 C C . GLN B 1 288 ? 12.54500 16.85700 -41.39200 1.000 38.29670 2039 GLN B C 1
ATOM 10203 O O . GLN B 1 288 ? 13.72200 17.15900 -41.62900 1.000 35.72797 2039 GLN B O 1
ATOM 10217 N N . PRO B 1 289 ? 11.86800 17.39100 -40.38000 1.000 38.07562 2040 PRO B N 1
ATOM 10218 C CA . PRO B 1 289 ? 12.52600 18.39100 -39.54300 1.000 35.55953 2040 PRO B CA 1
ATOM 10219 C C . PRO B 1 289 ? 13.78100 17.87100 -38.86900 1.000 35.85430 2040 PRO B C 1
ATOM 10220 O O . PRO B 1 289 ? 14.70000 18.66300 -38.61100 1.000 43.49469 2040 PRO B O 1
ATOM 10231 N N . GLY B 1 290 ? 13.83100 16.58900 -38.50700 1.000 41.59972 2041 GLY B N 1
ATOM 10232 C CA . GLY B 1 290 ? 14.95700 16.10100 -37.71700 1.000 42.32086 2041 GLY B CA 1
ATOM 10233 C C . GLY B 1 290 ? 16.02000 15.33500 -38.49800 1.000 40.38905 2041 GLY B C 1
ATOM 10234 O O . GLY B 1 290 ? 16.80900 14.57900 -37.91200 1.000 37.40712 2041 GLY B O 1
ATOM 10238 N N . THR B 1 291 ? 16.06800 15.54100 -39.81600 1.000 37.51766 2042 THR B N 1
ATOM 10239 C CA . THR B 1 291 ? 17.01700 14.86500 -40.69400 1.000 34.23568 2042 THR B CA 1
ATOM 10240 C C . THR B 1 291 ? 17.88700 15.88500 -41.42500 1.000 33.72510 2042 THR B C 1
ATOM 10241 O O . THR B 1 291 ? 17.40900 16.59000 -42.31900 1.000 31.48009 2042 THR B O 1
ATOM 10252 N N . VAL B 1 292 ? 19.16800 15.94700 -41.06200 1.000 32.24597 2043 VAL B N 1
ATOM 10253 C CA . VAL B 1 292 ? 20.10100 16.92700 -41.60700 1.000 34.02513 2043 VAL B CA 1
ATOM 10254 C C . VAL B 1 292 ? 21.39300 16.22300 -41.98200 1.000 32.43810 2043 VAL B C 1
ATOM 10255 O O . VAL B 1 292 ? 22.00700 15.53900 -41.15900 1.000 33.28294 2043 VAL B O 1
ATOM 10268 N N . GLY B 1 293 ? 21.82400 16.42100 -43.21500 1.000 33.16187 2044 GLY B N 1
ATOM 10269 C CA . GLY B 1 293 ? 23.14500 15.97200 -43.62600 1.000 32.53811 2044 GLY B CA 1
ATOM 10270 C C . GLY B 1 293 ? 23.47100 14.50900 -43.46500 1.000 30.07466 2044 GLY B C 1
ATOM 10271 O O . GLY B 1 293 ? 24.56500 14.17500 -43.00500 1.000 31.85119 2044 GLY B O 1
ATOM 10275 N N . ARG B 1 294 ? 22.52700 13.64200 -43.76600 1.000 28.13495 2045 ARG B N 1
ATOM 10276 C CA . ARG B 1 294 ? 22.67900 12.21100 -43.64200 1.000 27.69016 2045 ARG B CA 1
ATOM 10277 C C . ARG B 1 294 ? 22.84200 11.56400 -45.01000 1.000 28.67186 2045 ARG B C 1
ATOM 10278 O O . ARG B 1 294 ? 22.48900 12.13000 -46.03600 1.000 28.20601 2045 ARG B O 1
ATOM 10299 N N . THR B 1 295 ? 23.26100 10.31300 -44.99300 1.000 28.05073 2046 THR B N 1
ATOM 10300 C CA . THR B 1 295 ? 23.41200 9.48900 -46.17200 1.000 27.45066 2046 THR B CA 1
ATOM 10301 C C . THR B 1 295 ? 22.46200 8.31400 -46.02900 1.000 28.16654 2046 THR B C 1
ATOM 10302 O O . THR B 1 295 ? 22.34700 7.73100 -44.94500 1.000 27.04272 2046 THR B O 1
ATOM 10313 N N . PHE B 1 296 ? 21.75900 8.00100 -47.10600 1.000 24.94773 2047 PHE B N 1
ATOM 10314 C CA . PHE B 1 296 ? 20.76500 6.93600 -47.11600 1.000 22.34478 2047 PHE B CA 1
ATOM 10315 C C . PHE B 1 296 ? 21.04000 6.00300 -48.29000 1.000 26.74005 2047 PHE B C 1
ATOM 10316 O O . PHE B 1 296 ? 21.52100 6.42400 -49.33700 1.000 26.28736 2047 PHE B O 1
ATOM 10333 N N . HIS B 1 297 ? 20.77000 4.72600 -48.09100 1.000 22.76062 2048 HIS B N 1
ATOM 10334 C CA . HIS B 1 297 ? 20.77400 3.71300 -49.14000 1.000 23.31332 2048 HIS B CA 1
ATOM 10335 C C . HIS B 1 297 ? 19.34500 3.38000 -49.55400 1.000 22.46322 2048 HIS B C 1
ATOM 10336 O O . HIS B 1 297 ? 18.51500 3.02300 -48.71700 1.000 25.29777 2048 HIS B O 1
ATOM 10350 N N . LEU B 1 298 ? 19.06700 3.49100 -50.83500 1.000 21.93158 2049 LEU B N 1
ATOM 10351 C CA . LEU B 1 298 ? 17.76900 3.16200 -51.42100 1.000 19.39969 2049 LEU B CA 1
ATOM 10352 C C . LEU B 1 298 ? 17.98600 1.92100 -52.28100 1.000 20.54720 2049 LEU B C 1
ATOM 10353 O O . LEU B 1 298 ? 18.64600 1.98000 -53.32300 1.000 23.65810 2049 LEU B O 1
ATOM 10369 N N . PHE B 1 299 ? 17.40600 0.80100 -51.86400 1.000 21.97632 2050 PHE B N 1
ATOM 10370 C CA . PHE B 1 299 ? 17.76000 -0.50600 -52.41100 1.000 22.52902 2050 PHE B CA 1
ATOM 10371 C C . PHE B 1 299 ? 16.68300 -1.46300 -51.98900 1.000 18.47064 2050 PHE B C 1
ATOM 10372 O O . PHE B 1 299 ? 16.19700 -1.37900 -50.86700 1.000 21.31571 2050 PHE B O 1
ATOM 10389 N N . ASN B 1 300 ? 16.22700 -2.27900 -52.91500 1.000 21.70260 2051 ASN B N 1
ATOM 10390 C CA . ASN B 1 300 ? 15.17600 -3.24900 -52.63300 1.000 22.08159 2051 ASN B CA 1
ATOM 10391 C C . ASN B 1 300 ? 15.82700 -4.52800 -52.16600 1.000 20.99989 2051 ASN B C 1
ATOM 10392 O O . ASN B 1 300 ? 16.56100 -5.14500 -52.93900 1.000 22.12634 2051 ASN B O 1
ATOM 10403 N N . GLN B 1 301 ? 15.57300 -4.90400 -50.90600 1.000 22.33689 2052 GLN B N 1
ATOM 10404 C CA . GLN B 1 301 ? 16.06800 -6.17700 -50.39200 1.000 23.01329 2052 GLN B CA 1
ATOM 10405 C C . GLN B 1 301 ? 15.47200 -7.33600 -51.17700 1.000 24.35555 2052 GLN B C 1
ATOM 10406 O O . GLN B 1 301 ? 16.06800 -8.41900 -51.23900 1.000 22.88959 2052 GLN B O 1
ATOM 10420 N N . SER B 1 302 ? 14.29300 -7.13000 -51.75200 1.000 22.77115 2053 SER B N 1
ATOM 10421 C CA . SER B 1 302 ? 13.58200 -8.16300 -52.48200 1.000 24.24764 2053 SER B CA 1
ATOM 10422 C C . SER B 1 302 ? 13.94100 -8.07100 -53.96100 1.000 25.93732 2053 SER B C 1
ATOM 10423 O O . SER B 1 302 ? 14.45600 -7.05100 -54.44600 1.000 22.83168 2053 SER B O 1
ATOM 10431 N N . SER B 1 303 ? 13.67600 -9.16000 -54.67900 1.000 23.03697 2054 SER B N 1
ATOM 10432 C CA . SER B 1 303 ? 14.08100 -9.24400 -56.06800 1.000 21.47100 2054 SER B CA 1
ATOM 10433 C C . SER B 1 303 ? 13.15800 -10.20400 -56.80500 1.000 25.67413 2054 SER B C 1
ATOM 10434 O O . SER B 1 303 ? 12.32900 -10.89200 -56.20500 1.000 25.31093 2054 SER B O 1
ATOM 10442 N N . LEU B 1 304 ? 13.28600 -10.21500 -58.13100 1.000 24.60032 2055 LEU B N 1
ATOM 10443 C CA . LEU B 1 304 ? 12.68800 -11.24700 -58.97100 1.000 24.65559 2055 LEU B CA 1
ATOM 10444 C C . LEU B 1 304 ? 13.84400 -12.08800 -59.50600 1.000 24.42661 2055 LEU B C 1
ATOM 10445 O O . LEU B 1 304 ? 14.86300 -11.55900 -59.96000 1.000 24.42398 2055 LEU B O 1
ATOM 10461 N N . ALA B 1 305 ? 13.71500 -13.39300 -59.41600 1.000 24.88983 2056 ALA B N 1
ATOM 10462 C CA . ALA B 1 305 ? 14.74800 -14.25200 -59.97100 1.000 25.96627 2056 ALA B CA 1
ATOM 10463 C C . ALA B 1 305 ? 14.76200 -14.14300 -61.50000 1.000 26.96113 2056 ALA B C 1
ATOM 10464 O O . ALA B 1 305 ? 13.74200 -13.88000 -62.15400 1.000 27.39539 2056 ALA B O 1
ATOM 10471 N N . LEU B 1 306 ? 15.95100 -14.28200 -62.07600 1.000 27.37960 2057 LEU B N 1
ATOM 10472 C CA . LEU B 1 306 ? 16.01600 -14.34600 -63.53300 1.000 27.59805 2057 LEU B CA 1
ATOM 10473 C C . LEU B 1 306 ? 15.03900 -15.40400 -64.05700 1.000 28.72186 2057 LEU B C 1
ATOM 10474 O O . LEU B 1 306 ? 14.25200 -15.14300 -64.96900 1.000 30.09045 2057 LEU B O 1
ATOM 10490 N N . SER B 1 307 ? 14.99500 -16.57900 -63.41400 1.000 28.96137 2058 SER B N 1
ATOM 10491 C CA . SER B 1 307 ? 14.08300 -17.60700 -63.89800 1.000 31.36429 2058 SER B CA 1
ATOM 10492 C C . SER B 1 307 ? 12.64600 -17.10900 -63.85800 1.000 30.04834 2058 SER B C 1
ATOM 10493 O O . SER B 1 307 ? 11.82800 -17.46700 -64.72500 1.000 28.27181 2058 SER B O 1
ATOM 10501 N N . GLN B 1 308 ? 12.31500 -16.29600 -62.84900 1.000 28.39288 2059 GLN B N 1
ATOM 10502 C CA . GLN B 1 308 ? 10.95500 -15.78900 -62.74500 1.000 28.05863 2059 GLN B CA 1
ATOM 10503 C C . GLN B 1 308 ? 10.64200 -14.82700 -63.88700 1.000 28.27707 2059 GLN B C 1
ATOM 10504 O O . GLN B 1 308 ? 9.53100 -14.84500 -64.43500 1.000 28.24023 2059 GLN B O 1
ATOM 10518 N N . CYS B 1 309 ? 11.59400 -13.95600 -64.23300 1.000 26.83480 2060 CYS B N 1
ATOM 10519 C CA . CYS B 1 309 ? 11.36000 -13.03700 -65.33500 1.000 26.52160 2060 CYS B CA 1
ATOM 10520 C C . CYS B 1 309 ? 11.19700 -13.79100 -66.64800 1.000 26.57950 2060 CYS B C 1
ATOM 10521 O O . CYS B 1 309 ? 10.33800 -13.46000 -67.45900 1.000 26.11629 2060 CYS B O 1
ATOM 10529 N N . VAL B 1 310 ? 12.05100 -14.76600 -66.91100 1.000 26.75584 2061 VAL B N 1
ATOM 10530 C CA . VAL B 1 310 ? 11.89700 -15.57200 -68.11800 1.000 28.47447 2061 VAL B CA 1
ATOM 10531 C C . VAL B 1 310 ? 10.50800 -16.20600 -68.15500 1.000 28.61659 2061 VAL B C 1
ATOM 10532 O O . VAL B 1 310 ? 9.78900 -16.13500 -69.15800 1.000 31.34323 2061 VAL B O 1
ATOM 10545 N N . GLU B 1 311 ? 10.09800 -16.82100 -67.05600 1.000 28.54290 2062 GLU B N 1
ATOM 10546 C CA . GLU B 1 311 ? 8.80800 -17.50200 -67.04900 1.000 31.34060 2062 GLU B CA 1
ATOM 10547 C C . GLU B 1 311 ? 7.67700 -16.50200 -67.23100 1.000 32.62760 2062 GLU B C 1
ATOM 10548 O O . GLU B 1 311 ? 6.66800 -16.80200 -67.87500 1.000 28.30866 2062 GLU B O 1
ATOM 10560 N N . LEU B 1 312 ? 7.81100 -15.31300 -66.64300 1.000 30.71158 2063 LEU B N 1
ATOM 10561 C CA . LEU B 1 312 ? 6.77600 -14.30100 -66.81900 1.000 32.95395 2063 LEU B CA 1
ATOM 10562 C C . LEU B 1 312 ? 6.65600 -13.90800 -68.28000 1.000 32.65128 2063 LEU B C 1
ATOM 10563 O O . LEU B 1 312 ? 5.54700 -13.78600 -68.81000 1.000 31.42219 2063 LEU B O 1
ATOM 10579 N N . LEU B 1 313 ? 7.79600 -13.72500 -68.94900 1.000 29.87727 2064 LEU B N 1
ATOM 10580 C CA . LEU B 1 313 ? 7.77900 -13.36600 -70.36100 1.000 31.52483 2064 LEU B CA 1
ATOM 10581 C C . LEU B 1 313 ? 7.22300 -14.50000 -71.21600 1.000 32.42494 2064 LEU B C 1
ATOM 10582 O O . LEU B 1 313 ? 6.49100 -14.25600 -72.17500 1.000 34.72785 2064 LEU B O 1
ATOM 10598 N N . ARG B 1 314 ? 7.49900 -15.74700 -70.85700 1.000 32.46442 2065 ARG B N 1
ATOM 10599 C CA . ARG B 1 314 ? 6.91000 -16.85700 -71.60200 1.000 33.95670 2065 ARG B CA 1
ATOM 10600 C C . ARG B 1 314 ? 5.39500 -16.85800 -71.47800 1.000 38.86782 2065 ARG B C 1
ATOM 10601 O O . ARG B 1 314 ? 4.68400 -17.07800 -72.46300 1.000 39.74950 2065 ARG B O 1
ATOM 10622 N N . SER B 1 315 ? 4.87900 -16.62900 -70.26000 1.000 38.07299 2066 SER B N 1
ATOM 10623 C CA . SER B 1 315 ? 3.42800 -16.53500 -70.06500 1.000 40.24430 2066 SER B CA 1
ATOM 10624 C C . SER B 1 315 ? 2.80900 -15.36800 -70.83000 1.000 40.73646 2066 SER B C 1
ATOM 10625 O O . SER B 1 315 ? 1.60000 -15.38500 -71.11100 1.000 42.79724 2066 SER B O 1
ATOM 10633 N N . LEU B 1 316 ? 3.61100 -14.38200 -71.21300 1.000 37.75453 2067 LEU B N 1
ATOM 10634 C CA . LEU B 1 316 ? 3.13600 -13.29500 -72.05700 1.000 38.02561 2067 LEU B CA 1
ATOM 10635 C C . LEU B 1 316 ? 3.20700 -13.64500 -73.53700 1.000 38.06772 2067 LEU B C 1
ATOM 10636 O O . LEU B 1 316 ? 2.75800 -12.86600 -74.36500 1.000 43.34993 2067 LEU B O 1
ATOM 10652 N N . GLY B 1 317 ? 3.78000 -14.77800 -73.89600 1.000 38.90993 2068 GLY B N 1
ATOM 10653 C CA . GLY B 1 317 ? 3.83400 -15.21400 -75.27100 1.000 41.73132 2068 GLY B CA 1
ATOM 10654 C C . GLY B 1 317 ? 5.19700 -15.08000 -75.89100 1.000 42.15769 2068 GLY B C 1
ATOM 10655 O O . GLY B 1 317 ? 5.33500 -15.41800 -77.05800 1.000 40.19956 2068 GLY B O 1
ATOM 10659 N N . TYR B 1 318 ? 6.21900 -14.63000 -75.15500 1.000 39.14154 2069 TYR B N 1
ATOM 10660 C CA . TYR B 1 318 ? 7.56200 -14.55100 -75.71700 1.000 35.74376 2069 TYR B CA 1
ATOM 10661 C C . TYR B 1 318 ? 8.16800 -15.95300 -75.80900 1.000 36.92022 2069 TYR B C 1
ATOM 10662 O O . TYR B 1 318 ? 7.99600 -16.79800 -74.92800 1.000 38.17563 2069 TYR B O 1
ATOM 10680 N N . GLU B 1 319 ? 8.85300 -16.20900 -76.90400 1.000 40.93912 2070 GLU B N 1
ATOM 10681 C CA . GLU B 1 319 ? 9.51300 -17.48800 -77.12600 1.000 43.42626 2070 GLU B CA 1
ATOM 10682 C C . GLU B 1 319 ? 10.90100 -17.41100 -76.51000 1.000 41.98924 2070 GLU B C 1
ATOM 10683 O O . GLU B 1 319 ? 11.74900 -16.63200 -76.97200 1.000 39.91531 2070 GLU B O 1
ATOM 10695 N N . LEU B 1 320 ? 11.12900 -18.21900 -75.45300 1.000 38.54410 2071 LEU B N 1
ATOM 10696 C CA . LEU B 1 320 ? 12.40100 -18.25800 -74.72800 1.000 39.65212 2071 LEU B CA 1
ATOM 10697 C C . LEU B 1 320 ? 12.73000 -19.72000 -74.45800 1.000 41.97872 2071 LEU B C 1
ATOM 10698 O O . LEU B 1 320 ? 12.54700 -20.23200 -73.34600 1.000 43.34467 2071 LEU B O 1
ATOM 10714 N N . ASP B 1 321 ? 13.23400 -20.39000 -75.47700 1.000 42.96305 2072 ASP B N 1
ATOM 10715 C CA . ASP B 1 321 ? 13.65200 -21.77600 -75.33400 1.000 44.32637 2072 ASP B CA 1
ATOM 10716 C C . ASP B 1 321 ? 14.97900 -21.86000 -74.59300 1.000 46.13974 2072 ASP B C 1
ATOM 10717 O O . ASP B 1 321 ? 15.86700 -21.01900 -74.77700 1.000 41.97872 2072 ASP B O 1
ATOM 10726 N N . GLU B 1 322 ? 15.09000 -22.85300 -73.71500 1.000 43.57891 2073 GLU B N 1
ATOM 10727 C CA . GLU B 1 322 ? 16.34000 -23.10000 -73.01800 1.000 42.01820 2073 GLU B CA 1
ATOM 10728 C C . GLU B 1 322 ? 17.32800 -23.79200 -73.93400 1.000 40.46275 2073 GLU B C 1
ATOM 10729 O O . GLU B 1 322 ? 16.98000 -24.76400 -74.60000 1.000 44.72378 2073 GLU B O 1
ATOM 10741 N N . VAL B 1 323 ? 18.55400 -23.27200 -73.99300 1.000 39.85215 2074 VAL B N 1
ATOM 10742 C CA . VAL B 1 323 ? 19.61400 -23.87500 -74.79200 1.000 35.71744 2074 VAL B CA 1
ATOM 10743 C C . VAL B 1 323 ? 20.91800 -23.85500 -74.01700 1.000 38.98362 2074 VAL B C 1
ATOM 10744 O O . VAL B 1 323 ? 21.06400 -23.13800 -73.03300 1.000 39.00994 2074 VAL B O 1
ATOM 10757 N N . ASP B 1 324 ? 21.88400 -24.64200 -74.47500 1.000 41.17599 2075 ASP B N 1
ATOM 10758 C CA . ASP B 1 324 ? 23.16700 -24.67100 -73.79600 1.000 42.89988 2075 ASP B CA 1
ATOM 10759 C C . ASP B 1 324 ? 23.83600 -23.30200 -73.85800 1.000 41.89186 2075 ASP B C 1
ATOM 10760 O O . ASP B 1 324 ? 23.58800 -22.50600 -74.76400 1.000 38.84939 2075 ASP B O 1
ATOM 10769 N N . TRP B 1 325 ? 24.72000 -23.04900 -72.88500 1.000 40.16797 2076 TRP B N 1
ATOM 10770 C CA . TRP B 1 325 ? 25.32400 -21.72400 -72.74000 1.000 35.62269 2076 TRP B CA 1
ATOM 10771 C C . TRP B 1 325 ? 26.00900 -21.26900 -74.02000 1.000 39.29945 2076 TRP B C 1
ATOM 10772 O O . TRP B 1 325 ? 25.77700 -20.14600 -74.48300 1.000 34.38570 2076 TRP B O 1
ATOM 10793 N N . ASP B 1 326 ? 26.86700 -22.12500 -74.59800 1.000 36.47543 2077 ASP B N 1
ATOM 10794 C CA . ASP B 1 326 ? 27.64300 -21.74100 -75.77400 1.000 41.47339 2077 ASP B CA 1
ATOM 10795 C C . ASP B 1 326 ? 26.73200 -21.38000 -76.93700 1.000 39.12311 2077 ASP B C 1
ATOM 10796 O O . ASP B 1 326 ? 26.91200 -20.35000 -77.59000 1.000 39.70476 2077 ASP B O 1
ATOM 10805 N N . THR B 1 327 ? 25.72800 -22.20700 -77.19300 1.000 38.36513 2078 THR B N 1
ATOM 10806 C CA . THR B 1 327 ? 24.75900 -21.88400 -78.22800 1.000 38.56515 2078 THR B CA 1
ATOM 10807 C C . THR B 1 327 ? 24.12800 -20.51200 -77.99900 1.000 36.73862 2078 THR B C 1
ATOM 10808 O O . THR B 1 327 ? 24.01100 -19.69700 -78.92900 1.000 30.67736 2078 THR B O 1
ATOM 10819 N N . TRP B 1 328 ? 23.73700 -20.24000 -76.75500 1.000 36.02800 2079 TRP B N 1
ATOM 10820 C CA . TRP B 1 328 ? 23.07400 -18.98700 -76.43000 1.000 32.48811 2079 TRP B CA 1
ATOM 10821 C C . TRP B 1 328 ? 23.98900 -17.79800 -76.69400 1.000 31.24848 2079 TRP B C 1
ATOM 10822 O O . TRP B 1 328 ? 23.59000 -16.83400 -77.34900 1.000 29.78515 2079 TRP B O 1
ATOM 10843 N N . THR B 1 329 ? 25.23100 -17.85500 -76.20900 1.000 31.91698 2080 THR B N 1
ATOM 10844 C CA . THR B 1 329 ? 26.12800 -16.71800 -76.39400 1.000 28.27971 2080 THR B CA 1
ATOM 10845 C C . THR B 1 329 ? 26.41800 -16.45900 -77.86200 1.000 31.92225 2080 THR B C 1
ATOM 10846 O O . THR B 1 329 ? 26.57800 -15.30700 -78.27100 1.000 32.08543 2080 THR B O 1
ATOM 10857 N N . GLN B 1 330 ? 26.53100 -17.51100 -78.65600 1.000 32.98553 2081 GLN B N 1
ATOM 10858 C CA . GLN B 1 330 ? 26.75700 -17.33300 -80.07800 1.000 33.58034 2081 GLN B CA 1
ATOM 10859 C C . GLN B 1 330 ? 25.57900 -16.61800 -80.71200 1.000 34.16989 2081 GLN B C 1
ATOM 10860 O O . GLN B 1 330 ? 25.77000 -15.78400 -81.59100 1.000 35.14106 2081 GLN B O 1
ATOM 10874 N N . VAL B 1 331 ? 24.35200 -16.92200 -80.27900 1.000 32.95658 2082 VAL B N 1
ATOM 10875 C CA . VAL B 1 331 ? 23.19700 -16.16700 -80.75900 1.000 36.17539 2082 VAL B CA 1
ATOM 10876 C C . VAL B 1 331 ? 23.33400 -14.69600 -80.37300 1.000 33.78826 2082 VAL B C 1
ATOM 10877 O O . VAL B 1 331 ? 23.16500 -13.79700 -81.20600 1.000 33.16450 2082 VAL B O 1
ATOM 10890 N N . VAL B 1 332 ? 23.66400 -14.43300 -79.10400 1.000 31.99068 2083 VAL B N 1
ATOM 10891 C CA . VAL B 1 332 ? 23.75000 -13.06100 -78.62900 1.000 31.54326 2083 VAL B CA 1
ATOM 10892 C C . VAL B 1 332 ? 24.81600 -12.30400 -79.39200 1.000 31.66432 2083 VAL B C 1
ATOM 10893 O O . VAL B 1 332 ? 24.61400 -11.14400 -79.75700 1.000 33.90670 2083 VAL B O 1
ATOM 10906 N N . THR B 1 333 ? 25.95000 -12.93900 -79.65900 1.000 29.07980 2084 THR B N 1
ATOM 10907 C CA . THR B 1 333 ? 27.03500 -12.24100 -80.32400 1.000 31.89330 2084 THR B CA 1
ATOM 10908 C C . THR B 1 333 ? 26.89400 -12.24600 -81.83200 1.000 33.39348 2084 THR B C 1
ATOM 10909 O O . THR B 1 333 ? 27.77800 -11.69700 -82.49200 1.000 31.79855 2084 THR B O 1
ATOM 10920 N N . SER B 1 334 ? 25.85900 -12.90900 -82.36900 1.000 30.86949 2085 SER B N 1
ATOM 10921 C CA . SER B 1 334 ? 25.54300 -12.88800 -83.79800 1.000 37.08339 2085 SER B CA 1
ATOM 10922 C C . SER B 1 334 ? 25.23800 -11.50000 -84.32400 1.000 37.76769 2085 SER B C 1
ATOM 10923 O O . SER B 1 334 ? 25.41100 -11.25700 -85.52000 1.000 39.32577 2085 SER B O 1
ATOM 10931 N N . GLY B 1 335 ? 24.77700 -10.60000 -83.46600 1.000 38.40197 2086 GLY B N 1
ATOM 10932 C CA . GLY B 1 335 ? 24.44900 -9.25200 -83.86600 1.000 38.78097 2086 GLY B CA 1
ATOM 10933 C C . GLY B 1 335 ? 23.05700 -8.86000 -83.41900 1.000 35.99379 2086 GLY B C 1
ATOM 10934 O O . GLY B 1 335 ? 22.22600 -9.71600 -83.09200 1.000 34.00934 2086 GLY B O 1
ATOM 10938 N N . ASP B 1 336 ? 22.80200 -7.55200 -83.38700 1.000 36.49648 2087 ASP B N 1
ATOM 10939 C CA . ASP B 1 336 ? 21.47600 -7.00500 -83.07900 1.000 33.72773 2087 ASP B CA 1
ATOM 10940 C C . ASP B 1 336 ? 20.87600 -7.63900 -81.82500 1.000 36.13065 2087 ASP B C 1
ATOM 10941 O O . ASP B 1 336 ? 19.77500 -8.18000 -81.81600 1.000 38.62568 2087 ASP B O 1
ATOM 10950 N N . ASN B 1 337 ? 21.59900 -7.51600 -80.73600 1.000 31.11689 2088 ASN B N 1
ATOM 10951 C CA . ASN B 1 337 ? 21.12900 -8.00800 -79.45000 1.000 32.45389 2088 ASN B CA 1
ATOM 10952 C C . ASN B 1 337 ? 21.58300 -7.05200 -78.35600 1.000 31.73275 2088 ASN B C 1
ATOM 10953 O O . ASN B 1 337 ? 22.76900 -6.72000 -78.25100 1.000 36.31751 2088 ASN B O 1
ATOM 10964 N N . ALA B 1 338 ? 20.62800 -6.58700 -77.56500 1.000 30.64841 2089 ALA B N 1
ATOM 10965 C CA . ALA B 1 338 ? 20.93400 -5.59500 -76.55900 1.000 35.33318 2089 ALA B CA 1
ATOM 10966 C C . ALA B 1 338 ? 21.89700 -6.11800 -75.51400 1.000 33.34347 2089 ALA B C 1
ATOM 10967 O O . ALA B 1 338 ? 22.51400 -5.30200 -74.81700 1.000 32.29861 2089 ALA B O 1
ATOM 10974 N N . LEU B 1 339 ? 22.05200 -7.43700 -75.40000 1.000 33.61192 2090 LEU B N 1
ATOM 10975 C CA . LEU B 1 339 ? 22.92400 -7.98600 -74.37200 1.000 32.71971 2090 LEU B CA 1
ATOM 10976 C C . LEU B 1 339 ? 24.37700 -8.04300 -74.79600 1.000 35.92799 2090 LEU B C 1
ATOM 10977 O O . LEU B 1 339 ? 25.25500 -8.23500 -73.95800 1.000 39.27050 2090 LEU B O 1
ATOM 10993 N N . LEU B 1 340 ? 24.65600 -7.92300 -76.07400 1.000 35.23844 2091 LEU B N 1
ATOM 10994 C CA . LEU B 1 340 ? 26.02100 -8.11500 -76.55100 1.000 39.67844 2091 LEU B CA 1
ATOM 10995 C C . LEU B 1 340 ? 27.04100 -7.29300 -75.78100 1.000 38.67832 2091 LEU B C 1
ATOM 10996 O O . LEU B 1 340 ? 28.04300 -7.87200 -75.33300 1.000 40.51802 2091 LEU B O 1
ATOM 11012 N N . PRO B 1 341 ? 26.87000 -5.97800 -75.59800 1.000 40.22061 2092 PRO B N 1
ATOM 11013 C CA . PRO B 1 341 ? 27.85000 -5.22200 -74.80300 1.000 43.98159 2092 PRO B CA 1
ATOM 11014 C C . PRO B 1 341 ? 27.83600 -5.58600 -73.33300 1.000 41.57867 2092 PRO B C 1
ATOM 11015 O O . PRO B 1 341 ? 28.77900 -5.23000 -72.60900 1.000 40.89174 2092 PRO B O 1
ATOM 11026 N N . LEU B 1 342 ? 26.78000 -6.24700 -72.86300 1.000 38.23616 2093 LEU B N 1
ATOM 11027 C CA . LEU B 1 342 ? 26.60700 -6.57000 -71.45000 1.000 34.72522 2093 LEU B CA 1
ATOM 11028 C C . LEU B 1 342 ? 26.85900 -8.05100 -71.13900 1.000 34.69363 2093 LEU B C 1
ATOM 11029 O O . LEU B 1 342 ? 26.61900 -8.50200 -70.00600 1.000 32.26439 2093 LEU B O 1
ATOM 11045 N N . LEU B 1 343 ? 27.36100 -8.80700 -72.12000 1.000 37.50976 2094 LEU B N 1
ATOM 11046 C CA . LEU B 1 343 ? 27.53700 -10.23900 -71.94700 1.000 37.06497 2094 LEU B CA 1
ATOM 11047 C C . LEU B 1 343 ? 28.45100 -10.54000 -70.76800 1.000 36.41226 2094 LEU B C 1
ATOM 11048 O O . LEU B 1 343 ? 28.20600 -11.49400 -70.01300 1.000 36.35436 2094 LEU B O 1
ATOM 11064 N N . ASP B 1 344 ? 29.52800 -9.76400 -70.60700 1.000 37.39396 2095 ASP B N 1
ATOM 11065 C CA . ASP B 1 344 ? 30.40600 -9.97400 -69.45700 1.000 40.10481 2095 ASP B CA 1
ATOM 11066 C C . ASP B 1 344 ? 29.64000 -9.73300 -68.15900 1.000 38.47303 2095 ASP B C 1
ATOM 11067 O O . ASP B 1 344 ? 29.67300 -10.54800 -67.22700 1.000 36.32541 2095 ASP B O 1
ATOM 11076 N N . ALA B 1 345 ? 28.91900 -8.62200 -68.08400 1.000 35.20685 2096 ALA B N 1
ATOM 11077 C CA . ALA B 1 345 ? 28.21100 -8.33100 -66.84400 1.000 31.35376 2096 ALA B CA 1
ATOM 11078 C C . ALA B 1 345 ? 27.17800 -9.41400 -66.54100 1.000 32.26966 2096 ALA B C 1
ATOM 11079 O O . ALA B 1 345 ? 26.94800 -9.78000 -65.39000 1.000 31.35376 2096 ALA B O 1
ATOM 11086 N N . PHE B 1 346 ? 26.52100 -9.91000 -67.56700 1.000 31.07215 2097 PHE B N 1
ATOM 11087 C CA . PHE B 1 346 ? 25.52100 -10.94500 -67.39100 1.000 28.58764 2097 PHE B CA 1
ATOM 11088 C C . PHE B 1 346 ? 26.14300 -12.23500 -66.86600 1.000 30.05624 2097 PHE B C 1
ATOM 11089 O O . PHE B 1 346 ? 25.59300 -12.89000 -65.96100 1.000 27.07956 2097 PHE B O 1
ATOM 11106 N N . GLU B 1 347 ? 27.28100 -12.62700 -67.43800 1.000 29.65619 2098 GLU B N 1
ATOM 11107 C CA . GLU B 1 347 ? 27.95100 -13.83700 -66.97700 1.000 32.15122 2098 GLU B CA 1
ATOM 11108 C C . GLU B 1 347 ? 28.39100 -13.70000 -65.51800 1.000 32.80657 2098 GLU B C 1
ATOM 11109 O O . GLU B 1 347 ? 28.22800 -14.63300 -64.70500 1.000 31.75381 2098 GLU B O 1
ATOM 11121 N N . MET B 1 348 ? 28.96100 -12.54900 -65.15500 1.000 34.84628 2099 MET B N 1
ATOM 11122 C CA . MET B 1 348 ? 29.30900 -12.35200 -63.74300 1.000 32.59865 2099 MET B CA 1
ATOM 11123 C C . MET B 1 348 ? 28.06600 -12.40500 -62.86600 1.000 32.79341 2099 MET B C 1
ATOM 11124 O O . MET B 1 348 ? 28.01300 -13.10400 -61.84500 1.000 32.90921 2099 MET B O 1
ATOM 11138 N N . MET B 1 349 ? 27.03100 -11.70700 -63.29000 1.000 29.19561 2100 MET B N 1
ATOM 11139 C CA . MET B 1 349 ? 25.81800 -11.60500 -62.49200 1.000 28.63764 2100 MET B CA 1
ATOM 11140 C C . MET B 1 349 ? 25.18000 -12.94100 -62.20900 1.000 31.04583 2100 MET B C 1
ATOM 11141 O O . MET B 1 349 ? 24.70600 -13.16800 -61.08500 1.000 31.26954 2100 MET B O 1
ATOM 11155 N N . THR B 1 350 ? 25.19400 -13.85000 -63.19000 1.000 29.52986 2101 THR B N 1
ATOM 11156 C CA . THR B 1 350 ? 24.59800 -15.16100 -62.99200 1.000 27.90861 2101 THR B CA 1
ATOM 11157 C C . THR B 1 350 ? 25.56200 -16.14100 -62.34100 1.000 30.72737 2101 THR B C 1
ATOM 11158 O O . THR B 1 350 ? 25.14400 -16.96600 -61.52900 1.000 28.78766 2101 THR B O 1
ATOM 11169 N N . SER B 1 351 ? 26.84900 -16.07300 -62.66500 1.000 31.85908 2102 SER B N 1
ATOM 11170 C CA . SER B 1 351 ? 27.76500 -17.06700 -62.11100 1.000 36.02800 2102 SER B CA 1
ATOM 11171 C C . SER B 1 351 ? 28.08700 -16.78200 -60.64900 1.000 35.42530 2102 SER B C 1
ATOM 11172 O O . SER B 1 351 ? 28.46600 -17.69100 -59.92500 1.000 34.14883 2102 SER B O 1
ATOM 11180 N N . ASP B 1 352 ? 27.99900 -15.53400 -60.19600 1.000 31.06688 2103 ASP B N 1
ATOM 11181 C CA . ASP B 1 352 ? 28.24000 -15.17000 -58.77100 1.000 33.87511 2103 ASP B CA 1
ATOM 11182 C C . ASP B 1 352 ? 27.26100 -14.06800 -58.41100 1.000 30.00886 2103 ASP B C 1
ATOM 11183 O O . ASP B 1 352 ? 27.60800 -12.88800 -58.30500 1.000 31.14321 2103 ASP B O 1
ATOM 11192 N N . THR B 1 353 ? 26.00100 -14.44700 -58.23400 1.000 29.96675 2104 THR B N 1
ATOM 11193 C CA . THR B 1 353 ? 24.97400 -13.42200 -58.08400 1.000 28.00336 2104 THR B CA 1
ATOM 11194 C C . THR B 1 353 ? 25.17900 -12.65000 -56.79400 1.000 28.20338 2104 THR B C 1
ATOM 11195 O O . THR B 1 353 ? 25.03300 -11.42900 -56.78100 1.000 27.45329 2104 THR B O 1
ATOM 11206 N N . ASP B 1 354 ? 25.54700 -13.33800 -55.71400 1.000 27.67174 2105 ASP B N 1
ATOM 11207 C CA . ASP B 1 354 ? 25.73900 -12.66300 -54.43600 1.000 29.06138 2105 ASP B CA 1
ATOM 11208 C C . ASP B 1 354 ? 26.90000 -11.67700 -54.51100 1.000 30.88265 2105 ASP B C 1
ATOM 11209 O O . ASP B 1 354 ? 26.86100 -10.59700 -53.90800 1.000 31.90646 2105 ASP B O 1
ATOM 11218 N N . GLY B 1 355 ? 27.95800 -12.02700 -55.24000 1.000 33.79089 2106 GLY B N 1
ATOM 11219 C CA . GLY B 1 355 ? 29.07800 -11.09700 -55.36200 1.000 36.67808 2106 GLY B CA 1
ATOM 11220 C C . GLY B 1 355 ? 28.78600 -9.93600 -56.29900 1.000 35.94905 2106 GLY B C 1
ATOM 11221 O O . GLY B 1 355 ? 29.24100 -8.80300 -56.08700 1.000 37.75189 2106 GLY B O 1
ATOM 11225 N N . PHE B 1 356 ? 27.96400 -10.17500 -57.30100 1.000 29.94570 2107 PHE B N 1
ATOM 11226 C CA . PHE B 1 356 ? 27.56700 -9.10800 -58.22000 1.000 28.71660 2107 PHE B CA 1
ATOM 11227 C C . PHE B 1 356 ? 26.62200 -8.10000 -57.55800 1.000 31.89330 2107 PHE B C 1
ATOM 11228 O O . PHE B 1 356 ? 26.65900 -6.89800 -57.87400 1.000 29.79041 2107 PHE B O 1
ATOM 11245 N N . TYR B 1 357 ? 25.73300 -8.57900 -56.68400 1.000 28.99032 2108 TYR B N 1
ATOM 11246 C CA . TYR B 1 357 ? 24.78400 -7.74200 -55.94600 1.000 31.75381 2108 TYR B CA 1
ATOM 11247 C C . TYR B 1 357 ? 25.10700 -7.82700 -54.44700 1.000 30.32732 2108 TYR B C 1
ATOM 11248 O O . TYR B 1 357 ? 24.44400 -8.54200 -53.67300 1.000 29.66145 2108 TYR B O 1
ATOM 11266 N N . PRO B 1 358 ? 26.13200 -7.11900 -53.99000 1.000 29.31141 2109 PRO B N 1
ATOM 11267 C CA . PRO B 1 358 ? 26.46600 -7.16700 -52.56600 1.000 31.77749 2109 PRO B CA 1
ATOM 11268 C C . PRO B 1 358 ? 25.26900 -6.78000 -51.74000 1.000 28.37972 2109 PRO B C 1
ATOM 11269 O O . PRO B 1 358 ? 24.46600 -5.91000 -52.14100 1.000 29.12718 2109 PRO B O 1
ATOM 11280 N N . PRO B 1 359 ? 25.12300 -7.33000 -50.53900 1.000 30.54840 2110 PRO B N 1
ATOM 11281 C CA . PRO B 1 359 ? 24.05000 -6.88500 -49.65300 1.000 27.31117 2110 PRO B CA 1
ATOM 11282 C C . PRO B 1 359 ? 24.24900 -5.43100 -49.23300 1.000 29.36405 2110 PRO B C 1
ATOM 11283 O O . PRO B 1 359 ? 25.36500 -4.95600 -49.01500 1.000 26.34263 2110 PRO B O 1
ATOM 11294 N N . ILE B 1 360 ? 23.15200 -4.70800 -49.17600 1.000 27.84018 2111 ILE B N 1
ATOM 11295 C CA . ILE B 1 360 ? 23.14100 -3.27300 -48.94400 1.000 25.99785 2111 ILE B CA 1
ATOM 11296 C C . ILE B 1 360 ? 22.25100 -3.03500 -47.74100 1.000 26.04260 2111 ILE B C 1
ATOM 11297 O O . ILE B 1 360 ? 21.08800 -3.46400 -47.74200 1.000 25.63992 2111 ILE B O 1
ATOM 11313 N N . ASP B 1 361 ? 22.77500 -2.33200 -46.73200 1.000 27.31117 2112 ASP B N 1
ATOM 11314 C CA . ASP B 1 361 ? 21.97500 -1.99200 -45.56100 1.000 25.78730 2112 ASP B CA 1
ATOM 11315 C C . ASP B 1 361 ? 21.07800 -0.80000 -45.87400 1.000 24.41082 2112 ASP B C 1
ATOM 11316 O O . ASP B 1 361 ? 21.57100 0.27200 -46.22100 1.000 24.14763 2112 ASP B O 1
ATOM 11325 N N . THR B 1 362 ? 19.77000 -0.97700 -45.73400 1.000 22.11844 2113 THR B N 1
ATOM 11326 C CA . THR B 1 362 ? 18.82400 0.11700 -45.89300 1.000 24.14500 2113 THR B CA 1
ATOM 11327 C C . THR B 1 362 ? 18.07000 0.42400 -44.60400 1.000 24.42398 2113 THR B C 1
ATOM 11328 O O . THR B 1 362 ? 17.07000 1.14300 -44.65100 1.000 24.19501 2113 THR B O 1
ATOM 11339 N N . ALA B 1 363 ? 18.50100 -0.10200 -43.45000 1.000 26.19525 2114 ALA B N 1
ATOM 11340 C CA . ALA B 1 363 ? 17.68400 0.02800 -42.23000 1.000 26.32158 2114 ALA B CA 1
ATOM 11341 C C . ALA B 1 363 ? 17.41000 1.49200 -41.86700 1.000 26.69004 2114 ALA B C 1
ATOM 11342 O O . ALA B 1 363 ? 16.30700 1.83800 -41.40900 1.000 26.78479 2114 ALA B O 1
ATOM 11349 N N . GLU B 1 364 ? 18.39300 2.36600 -42.09000 1.000 26.31895 2115 GLU B N 1
ATOM 11350 C CA . GLU B 1 364 ? 18.21300 3.78300 -41.79200 1.000 29.82989 2115 GLU B CA 1
ATOM 11351 C C . GLU B 1 364 ? 17.14600 4.41000 -42.68200 1.000 26.92165 2115 GLU B C 1
ATOM 11352 O O . GLU B 1 364 ? 16.41200 5.32500 -42.26700 1.000 24.42924 2115 GLU B O 1
ATOM 11364 N N . THR B 1 365 ? 17.05400 3.93400 -43.92100 1.000 25.97417 2116 THR B N 1
ATOM 11365 C CA . THR B 1 365 ? 16.02600 4.41500 -44.83400 1.000 23.02118 2116 THR B CA 1
ATOM 11366 C C . THR B 1 365 ? 14.66200 3.88500 -44.42300 1.000 23.48176 2116 THR B C 1
ATOM 11367 O O . THR B 1 365 ? 13.68500 4.63600 -44.34500 1.000 24.09236 2116 THR B O 1
ATOM 11378 N N . VAL B 1 366 ? 14.56400 2.59100 -44.14600 1.000 23.10540 2117 VAL B N 1
ATOM 11379 C CA . VAL B 1 366 ? 13.27400 2.07300 -43.70400 1.000 20.65774 2117 VAL B CA 1
ATOM 11380 C C . VAL B 1 366 ? 12.81500 2.81100 -42.43600 1.000 25.82415 2117 VAL B C 1
ATOM 11381 O O . VAL B 1 366 ? 11.64300 3.19700 -42.29000 1.000 26.99008 2117 VAL B O 1
ATOM 11394 N N . ALA B 1 367 ? 13.75300 3.05200 -41.51000 1.000 26.05576 2118 ALA B N 1
ATOM 11395 C CA . ALA B 1 367 ? 13.40400 3.70800 -40.25500 1.000 27.25853 2118 ALA B CA 1
ATOM 11396 C C . ALA B 1 367 ? 12.90300 5.12000 -40.52000 1.000 26.05839 2118 ALA B C 1
ATOM 11397 O O . ALA B 1 367 ? 11.86600 5.52900 -39.98600 1.000 25.48463 2118 ALA B O 1
ATOM 11404 N N . ALA B 1 368 ? 13.58500 5.86200 -41.40500 1.000 27.03482 2119 ALA B N 1
ATOM 11405 C CA . ALA B 1 368 ? 13.18500 7.24300 -41.64300 1.000 26.00575 2119 ALA B CA 1
ATOM 11406 C C . ALA B 1 368 ? 11.81000 7.29400 -42.27200 1.000 25.83994 2119 ALA B C 1
ATOM 11407 O O . ALA B 1 368 ? 11.08700 8.27100 -42.06600 1.000 25.28987 2119 ALA B O 1
ATOM 11414 N N . LEU B 1 369 ? 11.40500 6.23000 -42.97700 1.000 24.33186 2120 LEU B N 1
ATOM 11415 C CA . LEU B 1 369 ? 10.15500 6.23900 -43.71700 1.000 23.15014 2120 LEU B CA 1
ATOM 11416 C C . LEU B 1 369 ? 9.01600 5.64700 -42.93300 1.000 25.08459 2120 LEU B C 1
ATOM 11417 O O . LEU B 1 369 ? 7.89200 5.63500 -43.44500 1.000 24.17658 2120 LEU B O 1
ATOM 11433 N N . GLU B 1 370 ? 9.27400 5.18200 -41.70700 1.000 23.05540 2121 GLU B N 1
ATOM 11434 C CA . GLU B 1 370 ? 8.22800 4.52100 -40.93300 1.000 24.56610 2121 GLU B CA 1
ATOM 11435 C C . GLU B 1 370 ? 7.03800 5.44100 -40.79200 1.000 24.05025 2121 GLU B C 1
ATOM 11436 O O . GLU B 1 370 ? 7.19100 6.59500 -40.40700 1.000 25.04511 2121 GLU B O 1
ATOM 11448 N N . GLY B 1 371 ? 5.85700 4.92200 -41.09200 1.000 25.02932 2122 GLY B N 1
ATOM 11449 C CA . GLY B 1 371 ? 4.63200 5.62900 -40.88700 1.000 25.08459 2122 GLY B CA 1
ATOM 11450 C C . GLY B 1 371 ? 4.29700 6.61800 -41.96100 1.000 26.92165 2122 GLY B C 1
ATOM 11451 O O . GLY B 1 371 ? 3.25300 7.28600 -41.85500 1.000 27.83228 2122 GLY B O 1
ATOM 11455 N N . THR B 1 372 ? 5.17400 6.79800 -42.94400 1.000 24.77929 2123 THR B N 1
ATOM 11456 C CA . THR B 1 372 ? 4.92800 7.80600 -43.96300 1.000 29.71935 2123 THR B CA 1
ATOM 11457 C C . THR B 1 372 ? 4.07600 7.28500 -45.09300 1.000 29.09823 2123 THR B C 1
ATOM 11458 O O . THR B 1 372 ? 3.60800 8.08600 -45.90400 1.000 26.69004 2123 THR B O 1
ATOM 11469 N N . GLY B 1 373 ? 3.88900 5.96200 -45.16300 1.000 27.38486 2124 GLY B N 1
ATOM 11470 C CA . GLY B 1 373 ? 3.25100 5.30400 -46.28500 1.000 27.77965 2124 GLY B CA 1
ATOM 11471 C C . GLY B 1 373 ? 4.11700 5.15700 -47.51900 1.000 25.55043 2124 GLY B C 1
ATOM 11472 O O . GLY B 1 373 ? 3.65600 4.64000 -48.53100 1.000 28.10337 2124 GLY B O 1
ATOM 11476 N N . ILE B 1 374 ? 5.36000 5.56300 -47.45900 1.000 29.31404 2125 ILE B N 1
ATOM 11477 C CA . ILE B 1 374 ? 6.26500 5.39500 -48.57200 1.000 28.79556 2125 ILE B CA 1
ATOM 11478 C C . ILE B 1 374 ? 6.98000 4.07400 -48.41100 1.000 29.53775 2125 ILE B C 1
ATOM 11479 O O . ILE B 1 374 ? 7.72300 3.87300 -47.43700 1.000 24.87403 2125 ILE B O 1
ATOM 11495 N N . GLY B 1 375 ? 6.79400 3.20200 -49.39300 1.000 27.33222 2126 GLY B N 1
ATOM 11496 C CA . GLY B 1 375 ? 7.40400 1.88700 -49.36200 1.000 29.00611 2126 GLY B CA 1
ATOM 11497 C C . GLY B 1 375 ? 7.60600 1.35600 -50.76300 1.000 24.87403 2126 GLY B C 1
ATOM 11498 O O . GLY B 1 375 ? 7.05600 1.88300 -51.72500 1.000 25.26882 2126 GLY B O 1
ATOM 11502 N N . ILE B 1 376 ? 8.45600 0.35200 -50.88300 1.000 23.68705 2127 ILE B N 1
ATOM 11503 C CA . ILE B 1 376 ? 8.74500 -0.22200 -52.20300 1.000 23.73969 2127 ILE B CA 1
ATOM 11504 C C . ILE B 1 376 ? 7.56400 -1.07200 -52.64200 1.000 24.16869 2127 ILE B C 1
ATOM 11505 O O . ILE B 1 376 ? 7.16400 -1.94300 -51.88100 1.000 24.22133 2127 ILE B O 1
ATOM 11521 N N . PRO B 1 377 ? 7.00300 -0.85500 -53.84000 1.000 24.54768 2128 PRO B N 1
ATOM 11522 C CA . PRO B 1 377 ? 5.92100 -1.72600 -54.32700 1.000 25.01616 2128 PRO B CA 1
ATOM 11523 C C . PRO B 1 377 ? 6.36100 -3.17500 -54.33200 1.000 24.87403 2128 PRO B C 1
ATOM 11524 O O . PRO B 1 377 ? 7.52700 -3.48900 -54.57700 1.000 23.66336 2128 PRO B O 1
ATOM 11535 N N . VAL B 1 378 ? 5.41200 -4.06100 -54.06400 1.000 25.55570 2129 VAL B N 1
ATOM 11536 C CA . VAL B 1 378 ? 5.67300 -5.49200 -54.14800 1.000 26.08734 2129 VAL B CA 1
ATOM 11537 C C . VAL B 1 378 ? 5.90900 -5.87800 -55.61100 1.000 24.25554 2129 VAL B C 1
ATOM 11538 O O . VAL B 1 378 ? 5.18900 -5.44500 -56.51700 1.000 24.49767 2129 VAL B O 1
ATOM 11551 N N . LEU B 1 379 ? 6.92700 -6.69200 -55.84400 1.000 22.76326 2130 LEU B N 1
ATOM 11552 C CA . LEU B 1 379 ? 7.30600 -7.15900 -57.16800 1.000 23.17909 2130 LEU B CA 1
ATOM 11553 C C . LEU B 1 379 ? 6.36700 -8.26200 -57.61300 1.000 26.39264 2130 LEU B C 1
ATOM 11554 O O . LEU B 1 379 ? 6.73000 -9.43400 -57.74200 1.000 27.57962 2130 LEU B O 1
ATOM 11570 N N . THR B 1 380 ? 5.17700 -7.83700 -57.99300 1.000 26.31631 2131 THR B N 1
ATOM 11571 C CA . THR B 1 380 ? 4.14600 -8.76500 -58.41700 1.000 24.43714 2131 THR B CA 1
ATOM 11572 C C . THR B 1 380 ? 4.16500 -9.05300 -59.91100 1.000 30.87475 2131 THR B C 1
ATOM 11573 O O . THR B 1 380 ? 4.83800 -8.38300 -60.68400 1.000 25.66624 2131 THR B O 1
ATOM 11584 N N . ARG B 1 381 ? 3.40000 -10.07600 -60.32000 1.000 30.10361 2132 ARG B N 1
ATOM 11585 C CA . ARG B 1 381 ? 3.19500 -10.28300 -61.74800 1.000 31.59589 2132 ARG B CA 1
ATOM 11586 C C . ARG B 1 381 ? 2.62000 -9.03400 -62.41600 1.000 31.13268 2132 ARG B C 1
ATOM 11587 O O . ARG B 1 381 ? 3.06300 -8.62900 -63.49800 1.000 29.92727 2132 ARG B O 1
ATOM 11608 N N . GLU B 1 382 ? 1.57800 -8.45800 -61.81600 1.000 32.80657 2133 GLU B N 1
ATOM 11609 C CA . GLU B 1 382 ? 0.93500 -7.26500 -62.36000 1.000 33.08028 2133 GLU B CA 1
ATOM 11610 C C . GLU B 1 382 ? 1.95000 -6.15800 -62.62500 1.000 31.11952 2133 GLU B C 1
ATOM 11611 O O . GLU B 1 382 ? 1.93200 -5.51700 -63.69000 1.000 30.52998 2133 GLU B O 1
ATOM 11623 N N . LEU B 1 383 ? 2.84700 -5.90900 -61.66400 1.000 28.81135 2134 LEU B N 1
ATOM 11624 C CA . LEU B 1 383 ? 3.85900 -4.87400 -61.88600 1.000 26.19261 2134 LEU B CA 1
ATOM 11625 C C . LEU B 1 383 ? 4.76000 -5.21600 -63.08100 1.000 26.97429 2134 LEU B C 1
ATOM 11626 O O . LEU B 1 383 ? 5.07400 -4.36200 -63.92600 1.000 25.94785 2134 LEU B O 1
ATOM 11642 N N . PHE B 1 384 ? 5.28600 -6.43100 -63.09800 1.000 25.68992 2135 PHE B N 1
ATOM 11643 C CA . PHE B 1 384 ? 6.18500 -6.81100 -64.17500 1.000 24.39503 2135 PHE B CA 1
ATOM 11644 C C . PHE B 1 384 ? 5.48400 -6.63700 -65.50800 1.000 25.92942 2135 PHE B C 1
ATOM 11645 O O . PHE B 1 384 ? 6.08100 -6.20400 -66.50300 1.000 25.14775 2135 PHE B O 1
ATOM 11662 N N . GLU B 1 385 ? 4.21600 -7.00700 -65.54700 1.000 26.23999 2136 GLU B N 1
ATOM 11663 C CA . GLU B 1 385 ? 3.48300 -6.93000 -66.79300 1.000 31.17742 2136 GLU B CA 1
ATOM 11664 C C . GLU B 1 385 ? 3.32800 -5.48300 -67.22100 1.000 31.28007 2136 GLU B C 1
ATOM 11665 O O . GLU B 1 385 ? 3.38300 -5.17200 -68.42300 1.000 31.19585 2136 GLU B O 1
ATOM 11677 N N . LYS B 1 386 ? 3.13800 -4.58900 -66.24300 1.000 28.61133 2137 LYS B N 1
ATOM 11678 C CA . LYS B 1 386 ? 3.06600 -3.16500 -66.54200 1.000 28.69028 2137 LYS B CA 1
ATOM 11679 C C . LYS B 1 386 ? 4.36900 -2.66600 -67.13800 1.000 26.37158 2137 LYS B C 1
ATOM 11680 O O . LYS B 1 386 ? 4.36700 -1.89900 -68.09900 1.000 27.97441 2137 LYS B O 1
ATOM 11699 N N . TYR B 1 387 ? 5.49000 -3.11500 -66.60300 1.000 25.25829 2138 TYR B N 1
ATOM 11700 C CA . TYR B 1 387 ? 6.77800 -2.70400 -67.12800 1.000 23.63704 2138 TYR B CA 1
ATOM 11701 C C . TYR B 1 387 ? 6.94300 -3.12600 -68.57100 1.000 26.52160 2138 TYR B C 1
ATOM 11702 O O . TYR B 1 387 ? 7.45900 -2.36100 -69.39100 1.000 25.75835 2138 TYR B O 1
ATOM 11720 N N . VAL B 1 388 ? 6.58500 -4.37500 -68.88100 1.000 24.89246 2139 VAL B N 1
ATOM 11721 C CA . VAL B 1 388 ? 6.69000 -4.86500 -70.25000 1.000 28.32971 2139 VAL B CA 1
ATOM 11722 C C . VAL B 1 388 ? 5.73100 -4.11200 -71.15500 1.000 30.00097 2139 VAL B C 1
ATOM 11723 O O . VAL B 1 388 ? 6.11100 -3.68800 -72.24400 1.000 30.06939 2139 VAL B O 1
ATOM 11736 N N . ALA B 1 389 ? 4.47000 -3.95200 -70.73400 1.000 29.99307 2140 ALA B N 1
ATOM 11737 C CA . ALA B 1 389 ? 3.51000 -3.23900 -71.56500 1.000 30.61683 2140 ALA B CA 1
ATOM 11738 C C . ALA B 1 389 ? 4.01200 -1.85500 -71.91500 1.000 30.60367 2140 ALA B C 1
ATOM 11739 O O . ALA B 1 389 ? 3.85300 -1.39400 -73.04300 1.000 32.62760 2140 ALA B O 1
ATOM 11746 N N . PHE B 1 390 ? 4.57900 -1.15400 -70.95800 1.000 31.82487 2141 PHE B N 1
ATOM 11747 C CA . PHE B 1 390 ? 5.07000 0.18200 -71.25800 1.000 31.93014 2141 PHE B CA 1
ATOM 11748 C C . PHE B 1 390 ? 6.14100 0.11700 -72.33100 1.000 31.56957 2141 PHE B C 1
ATOM 11749 O O . PHE B 1 390 ? 6.12000 0.89200 -73.29400 1.000 31.31954 2141 PHE B O 1
ATOM 11766 N N . PHE B 1 391 ? 7.08900 -0.81700 -72.18900 1.000 29.14034 2142 PHE B N 1
ATOM 11767 C CA . PHE B 1 391 ? 8.16400 -0.92000 -73.18300 1.000 30.22204 2142 PHE B CA 1
ATOM 11768 C C . PHE B 1 391 ? 7.62100 -1.32000 -74.56300 1.000 32.71445 2142 PHE B C 1
ATOM 11769 O O . PHE B 1 391 ? 8.07000 -0.80800 -75.61000 1.000 32.01963 2142 PHE B O 1
ATOM 11786 N N . VAL B 1 392 ? 6.64100 -2.22000 -74.58700 1.000 31.23006 2143 VAL B N 1
ATOM 11787 C CA . VAL B 1 392 ? 6.05100 -2.59900 -75.86400 1.000 33.70404 2143 VAL B CA 1
ATOM 11788 C C . VAL B 1 392 ? 5.31800 -1.40700 -76.46800 1.000 36.97022 2143 VAL B C 1
ATOM 11789 O O . VAL B 1 392 ? 5.49600 -1.07700 -77.65200 1.000 37.14656 2143 VAL B O 1
ATOM 11802 N N . GLU B 1 393 ? 4.52700 -0.70100 -75.65000 1.000 34.70679 2144 GLU B N 1
ATOM 11803 C CA . GLU B 1 393 ? 3.80100 0.44500 -76.18200 1.000 37.94666 2144 GLU B CA 1
ATOM 11804 C C . GLU B 1 393 ? 4.76500 1.48900 -76.68800 1.000 34.45150 2144 GLU B C 1
ATOM 11805 O O . GLU B 1 393 ? 4.47800 2.16500 -77.65900 1.000 33.45138 2144 GLU B O 1
ATOM 11817 N N . GLU B 1 394 ? 5.90100 1.67600 -76.04100 1.000 34.28569 2145 GLU B N 1
ATOM 11818 C CA . GLU B 1 394 ? 6.81600 2.72600 -76.49300 1.000 41.44444 2145 GLU B CA 1
ATOM 11819 C C . GLU B 1 394 ? 7.85400 2.23900 -77.51500 1.000 37.67557 2145 GLU B C 1
ATOM 11820 O O . GLU B 1 394 ? 8.79900 2.95700 -77.82000 1.000 41.48392 2145 GLU B O 1
ATOM 11832 N N . GLY B 1 395 ? 7.71900 1.03700 -78.03200 1.000 37.19130 2146 GLY B N 1
ATOM 11833 C CA . GLY B 1 395 ? 8.62800 0.54700 -79.05300 1.000 39.96795 2146 GLY B CA 1
ATOM 11834 C C . GLY B 1 395 ? 9.95900 -0.02300 -78.60000 1.000 35.96221 2146 GLY B C 1
ATOM 11835 O O . GLY B 1 395 ? 10.77900 -0.35800 -79.47200 1.000 36.50964 2146 GLY B O 1
ATOM 11839 N N . HIS B 1 396 ? 10.20200 -0.14100 -77.28500 1.000 32.83288 2147 HIS B N 1
ATOM 11840 C CA . HIS B 1 396 ? 11.49100 -0.59100 -76.77100 1.000 32.32230 2147 HIS B CA 1
ATOM 11841 C C . HIS B 1 396 ? 11.57100 -2.10100 -76.71000 1.000 31.40640 2147 HIS B C 1
ATOM 11842 O O . HIS B 1 396 ? 12.61600 -2.67400 -76.99800 1.000 32.66971 2147 HIS B O 1
ATOM 11856 N N . PHE B 1 397 ? 10.49400 -2.76000 -76.31200 1.000 31.17216 2148 PHE B N 1
ATOM 11857 C CA . PHE B 1 397 ? 10.40600 -4.21100 -76.39700 1.000 29.77989 2148 PHE B CA 1
ATOM 11858 C C . PHE B 1 397 ? 9.56200 -4.58200 -77.59600 1.000 33.00922 2148 PHE B C 1
ATOM 11859 O O . PHE B 1 397 ? 8.55600 -3.91200 -77.86900 1.000 34.97788 2148 PHE B O 1
ATOM 11876 N N . PRO B 1 398 ? 9.88400 -5.66100 -78.29900 1.000 35.60953 2149 PRO B N 1
ATOM 11877 C CA . PRO B 1 398 ? 8.97800 -6.13800 -79.35200 1.000 38.00192 2149 PRO B CA 1
ATOM 11878 C C . PRO B 1 398 ? 7.77400 -6.79000 -78.71500 1.000 37.62030 2149 PRO B C 1
ATOM 11879 O O . PRO B 1 398 ? 7.80100 -7.18100 -77.54600 1.000 38.42040 2149 PRO B O 1
ATOM 11890 N N . ALA B 1 399 ? 6.69500 -6.83900 -79.47700 1.000 33.54613 2150 ALA B N 1
ATOM 11891 C CA . ALA B 1 399 ? 5.50700 -7.54000 -79.03500 1.000 42.69196 2150 ALA B CA 1
ATOM 11892 C C . ALA B 1 399 ? 5.77200 -9.04300 -79.00700 1.000 44.22372 2150 ALA B C 1
ATOM 11893 O O . ALA B 1 399 ? 6.63200 -9.56800 -79.72400 1.000 43.65787 2150 ALA B O 1
ATOM 11900 N N . ALA B 1 400 ? 5.01400 -9.74200 -78.17100 1.000 44.46849 2151 ALA B N 1
ATOM 11901 C CA . ALA B 1 400 ? 5.10100 -11.19000 -78.14100 1.000 44.56587 2151 ALA B CA 1
ATOM 11902 C C . ALA B 1 400 ? 4.64800 -11.76700 -79.47400 1.000 54.84079 2151 ALA B C 1
ATOM 11903 O O . ALA B 1 400 ? 3.62300 -11.35100 -80.03400 1.000 52.76422 2151 ALA B O 1
ATOM 11910 N N . GLY B 1 401 ? 5.43200 -12.70900 -79.99300 1.000 60.75992 2152 GLY B N 1
ATOM 11911 C CA . GLY B 1 401 ? 5.10700 -13.33100 -81.26200 1.000 66.34480 2152 GLY B CA 1
ATOM 11912 C C . GLY B 1 401 ? 6.21300 -14.22500 -81.78900 1.000 71.84282 2152 GLY B C 1
ATOM 11913 O O . GLY B 1 401 ? 6.53400 -14.19500 -82.98500 1.000 77.44876 2152 GLY B O 1
#

Nearest PDB structures (foldseek):
  8v1x-assembly1_A  TM=9.994E-01  e=4.269E-77  Streptomyces coelicolor
  4w4t-assembly1_B  TM=9.051E-01  e=1.056E-38  Stigmatella aurantiaca
  4u7w-assembly1_B  TM=9.000E-01  e=1.187E-38  Stigmatella aurantiaca
  4w4t-assembly1_A  TM=9.000E-01  e=2.136E-38  Stigmatella aurantiaca
  8aep-assembly1_B  TM=7.941E-01  e=4.058E-20  Neurospora crassa

Organism: Streptomyces coelicolor (strain ATCC BAA-471 / A3(2) / M145) (NCBI:txid100226)

Radius of gyration: 29.59 Å; Cα contacts (8 Å, |Δi|>4): 1547; chains: 2; bounding box: 72×71×84 Å

InterPro domains:
  IPR001227 Acyl transferase domain superfamily [G3DSA:3.40.366.10] (564-860)
  IPR006162 Phosphopantetheine attachment site [PS00012] (1706-1721)
  IPR009081 Phosphopantetheine binding ACP domain [PF00550] (1686-1747)
  IPR009081 Phosphopantetheine binding ACP domain [PS50075] (1676-1751)
  IPR010080 Thioester reductase-like domain [TIGR01746] (1794-2146)
  IPR010080 Thioester reductase-like domain [cd05235] (1794-2079)
  IPR013120 Fatty acyl-CoA reductase-like, NAD-binding domain [PF07993] (1796-2033)
  IPR013968 Polyketide synthase-like, ketoreductase domain [PF08659] (1397-1575)
  IPR014030 Beta-ketoacyl synthase-like, N-terminal domain [PF00109] (34-282)
  IPR014031 Beta-ketoacyl synthase, C-terminal domain [PF02801] (290-407)
  IPR014043 Acyl transferase domain [PF00698] (565-875)
  IPR014043 Acyl transferase domain [SM00827] (566-857)
  IPR015083 Polyketide synthase NorB/C/GfsB-E-like, docking domain [PF08990] (2-30)
  IPR016035 Acyl transferase/acyl hydrolase/lysophospholipase [SSF52151] (562-849)
  IPR016036 Malonyl-CoA ACP transacylase, ACP-binding [SSF55048] (687-751)
  IPR016039 Thiolase-like [G3DSA:3.40.47.10] (26-478)
  IPR016039 Thiolase-like [SSF53901] (30-405)
  IPR018201 Beta-ketoacyl synthase, active site [PS00606] (195-211)
  IPR020806 Polyketide synthase-like, phosphopantetheine-binding domain [SM00823] (1679-1751)
  IPR020807 Polyketide/metazoan fatty acid synthase-like, dehydratase domain [SM00826] (924-1085)

B-factor: mean 38.58, std 11.1, range [15.7, 110.36]

Sequence (776 aa):
GVDFAAEVRLADDVRPADEVITTAADPKEILLTGASGFLGAFLLRDLMRTTTARVHCLVRGADEAAAMERLKANAEWYRVWDDIDPERVSVVLGDLAEPRLGLDEESFDALARTVDVVYHNGARVHWLLPYETLKASNVTGTEEVLRLAARHRTVPVHYVSTVGVFDGVREPGVPLRVTDPTGPAESLPSGYLRSKWVAEQVIEVARDRGLPVSVYRVDVISGDRVNGACQTRDFVWLTLKGLIQARSVPKGTEGRFHLLPVDYVSAAITGISRQPGTVGRTFHLFNQSSLALSQCVELLRSLGYELDEVDWDTWTQVVTSGDNALLPLLDAFEMMTSDTDGFYPPIDTAETVAALEGTGIGIPVLTRELFEKYVAFFVEEGHFPAAPGVDFAAEVRLADDVRPADEVITTAADPKEILLTGASGFLGAFLLRDLMRTTTARVHCLVRGADEAAAMERLKANAEWYRVWDDIDPERVSVVLGDLAEPRLGLDEESFDALARTVDVVYHNGARVHWLLPYETLKASNVTGTEEVLRLAARHRTVPVHYVSTVGVFDGVREPGVPLRVTDPTGPAESLPSGYLRSKWVAEQVIEVARDRGLPVSVYRVDVISGDRVNGACQTRDFVWLTLKGLIQARSVPKGTEGRFHLLPVDYVSAAITGISRQPGTVGRTFHLFNQSSLALSQCVELLRSLGYELDEVDWDTWTQVVTSGDNALLPLLDAFEMMTSDTDGFYPPIDTAETVAALEGTGIGIPVLTRELFEKYVAFFVEEGHFPAAG

Foldseek 3Di:
DDPLVVLQDFPPLLFADPAADQAQDQWAEEEEEPLLDDLNVLLQLVCQVRHVYQYEYEFEDDDQVVRVVSSQVSNVLLPCNVSHDVVSYHYDHADLLDALRRHDPVVLVVQLQRHQEYEAEDADDDFADALVVRQSNQAVSLSSVSSSCRPPHHHEYEYEAAPLQALFDPDPPDADDQPDDGDPLVSRDGSRSSSRNSNVSNVVVRVVNVHWYEYEHEYAEWAAQPQRRGDQQDPPNLVVQLLLVLLADEPPWKFKAFYFYSNLVSCLSVLLSNQPPRINYYAYHTHPDIQMPVNLVVLVVVQPGRYHYDHPVVSLCSQCVDDGSCVVVVVVSCCCRVCVCRSDPHHDGVVSCVSCVPVPRDGDDPDSVSSVSNVVSCCVVVSHPHD/DDDPLVVLQDFPPLLFADPAEDFAQQAWAEEEEEPLLDDLNVLLQLLCLVPHNHQYEYEFEDPDPVVRVVSSQVSNVLLPRNVSHDPVSYHYDHAALLDVLRRDDPVVLQVQLARHAEYEAEDFDDDQADALVVRQSNLPVSLSSVSSSCRPPHHHEYEYEAAPLQALFDPDPPDADDLPDDGDPLVSRDHSNSSSRNSNVSNVVVSVVSPHWYEYEHEYDEWAAQPQRRGDQQDPVNLVVLQLLVLLADEPPWKFKDFYFYSNLVSNLSVVLSNDPPDTRYYAYRTRPDTAMPVRLVVLVVVQQRRYHYDHPVVSVCSSCVDDGSCVVVVVVRCCCGVPVCRSPPHHDGPVSCVSCPPVPRDGDDPDSSRSVSNVVSCCVVVSHPHRD

Solvent-accessible surface area: 31142 Å² total; per-residue (Å²): 134,38,92,7,76,48,39,27,164,7,35,111,78,1,117,50,24,163,93,57,48,64,87,12,55,97,7,116,51,0,2,0,0,18,1,30,29,22,12,0,0,0,0,0,18,3,1,14,67,19,16,58,0,92,0,26,0,12,4,144,39,96,73,108,75,44,0,52,100,117,0,60,59,29,1,83,82,14,82,2,29,140,52,9,56,70,144,47,8,28,15,16,56,9,33,23,46,77,99,88,1,29,22,89,142,140,39,10,39,48,11,0,129,69,0,29,0,0,7,2,21,7,33,107,102,54,125,115,49,69,7,113,81,0,72,41,18,2,8,52,0,1,31,6,0,4,10,0,2,3,83,72,49,0,2,1,3,4,3,13,5,20,18,18,0,13,77,30,49,139,102,119,68,58,50,2,91,21,120,14,89,24,11,75,1,107,49,1,120,21,10,37,30,63,0,8,25,0,0,11,50,1,0,78,39,0,50,116,48,46,9,10,1,0,3,0,15,7,29,37,24,0,0,3,65,97,53,0,0,0,61,29,212,20,44,5,1,33,0,0,38,0,0,11,59,10,132,9,12,5,120,91,31,87,4,59,1,10,2,0,0,0,17,15,0,0,11,0,0,1,1,0,12,37,34,91,60,4,48,32,94,14,0,0,0,10,7,106,66,38,10,25,6,40,83,1,8,101,15,0,89,72,59,50,18,81,4,79,107,30,61,80,94,61,0,22,121,58,0,75,94,37,138,14,21,0,80,77,15,28,114,27,0,84,116,0,21,90,84,21,101,45,62,30,27,44,3,23,15,64,62,2,91,65,14,11,101,16,6,7,15,10,32,6,84,21,50,139,117,11,2,58,65,2,5,46,2,1,49,122,66,63,23,3,61,77,78,176,87,38,92,5,71,42,39,27,156,14,29,108,79,1,106,46,25,161,85,59,34,61,13,6,9,44,4,77,45,0,1,0,0,18,1,31,30,16,13,0,0,0,0,0,16,9,1,10,140,34,16,82,0,100,0,25,0,12,4,138,39,100,64,110,80,45,0,53,102,108,0,72,41,27,1,82,86,16,88,1,37,145,55,9,55,68,150,44,12,34,15,18,53,11,26,21,38,83,107,58,1,35,23,84,110,140,50,0,28,49,15,1,124,63,0,28,0,0,1,2,23,7,33,106,105,63,125,119,42,70,7,110,74,0,75,40,20,2,8,44,0,2,35,8,0,2,19,0,2,2,57,74,51,0,2,5,3,6,3,14,5,19,21,20,0,15,77,30,50,141,96,122,70,59,45,2,87,21,117,14,91,23,11,76,0,99,56,2,117,21,10,38,27,70,0,9,27,0,0,7,43,1,1,68,43,0,47,127,51,46,9,7,1,3,3,0,17,6,21,64,25,2,0,1,88,96,48,0,0,0,66,31,203,12,33,9,1,31,0,0,40,0,0,11,60,10,111,9,8,7,126,85,28,80,4,61,0,18,4,0,0,0,10,7,0,0,26,0,0,6,0,0,3,9,18,10,48,14,64,28,93,18,0,0,0,11,8,104,67,38,16,27,5,42,85,1,8,99,28,0,82,87,61,45,13,82,5,79,106,36,68,76,92,58,0,23,118,58,0,69,96,37,137,14,20,0,68,84,16,28,112,28,0,86,114,0,19,91,84,20,97,46,59,32,24,44,6,24,11,65,65,1,89,36,14,10,32,52,18,79,34,35,52,21,119,22,58,148,107,11,2,50,65,0,6,43,2,0,49,116,67,66,22,4,60,73,46,85

Secondary structure (DSSP, 8-state):
---HHHH----TT----SSB----SS-SEEEEE-TTSHHHHHHHHHHHHH---EEEEEE-SSSHHHHHHHHHHHHHHTT-GGGS-GGGEEEEE--TTSGGGG--HHHHHHHHHH--EEEE------SSS-HHHHHIIIIIHHHHHHHHHHSSSB--EEEEEEGGGB-S-SSTTSPBPTTS--B-GGGSSSHHHHHHHHHHHHHHHHHHTT--EEEEEE--EE--TTT----S-SHHHHHHHHHHHHTEEETT---EE--EEHHHHHHHHHHHHHSTT-TT-EEEE--S--EEHHHHHHHHHHTT---EEE-HHHHHHHHTTSS-TTGGGHHHHHHHHHTHHHHS--B--HHHHHHHTTTT--PPP--HHHHHHHHHHHHHTTSSPP-/----HHHH----TT----SEE----SS-SEEEEE-TTSHHHHHHHHHHHHH---EEEEEE-SSSHHHHHHHHHHHHHHTT-GGG--GGGEEEEE--TTSGGGG--HHHHHHHHHH-SEEEE------SSS-HHHHHIIIIIHHHHHHHHHHSSEE--EEEEEEGGGB-S-SSTTPPBPTTS--B-GGGSSSHHHHHHHHHHHHHHHHHHTT--EEEEEE--EE--TTT----S-SHHHHHHHHHHHHTEEETT---EE--EEHHHHHHHHHHHHT-TT--S-EEEE--S--EEHHHHHHHHHHTT---EEE-HHHHHHHHHTSS-TTGGGHHHHHHHHHTHHHHS--B--HHHHHHHTTTT--PPP--HHHHHHHHHHHHHTTSSPPP-